Protein 6IXP (pdb70)

Structure (mmCIF, N/CA/C/O backbone):
data_6IXP
#
_entry.id   6IXP
#
_cell.length_a   110.387
_cell.length_b   63.459
_cell.length_c   169.077
_cell.angle_alpha   90.000
_cell.angle_beta   104.720
_cell.angle_gamma   90.000
#
_symmetry.space_group_name_H-M   'C 1 2 1'
#
loop_
_entity.id
_entity.type
_entity.pdbx_description
1 polymer Myosin-2
2 polymer 'Mitochondrial MYO2 receptor-related protein 1'
3 water water
#
loop_
_atom_site.group_PDB
_atom_site.id
_atom_site.type_symbol
_atom_site.label_atom_id
_atom_site.label_alt_id
_atom_site.label_comp_id
_atom_site.label_asym_id
_atom_site.label_entity_id
_atom_site.label_seq_id
_atom_site.pdbx_PDB_ins_code
_atom_site.Cartn_x
_atom_site.Cartn_y
_atom_site.Cartn_z
_atom_site.occupancy
_atom_site.B_iso_or_equiv
_atom_site.auth_seq_id
_atom_site.auth_comp_id
_atom_site.auth_asym_id
_atom_site.auth_atom_id
_atom_site.pdbx_PDB_model_num
ATOM 1 N N . ASN A 1 5 ? 14.758 -26.643 -32.366 1.00 154.89 1152 ASN A N 1
ATOM 2 C CA . ASN A 1 5 ? 14.883 -25.240 -32.740 1.00 151.02 1152 ASN A CA 1
ATOM 3 C C . ASN A 1 5 ? 14.692 -24.322 -31.540 1.00 144.76 1152 ASN A C 1
ATOM 4 O O . ASN A 1 5 ? 14.283 -24.768 -30.469 1.00 143.85 1152 ASN A O 1
ATOM 9 N N . ALA A 1 6 ? 14.972 -23.038 -31.729 1.00 140.98 1153 ALA A N 1
ATOM 10 C CA . ALA A 1 6 ? 14.960 -22.083 -30.626 1.00 135.83 1153 ALA A CA 1
ATOM 11 C C . ALA A 1 6 ? 13.538 -21.711 -30.217 1.00 135.75 1153 ALA A C 1
ATOM 12 O O . ALA A 1 6 ? 13.251 -21.527 -29.030 1.00 133.54 1153 ALA A O 1
ATOM 14 N N . THR A 1 7 ? 12.650 -21.609 -31.201 1.00 138.00 1154 THR A N 1
ATOM 15 C CA . THR A 1 7 ? 11.281 -21.174 -30.955 1.00 137.79 1154 THR A CA 1
ATOM 16 C C . THR A 1 7 ? 10.494 -22.291 -30.282 1.00 138.72 1154 THR A C 1
ATOM 17 O O . THR A 1 7 ? 9.559 -22.038 -29.522 1.00 136.16 1154 THR A O 1
ATOM 21 N N . GLN A 1 8 ? 10.889 -23.529 -30.564 1.00 143.29 1155 GLN A N 1
ATOM 22 C CA . GLN A 1 8 ? 10.317 -24.695 -29.905 1.00 146.89 1155 GLN A CA 1
ATOM 23 C C . GLN A 1 8 ? 10.646 -24.662 -28.413 1.00 142.59 1155 GLN A C 1
ATOM 24 O O . GLN A 1 8 ? 9.757 -24.776 -27.556 1.00 144.23 1155 GLN A O 1
ATOM 30 N N . ILE A 1 9 ? 11.935 -24.503 -28.122 1.00 137.03 1156 ILE A N 1
ATOM 31 C CA . ILE A 1 9 ? 12.430 -24.407 -26.753 1.00 131.53 1156 ILE A CA 1
ATOM 32 C C . ILE A 1 9 ? 11.753 -23.261 -26.014 1.00 128.92 1156 ILE A C 1
ATOM 33 O O . ILE A 1 9 ? 11.321 -23.424 -24.876 1.00 129.05 1156 ILE A O 1
ATOM 38 N N . ASN A 1 10 ? 11.658 -22.105 -26.667 1.00 126.30 1157 ASN A N 1
ATOM 39 C CA . ASN A 1 10 ? 10.993 -20.951 -26.070 1.00 121.21 1157 ASN A CA 1
ATOM 40 C C . ASN A 1 10 ? 9.512 -21.227 -25.813 1.00 122.39 1157 ASN A C 1
ATOM 41 O O . ASN A 1 10 ? 8.940 -20.751 -24.827 1.00 120.10 1157 ASN A O 1
ATOM 46 N N . GLU A 1 11 ? 8.910 -22.023 -26.693 1.00 125.89 1158 GLU A N 1
ATOM 47 C CA . GLU A 1 11 ? 7.498 -22.369 -26.591 1.00 128.58 1158 GLU A CA 1
ATOM 48 C C . GLU A 1 11 ? 7.245 -23.244 -25.365 1.00 127.03 1158 GLU A C 1
ATOM 49 O O . GLU A 1 11 ? 6.438 -22.892 -24.493 1.00 126.29 1158 GLU A O 1
ATOM 55 N N . GLU A 1 12 ? 7.950 -24.372 -25.290 1.00 127.86 1159 GLU A N 1
ATOM 56 C CA . GLU A 1 12 ? 7.807 -25.268 -24.143 1.00 127.54 1159 GLU A CA 1
ATOM 57 C C . GLU A 1 12 ? 8.189 -24.563 -22.841 1.00 122.29 1159 GLU A C 1
ATOM 58 O O . GLU A 1 12 ? 7.565 -24.783 -21.800 1.00 123.75 1159 GLU A O 1
ATOM 64 N N . LEU A 1 13 ? 9.223 -23.726 -22.905 1.00 116.26 1160 LEU A N 1
ATOM 65 C CA . LEU A 1 13 ? 9.621 -22.906 -21.765 1.00 111.18 1160 LEU A CA 1
ATOM 66 C C . LEU A 1 13 ? 8.469 -22.036 -21.290 1.00 111.91 1160 LEU A C 1
ATOM 67 O O . LEU A 1 13 ? 8.209 -21.951 -20.092 1.00 110.32 1160 LEU A O 1
ATOM 72 N N . TYR A 1 14 ? 7.784 -21.388 -22.229 1.00 114.70 1161 TYR A N 1
ATOM 73 C CA . TYR A 1 14 ? 6.656 -20.529 -21.879 1.00 114.86 1161 TYR A CA 1
ATOM 74 C C . TYR A 1 14 ? 5.547 -21.351 -21.228 1.00 117.81 1161 TYR A C 1
ATOM 75 O O . TYR A 1 14 ? 5.023 -20.983 -20.166 1.00 116.82 1161 TYR A O 1
ATOM 84 N N . ARG A 1 15 ? 5.201 -22.464 -21.871 1.00 121.67 1162 ARG A N 1
ATOM 85 C CA . ARG A 1 15 ? 4.150 -23.349 -21.372 1.00 125.67 1162 ARG A CA 1
ATOM 86 C C . ARG A 1 15 ? 4.434 -23.817 -19.943 1.00 121.13 1162 ARG A C 1
ATOM 87 O O . ARG A 1 15 ? 3.532 -23.869 -19.105 1.00 121.70 1162 ARG A O 1
ATOM 95 N N . LEU A 1 16 ? 5.692 -24.148 -19.673 1.00 117.11 1163 LEU A N 1
ATOM 96 C CA . LEU A 1 16 ? 6.113 -24.561 -18.337 1.00 116.25 1163 LEU A CA 1
ATOM 97 C C . LEU A 1 16 ? 6.073 -23.411 -17.333 1.00 112.96 1163 LEU A C 1
ATOM 98 O O . LEU A 1 16 ? 5.666 -23.591 -16.184 1.00 111.79 1163 LEU A O 1
ATOM 103 N N . LEU A 1 17 ? 6.504 -22.233 -17.770 1.00 111.12 1164 LEU A N 1
ATOM 104 C CA . LEU A 1 17 ? 6.618 -21.084 -16.881 1.00 109.76 1164 LEU A CA 1
ATOM 105 C C . LEU A 1 17 ? 5.271 -20.486 -16.482 1.00 118.77 1164 LEU A C 1
ATOM 106 O O . LEU A 1 17 ? 5.126 -19.990 -15.366 1.00 118.86 1164 LEU A O 1
ATOM 111 N N . GLU A 1 18 ? 4.285 -20.522 -17.373 1.00 128.23 1165 GLU A N 1
ATOM 112 C CA . GLU A 1 18 ? 2.982 -19.961 -17.017 1.00 134.38 1165 GLU A CA 1
ATOM 113 C C . GLU A 1 18 ? 2.201 -20.934 -16.132 1.00 141.28 1165 GLU A C 1
ATOM 114 O O . GLU A 1 18 ? 1.262 -20.542 -15.439 1.00 142.47 1165 GLU A O 1
ATOM 120 N N . ASP A 1 19 ? 2.601 -22.202 -16.160 1.00 147.75 1166 ASP A N 1
ATOM 121 C CA . ASP A 1 19 ? 2.016 -23.223 -15.296 1.00 154.30 1166 ASP A CA 1
ATOM 122 C C . ASP A 1 19 ? 2.506 -23.052 -13.858 1.00 155.31 1166 ASP A C 1
ATOM 123 O O . ASP A 1 19 ? 3.424 -23.747 -13.422 1.00 157.86 1166 ASP A O 1
ATOM 128 N N . THR A 1 20 ? 1.893 -22.125 -13.130 1.00 154.49 1167 THR A N 1
ATOM 129 C CA . THR A 1 20 ? 2.320 -21.807 -11.769 1.00 152.14 1167 THR A CA 1
ATOM 130 C C . THR A 1 20 ? 1.981 -22.881 -10.735 1.00 154.55 1167 THR A C 1
ATOM 131 O O . THR A 1 20 ? 2.718 -23.066 -9.772 1.00 153.59 1167 THR A O 1
ATOM 135 N N . GLU A 1 21 ? 0.866 -23.578 -10.927 1.00 157.85 1168 GLU A N 1
ATOM 136 C CA . GLU A 1 21 ? 0.373 -24.511 -9.914 1.00 157.68 1168 GLU A CA 1
ATOM 137 C C . GLU A 1 21 ? 1.274 -25.731 -9.712 1.00 153.84 1168 GLU A C 1
ATOM 138 O O . GLU A 1 21 ? 1.340 -26.280 -8.612 1.00 156.43 1168 GLU A O 1
ATOM 144 N N . ILE A 1 22 ? 1.963 -26.155 -10.766 1.00 147.45 1169 ILE A N 1
ATOM 145 C CA . ILE A 1 22 ? 2.909 -27.263 -10.656 1.00 143.48 1169 ILE A CA 1
ATOM 146 C C . ILE A 1 22 ? 4.255 -26.767 -10.131 1.00 136.08 1169 ILE A C 1
ATOM 147 O O . ILE A 1 22 ? 4.869 -27.388 -9.256 1.00 136.14 1169 ILE A O 1
ATOM 152 N N . LEU A 1 23 ? 4.692 -25.630 -10.662 1.00 129.34 1170 LEU A N 1
ATOM 153 C CA . LEU A 1 23 ? 6.002 -25.075 -10.348 1.00 120.92 1170 LEU A CA 1
ATOM 154 C C . LEU A 1 23 ? 6.085 -24.708 -8.873 1.00 117.21 1170 LEU A C 1
ATOM 155 O O . LEU A 1 23 ? 7.093 -24.958 -8.215 1.00 113.55 1170 LEU A O 1
ATOM 160 N N . ASN A 1 24 ? 5.007 -24.125 -8.361 1.00 118.66 1171 ASN A N 1
ATOM 161 C CA . ASN A 1 24 ? 4.922 -23.751 -6.958 1.00 117.53 1171 ASN A CA 1
ATOM 162 C C . ASN A 1 24 ? 4.960 -24.964 -6.041 1.00 119.63 1171 ASN A C 1
ATOM 163 O O . ASN A 1 24 ? 5.657 -24.958 -5.030 1.00 118.93 1171 ASN A O 1
ATOM 168 N N . GLN A 1 25 ? 4.206 -25.999 -6.394 1.00 123.23 1172 GLN A N 1
ATOM 169 C CA . GLN A 1 25 ? 4.203 -27.239 -5.626 1.00 126.31 1172 GLN A CA 1
ATOM 170 C C . GLN A 1 25 ? 5.604 -27.839 -5.572 1.00 122.89 1172 GLN A C 1
ATOM 171 O O . GLN A 1 25 ? 6.153 -28.066 -4.490 1.00 120.82 1172 GLN A O 1
ATOM 177 N N . GLU A 1 26 ? 6.174 -28.082 -6.750 1.00 123.00 1173 GLU A N 1
ATOM 178 C CA . GLU A 1 26 ? 7.526 -28.620 -6.874 1.00 120.85 1173 GLU A CA 1
ATOM 179 C C . GLU A 1 26 ? 8.555 -27.826 -6.075 1.00 113.80 1173 GLU A C 1
ATOM 180 O O . GLU A 1 26 ? 9.346 -28.401 -5.331 1.00 112.67 1173 GLU A O 1
ATOM 186 N N . ILE A 1 27 ? 8.544 -26.506 -6.233 1.00 109.63 1174 ILE A N 1
ATOM 187 C CA . ILE A 1 27 ? 9.509 -25.651 -5.547 1.00 105.03 1174 ILE A CA 1
ATOM 188 C C . ILE A 1 27 ? 9.328 -25.672 -4.029 1.00 106.75 1174 ILE A C 1
ATOM 189 O O . ILE A 1 27 ? 10.269 -25.976 -3.294 1.00 105.60 1174 ILE A O 1
ATOM 194 N N . THR A 1 28 ? 8.124 -25.354 -3.561 1.00 109.31 1175 THR A N 1
ATOM 195 C CA . THR A 1 28 ? 7.878 -25.244 -2.125 1.00 109.94 1175 THR A CA 1
ATOM 196 C C . THR A 1 28 ? 7.943 -26.583 -1.388 1.00 114.73 1175 THR A C 1
ATOM 197 O O . THR A 1 28 ? 8.131 -26.607 -0.173 1.00 114.64 1175 THR A O 1
ATOM 201 N N . GLU A 1 29 ? 7.790 -27.693 -2.105 1.00 119.26 1176 GLU A N 1
ATOM 202 C CA . GLU A 1 29 ? 7.786 -28.996 -1.441 1.00 123.46 1176 GLU A CA 1
ATOM 203 C C . GLU A 1 29 ? 9.090 -29.770 -1.611 1.00 120.26 1176 GLU A C 1
ATOM 204 O O . GLU A 1 29 ? 9.652 -30.269 -0.635 1.00 118.60 1176 GLU A O 1
ATOM 210 N N . GLY A 1 30 ? 9.570 -29.867 -2.845 1.00 119.02 1177 GLY A N 1
ATOM 211 C CA . GLY A 1 30 ? 10.749 -30.662 -3.136 1.00 118.62 1177 GLY A CA 1
ATOM 212 C C . GLY A 1 30 ? 12.056 -29.928 -2.911 1.00 113.57 1177 GLY A C 1
ATOM 213 O O . GLY A 1 30 ? 13.056 -30.533 -2.526 1.00 113.78 1177 GLY A O 1
ATOM 214 N N . LEU A 1 31 ? 12.052 -28.622 -3.149 1.00 109.10 1178 LEU A N 1
ATOM 215 C CA . LEU A 1 31 ? 13.273 -27.834 -3.040 1.00 102.17 1178 LEU A CA 1
ATOM 216 C C . LEU A 1 31 ? 13.395 -27.142 -1.686 1.00 100.25 1178 LEU A C 1
ATOM 217 O O . LEU A 1 31 ? 14.440 -27.208 -1.037 1.00 99.02 1178 LEU A O 1
ATOM 222 N N . LEU A 1 32 ? 12.326 -26.477 -1.264 1.00 100.49 1179 LEU A N 1
ATOM 223 C CA . LEU A 1 32 ? 12.364 -25.693 -0.037 1.00 99.18 1179 LEU A CA 1
ATOM 224 C C . LEU A 1 32 ? 12.137 -26.558 1.199 1.00 102.55 1179 LEU A C 1
ATOM 225 O O . LEU A 1 32 ? 13.057 -26.763 1.986 1.00 101.63 1179 LEU A O 1
ATOM 230 N N . LYS A 1 33 ? 10.922 -27.069 1.370 1.00 106.70 1180 LYS A N 1
ATOM 231 C CA . LYS A 1 33 ? 10.619 -27.922 2.518 1.00 111.12 1180 LYS A CA 1
ATOM 232 C C . LYS A 1 33 ? 11.345 -29.264 2.451 1.00 116.88 1180 LYS A C 1
ATOM 233 O O . LYS A 1 33 ? 11.657 -29.859 3.481 1.00 119.17 1180 LYS A O 1
ATOM 239 N N . GLY A 1 34 ? 11.606 -29.738 1.237 1.00 120.81 1181 GLY A N 1
ATOM 240 C CA . GLY A 1 34 ? 12.318 -30.988 1.051 1.00 125.61 1181 GLY A CA 1
ATOM 241 C C . GLY A 1 34 ? 13.802 -30.762 0.843 1.00 125.37 1181 GLY A C 1
ATOM 242 O O . GLY A 1 34 ? 14.455 -31.494 0.100 1.00 125.44 1181 GLY A O 1
ATOM 243 N N . PHE A 1 35 ? 14.332 -29.740 1.506 1.00 121.17 1182 PHE A N 1
ATOM 244 C CA . PHE A 1 35 ? 15.751 -29.418 1.423 1.00 119.02 1182 PHE A CA 1
ATOM 245 C C . PHE A 1 35 ? 16.575 -30.451 2.183 1.00 121.29 1182 PHE A C 1
ATOM 246 O O . PHE A 1 35 ? 16.252 -30.810 3.317 1.00 122.19 1182 PHE A O 1
ATOM 254 N N . GLU A 1 36 ? 17.633 -30.941 1.548 1.00 122.45 1183 GLU A N 1
ATOM 255 C CA . GLU A 1 36 ? 18.558 -31.839 2.225 1.00 125.23 1183 GLU A CA 1
ATOM 256 C C . GLU A 1 36 ? 19.945 -31.218 2.328 1.00 123.87 1183 GLU A C 1
ATOM 257 O O . GLU A 1 36 ? 20.693 -31.165 1.351 1.00 121.79 1183 GLU A O 1
ATOM 263 N N . VAL A 1 37 ? 20.271 -30.739 3.524 1.00 125.47 1184 VAL A N 1
ATOM 264 C CA . VAL A 1 37 ? 21.599 -30.221 3.814 1.00 125.13 1184 VAL A CA 1
ATOM 265 C C . VAL A 1 37 ? 22.566 -31.393 3.905 1.00 129.41 1184 VAL A C 1
ATOM 266 O O . VAL A 1 37 ? 22.193 -32.458 4.400 1.00 130.53 1184 VAL A O 1
ATOM 270 N N . PRO A 1 38 ? 23.801 -31.210 3.408 1.00 133.48 1185 PRO A N 1
ATOM 271 C CA . PRO A 1 38 ? 24.839 -32.240 3.528 1.00 140.33 1185 PRO A CA 1
ATOM 272 C C . PRO A 1 38 ? 24.988 -32.754 4.958 1.00 144.95 1185 PRO A C 1
ATOM 273 O O . PRO A 1 38 ? 25.485 -32.039 5.829 1.00 145.17 1185 PRO A O 1
ATOM 277 N N . ASP A 1 39 ? 24.553 -33.990 5.186 1.00 148.96 1186 ASP A N 1
ATOM 278 C CA . ASP A 1 39 ? 24.588 -34.592 6.513 1.00 154.11 1186 ASP A CA 1
ATOM 279 C C . ASP A 1 39 ? 25.970 -35.146 6.829 1.00 153.61 1186 ASP A C 1
ATOM 280 O O . ASP A 1 39 ? 26.159 -35.827 7.838 1.00 156.73 1186 ASP A O 1
ATOM 285 N N . ALA A 1 40 ? 26.929 -34.857 5.954 1.00 147.74 1187 ALA A N 1
ATOM 286 C CA . ALA A 1 40 ? 28.305 -35.296 6.140 1.00 148.10 1187 ALA A CA 1
ATOM 287 C C . ALA A 1 40 ? 28.900 -34.745 7.435 1.00 142.41 1187 ALA A C 1
ATOM 288 O O . ALA A 1 40 ? 29.615 -35.449 8.150 1.00 147.77 1187 ALA A O 1
ATOM 290 N N . GLY A 1 41 ? 28.589 -33.487 7.737 1.00 130.26 1188 GLY A N 1
ATOM 291 C CA . GLY A 1 41 ? 29.120 -32.828 8.916 1.00 121.80 1188 GLY A CA 1
ATOM 292 C C . GLY A 1 41 ? 29.543 -31.396 8.643 1.00 110.79 1188 GLY A C 1
ATOM 293 O O . GLY A 1 41 ? 29.837 -31.033 7.505 1.00 111.02 1188 GLY A O 1
ATOM 294 N N . VAL A 1 42 ? 29.579 -30.583 9.694 1.00 101.45 1189 VAL A N 1
ATOM 295 C CA . VAL A 1 42 ? 29.849 -29.153 9.560 1.00 94.24 1189 VAL A CA 1
ATOM 296 C C . VAL A 1 42 ? 31.303 -28.845 9.194 1.00 91.66 1189 VAL A C 1
ATOM 297 O O . VAL A 1 42 ? 31.579 -27.877 8.486 1.00 90.97 1189 VAL A O 1
ATOM 301 N N . ALA A 1 43 ? 32.229 -29.662 9.683 1.00 90.74 1190 ALA A N 1
ATOM 302 C CA . ALA A 1 43 ? 33.657 -29.438 9.470 1.00 88.18 1190 ALA A CA 1
ATOM 303 C C . ALA A 1 43 ? 34.092 -29.691 8.025 1.00 88.36 1190 ALA A C 1
ATOM 304 O O . ALA A 1 43 ? 35.216 -29.367 7.637 1.00 88.85 1190 ALA A O 1
ATOM 306 N N . ILE A 1 44 ? 33.213 -30.301 7.240 1.00 89.03 1191 ILE A N 1
ATOM 307 C CA . ILE A 1 44 ? 33.560 -30.733 5.889 1.00 92.97 1191 ILE A CA 1
ATOM 308 C C . ILE A 1 44 ? 33.266 -29.677 4.828 1.00 94.14 1191 ILE A C 1
ATOM 309 O O . ILE A 1 44 ? 32.114 -29.309 4.599 1.00 92.07 1191 ILE A O 1
ATOM 314 N N . GLN A 1 45 ? 34.326 -29.205 4.179 1.00 98.56 1192 GLN A N 1
ATOM 315 C CA . GLN A 1 45 ? 34.226 -28.135 3.194 1.00 102.12 1192 GLN A CA 1
ATOM 316 C C . GLN A 1 45 ? 33.441 -28.558 1.957 1.00 102.47 1192 GLN A C 1
ATOM 317 O O . GLN A 1 45 ? 33.497 -29.713 1.532 1.00 103.52 1192 GLN A O 1
ATOM 319 N N . LEU A 1 46 ? 32.711 -27.606 1.385 1.00 99.30 1193 LEU A N 1
ATOM 320 C CA . LEU A 1 46 ? 31.924 -27.851 0.183 1.00 98.73 1193 LEU A CA 1
ATOM 321 C C . LEU A 1 46 ? 32.229 -26.809 -0.879 1.00 98.50 1193 LEU A C 1
ATOM 322 O O . LEU A 1 46 ? 32.788 -25.753 -0.587 1.00 98.05 1193 LEU A O 1
ATOM 327 N N . SER A 1 47 ? 31.855 -27.113 -2.115 1.00 99.82 1194 SER A N 1
ATOM 328 C CA . SER A 1 47 ? 31.813 -26.103 -3.159 1.00 96.73 1194 SER A CA 1
ATOM 329 C C . SER A 1 47 ? 30.520 -25.318 -2.988 1.00 92.34 1194 SER A C 1
ATOM 330 O O . SER A 1 47 ? 29.531 -25.867 -2.499 1.00 91.73 1194 SER A O 1
ATOM 333 N N . LYS A 1 48 ? 30.528 -24.042 -3.371 1.00 89.30 1195 LYS A N 1
ATOM 334 C CA . LYS A 1 48 ? 29.328 -23.205 -3.293 1.00 86.95 1195 LYS A CA 1
ATOM 335 C C . LYS A 1 48 ? 28.152 -23.862 -4.001 1.00 87.03 1195 LYS A C 1
ATOM 336 O O . LYS A 1 48 ? 27.002 -23.717 -3.586 1.00 85.28 1195 LYS A O 1
ATOM 342 N N . ARG A 1 49 ? 28.468 -24.591 -5.068 1.00 89.05 1196 ARG A N 1
ATOM 343 C CA . ARG A 1 49 ? 27.490 -25.303 -5.880 1.00 89.82 1196 ARG A CA 1
ATOM 344 C C . ARG A 1 49 ? 26.546 -26.170 -5.048 1.00 89.07 1196 ARG A C 1
ATOM 345 O O . ARG A 1 49 ? 25.333 -26.165 -5.261 1.00 88.43 1196 ARG A O 1
ATOM 353 N N . ASP A 1 50 ? 27.108 -26.896 -4.086 1.00 90.43 1197 ASP A N 1
ATOM 354 C CA . ASP A 1 50 ? 26.331 -27.813 -3.259 1.00 91.71 1197 ASP A CA 1
ATOM 355 C C . ASP A 1 50 ? 25.706 -27.118 -2.051 1.00 87.11 1197 ASP A C 1
ATOM 356 O O . ASP A 1 50 ? 24.927 -27.721 -1.314 1.00 86.98 1197 ASP A O 1
ATOM 361 N N . VAL A 1 51 ? 26.051 -25.850 -1.849 1.00 83.83 1198 VAL A N 1
ATOM 362 C CA . VAL A 1 51 ? 25.467 -25.063 -0.769 1.00 77.44 1198 VAL A CA 1
ATOM 363 C C . VAL A 1 51 ? 24.272 -24.233 -1.247 1.00 74.86 1198 VAL A C 1
ATOM 364 O O . VAL A 1 51 ? 23.212 -24.248 -0.623 1.00 76.02 1198 VAL A O 1
ATOM 368 N N . VAL A 1 52 ? 24.440 -23.504 -2.346 1.00 69.42 1199 VAL A N 1
ATOM 369 C CA . VAL A 1 52 ? 23.388 -22.591 -2.786 1.00 68.37 1199 VAL A CA 1
ATOM 370 C C . VAL A 1 52 ? 22.663 -23.059 -4.049 1.00 67.04 1199 VAL A C 1
ATOM 371 O O . VAL A 1 52 ? 22.201 -22.239 -4.837 1.00 65.60 1199 VAL A O 1
ATOM 375 N N . TYR A 1 53 ? 22.553 -24.370 -4.240 1.00 67.88 1200 TYR A N 1
ATOM 376 C CA . TYR A 1 53 ? 21.816 -24.890 -5.392 1.00 70.19 1200 TYR A CA 1
ATOM 377 C C . TYR A 1 53 ? 20.319 -24.478 -5.434 1.00 73.61 1200 TYR A C 1
ATOM 378 O O . TYR A 1 53 ? 19.803 -24.191 -6.526 1.00 75.64 1200 TYR A O 1
ATOM 387 N N . PRO A 1 54 ? 19.620 -24.417 -4.269 1.00 69.85 1201 PRO A N 1
ATOM 388 C CA . PRO A 1 54 ? 18.207 -24.033 -4.403 1.00 70.31 1201 PRO A CA 1
ATOM 389 C C . PRO A 1 54 ? 18.033 -22.597 -4.882 1.00 70.43 1201 PRO A C 1
ATOM 390 O O . PRO A 1 54 ? 17.154 -22.307 -5.695 1.00 72.92 1201 PRO A O 1
ATOM 394 N N . ALA A 1 55 ? 18.877 -21.708 -4.378 1.00 68.15 1202 ALA A N 1
ATOM 395 C CA . ALA A 1 55 ? 18.784 -20.305 -4.738 1.00 64.93 1202 ALA A CA 1
ATOM 396 C C . ALA A 1 55 ? 19.125 -20.122 -6.209 1.00 63.05 1202 ALA A C 1
ATOM 397 O O . ALA A 1 55 ? 18.494 -19.330 -6.893 1.00 61.16 1202 ALA A O 1
ATOM 399 N N . ARG A 1 56 ? 20.121 -20.853 -6.697 1.00 63.66 1203 ARG A N 1
ATOM 400 C CA . ARG A 1 56 ? 20.522 -20.726 -8.093 1.00 66.70 1203 ARG A CA 1
ATOM 401 C C . ARG A 1 56 ? 19.442 -21.277 -9.022 1.00 67.98 1203 ARG A C 1
ATOM 402 O O . ARG A 1 56 ? 19.147 -20.688 -10.069 1.00 68.53 1203 ARG A O 1
ATOM 410 N N . ILE A 1 57 ? 18.832 -22.389 -8.624 1.00 68.92 1204 ILE A N 1
ATOM 411 C CA . ILE A 1 57 ? 17.678 -22.910 -9.350 1.00 71.99 1204 ILE A CA 1
ATOM 412 C C . ILE A 1 57 ? 16.553 -21.863 -9.425 1.00 73.39 1204 ILE A C 1
ATOM 413 O O . ILE A 1 57 ? 16.027 -21.560 -10.517 1.00 76.03 1204 ILE A O 1
ATOM 418 N N . LEU A 1 58 ? 16.206 -21.309 -8.262 1.00 71.35 1205 LEU A N 1
ATOM 419 C CA . LEU A 1 58 ? 15.190 -20.263 -8.163 1.00 72.11 1205 LEU A CA 1
ATOM 420 C C . LEU A 1 58 ? 15.523 -19.064 -9.043 1.00 71.27 1205 LEU A C 1
ATOM 421 O O . LEU A 1 58 ? 14.633 -18.436 -9.615 1.00 70.36 1205 LEU A O 1
ATOM 426 N N . ILE A 1 59 ? 16.813 -18.756 -9.142 1.00 70.87 1206 ILE A N 1
ATOM 427 C CA . ILE A 1 59 ? 17.292 -17.626 -9.925 1.00 69.08 1206 ILE A CA 1
ATOM 428 C C . ILE A 1 59 ? 17.103 -17.899 -11.409 1.00 70.10 1206 ILE A C 1
ATOM 429 O O . ILE A 1 59 ? 16.659 -17.027 -12.151 1.00 70.84 1206 ILE A O 1
ATOM 434 N N . ILE A 1 60 ? 17.421 -19.115 -11.840 1.00 70.30 1207 ILE A N 1
ATOM 435 C CA . ILE A 1 60 ? 17.231 -19.463 -13.243 1.00 71.43 1207 ILE A CA 1
ATOM 436 C C . ILE A 1 60 ? 15.746 -19.410 -13.607 1.00 73.56 1207 ILE A C 1
ATOM 437 O O . ILE A 1 60 ? 15.365 -18.807 -14.627 1.00 74.15 1207 ILE A O 1
ATOM 442 N N . VAL A 1 61 ? 14.906 -20.006 -12.761 1.00 74.31 1208 VAL A N 1
ATOM 443 C CA . VAL A 1 61 ? 13.463 -19.981 -13.012 1.00 77.54 1208 VAL A CA 1
ATOM 444 C C . VAL A 1 61 ? 12.904 -18.554 -13.047 1.00 77.96 1208 VAL A C 1
ATOM 445 O O . VAL A 1 61 ? 12.124 -18.205 -13.932 1.00 79.13 1208 VAL A O 1
ATOM 449 N N . LEU A 1 62 ? 13.312 -17.734 -12.084 1.00 78.24 1209 LEU A N 1
ATOM 450 C CA . LEU A 1 62 ? 12.841 -16.353 -11.984 1.00 77.26 1209 LEU A CA 1
ATOM 451 C C . LEU A 1 62 ? 13.270 -15.505 -13.177 1.00 79.46 1209 LEU A C 1
ATOM 452 O O . LEU A 1 62 ? 12.464 -14.776 -13.764 1.00 81.29 1209 LEU A O 1
ATOM 457 N N . SER A 1 63 ? 14.548 -15.608 -13.524 1.00 75.74 1210 SER A N 1
ATOM 458 C CA . SER A 1 63 ? 15.114 -14.875 -14.644 1.00 72.51 1210 SER A CA 1
ATOM 459 C C . SER A 1 63 ? 14.454 -15.302 -15.951 1.00 77.17 1210 SER A C 1
ATOM 460 O O . SER A 1 63 ? 14.248 -14.482 -16.854 1.00 78.93 1210 SER A O 1
ATOM 463 N N . GLU A 1 64 ? 14.087 -16.576 -16.044 1.00 78.49 1211 GLU A N 1
ATOM 464 C CA . GLU A 1 64 ? 13.413 -17.038 -17.248 1.00 79.38 1211 GLU A CA 1
ATOM 465 C C . GLU A 1 64 ? 11.958 -16.570 -17.274 1.00 80.58 1211 GLU A C 1
ATOM 466 O O . GLU A 1 64 ? 11.403 -16.319 -18.344 1.00 81.24 1211 GLU A O 1
ATOM 472 N N . MET A 1 65 ? 11.343 -16.444 -16.101 1.00 81.65 1212 MET A N 1
ATOM 473 C CA . MET A 1 65 ? 10.020 -15.833 -16.009 1.00 85.73 1212 MET A CA 1
ATOM 474 C C . MET A 1 65 ? 10.060 -14.392 -16.506 1.00 87.27 1212 MET A C 1
ATOM 475 O O . MET A 1 65 ? 9.232 -13.978 -17.319 1.00 89.92 1212 MET A O 1
ATOM 480 N N . TRP A 1 66 ? 11.038 -13.636 -16.016 1.00 85.09 1213 TRP A N 1
ATOM 481 C CA . TRP A 1 66 ? 11.205 -12.240 -16.404 1.00 85.24 1213 TRP A CA 1
ATOM 482 C C . TRP A 1 66 ? 11.569 -12.112 -17.882 1.00 88.88 1213 TRP A C 1
ATOM 483 O O . TRP A 1 66 ? 11.307 -11.083 -18.506 1.00 92.78 1213 TRP A O 1
ATOM 494 N N . ARG A 1 67 ? 12.175 -13.161 -18.434 1.00 87.81 1214 ARG A N 1
ATOM 495 C CA . ARG A 1 67 ? 12.503 -13.195 -19.856 1.00 87.80 1214 ARG A CA 1
ATOM 496 C C . ARG A 1 67 ? 11.240 -13.125 -20.717 1.00 91.38 1214 ARG A C 1
ATOM 497 O O . ARG A 1 67 ? 11.206 -12.433 -21.736 1.00 91.18 1214 ARG A O 1
ATOM 505 N N . PHE A 1 68 ? 10.203 -13.841 -20.294 1.00 94.27 1215 PHE A N 1
ATOM 506 C CA . PHE A 1 68 ? 8.933 -13.863 -21.012 1.00 97.10 1215 PHE A CA 1
ATOM 507 C C . PHE A 1 68 ? 7.887 -12.944 -20.383 1.00 98.42 1215 PHE A C 1
ATOM 508 O O . PHE A 1 68 ? 6.688 -13.172 -20.529 1.00 101.19 1215 PHE A O 1
ATOM 516 N N . GLY A 1 69 ? 8.348 -11.907 -19.690 1.00 97.78 1216 GLY A N 1
ATOM 517 C CA . GLY A 1 69 ? 7.469 -10.922 -19.079 1.00 99.16 1216 GLY A CA 1
ATOM 518 C C . GLY A 1 69 ? 6.407 -11.428 -18.111 1.00 102.84 1216 GLY A C 1
ATOM 519 O O . GLY A 1 69 ? 5.429 -10.731 -17.846 1.00 107.81 1216 GLY A O 1
ATOM 520 N N . LEU A 1 70 ? 6.587 -12.636 -17.586 1.00 101.95 1217 LEU A N 1
ATOM 521 C CA . LEU A 1 70 ? 5.642 -13.203 -16.625 1.00 104.66 1217 LEU A CA 1
ATOM 522 C C . LEU A 1 70 ? 5.825 -12.631 -15.217 1.00 104.47 1217 LEU A C 1
ATOM 523 O O . LEU A 1 70 ? 6.329 -13.310 -14.324 1.00 104.10 1217 LEU A O 1
ATOM 528 N N . THR A 1 71 ? 5.404 -11.385 -15.028 1.00 105.09 1218 THR A N 1
ATOM 529 C CA . THR A 1 71 ? 5.593 -10.677 -13.763 1.00 103.09 1218 THR A CA 1
ATOM 530 C C . THR A 1 71 ? 4.727 -11.209 -12.617 1.00 104.29 1218 THR A C 1
ATOM 531 O O . THR A 1 71 ? 5.214 -11.390 -11.503 1.00 103.16 1218 THR A O 1
ATOM 535 N N . LYS A 1 72 ? 3.447 -11.445 -12.892 1.00 107.95 1219 LYS A N 1
ATOM 536 C CA . LYS A 1 72 ? 2.508 -11.960 -11.893 1.00 110.73 1219 LYS A CA 1
ATOM 537 C C . LYS A 1 72 ? 2.948 -13.328 -11.362 1.00 108.89 1219 LYS A C 1
ATOM 538 O O . LYS A 1 72 ? 2.938 -13.588 -10.141 1.00 108.71 1219 LYS A O 1
ATOM 544 N N . GLN A 1 73 ? 3.336 -14.191 -12.299 1.00 108.32 1220 GLN A N 1
ATOM 545 C CA . GLN A 1 73 ? 3.851 -15.515 -11.988 1.00 108.04 1220 GLN A CA 1
ATOM 546 C C . GLN A 1 73 ? 5.002 -15.396 -11.000 1.00 103.92 1220 GLN A C 1
ATOM 547 O O . GLN A 1 73 ? 5.046 -16.102 -9.990 1.00 103.90 1220 GLN A O 1
ATOM 553 N N . SER A 1 74 ? 5.917 -14.477 -11.294 1.00 100.38 1221 SER A N 1
ATOM 554 C CA . SER A 1 74 ? 7.070 -14.231 -10.443 1.00 98.01 1221 SER A CA 1
ATOM 555 C C . SER A 1 74 ? 6.639 -13.728 -9.068 1.00 101.28 1221 SER A C 1
ATOM 556 O O . SER A 1 74 ? 7.217 -14.119 -8.051 1.00 102.50 1221 SER A O 1
ATOM 559 N N . GLU A 1 75 ? 5.623 -12.867 -9.044 1.00 102.28 1222 GLU A N 1
ATOM 560 C CA . GLU A 1 75 ? 5.066 -12.362 -7.791 1.00 104.67 1222 GLU A CA 1
ATOM 561 C C . GLU A 1 75 ? 4.615 -13.497 -6.881 1.00 106.02 1222 GLU A C 1
ATOM 562 O O . GLU A 1 75 ? 5.087 -13.616 -5.742 1.00 105.31 1222 GLU A O 1
ATOM 568 N N . SER A 1 76 ? 3.710 -14.335 -7.384 1.00 108.63 1223 SER A N 1
ATOM 569 C CA . SER A 1 76 ? 3.201 -15.448 -6.577 1.00 111.58 1223 SER A CA 1
ATOM 570 C C . SER A 1 76 ? 4.332 -16.398 -6.158 1.00 109.22 1223 SER A C 1
ATOM 571 O O . SER A 1 76 ? 4.478 -16.750 -4.970 1.00 109.86 1223 SER A O 1
ATOM 574 N N . PHE A 1 77 ? 5.126 -16.789 -7.155 1.00 106.79 1224 PHE A N 1
ATOM 575 C CA . PHE A 1 77 ? 6.302 -17.640 -6.987 1.00 103.53 1224 PHE A CA 1
ATOM 576 C C . PHE A 1 77 ? 7.172 -17.207 -5.806 1.00 100.32 1224 PHE A C 1
ATOM 577 O O . PHE A 1 77 ? 7.447 -17.993 -4.891 1.00 100.47 1224 PHE A O 1
ATOM 585 N N . LEU A 1 78 ? 7.562 -15.937 -5.813 1.00 97.17 1225 LEU A N 1
ATOM 586 C CA . LEU A 1 78 ? 8.480 -15.416 -4.811 1.00 93.55 1225 LEU A CA 1
ATOM 587 C C . LEU A 1 78 ? 7.804 -15.151 -3.473 1.00 94.23 1225 LEU A C 1
ATOM 588 O O . LEU A 1 78 ? 8.455 -15.213 -2.428 1.00 91.42 1225 LEU A O 1
ATOM 593 N N . ALA A 1 79 ? 6.509 -14.845 -3.499 1.00 98.22 1226 ALA A N 1
ATOM 594 C CA . ALA A 1 79 ? 5.758 -14.739 -2.253 1.00 102.33 1226 ALA A CA 1
ATOM 595 C C . ALA A 1 79 ? 5.827 -16.069 -1.508 1.00 104.72 1226 ALA A C 1
ATOM 596 O O . ALA A 1 79 ? 6.223 -16.132 -0.322 1.00 105.26 1226 ALA A O 1
ATOM 598 N N . GLN A 1 80 ? 5.476 -17.139 -2.218 1.00 106.02 1227 GLN A N 1
ATOM 599 C CA . GLN A 1 80 ? 5.531 -18.462 -1.610 1.00 108.01 1227 GLN A CA 1
ATOM 600 C C . GLN A 1 80 ? 6.957 -18.869 -1.244 1.00 98.54 1227 GLN A C 1
ATOM 601 O O . GLN A 1 80 ? 7.160 -19.556 -0.246 1.00 97.86 1227 GLN A O 1
ATOM 607 N N . VAL A 1 81 ? 7.939 -18.450 -2.039 1.00 92.28 1228 VAL A N 1
ATOM 608 C CA . VAL A 1 81 ? 9.337 -18.715 -1.695 1.00 89.18 1228 VAL A CA 1
ATOM 609 C C . VAL A 1 81 ? 9.725 -18.088 -0.349 1.00 88.58 1228 VAL A C 1
ATOM 610 O O . VAL A 1 81 ? 10.238 -18.774 0.543 1.00 91.30 1228 VAL A O 1
ATOM 614 N N . LEU A 1 82 ? 9.466 -16.789 -0.208 1.00 83.44 1229 LEU A N 1
ATOM 615 C CA . LEU A 1 82 ? 9.777 -16.067 1.021 1.00 83.13 1229 LEU A CA 1
ATOM 616 C C . LEU A 1 82 ? 9.084 -16.697 2.224 1.00 85.48 1229 LEU A C 1
ATOM 617 O O . LEU A 1 82 ? 9.732 -17.035 3.239 1.00 85.25 1229 LEU A O 1
ATOM 622 N N . THR A 1 83 ? 7.768 -16.872 2.095 1.00 88.03 1230 THR A N 1
ATOM 623 C CA . THR A 1 83 ? 6.973 -17.402 3.199 1.00 91.29 1230 THR A CA 1
ATOM 624 C C . THR A 1 83 ? 7.468 -18.784 3.608 1.00 90.95 1230 THR A C 1
ATOM 625 O O . THR A 1 83 ? 7.678 -19.058 4.799 1.00 92.30 1230 THR A O 1
ATOM 629 N N . THR A 1 84 ? 7.673 -19.646 2.616 1.00 88.90 1231 THR A N 1
ATOM 630 C CA . THR A 1 84 ? 8.141 -20.999 2.879 1.00 88.26 1231 THR A CA 1
ATOM 631 C C . THR A 1 84 ? 9.506 -21.009 3.557 1.00 83.57 1231 THR A C 1
ATOM 632 O O . THR A 1 84 ? 9.712 -21.764 4.498 1.00 84.30 1231 THR A O 1
ATOM 636 N N . ILE A 1 85 ? 10.438 -20.182 3.090 1.00 78.05 1232 ILE A N 1
ATOM 637 C CA . ILE A 1 85 ? 11.767 -20.162 3.700 1.00 74.14 1232 ILE A CA 1
ATOM 638 C C . ILE A 1 85 ? 11.694 -19.715 5.159 1.00 74.03 1232 ILE A C 1
ATOM 639 O O . ILE A 1 85 ? 12.249 -20.380 6.050 1.00 71.51 1232 ILE A O 1
ATOM 644 N N . GLN A 1 86 ? 11.005 -18.602 5.408 1.00 76.58 1233 GLN A N 1
ATOM 645 C CA . GLN A 1 86 ? 10.867 -18.132 6.786 1.00 78.25 1233 GLN A CA 1
ATOM 646 C C . GLN A 1 86 ? 10.221 -19.203 7.671 1.00 82.51 1233 GLN A C 1
ATOM 647 O O . GLN A 1 86 ? 10.638 -19.410 8.813 1.00 83.64 1233 GLN A O 1
ATOM 653 N N . LYS A 1 87 ? 9.216 -19.892 7.139 1.00 86.20 1234 LYS A N 1
ATOM 654 C CA . LYS A 1 87 ? 8.531 -20.937 7.900 1.00 89.70 1234 LYS A CA 1
ATOM 655 C C . LYS A 1 87 ? 9.462 -22.112 8.211 1.00 88.33 1234 LYS A C 1
ATOM 656 O O . LYS A 1 87 ? 9.447 -22.655 9.316 1.00 89.07 1234 LYS A O 1
ATOM 658 N N . VAL A 1 88 ? 10.266 -22.496 7.225 1.00 86.74 1235 VAL A N 1
ATOM 659 C CA . VAL A 1 88 ? 11.235 -23.575 7.371 1.00 85.93 1235 VAL A CA 1
ATOM 660 C C . VAL A 1 88 ? 12.261 -23.253 8.448 1.00 84.78 1235 VAL A C 1
ATOM 661 O O . VAL A 1 88 ? 12.556 -24.092 9.301 1.00 85.79 1235 VAL A O 1
ATOM 665 N N . VAL A 1 89 ? 12.805 -22.039 8.405 1.00 82.93 1236 VAL A N 1
ATOM 666 C CA . VAL A 1 89 ? 13.779 -21.617 9.410 1.00 80.26 1236 VAL A CA 1
ATOM 667 C C . VAL A 1 89 ? 13.127 -21.553 10.793 1.00 84.54 1236 VAL A C 1
ATOM 668 O O . VAL A 1 89 ? 13.739 -21.924 11.797 1.00 85.42 1236 VAL A O 1
ATOM 672 N N . THR A 1 90 ? 11.875 -21.108 10.835 1.00 88.10 1237 THR A N 1
ATOM 673 C CA . THR A 1 90 ? 11.136 -21.000 12.091 1.00 93.82 1237 THR A CA 1
ATOM 674 C C . THR A 1 90 ? 10.913 -22.362 12.767 1.00 99.54 1237 THR A C 1
ATOM 675 O O . THR A 1 90 ? 10.851 -22.452 13.993 1.00 102.87 1237 THR A O 1
ATOM 679 N N . GLN A 1 91 ? 10.823 -23.423 11.971 1.00 101.76 1238 GLN A N 1
ATOM 680 C CA . GLN A 1 91 ? 10.490 -24.745 12.503 1.00 105.63 1238 GLN A CA 1
ATOM 681 C C . GLN A 1 91 ? 11.709 -25.629 12.785 1.00 102.19 1238 GLN A C 1
ATOM 682 O O . GLN A 1 91 ? 11.559 -26.798 13.144 1.00 103.88 1238 GLN A O 1
ATOM 688 N N . LEU A 1 92 ? 12.908 -25.076 12.622 1.00 97.33 1239 LEU A N 1
ATOM 689 C CA . LEU A 1 92 ? 14.137 -25.833 12.860 1.00 95.35 1239 LEU A CA 1
ATOM 690 C C . LEU A 1 92 ? 14.338 -26.148 14.342 1.00 97.21 1239 LEU A C 1
ATOM 691 O O . LEU A 1 92 ? 14.005 -25.337 15.207 1.00 98.35 1239 LEU A O 1
ATOM 696 N N . LYS A 1 93 ? 14.881 -27.331 14.623 1.00 97.69 1240 LYS A N 1
ATOM 697 C CA . LYS A 1 93 ? 15.248 -27.719 15.984 1.00 97.57 1240 LYS A CA 1
ATOM 698 C C . LYS A 1 93 ? 16.208 -28.906 15.986 1.00 97.27 1240 LYS A C 1
ATOM 699 O O . LYS A 1 93 ? 16.337 -29.612 14.986 1.00 97.47 1240 LYS A O 1
ATOM 705 N N . GLY A 1 94 ? 16.889 -29.111 17.110 1.00 96.79 1241 GLY A N 1
ATOM 706 C CA . GLY A 1 94 ? 17.745 -30.270 17.294 1.00 97.83 1241 GLY A CA 1
ATOM 707 C C . GLY A 1 94 ? 19.114 -30.183 16.645 1.00 95.55 1241 GLY A C 1
ATOM 708 O O . GLY A 1 94 ? 19.622 -29.094 16.375 1.00 93.56 1241 GLY A O 1
ATOM 709 N N . ASN A 1 95 ? 19.697 -31.349 16.372 1.00 96.99 1242 ASN A N 1
ATOM 710 C CA . ASN A 1 95 ? 21.048 -31.456 15.823 1.00 93.90 1242 ASN A CA 1
ATOM 711 C C . ASN A 1 95 ? 21.213 -30.759 14.477 1.00 90.20 1242 ASN A C 1
ATOM 712 O O . ASN A 1 95 ? 22.330 -30.476 14.040 1.00 87.32 1242 ASN A O 1
ATOM 717 N N . ASP A 1 96 ? 20.092 -30.489 13.821 1.00 90.77 1243 ASP A N 1
ATOM 718 C CA . ASP A 1 96 ? 20.111 -29.870 12.507 1.00 88.25 1243 ASP A CA 1
ATOM 719 C C . ASP A 1 96 ? 20.069 -28.347 12.578 1.00 85.62 1243 ASP A C 1
ATOM 720 O O . ASP A 1 96 ? 20.139 -27.685 11.546 1.00 88.61 1243 ASP A O 1
ATOM 722 N N . LEU A 1 97 ? 19.963 -27.793 13.785 1.00 80.16 1244 LEU A N 1
ATOM 723 C CA . LEU A 1 97 ? 19.801 -26.345 13.946 1.00 74.27 1244 LEU A CA 1
ATOM 724 C C . LEU A 1 97 ? 20.921 -25.535 13.291 1.00 66.76 1244 LEU A C 1
ATOM 725 O O . LEU A 1 97 ? 20.658 -24.664 12.461 1.00 63.74 1244 LEU A O 1
ATOM 730 N N . ILE A 1 98 ? 22.164 -25.805 13.676 1.00 63.54 1245 ILE A N 1
ATOM 731 C CA . ILE A 1 98 ? 23.295 -25.071 13.114 1.00 60.93 1245 ILE A CA 1
ATOM 732 C C . ILE A 1 98 ? 23.458 -25.276 11.599 1.00 63.06 1245 ILE A C 1
ATOM 733 O O . ILE A 1 98 ? 23.492 -24.293 10.859 1.00 61.49 1245 ILE A O 1
ATOM 738 N N . PRO A 1 99 ? 23.552 -26.538 11.124 1.00 65.90 1246 PRO A N 1
ATOM 739 C CA . PRO A 1 99 ? 23.811 -26.678 9.684 1.00 65.02 1246 PRO A CA 1
ATOM 740 C C . PRO A 1 99 ? 22.687 -26.151 8.788 1.00 64.39 1246 PRO A C 1
ATOM 741 O O . PRO A 1 99 ? 22.974 -25.580 7.736 1.00 63.63 1246 PRO A O 1
ATOM 745 N N . SER A 1 100 ? 21.435 -26.333 9.196 1.00 65.83 1247 SER A N 1
ATOM 746 C CA . SER A 1 100 ? 20.307 -25.942 8.360 1.00 69.90 1247 SER A CA 1
ATOM 747 C C . SER A 1 100 ? 20.198 -24.426 8.238 1.00 70.15 1247 SER A C 1
ATOM 748 O O . SER A 1 100 ? 20.139 -23.889 7.127 1.00 70.99 1247 SER A O 1
ATOM 751 N N . GLY A 1 101 ? 20.183 -23.742 9.380 1.00 68.44 1248 GLY A N 1
ATOM 752 C CA . GLY A 1 101 ? 20.057 -22.296 9.406 1.00 65.72 1248 GLY A CA 1
ATOM 753 C C . GLY A 1 101 ? 21.063 -21.634 8.485 1.00 64.34 1248 GLY A C 1
ATOM 754 O O . GLY A 1 101 ? 20.687 -20.894 7.566 1.00 66.15 1248 GLY A O 1
ATOM 755 N N . VAL A 1 102 ? 22.338 -21.944 8.703 1.00 62.94 1249 VAL A N 1
ATOM 756 C CA . VAL A 1 102 ? 23.416 -21.408 7.881 1.00 61.84 1249 VAL A CA 1
ATOM 757 C C . VAL A 1 102 ? 23.131 -21.654 6.404 1.00 62.97 1249 VAL A C 1
ATOM 758 O O . VAL A 1 102 ? 23.257 -20.741 5.575 1.00 60.69 1249 VAL A O 1
ATOM 762 N N . PHE A 1 103 ? 22.705 -22.880 6.097 1.00 65.16 1250 PHE A N 1
ATOM 763 C CA . PHE A 1 103 ? 22.368 -23.266 4.734 1.00 64.22 1250 PHE A CA 1
ATOM 764 C C . PHE A 1 103 ? 21.431 -22.222 4.141 1.00 63.20 1250 PHE A C 1
ATOM 765 O O . PHE A 1 103 ? 21.737 -21.603 3.112 1.00 59.85 1250 PHE A O 1
ATOM 773 N N . TRP A 1 104 ? 20.339 -21.949 4.847 1.00 65.63 1251 TRP A N 1
ATOM 774 C CA . TRP A 1 104 ? 19.358 -21.013 4.328 1.00 68.40 1251 TRP A CA 1
ATOM 775 C C . TRP A 1 104 ? 19.927 -19.601 4.294 1.00 67.97 1251 TRP A C 1
ATOM 776 O O . TRP A 1 104 ? 19.675 -18.851 3.343 1.00 68.95 1251 TRP A O 1
ATOM 787 N N . LEU A 1 105 ? 20.744 -19.265 5.290 1.00 66.87 1252 LEU A N 1
ATOM 788 C CA . LEU A 1 105 ? 21.391 -17.961 5.307 1.00 66.71 1252 LEU A CA 1
ATOM 789 C C . LEU A 1 105 ? 22.225 -17.792 4.047 1.00 67.12 1252 LEU A C 1
ATOM 790 O O . LEU A 1 105 ? 22.325 -16.690 3.502 1.00 67.33 1252 LEU A O 1
ATOM 795 N N . ALA A 1 106 ? 22.806 -18.888 3.566 1.00 66.93 1253 ALA A N 1
ATOM 796 C CA . ALA A 1 106 ? 23.572 -18.801 2.335 1.00 65.24 1253 ALA A CA 1
ATOM 797 C C . ALA A 1 106 ? 22.606 -18.521 1.193 1.00 65.44 1253 ALA A C 1
ATOM 798 O O . ALA A 1 106 ? 22.786 -17.568 0.430 1.00 67.06 1253 ALA A O 1
ATOM 800 N N . ASN A 1 107 ? 21.542 -19.316 1.125 1.00 61.02 1254 ASN A N 1
ATOM 801 C CA . ASN A 1 107 ? 20.665 -19.293 -0.033 1.00 57.55 1254 ASN A CA 1
ATOM 802 C C . ASN A 1 107 ? 19.942 -17.968 -0.172 1.00 58.55 1254 ASN A C 1
ATOM 803 O O . ASN A 1 107 ? 19.894 -17.386 -1.262 1.00 57.09 1254 ASN A O 1
ATOM 808 N N . VAL A 1 108 ? 19.396 -17.483 0.937 1.00 60.41 1255 VAL A N 1
ATOM 809 C CA . VAL A 1 108 ? 18.760 -16.177 0.937 1.00 60.72 1255 VAL A CA 1
ATOM 810 C C . VAL A 1 108 ? 19.771 -15.142 0.455 1.00 57.93 1255 VAL A C 1
ATOM 811 O O . VAL A 1 108 ? 19.448 -14.279 -0.370 1.00 54.98 1255 VAL A O 1
ATOM 815 N N . ARG A 1 109 ? 21.010 -15.269 0.926 1.00 58.06 1256 ARG A N 1
ATOM 816 C CA . ARG A 1 109 ? 22.028 -14.300 0.561 1.00 59.23 1256 ARG A CA 1
ATOM 817 C C . ARG A 1 109 ? 22.276 -14.381 -0.936 1.00 60.89 1256 ARG A C 1
ATOM 818 O O . ARG A 1 109 ? 22.512 -13.370 -1.598 1.00 59.96 1256 ARG A O 1
ATOM 826 N N . GLU A 1 110 ? 22.180 -15.593 -1.470 1.00 64.13 1257 GLU A N 1
ATOM 827 C CA . GLU A 1 110 ? 22.373 -15.803 -2.893 1.00 64.54 1257 GLU A CA 1
ATOM 828 C C . GLU A 1 110 ? 21.214 -15.189 -3.667 1.00 63.84 1257 GLU A C 1
ATOM 829 O O . GLU A 1 110 ? 21.402 -14.652 -4.760 1.00 62.94 1257 GLU A O 1
ATOM 835 N N . LEU A 1 111 ? 20.016 -15.243 -3.091 1.00 64.75 1258 LEU A N 1
ATOM 836 C CA . LEU A 1 111 ? 18.847 -14.732 -3.795 1.00 66.81 1258 LEU A CA 1
ATOM 837 C C . LEU A 1 111 ? 18.870 -13.216 -3.816 1.00 68.55 1258 LEU A C 1
ATOM 838 O O . LEU A 1 111 ? 18.790 -12.597 -4.882 1.00 69.25 1258 LEU A O 1
ATOM 843 N N . TYR A 1 112 ? 18.992 -12.631 -2.628 1.00 69.56 1259 TYR A N 1
ATOM 844 C C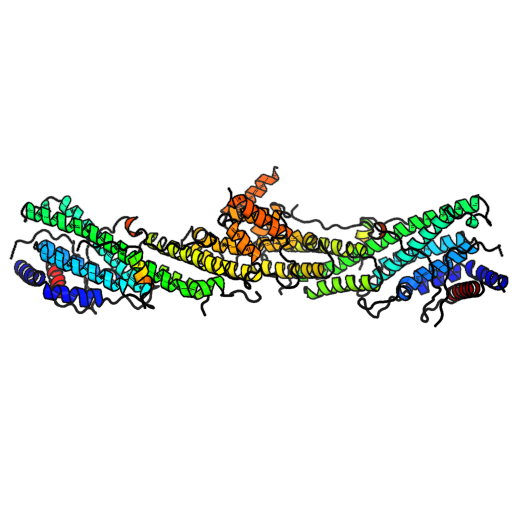A . TYR A 1 112 ? 19.082 -11.188 -2.468 1.00 71.25 1259 TYR A CA 1
ATOM 845 C C . TYR A 1 112 ? 20.099 -10.573 -3.423 1.00 72.73 1259 TYR A C 1
ATOM 846 O O . TYR A 1 112 ? 19.766 -9.678 -4.208 1.00 73.70 1259 TYR A O 1
ATOM 855 N N . SER A 1 113 ? 21.328 -11.077 -3.364 1.00 73.64 1260 SER A N 1
ATOM 856 C CA . SER A 1 113 ? 22.420 -10.570 -4.187 1.00 77.30 1260 SER A CA 1
ATOM 857 C C . SER A 1 113 ? 22.062 -10.555 -5.668 1.00 77.16 1260 SER A C 1
ATOM 858 O O . SER A 1 113 ? 22.542 -9.704 -6.420 1.00 79.57 1260 SER A O 1
ATOM 861 N N . PHE A 1 114 ? 21.200 -11.480 -6.084 1.00 72.88 1261 PHE A N 1
ATOM 862 C CA . PHE A 1 114 ? 20.771 -11.505 -7.472 1.00 67.75 1261 PHE A CA 1
ATOM 863 C C . PHE A 1 114 ? 19.707 -10.450 -7.736 1.00 66.61 1261 PHE A C 1
ATOM 864 O O . PHE A 1 114 ? 19.789 -9.724 -8.727 1.00 67.29 1261 PHE A O 1
ATOM 872 N N . VAL A 1 115 ? 18.714 -10.369 -6.852 1.00 66.17 1262 VAL A N 1
ATOM 873 C CA . VAL A 1 115 ? 17.619 -9.417 -7.025 1.00 67.95 1262 VAL A CA 1
ATOM 874 C C . VAL A 1 115 ? 18.183 -8.012 -7.148 1.00 69.30 1262 VAL A C 1
ATOM 875 O O . VAL A 1 115 ? 17.824 -7.257 -8.056 1.00 71.99 1262 VAL A O 1
ATOM 879 N N . VAL A 1 116 ? 19.089 -7.691 -6.234 1.00 68.66 1263 VAL A N 1
ATOM 880 C CA . VAL A 1 116 ? 19.853 -6.455 -6.278 1.00 70.27 1263 VAL A CA 1
ATOM 881 C C . VAL A 1 116 ? 20.469 -6.283 -7.668 1.00 71.64 1263 VAL A C 1
ATOM 882 O O . VAL A 1 116 ? 20.197 -5.293 -8.359 1.00 77.36 1263 VAL A O 1
ATOM 886 N N . PHE A 1 117 ? 21.243 -7.282 -8.091 1.00 68.20 1264 PHE A N 1
ATOM 887 C CA . PHE A 1 117 ? 21.886 -7.282 -9.402 1.00 68.30 1264 PHE A CA 1
ATOM 888 C C . PHE A 1 117 ? 20.873 -7.072 -10.524 1.00 67.91 1264 PHE A C 1
ATOM 889 O O . PHE A 1 117 ? 21.194 -6.494 -11.566 1.00 67.63 1264 PHE A O 1
ATOM 897 N N . ALA A 1 118 ? 19.649 -7.547 -10.318 1.00 68.06 1265 ALA A N 1
ATOM 898 C CA . ALA A 1 118 ? 18.628 -7.368 -11.333 1.00 69.32 1265 ALA A CA 1
ATOM 899 C C . ALA A 1 118 ? 18.229 -5.902 -11.387 1.00 69.73 1265 ALA A C 1
ATOM 900 O O . ALA A 1 118 ? 18.254 -5.286 -12.462 1.00 70.23 1265 ALA A O 1
ATOM 902 N N . LEU A 1 119 ? 17.913 -5.342 -10.217 1.00 67.00 1266 LEU A N 1
ATOM 903 C CA . LEU A 1 119 ? 17.372 -3.988 -10.143 1.00 67.49 1266 LEU A CA 1
ATOM 904 C C . LEU A 1 119 ? 18.287 -3.028 -10.871 1.00 68.38 1266 LEU A C 1
ATOM 905 O O . LEU A 1 119 ? 17.862 -2.316 -11.792 1.00 73.08 1266 LEU A O 1
ATOM 910 N N . ASN A 1 120 ? 19.556 -3.066 -10.476 1.00 64.58 1267 ASN A N 1
ATOM 911 C CA . ASN A 1 120 ? 20.584 -2.215 -11.043 1.00 67.97 1267 ASN A CA 1
ATOM 912 C C . ASN A 1 120 ? 20.549 -2.288 -12.564 1.00 68.01 1267 ASN A C 1
ATOM 913 O O . ASN A 1 120 ? 20.423 -1.256 -13.241 1.00 66.56 1267 ASN A O 1
ATOM 918 N N . SER A 1 121 ? 20.519 -3.515 -13.085 1.00 69.84 1268 SER A N 1
ATOM 919 C CA . SER A 1 121 ? 20.507 -3.721 -14.530 1.00 69.92 1268 SER A CA 1
ATOM 920 C C . SER A 1 121 ? 19.294 -3.044 -15.131 1.00 70.24 1268 SER A C 1
ATOM 921 O O . SER A 1 121 ? 19.415 -2.269 -16.084 1.00 69.96 1268 SER A O 1
ATOM 924 N N . ILE A 1 122 ? 18.130 -3.313 -14.546 1.00 71.50 1269 ILE A N 1
ATOM 925 C CA . ILE A 1 122 ? 16.880 -2.789 -15.077 1.00 79.24 1269 ILE A CA 1
ATOM 926 C C . ILE A 1 122 ? 16.946 -1.268 -15.138 1.00 83.09 1269 ILE A C 1
ATOM 927 O O . ILE A 1 122 ? 16.368 -0.644 -16.033 1.00 85.69 1269 ILE A O 1
ATOM 932 N N . LEU A 1 123 ? 17.676 -0.673 -14.197 1.00 82.71 1270 LEU A N 1
ATOM 933 C CA . LEU A 1 123 ? 17.755 0.776 -14.151 1.00 85.34 1270 LEU A CA 1
ATOM 934 C C . LEU A 1 123 ? 18.895 1.305 -15.011 1.00 88.66 1270 LEU A C 1
ATOM 935 O O . LEU A 1 123 ? 18.841 2.438 -15.493 1.00 91.42 1270 LEU A O 1
ATOM 940 N N . THR A 1 124 ? 19.923 0.487 -15.213 1.00 89.24 1271 THR A N 1
ATOM 941 C CA . THR A 1 124 ? 21.152 0.996 -15.809 1.00 91.29 1271 THR A CA 1
ATOM 942 C C . THR A 1 124 ? 21.161 0.833 -17.319 1.00 92.02 1271 THR A C 1
ATOM 943 O O . THR A 1 124 ? 21.421 1.787 -18.051 1.00 93.49 1271 THR A O 1
ATOM 947 N N . GLU A 1 125 ? 20.855 -0.369 -17.786 1.00 91.35 1272 GLU A N 1
ATOM 948 C CA . GLU A 1 125 ? 20.950 -0.658 -19.208 1.00 95.47 1272 GLU A CA 1
ATOM 949 C C . GLU A 1 125 ? 19.623 -0.430 -19.923 1.00 95.64 1272 GLU A C 1
ATOM 950 O O . GLU A 1 125 ? 18.586 -0.966 -19.534 1.00 94.43 1272 GLU A O 1
ATOM 956 N N . GLU A 1 126 ? 19.677 0.392 -20.965 1.00 97.62 1273 GLU A N 1
ATOM 957 C CA . GLU A 1 126 ? 18.492 0.829 -21.690 1.00 98.30 1273 GLU A CA 1
ATOM 958 C C . GLU A 1 126 ? 17.839 -0.324 -22.449 1.00 95.69 1273 GLU A C 1
ATOM 959 O O . GLU A 1 126 ? 16.630 -0.316 -22.686 1.00 94.76 1273 GLU A O 1
ATOM 965 N N . THR A 1 127 ? 18.648 -1.318 -22.806 1.00 95.81 1274 THR A N 1
ATOM 966 C CA . THR A 1 127 ? 18.199 -2.482 -23.570 1.00 97.83 1274 THR A CA 1
ATOM 967 C C . THR A 1 127 ? 16.965 -3.158 -22.965 1.00 98.69 1274 THR A C 1
ATOM 968 O O . THR A 1 127 ? 16.128 -3.702 -23.686 1.00 99.99 1274 THR A O 1
ATOM 972 N N . PHE A 1 128 ? 16.829 -3.086 -21.646 1.00 98.42 1275 PHE A N 1
ATOM 973 C CA . PHE A 1 128 ? 15.724 -3.752 -20.961 1.00 99.51 1275 PHE A CA 1
ATOM 974 C C . PHE A 1 128 ? 14.396 -3.007 -21.103 1.00 101.19 1275 PHE A C 1
ATOM 975 O O . PHE A 1 128 ? 13.411 -3.354 -20.453 1.00 101.71 1275 PHE A O 1
ATOM 983 N N . LYS A 1 129 ? 14.370 -1.989 -21.957 1.00 102.21 1276 LYS A N 1
ATOM 984 C CA . LYS A 1 129 ? 13.148 -1.239 -22.217 1.00 105.13 1276 LYS A CA 1
ATOM 985 C C . LYS A 1 129 ? 12.594 -1.576 -23.595 1.00 112.40 1276 LYS A C 1
ATOM 986 O O . LYS A 1 129 ? 11.496 -1.154 -23.955 1.00 117.47 1276 LYS A O 1
ATOM 992 N N . ASN A 1 130 ? 13.365 -2.348 -24.354 1.00 114.06 1277 ASN A N 1
ATOM 993 C CA . ASN A 1 130 ? 13.075 -2.599 -25.761 1.00 120.87 1277 ASN A CA 1
ATOM 994 C C . ASN A 1 130 ? 11.741 -3.295 -26.020 1.00 127.85 1277 ASN A C 1
ATOM 995 O O . ASN A 1 130 ? 10.940 -2.825 -26.830 1.00 135.29 1277 ASN A O 1
ATOM 1000 N N . GLY A 1 131 ? 11.501 -4.409 -25.336 1.00 122.90 1278 GLY A N 1
ATOM 1001 C CA . GLY A 1 131 ? 10.347 -5.234 -25.647 1.00 123.30 1278 GLY A CA 1
ATOM 1002 C C . GLY A 1 131 ? 9.095 -5.027 -24.815 1.00 123.41 1278 GLY A C 1
ATOM 1003 O O . GLY A 1 131 ? 8.131 -5.779 -24.957 1.00 128.99 1278 GLY A O 1
ATOM 1004 N N . MET A 1 132 ? 9.082 -4.004 -23.967 1.00 118.66 1279 MET A N 1
ATOM 1005 C CA . MET A 1 132 ? 7.936 -3.783 -23.091 1.00 116.23 1279 MET A CA 1
ATOM 1006 C C . MET A 1 132 ? 7.499 -2.324 -23.089 1.00 117.36 1279 MET A C 1
ATOM 1007 O O . MET A 1 132 ? 8.289 -1.428 -23.386 1.00 115.74 1279 MET A O 1
ATOM 1012 N N . THR A 1 133 ? 6.233 -2.094 -22.751 1.00 121.16 1280 THR A N 1
ATOM 1013 C CA . THR A 1 133 ? 5.687 -0.745 -22.708 1.00 124.18 1280 THR A CA 1
ATOM 1014 C C . THR A 1 133 ? 6.234 0.019 -21.508 1.00 127.77 1280 THR A C 1
ATOM 1015 O O . THR A 1 133 ? 6.922 -0.549 -20.659 1.00 130.84 1280 THR A O 1
ATOM 1019 N N . ASP A 1 134 ? 5.926 1.310 -21.446 1.00 127.39 1281 ASP A N 1
ATOM 1020 C CA . ASP A 1 134 ? 6.450 2.176 -20.399 1.00 131.07 1281 ASP A CA 1
ATOM 1021 C C . ASP A 1 134 ? 5.964 1.749 -19.016 1.00 130.31 1281 ASP A C 1
ATOM 1022 O O . ASP A 1 134 ? 6.742 1.706 -18.057 1.00 133.38 1281 ASP A O 1
ATOM 1027 N N . GLU A 1 135 ? 4.684 1.404 -18.919 1.00 126.21 1282 GLU A N 1
ATOM 1028 C CA . GLU A 1 135 ? 4.085 1.137 -17.618 1.00 122.83 1282 GLU A CA 1
ATOM 1029 C C . GLU A 1 135 ? 4.329 -0.304 -17.177 1.00 116.58 1282 GLU A C 1
ATOM 1030 O O . GLU A 1 135 ? 4.319 -0.603 -15.981 1.00 116.36 1282 GLU A O 1
ATOM 1036 N N . GLU A 1 136 ? 4.559 -1.192 -18.140 1.00 111.49 1283 GLU A N 1
ATOM 1037 C CA . GLU A 1 136 ? 4.983 -2.549 -17.828 1.00 105.85 1283 GLU A CA 1
ATOM 1038 C C . GLU A 1 136 ? 6.384 -2.502 -17.229 1.00 101.16 1283 GLU A C 1
ATOM 1039 O O . GLU A 1 136 ? 6.683 -3.199 -16.257 1.00 97.78 1283 GLU A O 1
ATOM 1045 N N . TYR A 1 137 ? 7.235 -1.664 -17.813 1.00 100.05 1284 TYR A N 1
ATOM 1046 C CA . TYR A 1 137 ? 8.568 -1.429 -17.276 1.00 95.67 1284 TYR A CA 1
ATOM 1047 C C . TYR A 1 137 ? 8.472 -0.812 -15.889 1.00 96.81 1284 TYR A C 1
ATOM 1048 O O . TYR A 1 137 ? 9.223 -1.174 -14.989 1.00 96.19 1284 TYR A O 1
ATOM 1057 N N . LYS A 1 138 ? 7.550 0.132 -15.732 1.00 99.67 1285 LYS A N 1
ATOM 1058 C CA . LYS A 1 138 ? 7.325 0.784 -14.446 1.00 101.29 1285 LYS A CA 1
ATOM 1059 C C . LYS A 1 138 ? 6.961 -0.229 -13.353 1.00 100.20 1285 LYS A C 1
ATOM 1060 O O . LYS A 1 138 ? 7.562 -0.240 -12.270 1.00 99.91 1285 LYS A O 1
ATOM 1066 N N . GLU A 1 139 ? 5.988 -1.087 -13.650 1.00 101.31 1286 GLU A N 1
ATOM 1067 C CA . GLU A 1 139 ? 5.510 -2.079 -12.691 1.00 102.48 1286 GLU A CA 1
ATOM 1068 C C . GLU A 1 139 ? 6.567 -3.159 -12.453 1.00 96.87 1286 GLU A C 1
ATOM 1069 O O . GLU A 1 139 ? 6.613 -3.786 -11.393 1.00 95.75 1286 GLU A O 1
ATOM 1075 N N . TYR A 1 140 ? 7.420 -3.351 -13.453 1.00 92.27 1287 TYR A N 1
ATOM 1076 C CA . TYR A 1 140 ? 8.557 -4.258 -13.366 1.00 87.16 1287 TYR A CA 1
ATOM 1077 C C . TYR A 1 140 ? 9.576 -3.748 -12.340 1.00 84.82 1287 TYR A C 1
ATOM 1078 O O . TYR A 1 140 ? 9.971 -4.469 -11.410 1.00 82.55 1287 TYR A O 1
ATOM 1087 N N . VAL A 1 141 ? 9.991 -2.496 -12.523 1.00 85.34 1288 VAL A N 1
ATOM 1088 C CA . VAL A 1 141 ? 10.886 -1.811 -11.594 1.00 84.74 1288 VAL A CA 1
ATOM 1089 C C . VAL A 1 141 ? 10.318 -1.822 -10.180 1.00 86.61 1288 VAL A C 1
ATOM 1090 O O . VAL A 1 141 ? 11.025 -2.138 -9.215 1.00 86.49 1288 VAL A O 1
ATOM 1094 N N . SER A 1 142 ? 9.037 -1.481 -10.068 1.00 89.29 1289 SER A N 1
ATOM 1095 C CA . SER A 1 142 ? 8.346 -1.501 -8.783 1.00 92.30 1289 SER A CA 1
ATOM 1096 C C . SER A 1 142 ? 8.445 -2.879 -8.126 1.00 91.46 1289 SER A C 1
ATOM 1097 O O . SER A 1 142 ? 8.813 -3.003 -6.944 1.00 94.17 1289 SER A O 1
ATOM 1100 N N . LEU A 1 143 ? 8.137 -3.908 -8.914 1.00 86.96 1290 LEU A N 1
ATOM 1101 C CA . LEU A 1 143 ? 8.200 -5.290 -8.452 1.00 83.48 1290 LEU A CA 1
ATOM 1102 C C . LEU A 1 143 ? 9.575 -5.647 -7.912 1.00 78.93 1290 LEU A C 1
ATOM 1103 O O . LEU A 1 143 ? 9.697 -6.079 -6.768 1.00 77.43 1290 LEU A O 1
ATOM 1108 N N . VAL A 1 144 ? 10.606 -5.468 -8.735 1.00 76.87 1291 VAL A N 1
ATOM 1109 C CA . VAL A 1 144 ? 11.959 -5.851 -8.337 1.00 74.33 1291 VAL A CA 1
ATOM 1110 C C . VAL A 1 144 ? 12.440 -5.064 -7.114 1.00 76.70 1291 VAL A C 1
ATOM 1111 O O . VAL A 1 144 ? 13.102 -5.620 -6.235 1.00 73.94 1291 VAL A O 1
ATOM 1115 N N . THR A 1 145 ? 12.092 -3.781 -7.052 1.00 81.56 1292 THR A N 1
ATOM 1116 C CA . THR A 1 145 ? 12.429 -2.955 -5.892 1.00 85.97 1292 THR A CA 1
ATOM 1117 C C . THR A 1 145 ? 11.814 -3.499 -4.596 1.00 89.02 1292 THR A C 1
ATOM 1118 O O . THR A 1 145 ? 12.521 -3.770 -3.595 1.00 86.86 1292 THR A O 1
ATOM 1122 N N . GLU A 1 146 ? 10.494 -3.681 -4.624 1.00 95.20 1293 GLU A N 1
ATOM 1123 C CA . GLU A 1 146 ? 9.789 -4.159 -3.441 1.00 100.63 1293 GLU A CA 1
ATOM 1124 C C . GLU A 1 146 ? 10.296 -5.552 -3.063 1.00 96.92 1293 GLU A C 1
ATOM 1125 O O . GLU A 1 146 ? 10.327 -5.926 -1.888 1.00 96.88 1293 GLU A O 1
ATOM 1131 N N . LEU A 1 147 ? 10.726 -6.300 -4.073 1.00 94.11 1294 LEU A N 1
ATOM 1132 C CA . LEU A 1 147 ? 11.292 -7.626 -3.875 1.00 91.63 1294 LEU A CA 1
ATOM 1133 C C . LEU A 1 147 ? 12.628 -7.553 -3.140 1.00 88.45 1294 LEU A C 1
ATOM 1134 O O . LEU A 1 147 ? 12.913 -8.367 -2.258 1.00 87.46 1294 LEU A O 1
ATOM 1139 N N . LYS A 1 148 ? 13.447 -6.576 -3.519 1.00 86.35 1295 LYS A N 1
ATOM 1140 C CA . LYS A 1 148 ? 14.713 -6.317 -2.846 1.00 83.06 1295 LYS A CA 1
ATOM 1141 C C . LYS A 1 148 ? 14.460 -6.023 -1.372 1.00 84.40 1295 LYS A C 1
ATOM 1142 O O . LYS A 1 148 ? 15.083 -6.633 -0.480 1.00 84.40 1295 LYS A O 1
ATOM 1148 N N . ASP A 1 149 ? 13.531 -5.102 -1.113 1.00 85.51 1296 ASP A N 1
ATOM 1149 C CA . ASP A 1 149 ? 13.200 -4.776 0.278 1.00 87.23 1296 ASP A CA 1
ATOM 1150 C C . ASP A 1 149 ? 12.721 -6.009 1.061 1.00 86.69 1296 ASP A C 1
ATOM 1151 O O . ASP A 1 149 ? 13.137 -6.244 2.212 1.00 86.90 1296 ASP A O 1
ATOM 1156 N N . ASP A 1 150 ? 11.870 -6.807 0.422 1.00 85.85 1297 ASP A N 1
ATOM 1157 C CA . ASP A 1 150 ? 11.317 -8.006 1.046 1.00 86.90 1297 ASP A CA 1
ATOM 1158 C C . ASP A 1 150 ? 12.380 -9.062 1.342 1.00 81.43 1297 ASP A C 1
ATOM 1159 O O . ASP A 1 150 ? 12.268 -9.806 2.318 1.00 81.17 1297 ASP A O 1
ATOM 1164 N N . PHE A 1 151 ? 13.408 -9.134 0.502 1.00 78.21 1298 PHE A N 1
ATOM 1165 C CA . PHE A 1 151 ? 14.497 -10.072 0.750 1.00 75.95 1298 PHE A CA 1
ATOM 1166 C C . PHE A 1 151 ? 15.439 -9.564 1.843 1.00 75.89 1298 PHE A C 1
ATOM 1167 O O . PHE A 1 151 ? 16.014 -10.366 2.588 1.00 75.32 1298 PHE A O 1
ATOM 1175 N N . GLU A 1 152 ? 15.598 -8.244 1.940 1.00 76.27 1299 GLU A N 1
ATOM 1176 C CA . GLU A 1 152 ? 16.264 -7.669 3.112 1.00 76.74 1299 GLU A CA 1
ATOM 1177 C C . GLU A 1 152 ? 15.541 -8.120 4.382 1.00 74.51 1299 GLU A C 1
ATOM 1178 O O . GLU A 1 152 ? 16.157 -8.642 5.332 1.00 72.05 1299 GLU A O 1
ATOM 1184 N N . ALA A 1 153 ? 14.225 -7.919 4.378 1.00 75.23 1300 ALA A N 1
ATOM 1185 C CA . ALA A 1 153 ? 13.382 -8.331 5.495 1.00 76.93 1300 ALA A CA 1
ATOM 1186 C C . ALA A 1 153 ? 13.551 -9.817 5.814 1.00 78.68 1300 ALA A C 1
ATOM 1187 O O . ALA A 1 153 ? 13.684 -10.188 6.980 1.00 81.43 1300 ALA A O 1
ATOM 1189 N N . LEU A 1 154 ? 13.553 -10.663 4.784 1.00 76.53 1301 LEU A N 1
ATOM 1190 C CA . LEU A 1 154 ? 13.697 -12.106 4.984 1.00 73.62 1301 LEU A CA 1
ATOM 1191 C C . LEU A 1 154 ? 15.041 -12.479 5.606 1.00 69.25 1301 LEU A C 1
ATOM 1192 O O . LEU A 1 154 ? 15.097 -13.266 6.559 1.00 67.81 1301 LEU A O 1
ATOM 1197 N N . SER A 1 155 ? 16.118 -11.926 5.053 1.00 67.14 1302 SER A N 1
ATOM 1198 C CA . SER A 1 155 ? 17.460 -12.155 5.586 1.00 65.88 1302 SER A CA 1
ATOM 1199 C C . SER A 1 155 ? 17.516 -11.785 7.071 1.00 67.71 1302 SER A C 1
ATOM 1200 O O . SER A 1 155 ? 17.927 -12.595 7.917 1.00 68.40 1302 SER A O 1
ATOM 1203 N N . TYR A 1 156 ? 17.075 -10.565 7.374 1.00 68.24 1303 TYR A N 1
ATOM 1204 C CA . TYR A 1 156 ? 16.980 -10.080 8.752 1.00 69.99 1303 TYR A CA 1
ATOM 1205 C C . TYR A 1 156 ? 16.224 -11.069 9.651 1.00 71.52 1303 TYR A C 1
ATOM 1206 O O . TYR A 1 156 ? 16.706 -11.473 10.725 1.00 70.54 1303 TYR A O 1
ATOM 1215 N N . ASN A 1 157 ? 15.053 -11.480 9.174 1.00 73.58 1304 ASN A N 1
ATOM 1216 C CA . ASN A 1 157 ? 14.170 -12.369 9.915 1.00 73.02 1304 ASN A CA 1
ATOM 1217 C C . ASN A 1 157 ? 14.797 -13.717 10.242 1.00 67.71 1304 ASN A C 1
ATOM 1218 O O . ASN A 1 157 ? 14.819 -14.122 11.402 1.00 67.37 1304 ASN A O 1
ATOM 1223 N N . ILE A 1 158 ? 15.297 -14.417 9.228 1.00 64.22 1305 ILE A N 1
ATOM 1224 C CA . ILE A 1 158 ? 15.825 -15.753 9.467 1.00 64.24 1305 ILE A CA 1
ATOM 1225 C C . ILE A 1 158 ? 17.119 -15.670 10.268 1.00 63.50 1305 ILE A C 1
ATOM 1226 O O . ILE A 1 158 ? 17.399 -16.559 11.081 1.00 63.30 1305 ILE A O 1
ATOM 1231 N N . TYR A 1 159 ? 17.889 -14.599 10.075 1.00 62.81 1306 TYR A N 1
ATOM 1232 C CA . TYR A 1 159 ? 19.070 -14.407 10.912 1.00 62.64 1306 TYR A CA 1
ATOM 1233 C C . TYR A 1 159 ? 18.681 -14.296 12.382 1.00 64.68 1306 TYR A C 1
ATOM 1234 O O . TYR A 1 159 ? 19.222 -15.009 13.224 1.00 65.66 1306 TYR A O 1
ATOM 1243 N N . ASN A 1 160 ? 17.742 -13.406 12.692 1.00 66.26 1307 ASN A N 1
ATOM 1244 C CA . ASN A 1 160 ? 17.366 -13.199 14.087 1.00 70.06 1307 ASN A CA 1
ATOM 1245 C C . ASN A 1 160 ? 16.685 -14.416 14.715 1.00 71.38 1307 ASN A C 1
ATOM 1246 O O . ASN A 1 160 ? 16.902 -14.729 15.890 1.00 71.82 1307 ASN A O 1
ATOM 1251 N N . ILE A 1 161 ? 15.871 -15.105 13.922 1.00 71.25 1308 ILE A N 1
ATOM 1252 C CA . ILE A 1 161 ? 15.170 -16.300 14.380 1.00 72.00 1308 ILE A CA 1
ATOM 1253 C C . ILE A 1 161 ? 16.170 -17.407 14.711 1.00 68.24 1308 ILE A C 1
ATOM 1254 O O . ILE A 1 161 ? 16.132 -18.006 15.796 1.00 67.54 1308 ILE A O 1
ATOM 1259 N N . TRP A 1 162 ? 17.072 -17.660 13.769 1.00 66.04 1309 TRP A N 1
ATOM 1260 C CA . TRP A 1 162 ? 18.110 -18.663 13.947 1.00 65.41 1309 TRP A CA 1
ATOM 1261 C C . TRP A 1 162 ? 19.017 -18.338 15.135 1.00 66.50 1309 TRP A C 1
ATOM 1262 O O . TRP A 1 162 ? 19.342 -19.219 15.932 1.00 67.56 1309 TRP A O 1
ATOM 1273 N N . LEU A 1 163 ? 19.424 -17.078 15.251 1.00 66.64 1310 LEU A N 1
ATOM 1274 C CA . LEU A 1 163 ? 20.263 -16.655 16.371 1.00 68.15 1310 LEU A CA 1
ATOM 1275 C C . LEU A 1 163 ? 19.552 -16.818 17.717 1.00 68.85 1310 LEU A C 1
ATOM 1276 O O . LEU A 1 163 ? 20.171 -17.213 18.708 1.00 68.84 1310 LEU A O 1
ATOM 1281 N N . LYS A 1 164 ? 18.255 -16.520 17.753 1.00 70.12 1311 LYS A N 1
ATOM 1282 C CA . LYS A 1 164 ? 17.480 -16.702 18.978 1.00 73.96 1311 LYS A CA 1
ATOM 1283 C C . LYS A 1 164 ? 17.396 -18.185 19.340 1.00 74.55 1311 LYS A C 1
ATOM 1284 O O . LYS A 1 164 ? 17.507 -18.559 20.514 1.00 75.38 1311 LYS A O 1
ATOM 1290 N N . LYS A 1 165 ? 17.205 -19.027 18.328 1.00 74.27 1312 LYS A N 1
ATOM 1291 C CA . LYS A 1 165 ? 17.188 -20.471 18.548 1.00 74.62 1312 LYS A CA 1
ATOM 1292 C C . LYS A 1 165 ? 18.530 -20.958 19.097 1.00 72.28 1312 LYS A C 1
ATOM 1293 O O . LYS A 1 165 ? 18.578 -21.819 19.982 1.00 73.19 1312 LYS A O 1
ATOM 1299 N N . LEU A 1 166 ? 19.613 -20.398 18.566 1.00 69.27 1313 LEU A N 1
ATOM 1300 C CA . LEU A 1 166 ? 20.958 -20.710 19.030 1.00 69.70 1313 LEU A CA 1
ATOM 1301 C C . LEU A 1 166 ? 21.133 -20.334 20.496 1.00 75.60 1313 LEU A C 1
ATOM 1302 O O . LEU A 1 166 ? 21.663 -21.118 21.291 1.00 77.31 1313 LEU A O 1
ATOM 1307 N N . GLN A 1 167 ? 20.704 -19.122 20.841 1.00 77.39 1314 GLN A N 1
ATOM 1308 C CA . GLN A 1 167 ? 20.696 -18.683 22.231 1.00 76.99 1314 GLN A CA 1
ATOM 1309 C C . GLN A 1 167 ? 19.935 -19.676 23.100 1.00 79.41 1314 GLN A C 1
ATOM 1310 O O . GLN A 1 167 ? 20.389 -20.028 24.184 1.00 81.53 1314 GLN A O 1
ATOM 1316 N N . LYS A 1 168 ? 18.782 -20.129 22.617 1.00 81.15 1315 LYS A N 1
ATOM 1317 C CA . LYS A 1 168 ? 17.978 -21.109 23.346 1.00 86.06 1315 LYS A CA 1
ATOM 1318 C C . LYS A 1 168 ? 18.740 -22.418 23.568 1.00 87.01 1315 LYS A C 1
ATOM 1319 O O . LYS A 1 168 ? 18.652 -23.020 24.638 1.00 89.08 1315 LYS A O 1
ATOM 1321 N N . GLN A 1 169 ? 19.480 -22.862 22.555 1.00 86.28 1316 GLN A N 1
ATOM 1322 C CA . GLN A 1 169 ? 20.243 -24.105 22.664 1.00 86.72 1316 GLN A CA 1
ATOM 1323 C C . GLN A 1 169 ? 21.457 -23.965 23.579 1.00 87.90 1316 GLN A C 1
ATOM 1324 O O . GLN A 1 169 ? 21.896 -24.941 24.190 1.00 89.16 1316 GLN A O 1
ATOM 1330 N N . LEU A 1 170 ? 22.000 -22.754 23.666 1.00 88.43 1317 LEU A N 1
ATOM 1331 C CA . LEU A 1 170 ? 23.125 -22.481 24.556 1.00 90.76 1317 LEU A CA 1
ATOM 1332 C C . LEU A 1 170 ? 22.678 -22.380 26.012 1.00 95.64 1317 LEU A C 1
ATOM 1333 O O . LEU A 1 170 ? 23.377 -22.841 26.911 1.00 95.70 1317 LEU A O 1
ATOM 1338 N N . GLN A 1 171 ? 21.518 -21.756 26.215 1.00 100.92 1318 GLN A N 1
ATOM 1339 C CA . GLN A 1 171 ? 20.901 -21.531 27.527 1.00 111.47 1318 GLN A CA 1
ATOM 1340 C C . GLN A 1 171 ? 21.169 -22.609 28.578 1.00 122.05 1318 GLN A C 1
ATOM 1341 O O . GLN A 1 171 ? 21.707 -22.324 29.648 1.00 124.69 1318 GLN A O 1
ATOM 1347 N N . LYS A 1 172 ? 20.790 -23.844 28.266 1.00 130.49 1319 LYS A N 1
ATOM 1348 C CA . LYS A 1 172 ? 20.911 -24.948 29.212 1.00 139.06 1319 LYS A CA 1
ATOM 1349 C C . LYS A 1 172 ? 22.366 -25.328 29.473 1.00 134.32 1319 LYS A C 1
ATOM 1350 O O . LYS A 1 172 ? 22.827 -25.315 30.616 1.00 135.35 1319 LYS A O 1
ATOM 1356 N N . LYS A 1 173 ? 23.077 -25.667 28.403 1.00 122.60 1320 LYS A N 1
ATOM 1357 C CA . LYS A 1 173 ? 24.465 -26.115 28.486 1.00 114.33 1320 LYS A CA 1
ATOM 1358 C C . LYS A 1 173 ? 25.404 -25.130 29.187 1.00 108.60 1320 LYS A C 1
ATOM 1359 O O . LYS A 1 173 ? 26.224 -25.534 30.008 1.00 107.26 1320 LYS A O 1
ATOM 1365 N N . ALA A 1 174 ? 25.277 -23.844 28.870 1.00 105.66 1321 ALA A N 1
ATOM 1366 C CA . ALA A 1 174 ? 26.267 -22.848 29.284 1.00 106.51 1321 ALA A CA 1
ATOM 1367 C C . ALA A 1 174 ? 26.308 -22.607 30.795 1.00 105.42 1321 ALA A C 1
ATOM 1368 O O . ALA A 1 174 ? 27.382 -22.433 31.371 1.00 108.43 1321 ALA A O 1
ATOM 1370 N N . ILE A 1 175 ? 25.143 -22.595 31.431 1.00 99.77 1322 ILE A N 1
ATOM 1371 C CA . ILE A 1 175 ? 25.058 -22.328 32.861 1.00 99.74 1322 ILE A CA 1
ATOM 1372 C C . ILE A 1 175 ? 25.710 -23.453 33.659 1.00 99.97 1322 ILE A C 1
ATOM 1373 O O . ILE A 1 175 ? 26.468 -23.209 34.601 1.00 100.69 1322 ILE A O 1
ATOM 1378 N N . ASN A 1 176 ? 25.418 -24.687 33.264 1.00 99.42 1323 ASN A N 1
ATOM 1379 C CA . ASN A 1 176 ? 25.976 -25.860 33.918 1.00 99.37 1323 ASN A CA 1
ATOM 1380 C C . ASN A 1 176 ? 27.473 -25.991 33.628 1.00 96.61 1323 ASN A C 1
ATOM 1381 O O . ASN A 1 176 ? 28.256 -26.365 34.498 1.00 98.06 1323 ASN A O 1
ATOM 1386 N N . ALA A 1 177 ? 27.863 -25.674 32.398 1.00 93.92 1324 ALA A N 1
ATOM 1387 C CA . ALA A 1 177 ? 29.248 -25.826 31.959 1.00 94.58 1324 ALA A CA 1
ATOM 1388 C C . ALA A 1 177 ? 30.194 -24.768 32.522 1.00 94.40 1324 ALA A C 1
ATOM 1389 O O . ALA A 1 177 ? 31.368 -25.041 32.753 1.00 95.51 1324 ALA A O 1
ATOM 1391 N N . VAL A 1 178 ? 29.695 -23.554 32.720 1.00 94.13 1325 VAL A N 1
ATOM 1392 C CA . VAL A 1 178 ? 30.560 -22.450 33.127 1.00 93.65 1325 VAL A CA 1
ATOM 1393 C C . VAL A 1 178 ? 30.543 -22.229 34.638 1.00 95.75 1325 VAL A C 1
ATOM 1394 O O . VAL A 1 178 ? 31.590 -22.056 35.264 1.00 94.96 1325 VAL A O 1
ATOM 1398 N N . VAL A 1 179 ? 29.351 -22.255 35.222 1.00 92.47 1326 VAL A N 1
ATOM 1399 C CA . VAL A 1 179 ? 29.190 -21.951 36.636 1.00 95.83 1326 VAL A CA 1
ATOM 1400 C C . VAL A 1 179 ? 29.396 -23.186 37.509 1.00 98.40 1326 VAL A C 1
ATOM 1401 O O . VAL A 1 179 ? 30.119 -23.135 38.506 1.00 103.75 1326 VAL A O 1
ATOM 1405 N N . ILE A 1 180 ? 28.773 -24.297 37.128 1.00 95.69 1327 ILE A N 1
ATOM 1406 C CA . ILE A 1 180 ? 28.762 -25.480 37.982 1.00 98.46 1327 ILE A CA 1
ATOM 1407 C C . ILE A 1 180 ? 29.878 -26.476 37.655 1.00 99.22 1327 ILE A C 1
ATOM 1408 O O . ILE A 1 180 ? 30.390 -27.147 38.551 1.00 101.67 1327 ILE A O 1
ATOM 1413 N N . SER A 1 181 ? 30.282 -26.553 36.390 1.00 99.12 1328 SER A N 1
ATOM 1414 C CA . SER A 1 181 ? 31.300 -27.526 35.994 1.00 103.04 1328 SER A CA 1
ATOM 1415 C C . SER A 1 181 ? 32.644 -27.261 36.664 1.00 105.34 1328 SER A C 1
ATOM 1416 O O . SER A 1 181 ? 33.085 -26.117 36.773 1.00 103.35 1328 SER A O 1
ATOM 1419 N N . GLU A 1 182 ? 33.285 -28.337 37.109 1.00 111.60 1329 GLU A N 1
ATOM 1420 C CA . GLU A 1 182 ? 34.585 -28.253 37.762 1.00 116.59 1329 GLU A CA 1
ATOM 1421 C C . GLU A 1 182 ? 35.627 -29.047 36.980 1.00 120.07 1329 GLU A C 1
ATOM 1422 O O . GLU A 1 182 ? 35.690 -30.271 37.086 1.00 122.96 1329 GLU A O 1
ATOM 1428 N N . SER A 1 183 ? 36.445 -28.348 36.200 1.00 120.14 1330 SER A N 1
ATOM 1429 C CA . SER A 1 183 ? 37.482 -28.999 35.406 1.00 121.84 1330 SER A CA 1
ATOM 1430 C C . SER A 1 183 ? 38.670 -29.446 36.255 1.00 127.50 1330 SER A C 1
ATOM 1431 O O . SER A 1 183 ? 39.054 -30.616 36.234 1.00 132.12 1330 SER A O 1
ATOM 1434 N N . LEU A 1 184 ? 39.250 -28.505 36.993 1.00 129.17 1331 LEU A N 1
ATOM 1435 C CA . LEU A 1 184 ? 40.447 -28.772 37.785 1.00 134.94 1331 LEU A CA 1
ATOM 1436 C C . LEU A 1 184 ? 40.186 -29.744 38.932 1.00 142.37 1331 LEU A C 1
ATOM 1437 O O . LEU A 1 184 ? 39.219 -29.587 39.677 1.00 142.76 1331 LEU A O 1
ATOM 1442 N N . PRO A 1 185 ? 41.052 -30.759 39.071 1.00 148.38 1332 PRO A N 1
ATOM 1443 C CA . PRO A 1 185 ? 40.979 -31.679 40.209 1.00 155.04 1332 PRO A CA 1
ATOM 1444 C C . PRO A 1 185 ? 41.624 -31.086 41.460 1.00 159.47 1332 PRO A C 1
ATOM 1445 O O . PRO A 1 185 ? 42.756 -30.606 41.402 1.00 163.81 1332 PRO A O 1
ATOM 1449 N N . GLY A 1 186 ? 40.903 -31.112 42.576 1.00 159.13 1333 GLY A N 1
ATOM 1450 C CA . GLY A 1 186 ? 41.433 -30.616 43.833 1.00 161.15 1333 GLY A CA 1
ATOM 1451 C C . GLY A 1 186 ? 40.886 -29.258 44.229 1.00 156.75 1333 GLY A C 1
ATOM 1452 O O . GLY A 1 186 ? 41.438 -28.590 45.104 1.00 162.64 1333 GLY A O 1
ATOM 1453 N N . PHE A 1 187 ? 39.797 -28.849 43.586 1.00 147.79 1334 PHE A N 1
ATOM 1454 C CA . PHE A 1 187 ? 39.165 -27.573 43.898 1.00 148.96 1334 PHE A CA 1
ATOM 1455 C C . PHE A 1 187 ? 37.649 -27.717 43.989 1.00 145.96 1334 PHE A C 1
ATOM 1456 O O . PHE A 1 187 ? 37.139 -28.720 44.487 1.00 146.15 1334 PHE A O 1
ATOM 1458 N N . GLU A 1 199 ? 24.937 -34.189 32.438 1.00 158.93 1352 GLU A N 1
ATOM 1459 C CA . GLU A 1 199 ? 25.682 -33.017 32.882 1.00 154.88 1352 GLU A CA 1
ATOM 1460 C C . GLU A 1 199 ? 26.625 -32.508 31.798 1.00 142.22 1352 GLU A C 1
ATOM 1461 O O . GLU A 1 199 ? 27.276 -33.291 31.108 1.00 147.46 1352 GLU A O 1
ATOM 1467 N N . TYR A 1 200 ? 26.695 -31.188 31.660 1.00 126.04 1353 TYR A N 1
ATOM 1468 C CA . TYR A 1 200 ? 27.498 -30.565 30.614 1.00 111.53 1353 TYR A CA 1
ATOM 1469 C C . TYR A 1 200 ? 28.831 -30.049 31.147 1.00 102.40 1353 TYR A C 1
ATOM 1470 O O . TYR A 1 200 ? 28.932 -29.642 32.302 1.00 102.00 1353 TYR A O 1
ATOM 1479 N N . THR A 1 201 ? 29.848 -30.066 30.291 1.00 96.31 1354 THR A N 1
ATOM 1480 C CA . THR A 1 201 ? 31.155 -29.512 30.627 1.00 92.77 1354 THR A CA 1
ATOM 1481 C C . THR A 1 201 ? 31.551 -28.433 29.624 1.00 89.17 1354 THR A C 1
ATOM 1482 O O . THR A 1 201 ? 30.760 -28.060 28.758 1.00 88.75 1354 THR A O 1
ATOM 1486 N N . MET A 1 202 ? 32.771 -27.922 29.745 1.00 86.91 1355 MET A N 1
ATOM 1487 C CA . MET A 1 202 ? 33.237 -26.881 28.839 1.00 84.09 1355 MET A CA 1
ATOM 1488 C C . MET A 1 202 ? 33.458 -27.411 27.428 1.00 85.53 1355 MET A C 1
ATOM 1489 O O . MET A 1 202 ? 33.361 -26.664 26.453 1.00 83.92 1355 MET A O 1
ATOM 1494 N N . ASP A 1 203 ? 33.758 -28.702 27.330 1.00 89.57 1356 ASP A N 1
ATOM 1495 C CA . ASP A 1 203 ? 33.958 -29.347 26.040 1.00 90.91 1356 ASP A CA 1
ATOM 1496 C C . ASP A 1 203 ? 32.695 -29.278 25.195 1.00 88.89 1356 ASP A C 1
ATOM 1497 O O . ASP A 1 203 ? 32.770 -29.230 23.972 1.00 87.70 1356 ASP A O 1
ATOM 1502 N N . ASP A 1 204 ? 31.537 -29.271 25.848 1.00 86.10 1357 ASP A N 1
ATOM 1503 C CA . ASP A 1 204 ? 30.269 -29.176 25.133 1.00 86.87 1357 ASP A CA 1
ATOM 1504 C C . ASP A 1 204 ? 30.097 -27.796 24.500 1.00 84.07 1357 ASP A C 1
ATOM 1505 O O . ASP A 1 204 ? 29.757 -27.684 23.322 1.00 82.30 1357 ASP A O 1
ATOM 1510 N N . ILE A 1 205 ? 30.336 -26.753 25.292 1.00 83.21 1358 ILE A N 1
ATOM 1511 C CA . ILE A 1 205 ? 30.308 -25.374 24.808 1.00 79.88 1358 ILE A CA 1
ATOM 1512 C C . ILE A 1 205 ? 31.280 -25.185 23.651 1.00 77.42 1358 ILE A C 1
ATOM 1513 O O . ILE A 1 205 ? 30.909 -24.709 22.567 1.00 78.91 1358 ILE A O 1
ATOM 1518 N N . LEU A 1 206 ? 32.530 -25.571 23.893 1.00 74.74 1359 LEU A N 1
ATOM 1519 C CA . LEU A 1 206 ? 33.574 -25.476 22.884 1.00 72.98 1359 LEU A CA 1
ATOM 1520 C C . LEU A 1 206 ? 33.202 -26.245 21.621 1.00 73.81 1359 LEU A C 1
ATOM 1521 O O . LEU A 1 206 ? 33.542 -25.825 20.523 1.00 74.50 1359 LEU A O 1
ATOM 1526 N N . THR A 1 207 ? 32.501 -27.364 21.776 1.00 72.61 1360 THR A N 1
ATOM 1527 C CA . THR A 1 207 ? 32.060 -28.148 20.626 1.00 71.46 1360 THR A CA 1
ATOM 1528 C C . THR A 1 207 ? 30.978 -27.401 19.845 1.00 70.18 1360 THR A C 1
ATOM 1529 O O . THR A 1 207 ? 30.984 -27.386 18.618 1.00 70.16 1360 THR A O 1
ATOM 1533 N N . PHE A 1 208 ? 30.057 -26.782 20.574 1.00 69.73 1361 PHE A N 1
ATOM 1534 C CA . PHE A 1 208 ? 29.014 -25.942 19.996 1.00 68.83 1361 PHE A CA 1
ATOM 1535 C C . PHE A 1 208 ? 29.629 -24.837 19.129 1.00 68.33 1361 PHE A C 1
ATOM 1536 O O . PHE A 1 208 ? 29.296 -24.684 17.937 1.00 68.10 1361 PHE A O 1
ATOM 1544 N N . PHE A 1 209 ? 30.553 -24.085 19.720 1.00 66.80 1362 PHE A N 1
ATOM 1545 C CA . PHE A 1 209 ? 31.193 -22.995 18.989 1.00 65.83 1362 PHE A CA 1
ATOM 1546 C C . PHE A 1 209 ? 32.081 -23.507 17.842 1.00 67.83 1362 PHE A C 1
ATOM 1547 O O . PHE A 1 209 ? 32.181 -22.858 16.794 1.00 70.11 1362 PHE A O 1
ATOM 1555 N N . ASN A 1 210 ? 32.706 -24.669 18.029 1.00 67.38 1363 ASN A N 1
ATOM 1556 C CA . ASN A 1 210 ? 33.449 -25.325 16.951 1.00 66.96 1363 ASN A CA 1
ATOM 1557 C C . ASN A 1 210 ? 32.536 -25.615 15.771 1.00 67.58 1363 ASN A C 1
ATOM 1558 O O . ASN A 1 210 ? 32.924 -25.457 14.612 1.00 69.17 1363 ASN A O 1
ATOM 1563 N N . SER A 1 211 ? 31.318 -26.045 16.083 1.00 67.18 1364 SER A N 1
ATOM 1564 C CA . SER A 1 211 ? 30.342 -26.415 15.068 1.00 67.36 1364 SER A CA 1
ATOM 1565 C C . SER A 1 211 ? 29.872 -25.177 14.322 1.00 66.11 1364 SER A C 1
ATOM 1566 O O . SER A 1 211 ? 29.758 -25.194 13.099 1.00 64.70 1364 SER A O 1
ATOM 1569 N N . ILE A 1 212 ? 29.608 -24.104 15.063 1.00 65.10 1365 ILE A N 1
ATOM 1570 C CA . ILE A 1 212 ? 29.263 -22.827 14.437 1.00 62.51 1365 ILE A CA 1
ATOM 1571 C C . ILE A 1 212 ? 30.366 -22.362 13.476 1.00 62.77 1365 ILE A C 1
ATOM 1572 O O . ILE A 1 212 ? 30.109 -22.106 12.283 1.00 65.89 1365 ILE A O 1
ATOM 1577 N N . TYR A 1 213 ? 31.587 -22.266 14.006 1.00 57.67 1366 TYR A N 1
ATOM 1578 C CA . TYR A 1 213 ? 32.766 -21.873 13.234 1.00 54.39 1366 TYR A CA 1
ATOM 1579 C C . TYR A 1 213 ? 32.935 -22.685 11.946 1.00 55.65 1366 TYR A C 1
ATOM 1580 O O . TYR A 1 213 ? 33.000 -22.130 10.842 1.00 58.41 1366 TYR A O 1
ATOM 1589 N N . TRP A 1 214 ? 32.997 -24.004 12.094 1.00 55.24 1367 TRP A N 1
ATOM 1590 C CA . TRP A 1 214 ? 33.256 -24.886 10.965 1.00 55.85 1367 TRP A CA 1
ATOM 1591 C C . TRP A 1 214 ? 32.121 -24.895 9.955 1.00 56.70 1367 TRP A C 1
ATOM 1592 O O . TRP A 1 214 ? 32.368 -24.906 8.750 1.00 57.20 1367 TRP A O 1
ATOM 1603 N N . CYS A 1 215 ? 30.885 -24.903 10.445 1.00 57.58 1368 CYS A N 1
ATOM 1604 C CA . CYS A 1 215 ? 29.724 -24.802 9.569 1.00 59.34 1368 CYS A CA 1
ATOM 1605 C C . CYS A 1 215 ? 29.798 -23.544 8.714 1.00 62.60 1368 CYS A C 1
ATOM 1606 O O . CYS A 1 215 ? 29.735 -23.621 7.486 1.00 65.36 1368 CYS A O 1
ATOM 1609 N N . MET A 1 216 ? 29.935 -22.387 9.361 1.00 61.95 1369 MET A N 1
ATOM 1610 C CA . MET A 1 216 ? 30.018 -21.134 8.615 1.00 64.31 1369 MET A CA 1
ATOM 1611 C C . MET A 1 216 ? 31.199 -21.110 7.650 1.00 68.14 1369 MET A C 1
ATOM 1612 O O . MET A 1 216 ? 31.119 -20.512 6.577 1.00 71.58 1369 MET A O 1
ATOM 1617 N N . LYS A 1 217 ? 32.294 -21.758 8.030 1.00 68.40 1370 LYS A N 1
ATOM 1618 C CA . LYS A 1 217 ? 33.469 -21.796 7.169 1.00 71.20 1370 LYS A CA 1
ATOM 1619 C C . LYS A 1 217 ? 33.224 -22.642 5.912 1.00 71.51 1370 LYS A C 1
ATOM 1620 O O . LYS A 1 217 ? 33.611 -22.256 4.806 1.00 72.90 1370 LYS A O 1
ATOM 1626 N N . SER A 1 218 ? 32.565 -23.785 6.087 1.00 70.07 1371 SER A N 1
ATOM 1627 C CA . SER A 1 218 ? 32.362 -24.744 5.003 1.00 72.03 1371 SER A CA 1
ATOM 1628 C C . SER A 1 218 ? 31.234 -24.345 4.052 1.00 75.84 1371 SER A C 1
ATOM 1629 O O . SER A 1 218 ? 31.157 -24.840 2.923 1.00 76.12 1371 SER A O 1
ATOM 1632 N N . PHE A 1 219 ? 30.350 -23.467 4.514 1.00 76.04 1372 PHE A N 1
ATOM 1633 C CA . PHE A 1 219 ? 29.246 -23.011 3.679 1.00 75.54 1372 PHE A CA 1
ATOM 1634 C C . PHE A 1 219 ? 29.582 -21.657 3.061 1.00 76.63 1372 PHE A C 1
ATOM 1635 O O . PHE A 1 219 ? 28.696 -20.935 2.604 1.00 77.90 1372 PHE A O 1
ATOM 1643 N N . HIS A 1 220 ? 30.872 -21.328 3.060 1.00 76.57 1373 HIS A N 1
ATOM 1644 C CA . HIS A 1 220 ? 31.389 -20.105 2.450 1.00 77.73 1373 HIS A CA 1
ATOM 1645 C C . HIS A 1 220 ? 30.677 -18.851 2.955 1.00 77.86 1373 HIS A C 1
ATOM 1646 O O . HIS A 1 220 ? 30.368 -17.943 2.180 1.00 81.10 1373 HIS A O 1
ATOM 1653 N N . ILE A 1 221 ? 30.426 -18.806 4.259 1.00 74.18 1374 ILE A N 1
ATOM 1654 C CA . ILE A 1 221 ? 29.778 -17.655 4.875 1.00 73.86 1374 ILE A CA 1
ATOM 1655 C C . ILE A 1 221 ? 30.814 -16.590 5.228 1.00 73.50 1374 ILE A C 1
ATOM 1656 O O . ILE A 1 221 ? 31.921 -16.908 5.655 1.00 73.27 1374 ILE A O 1
ATOM 1661 N N . GLU A 1 222 ? 30.451 -15.328 5.023 1.00 75.66 1375 GLU A N 1
ATOM 1662 C CA . GLU A 1 222 ? 31.349 -14.208 5.277 1.00 78.81 1375 GLU A CA 1
ATOM 1663 C C . GLU A 1 222 ? 31.663 -14.047 6.772 1.00 79.33 1375 GLU A C 1
ATOM 1664 O O . GLU A 1 222 ? 30.800 -14.256 7.628 1.00 77.75 1375 GLU A O 1
ATOM 1670 N N . ASN A 1 223 ? 32.905 -13.680 7.075 1.00 82.23 1376 ASN A N 1
ATOM 1671 C CA . ASN A 1 223 ? 33.410 -13.698 8.449 1.00 84.46 1376 ASN A CA 1
ATOM 1672 C C . ASN A 1 223 ? 32.687 -12.772 9.420 1.00 83.25 1376 ASN A C 1
ATOM 1673 O O . ASN A 1 223 ? 32.515 -13.116 10.589 1.00 82.88 1376 ASN A O 1
ATOM 1678 N N . GLU A 1 224 ? 32.275 -11.601 8.942 1.00 83.81 1377 GLU A N 1
ATOM 1679 C CA . GLU A 1 224 ? 31.610 -10.614 9.789 1.00 83.30 1377 GLU A CA 1
ATOM 1680 C C . GLU A 1 224 ? 30.367 -11.194 10.458 1.00 79.77 1377 GLU A C 1
ATOM 1681 O O . GLU A 1 224 ? 30.050 -10.861 11.606 1.00 79.34 1377 GLU A O 1
ATOM 1687 N N . VAL A 1 225 ? 29.675 -12.067 9.732 1.00 76.88 1378 VAL A N 1
ATOM 1688 C CA . VAL A 1 225 ? 28.501 -12.752 10.256 1.00 72.39 1378 VAL A CA 1
ATOM 1689 C C . VAL A 1 225 ? 28.894 -13.659 11.418 1.00 68.33 1378 VAL A C 1
ATOM 1690 O O . VAL A 1 225 ? 28.209 -13.713 12.440 1.00 67.01 1378 VAL A O 1
ATOM 1694 N N . PHE A 1 226 ? 30.010 -14.359 11.249 1.00 67.05 1379 PHE A N 1
ATOM 1695 C CA . PHE A 1 226 ? 30.547 -15.225 12.284 1.00 65.37 1379 PHE A CA 1
ATOM 1696 C C . PHE A 1 226 ? 30.889 -14.425 13.536 1.00 67.92 1379 PHE A C 1
ATOM 1697 O O . PHE A 1 226 ? 30.494 -14.798 14.652 1.00 64.69 1379 PHE A O 1
ATOM 1705 N N . HIS A 1 227 ? 31.621 -13.329 13.341 1.00 64.97 1380 HIS A N 1
ATOM 1706 C CA A HIS A 1 227 ? 31.998 -12.448 14.441 0.51 72.87 1380 HIS A CA 1
ATOM 1707 C CA B HIS A 1 227 ? 31.996 -12.450 14.444 0.49 72.78 1380 HIS A CA 1
ATOM 1708 C C . HIS A 1 227 ? 30.765 -11.932 15.176 1.00 64.02 1380 HIS A C 1
ATOM 1709 O O . HIS A 1 227 ? 30.745 -11.875 16.406 1.00 66.68 1380 HIS A O 1
ATOM 1722 N N . ALA A 1 228 ? 29.739 -11.561 14.414 1.00 66.53 1381 ALA A N 1
ATOM 1723 C CA . ALA A 1 228 ? 28.513 -11.023 14.997 1.00 63.94 1381 ALA A CA 1
ATOM 1724 C C . ALA A 1 228 ? 27.788 -12.075 15.831 1.00 62.38 1381 ALA A C 1
ATOM 1725 O O . ALA A 1 228 ? 27.394 -11.816 16.979 1.00 63.75 1381 ALA A O 1
ATOM 1727 N N . VAL A 1 229 ? 27.635 -13.264 15.253 1.00 60.44 1382 VAL A N 1
ATOM 1728 C CA . VAL A 1 229 ? 26.932 -14.365 15.906 1.00 61.30 1382 VAL A CA 1
ATOM 1729 C C . VAL A 1 229 ? 27.625 -14.775 17.198 1.00 61.44 1382 VAL A C 1
ATOM 1730 O O . VAL A 1 229 ? 26.997 -14.848 18.264 1.00 62.46 1382 VAL A O 1
ATOM 1734 N N . VAL A 1 230 ? 28.928 -15.028 17.105 1.00 60.97 1383 VAL A N 1
ATOM 1735 C CA . VAL A 1 230 ? 29.680 -15.463 18.275 1.00 61.21 1383 VAL A CA 1
ATOM 1736 C C . VAL A 1 230 ? 29.758 -14.372 19.336 1.00 61.70 1383 VAL A C 1
ATOM 1737 O O . VAL A 1 230 ? 29.627 -14.665 20.518 1.00 58.78 1383 VAL A O 1
ATOM 1741 N N . THR A 1 231 ? 29.966 -13.123 18.923 1.00 64.69 1384 THR A N 1
ATOM 1742 C CA . THR A 1 231 ? 29.929 -12.007 19.869 1.00 68.21 1384 THR A CA 1
ATOM 1743 C C . THR A 1 231 ? 28.603 -11.973 20.627 1.00 70.01 1384 THR A C 1
ATOM 1744 O O . THR A 1 231 ? 28.587 -11.870 21.860 1.00 72.91 1384 THR A O 1
ATOM 1748 N N . THR A 1 232 ? 27.497 -12.082 19.894 1.00 68.98 1385 THR A N 1
ATOM 1749 C CA . THR A 1 232 ? 26.176 -12.034 20.517 1.00 71.44 1385 THR A CA 1
ATOM 1750 C C . THR A 1 232 ? 26.001 -13.171 21.521 1.00 70.25 1385 THR A C 1
ATOM 1751 O O . THR A 1 232 ? 25.627 -12.945 22.683 1.00 71.15 1385 THR A O 1
ATOM 1755 N N . LEU A 1 233 ? 26.289 -14.388 21.066 1.00 67.00 1386 LEU A N 1
ATOM 1756 C CA . LEU A 1 233 ? 26.155 -15.573 21.908 1.00 65.51 1386 LEU A CA 1
ATOM 1757 C C . LEU A 1 233 ? 27.022 -15.494 23.171 1.00 65.77 1386 LEU A C 1
ATOM 1758 O O . LEU A 1 233 ? 26.583 -15.866 24.262 1.00 66.53 1386 LEU A O 1
ATOM 1763 N N . LEU A 1 234 ? 28.247 -15.002 23.016 1.00 64.09 1387 LEU A N 1
ATOM 1764 C CA . LEU A 1 234 ? 29.172 -14.845 24.136 1.00 63.67 1387 LEU A CA 1
ATOM 1765 C C . LEU A 1 234 ? 28.692 -13.802 25.134 1.00 68.78 1387 LEU A C 1
ATOM 1766 O O . LEU A 1 234 ? 28.768 -14.032 26.336 1.00 70.55 1387 LEU A O 1
ATOM 1771 N N . ASN A 1 235 ? 28.213 -12.658 24.646 1.00 72.51 1388 ASN A N 1
ATOM 1772 C CA . ASN A 1 235 ? 27.624 -11.661 25.541 1.00 77.33 1388 ASN A CA 1
ATOM 1773 C C . ASN A 1 235 ? 26.468 -12.283 26.314 1.00 81.31 1388 ASN A C 1
ATOM 1774 O O . ASN A 1 235 ? 26.296 -12.046 27.516 1.00 89.51 1388 ASN A O 1
ATOM 1779 N N . TYR A 1 236 ? 25.687 -13.095 25.608 1.00 76.44 1389 TYR A N 1
ATOM 1780 C CA . TYR A 1 236 ? 24.545 -13.775 26.202 1.00 74.27 1389 TYR A CA 1
ATOM 1781 C C . TYR A 1 236 ? 24.985 -14.699 27.343 1.00 73.29 1389 TYR A C 1
ATOM 1782 O O . TYR A 1 236 ? 24.407 -14.674 28.436 1.00 76.16 1389 TYR A O 1
ATOM 1791 N N . VAL A 1 237 ? 26.021 -15.493 27.086 1.00 70.70 1390 VAL A N 1
ATOM 1792 C CA . VAL A 1 237 ? 26.598 -16.383 28.091 1.00 72.86 1390 VAL A CA 1
ATOM 1793 C C . VAL A 1 237 ? 27.119 -15.611 29.304 1.00 74.63 1390 VAL A C 1
ATOM 1794 O O . VAL A 1 237 ? 26.820 -15.962 30.443 1.00 75.20 1390 VAL A O 1
ATOM 1798 N N . ASP A 1 238 ? 27.899 -14.566 29.046 1.00 75.31 1391 ASP A N 1
ATOM 1799 C CA . ASP A 1 238 ? 28.400 -13.682 30.092 1.00 78.45 1391 ASP A CA 1
ATOM 1800 C C . ASP A 1 238 ? 27.256 -13.196 30.983 1.00 80.04 1391 ASP A C 1
ATOM 1801 O O . ASP A 1 238 ? 27.343 -13.234 32.221 1.00 83.07 1391 ASP A O 1
ATOM 1806 N N . ALA A 1 239 ? 26.165 -12.785 30.342 1.00 78.25 1392 ALA A N 1
ATOM 1807 C CA . ALA A 1 239 ? 25.024 -12.236 31.061 1.00 82.63 1392 ALA A CA 1
ATOM 1808 C C . ALA A 1 239 ? 24.328 -13.289 31.922 1.00 84.79 1392 ALA A C 1
ATOM 1809 O O . ALA A 1 239 ? 24.169 -13.098 33.135 1.00 88.13 1392 ALA A O 1
ATOM 1811 N N . ILE A 1 240 ? 23.913 -14.394 31.304 1.00 82.70 1393 ILE A N 1
ATOM 1812 C CA . ILE A 1 240 ? 23.158 -15.415 32.032 1.00 82.21 1393 ILE A CA 1
ATOM 1813 C C . ILE A 1 240 ? 23.991 -16.076 33.135 1.00 81.01 1393 ILE A C 1
ATOM 1814 O O . ILE A 1 240 ? 23.475 -16.388 34.214 1.00 82.34 1393 ILE A O 1
ATOM 1819 N N . CYS A 1 241 ? 25.282 -16.261 32.873 1.00 78.91 1394 CYS A N 1
ATOM 1820 C CA . CYS A 1 241 ? 26.169 -16.904 33.834 1.00 79.32 1394 CYS A CA 1
ATOM 1821 C C . CYS A 1 241 ? 26.484 -15.961 34.985 1.00 82.30 1394 CYS A C 1
ATOM 1822 O O . CYS A 1 241 ? 26.602 -16.405 36.127 1.00 84.18 1394 CYS A O 1
ATOM 1825 N N . PHE A 1 242 ? 26.627 -14.667 34.697 1.00 84.07 1395 PHE A N 1
ATOM 1826 C CA . PHE A 1 242 ? 26.765 -13.704 35.784 1.00 89.49 1395 PHE A CA 1
ATOM 1827 C C . PHE A 1 242 ? 25.503 -13.721 36.641 1.00 95.35 1395 PHE A C 1
ATOM 1828 O O . PHE A 1 242 ? 25.572 -13.723 37.877 1.00 98.10 1395 PHE A O 1
ATOM 1836 N N . ASN A 1 243 ? 24.350 -13.741 35.974 1.00 97.88 1396 ASN A N 1
ATOM 1837 C CA . ASN A 1 243 ? 23.068 -13.751 36.671 1.00 102.79 1396 ASN A CA 1
ATOM 1838 C C . ASN A 1 243 ? 22.853 -15.031 37.474 1.00 105.40 1396 ASN A C 1
ATOM 1839 O O . ASN A 1 243 ? 22.047 -15.059 38.405 1.00 109.39 1396 ASN A O 1
ATOM 1844 N N . GLU A 1 244 ? 23.581 -16.085 37.118 1.00 103.49 1397 GLU A N 1
ATOM 1845 C CA . GLU A 1 244 ? 23.561 -17.313 37.904 1.00 106.07 1397 GLU A CA 1
ATOM 1846 C C . GLU A 1 244 ? 24.513 -17.242 39.097 1.00 108.32 1397 GLU A C 1
ATOM 1847 O O . GLU A 1 244 ? 24.186 -17.694 40.196 1.00 111.02 1397 GLU A O 1
ATOM 1853 N N . LEU A 1 245 ? 25.693 -16.674 38.869 1.00 107.02 1398 LEU A N 1
ATOM 1854 C CA . LEU A 1 245 ? 26.701 -16.543 39.913 1.00 109.86 1398 LEU A CA 1
ATOM 1855 C C . LEU A 1 245 ? 26.250 -15.633 41.047 1.00 116.86 1398 LEU A C 1
ATOM 1856 O O . LEU A 1 245 ? 26.385 -15.980 42.221 1.00 121.02 1398 LEU A O 1
ATOM 1861 N N . ILE A 1 246 ? 25.713 -14.468 40.698 1.00 119.01 1399 ILE A N 1
ATOM 1862 C CA . ILE A 1 246 ? 25.393 -13.457 41.703 1.00 124.43 1399 ILE A CA 1
ATOM 1863 C C . ILE A 1 246 ? 24.194 -13.851 42.581 1.00 129.49 1399 ILE A C 1
ATOM 1864 O O . ILE A 1 246 ? 23.816 -13.119 43.495 1.00 132.73 1399 ILE A O 1
ATOM 1869 N N . MET A 1 247 ? 23.614 -15.018 42.317 1.00 131.07 1400 MET A N 1
ATOM 1870 C CA . MET A 1 247 ? 22.497 -15.513 43.115 1.00 136.26 1400 MET A CA 1
ATOM 1871 C C . MET A 1 247 ? 22.904 -16.736 43.933 1.00 138.26 1400 MET A C 1
ATOM 1872 O O . MET A 1 247 ? 22.201 -17.135 44.860 1.00 142.14 1400 MET A O 1
ATOM 1877 N N . LYS A 1 248 ? 24.037 -17.329 43.574 1.00 136.70 1401 LYS A N 1
ATOM 1878 C CA . LYS A 1 248 ? 24.594 -18.457 44.314 1.00 141.26 1401 LYS A CA 1
ATOM 1879 C C . LYS A 1 248 ? 25.051 -18.036 45.712 1.00 150.62 1401 LYS A C 1
ATOM 1880 O O . LYS A 1 248 ? 25.903 -17.160 45.853 1.00 152.14 1401 LYS A O 1
ATOM 1886 N N . ARG A 1 249 ? 24.495 -18.665 46.743 1.00 158.14 1402 ARG A N 1
ATOM 1887 C CA . ARG A 1 249 ? 24.742 -18.221 48.113 1.00 167.28 1402 ARG A CA 1
ATOM 1888 C C . ARG A 1 249 ? 25.802 -19.042 48.852 1.00 170.90 1402 ARG A C 1
ATOM 1889 O O . ARG A 1 249 ? 26.735 -18.483 49.427 1.00 176.87 1402 ARG A O 1
ATOM 1897 N N . ASN A 1 250 ? 25.659 -20.363 48.835 1.00 162.14 1403 ASN A N 1
ATOM 1898 C CA . ASN A 1 250 ? 26.606 -21.241 49.516 1.00 156.42 1403 ASN A CA 1
ATOM 1899 C C . ASN A 1 250 ? 27.589 -21.827 48.514 1.00 145.57 1403 ASN A C 1
ATOM 1900 O O . ASN A 1 250 ? 27.920 -23.012 48.561 1.00 145.37 1403 ASN A O 1
ATOM 1905 N N . PHE A 1 251 ? 28.053 -20.975 47.607 1.00 135.96 1404 PHE A N 1
ATOM 1906 C CA . PHE A 1 251 ? 28.738 -21.431 46.408 1.00 125.69 1404 PHE A CA 1
ATOM 1907 C C . PHE A 1 251 ? 30.011 -20.640 46.109 1.00 120.91 1404 PHE A C 1
ATOM 1908 O O . PHE A 1 251 ? 31.016 -21.207 45.676 1.00 117.82 1404 PHE A O 1
ATOM 1916 N N . LEU A 1 252 ? 29.968 -19.333 46.357 1.00 120.57 1405 LEU A N 1
ATOM 1917 C CA . LEU A 1 252 ? 31.049 -18.438 45.951 1.00 116.05 1405 LEU A CA 1
ATOM 1918 C C . LEU A 1 252 ? 32.254 -18.530 46.876 1.00 115.43 1405 LEU A C 1
ATOM 1919 O O . LEU A 1 252 ? 32.189 -18.137 48.038 1.00 118.80 1405 LEU A O 1
ATOM 1924 N N . SER A 1 253 ? 33.360 -19.039 46.344 1.00 111.25 1406 SER A N 1
ATOM 1925 C CA . SER A 1 253 ? 34.574 -19.227 47.130 1.00 113.21 1406 SER A CA 1
ATOM 1926 C C . SER A 1 253 ? 35.817 -19.018 46.274 1.00 109.80 1406 SER A C 1
ATOM 1927 O O . SER A 1 253 ? 35.718 -18.727 45.083 1.00 107.07 1406 SER A O 1
ATOM 1930 N N . TRP A 1 254 ? 36.987 -19.165 46.889 1.00 110.03 1407 TRP A N 1
ATOM 1931 C CA . TRP A 1 254 ? 38.254 -18.958 46.195 1.00 106.24 1407 TRP A CA 1
ATOM 1932 C C . TRP A 1 254 ? 38.559 -20.090 45.207 1.00 102.72 1407 TRP A C 1
ATOM 1933 O O . TRP A 1 254 ? 39.043 -19.844 44.099 1.00 99.81 1407 TRP A O 1
ATOM 1944 N N . LYS A 1 255 ? 38.279 -21.325 45.615 1.00 103.93 1408 LYS A N 1
ATOM 1945 C CA . LYS A 1 255 ? 38.443 -22.488 44.744 1.00 102.62 1408 LYS A CA 1
ATOM 1946 C C . LYS A 1 255 ? 37.487 -22.393 43.557 1.00 97.51 1408 LYS A C 1
ATOM 1947 O O . LYS A 1 255 ? 37.870 -22.611 42.394 1.00 93.81 1408 LYS A O 1
ATOM 1953 N N . ARG A 1 256 ? 36.238 -22.064 43.868 1.00 98.31 1409 ARG A N 1
ATOM 1954 C CA . ARG A 1 256 ? 35.224 -21.849 42.849 1.00 98.05 1409 ARG A CA 1
ATOM 1955 C C . ARG A 1 256 ? 35.673 -20.771 41.868 1.00 96.35 1409 ARG A C 1
ATOM 1956 O O . ARG A 1 256 ? 35.516 -20.919 40.653 1.00 94.61 1409 ARG A O 1
ATOM 1964 N N . GLY A 1 257 ? 36.239 -19.694 42.406 1.00 98.94 1410 GLY A N 1
ATOM 1965 C CA . GLY A 1 257 ? 36.797 -18.632 41.589 1.00 99.84 1410 GLY A CA 1
ATOM 1966 C C . GLY A 1 257 ? 37.888 -19.148 40.673 1.00 99.01 1410 GLY A C 1
ATOM 1967 O O . GLY A 1 257 ? 37.975 -18.756 39.505 1.00 98.53 1410 GLY A O 1
ATOM 1968 N N . LEU A 1 258 ? 38.715 -20.042 41.207 1.00 99.12 1411 LEU A N 1
ATOM 1969 C CA . LEU A 1 258 ? 39.809 -20.640 40.448 1.00 95.66 1411 LEU A CA 1
ATOM 1970 C C . LEU A 1 258 ? 39.292 -21.427 39.247 1.00 92.78 1411 LEU A C 1
ATOM 1971 O O . LEU A 1 258 ? 39.741 -21.232 38.105 1.00 90.91 1411 LEU A O 1
ATOM 1976 N N . GLN A 1 259 ? 38.328 -22.306 39.503 1.00 93.41 1412 GLN A N 1
ATOM 1977 C CA . GLN A 1 259 ? 37.784 -23.137 38.433 1.00 93.03 1412 GLN A CA 1
ATOM 1978 C C . GLN A 1 259 ? 37.010 -22.321 37.391 1.00 89.94 1412 GLN A C 1
ATOM 1979 O O . GLN A 1 259 ? 37.171 -22.532 36.180 1.00 87.70 1412 GLN A O 1
ATOM 1985 N N . LEU A 1 260 ? 36.181 -21.394 37.865 1.00 91.77 1413 LEU A N 1
ATOM 1986 C CA . LEU A 1 260 ? 35.486 -20.457 36.984 1.00 89.86 1413 LEU A CA 1
ATOM 1987 C C . LEU A 1 260 ? 36.479 -19.754 36.064 1.00 87.40 1413 LEU A C 1
ATOM 1988 O O . LEU A 1 260 ? 36.284 -19.678 34.841 1.00 85.92 1413 LEU A O 1
ATOM 1993 N N . ASN A 1 261 ? 37.554 -19.262 36.672 1.00 87.18 1414 ASN A N 1
ATOM 1994 C CA . ASN A 1 261 ? 38.632 -18.625 35.935 1.00 83.57 1414 ASN A CA 1
ATOM 1995 C C . ASN A 1 261 ? 39.185 -19.551 34.862 1.00 79.50 1414 ASN A C 1
ATOM 1996 O O . ASN A 1 261 ? 39.402 -19.122 33.728 1.00 78.12 1414 ASN A O 1
ATOM 2001 N N . TYR A 1 262 ? 39.392 -20.821 35.210 1.00 77.70 1415 TYR A N 1
ATOM 2002 C CA . TYR A 1 262 ? 39.886 -21.789 34.231 1.00 76.20 1415 TYR A CA 1
ATOM 2003 C C . TYR A 1 262 ? 38.937 -21.969 33.029 1.00 71.20 1415 TYR A C 1
ATOM 2004 O O . TYR A 1 262 ? 39.365 -21.929 31.867 1.00 67.19 1415 TYR A O 1
ATOM 2013 N N . ASN A 1 263 ? 37.652 -22.166 33.315 1.00 70.81 1416 ASN A N 1
ATOM 2014 C CA . ASN A 1 263 ? 36.642 -22.322 32.267 1.00 71.34 1416 ASN A CA 1
ATOM 2015 C C . ASN A 1 263 ? 36.577 -21.118 31.312 1.00 73.22 1416 ASN A C 1
ATOM 2016 O O . ASN A 1 263 ? 36.682 -21.244 30.056 1.00 73.06 1416 ASN A O 1
ATOM 2021 N N . VAL A 1 264 ? 36.391 -19.945 31.916 1.00 74.72 1417 VAL A N 1
ATOM 2022 C CA . VAL A 1 264 ? 36.295 -18.716 31.141 1.00 73.69 1417 VAL A CA 1
ATOM 2023 C C . VAL A 1 264 ? 37.575 -18.539 30.322 1.00 73.49 1417 VAL A C 1
ATOM 2024 O O . VAL A 1 264 ? 37.527 -18.098 29.166 1.00 69.84 1417 VAL A O 1
ATOM 2028 N N . THR A 1 265 ? 38.706 -18.929 30.910 1.00 74.92 1418 THR A N 1
ATOM 2029 C CA . THR A 1 265 ? 39.980 -18.910 30.197 1.00 75.35 1418 THR A CA 1
ATOM 2030 C C . THR A 1 265 ? 39.930 -19.820 28.969 1.00 75.36 1418 THR A C 1
ATOM 2031 O O . THR A 1 265 ? 40.460 -19.467 27.915 1.00 76.41 1418 THR A O 1
ATOM 2035 N N . ARG A 1 266 ? 39.289 -20.981 29.098 1.00 74.05 1419 ARG A N 1
ATOM 2036 C CA . ARG A 1 266 ? 39.141 -21.873 27.946 1.00 74.15 1419 ARG A CA 1
ATOM 2037 C C . ARG A 1 266 ? 38.360 -21.187 26.827 1.00 72.51 1419 ARG A C 1
ATOM 2038 O O . ARG A 1 266 ? 38.785 -21.206 25.657 1.00 69.16 1419 ARG A O 1
ATOM 2046 N N . LEU A 1 267 ? 37.230 -20.570 27.179 1.00 74.13 1420 LEU A N 1
ATOM 2047 C CA . LEU A 1 267 ? 36.492 -19.781 26.174 1.00 72.57 1420 LEU A CA 1
ATOM 2048 C C . LEU A 1 267 ? 37.364 -18.701 25.503 1.00 73.31 1420 LEU A C 1
ATOM 2049 O O . LEU A 1 267 ? 37.363 -18.547 24.271 1.00 72.07 1420 LEU A O 1
ATOM 2054 N N . GLU A 1 268 ? 38.098 -17.954 26.327 1.00 75.05 1421 GLU A N 1
ATOM 2055 C CA . GLU A 1 268 ? 39.011 -16.921 25.843 1.00 74.07 1421 GLU A CA 1
ATOM 2056 C C . GLU A 1 268 ? 40.013 -17.477 24.833 1.00 74.98 1421 GLU A C 1
ATOM 2057 O O . GLU A 1 268 ? 40.255 -16.868 23.792 1.00 75.47 1421 GLU A O 1
ATOM 2059 N N . GLU A 1 269 ? 40.596 -18.631 25.147 1.00 75.27 1422 GLU A N 1
ATOM 2060 C CA . GLU A 1 269 ? 41.538 -19.284 24.245 1.00 76.32 1422 GLU A CA 1
ATOM 2061 C C . GLU A 1 269 ? 40.866 -19.688 22.942 1.00 72.48 1422 GLU A C 1
ATOM 2062 O O . GLU A 1 269 ? 41.462 -19.575 21.865 1.00 71.05 1422 GLU A O 1
ATOM 2068 N N . TRP A 1 270 ? 39.626 -20.160 23.038 1.00 70.74 1423 TRP A N 1
ATOM 2069 C CA . TRP A 1 270 ? 38.892 -20.514 21.830 1.00 70.33 1423 TRP A CA 1
ATOM 2070 C C . TRP A 1 270 ? 38.746 -19.281 20.937 1.00 70.47 1423 TRP A C 1
ATOM 2071 O O . TRP A 1 270 ? 38.962 -19.346 19.716 1.00 70.44 1423 TRP A O 1
ATOM 2082 N N . CYS A 1 271 ? 38.399 -18.153 21.552 1.00 70.29 1424 CYS A N 1
ATOM 2083 C CA . CYS A 1 271 ? 38.282 -16.900 20.804 1.00 69.35 1424 CYS A CA 1
ATOM 2084 C C . CYS A 1 271 ? 39.604 -16.491 20.160 1.00 69.98 1424 CYS A C 1
ATOM 2085 O O . CYS A 1 271 ? 39.645 -16.158 18.977 1.00 69.72 1424 CYS A O 1
ATOM 2088 N N . LYS A 1 272 ? 40.677 -16.505 20.944 1.00 71.76 1425 LYS A N 1
ATOM 2089 C CA . LYS A 1 272 ? 41.999 -16.152 20.435 1.00 75.80 1425 LYS A CA 1
ATOM 2090 C C . LYS A 1 272 ? 42.421 -17.033 19.260 1.00 75.71 1425 LYS A C 1
ATOM 2091 O O . LYS A 1 272 ? 43.077 -16.561 18.333 1.00 77.35 1425 LYS A O 1
ATOM 2097 N N . THR A 1 273 ? 42.053 -18.312 19.299 1.00 73.50 1426 THR A N 1
ATOM 2098 C CA . THR A 1 273 ? 42.496 -19.237 18.258 1.00 73.22 1426 THR A CA 1
ATOM 2099 C C . THR A 1 273 ? 41.537 -19.316 17.070 1.00 74.56 1426 THR A C 1
ATOM 2100 O O . THR A 1 273 ? 41.873 -19.896 16.035 1.00 76.00 1426 THR A O 1
ATOM 2104 N N . HIS A 1 274 ? 40.350 -18.735 17.207 1.00 73.02 1427 HIS A N 1
ATOM 2105 C CA . HIS A 1 274 ? 39.411 -18.742 16.092 1.00 69.75 1427 HIS A CA 1
ATOM 2106 C C . HIS A 1 274 ? 39.149 -17.341 15.542 1.00 70.73 1427 HIS A C 1
ATOM 2107 O O . HIS A 1 274 ? 38.043 -17.032 15.095 1.00 70.19 1427 HIS A O 1
ATOM 2114 N N . GLY A 1 275 ? 40.178 -16.500 15.598 1.00 72.54 1428 GLY A N 1
ATOM 2115 C CA . GLY A 1 275 ? 40.193 -15.229 14.895 1.00 75.69 1428 GLY A CA 1
ATOM 2116 C C . GLY A 1 275 ? 39.423 -14.084 15.523 1.00 78.11 1428 GLY A C 1
ATOM 2117 O O . GLY A 1 275 ? 39.257 -13.030 14.908 1.00 80.67 1428 GLY A O 1
ATOM 2118 N N . LEU A 1 276 ? 38.958 -14.276 16.750 1.00 79.10 1429 LEU A N 1
ATOM 2119 C CA . LEU A 1 276 ? 38.189 -13.243 17.432 1.00 81.19 1429 LEU A CA 1
ATOM 2120 C C . LEU A 1 276 ? 39.058 -12.435 18.389 1.00 84.32 1429 LEU A C 1
ATOM 2121 O O . LEU A 1 276 ? 39.552 -12.956 19.387 1.00 81.78 1429 LEU A O 1
ATOM 2126 N N . THR A 1 277 ? 39.239 -11.160 18.067 1.00 91.39 1430 THR A N 1
ATOM 2127 C CA . THR A 1 277 ? 40.055 -10.260 18.874 1.00 98.71 1430 THR A CA 1
ATOM 2128 C C . THR A 1 277 ? 39.351 -9.788 20.146 1.00 99.40 1430 THR A C 1
ATOM 2129 O O . THR A 1 277 ? 39.992 -9.603 21.178 1.00 101.46 1430 THR A O 1
ATOM 2133 N N . ASP A 1 278 ? 38.037 -9.587 20.069 1.00 99.17 1431 ASP A N 1
ATOM 2134 C CA . ASP A 1 278 ? 37.282 -8.982 21.169 1.00 103.26 1431 ASP A CA 1
ATOM 2135 C C . ASP A 1 278 ? 36.452 -9.967 22.008 1.00 102.71 1431 ASP A C 1
ATOM 2136 O O . ASP A 1 278 ? 35.350 -9.637 22.451 1.00 103.77 1431 ASP A O 1
ATOM 2141 N N . GLY A 1 279 ? 36.981 -11.170 22.216 1.00 101.70 1432 GLY A N 1
ATOM 2142 C CA . GLY A 1 279 ? 36.336 -12.171 23.053 1.00 100.22 1432 GLY A CA 1
ATOM 2143 C C . GLY A 1 279 ? 36.280 -11.806 24.529 1.00 101.69 1432 GLY A C 1
ATOM 2144 O O . GLY A 1 279 ? 35.207 -11.805 25.145 1.00 102.01 1432 GLY A O 1
ATOM 2145 N N . THR A 1 280 ? 37.452 -11.523 25.097 1.00 103.76 1433 THR A N 1
ATOM 2146 C CA . THR A 1 280 ? 37.594 -11.074 26.484 1.00 106.08 1433 THR A CA 1
ATOM 2147 C C . THR A 1 280 ? 36.580 -9.980 26.833 1.00 108.03 1433 THR A C 1
ATOM 2148 O O . THR A 1 280 ? 35.926 -10.009 27.892 1.00 112.91 1433 THR A O 1
ATOM 2152 N N . GLU A 1 281 ? 36.442 -9.033 25.909 1.00 104.49 1434 GLU A N 1
ATOM 2153 C CA . GLU A 1 281 ? 35.534 -7.910 26.069 1.00 103.90 1434 GLU A CA 1
ATOM 2154 C C . GLU A 1 281 ? 34.094 -8.408 26.133 1.00 98.00 1434 GLU A C 1
ATOM 2155 O O . GLU A 1 281 ? 33.249 -7.810 26.796 1.00 97.65 1434 GLU A O 1
ATOM 2161 N N . CYS A 1 282 ? 33.821 -9.512 25.442 1.00 93.90 1435 CYS A N 1
ATOM 2162 C CA . CYS A 1 282 ? 32.493 -10.111 25.467 1.00 90.92 1435 CYS A CA 1
ATOM 2163 C C . CYS A 1 282 ? 32.296 -10.927 26.743 1.00 89.04 1435 CYS A C 1
ATOM 2164 O O . CYS A 1 282 ? 31.162 -11.201 27.141 1.00 87.67 1435 CYS A O 1
ATOM 2167 N N . LEU A 1 283 ? 33.399 -11.308 27.386 1.00 89.31 1436 LEU A N 1
ATOM 2168 C CA . LEU A 1 283 ? 33.323 -12.113 28.612 1.00 88.31 1436 LEU A CA 1
ATOM 2169 C C . LEU A 1 283 ? 33.774 -11.333 29.848 1.00 91.11 1436 LEU A C 1
ATOM 2170 O O . LEU A 1 283 ? 34.192 -11.926 30.851 1.00 89.88 1436 LEU A O 1
ATOM 2175 N N . GLN A 1 284 ? 33.669 -10.008 29.772 1.00 96.08 1437 GLN A N 1
ATOM 2176 C CA . GLN A 1 284 ? 34.170 -9.115 30.820 1.00 101.90 1437 GLN A CA 1
ATOM 2177 C C . GLN A 1 284 ? 33.613 -9.377 32.218 1.00 102.52 1437 GLN A C 1
ATOM 2178 O O . GLN A 1 284 ? 34.370 -9.408 33.180 1.00 107.89 1437 GLN A O 1
ATOM 2184 N N . HIS A 1 285 ? 32.301 -9.561 32.336 1.00 98.38 1438 HIS A N 1
ATOM 2185 C CA . HIS A 1 285 ? 31.687 -9.728 33.653 1.00 97.19 1438 HIS A CA 1
ATOM 2186 C C . HIS A 1 285 ? 32.096 -11.031 34.333 1.00 94.86 1438 HIS A C 1
ATOM 2187 O O . HIS A 1 285 ? 32.349 -11.054 35.541 1.00 98.34 1438 HIS A O 1
ATOM 2194 N N . LEU A 1 286 ? 32.163 -12.112 33.563 1.00 89.79 1439 LEU A N 1
ATOM 2195 C CA . LEU A 1 286 ? 32.595 -13.388 34.113 1.00 86.88 1439 LEU A CA 1
ATOM 2196 C C . LEU A 1 286 ? 34.075 -13.330 34.470 1.00 86.47 1439 LEU A C 1
ATOM 2197 O O . LEU A 1 286 ? 34.484 -13.799 35.538 1.00 87.21 1439 LEU A O 1
ATOM 2202 N N . ILE A 1 287 ? 34.871 -12.751 33.574 1.00 83.95 1440 ILE A N 1
ATOM 2203 C CA . ILE A 1 287 ? 36.300 -12.601 33.820 1.00 82.51 1440 ILE A CA 1
ATOM 2204 C C . ILE A 1 287 ? 36.547 -11.833 35.116 1.00 83.09 1440 ILE A C 1
ATOM 2205 O O . ILE A 1 287 ? 37.342 -12.258 35.952 1.00 83.14 1440 ILE A O 1
ATOM 2210 N N . GLN A 1 288 ? 35.850 -10.714 35.282 1.00 83.48 1441 GLN A N 1
ATOM 2211 C CA . GLN A 1 288 ? 36.028 -9.862 36.450 1.00 87.18 1441 GLN A CA 1
ATOM 2212 C C . GLN A 1 288 ? 35.471 -10.478 37.729 1.00 90.27 1441 GLN A C 1
ATOM 2213 O O . GLN A 1 288 ? 36.024 -10.270 38.810 1.00 92.94 1441 GLN A O 1
ATOM 2219 N N . THR A 1 289 ? 34.384 -11.234 37.616 1.00 90.16 1442 THR A N 1
ATOM 2220 C CA . THR A 1 289 ? 33.869 -11.964 38.772 1.00 92.28 1442 THR A CA 1
ATOM 2221 C C . THR A 1 289 ? 34.888 -13.015 39.216 1.00 91.83 1442 THR A C 1
ATOM 2222 O O . THR A 1 289 ? 35.110 -13.214 40.410 1.00 91.81 1442 THR A O 1
ATOM 2226 N N . ALA A 1 290 ? 35.521 -13.668 38.246 1.00 92.48 1443 ALA A N 1
ATOM 2227 C CA . ALA A 1 290 ? 36.584 -14.624 38.536 1.00 95.75 1443 ALA A CA 1
ATOM 2228 C C . ALA A 1 290 ? 37.781 -13.927 39.178 1.00 97.23 1443 ALA A C 1
ATOM 2229 O O . ALA A 1 290 ? 38.423 -14.476 40.075 1.00 98.90 1443 ALA A O 1
ATOM 2231 N N . LYS A 1 291 ? 38.073 -12.714 38.717 1.00 93.70 1444 LYS A N 1
ATOM 2232 C CA . LYS A 1 291 ? 39.196 -11.944 39.239 1.00 95.34 1444 LYS A CA 1
ATOM 2233 C C . LYS A 1 291 ? 38.958 -11.509 40.685 1.00 100.43 1444 LYS A C 1
ATOM 2234 O O . LYS A 1 291 ? 39.884 -11.509 41.493 1.00 103.72 1444 LYS A O 1
ATOM 2240 N N . LEU A 1 292 ? 37.720 -11.136 41.000 1.00 101.82 1445 LEU A N 1
ATOM 2241 C CA . LEU A 1 292 ? 37.348 -10.748 42.359 1.00 106.27 1445 LEU A CA 1
ATOM 2242 C C . LEU A 1 292 ? 37.559 -11.898 43.341 1.00 110.42 1445 LEU A C 1
ATOM 2243 O O . LEU A 1 292 ? 38.193 -11.732 44.381 1.00 113.99 1445 LEU A O 1
ATOM 2248 N N . LEU A 1 293 ? 37.020 -13.063 42.995 1.00 110.63 1446 LEU A N 1
ATOM 2249 C CA . LEU A 1 293 ? 37.038 -14.227 43.873 1.00 115.06 1446 LEU A CA 1
ATOM 2250 C C . LEU A 1 293 ? 38.439 -14.745 44.187 1.00 122.01 1446 LEU A C 1
ATOM 2251 O O . LEU A 1 293 ? 38.603 -15.603 45.053 1.00 127.12 1446 LEU A O 1
ATOM 2256 N N . GLN A 1 294 ? 39.448 -14.225 43.496 1.00 122.90 1447 GLN A N 1
ATOM 2257 C CA . GLN A 1 294 ? 40.805 -14.722 43.686 1.00 125.56 1447 GLN A CA 1
ATOM 2258 C C . GLN A 1 294 ? 41.701 -13.705 44.397 1.00 128.04 1447 GLN A C 1
ATOM 2259 O O . GLN A 1 294 ? 42.417 -14.065 45.333 1.00 136.40 1447 GLN A O 1
ATOM 2265 N N . VAL A 1 295 ? 41.665 -12.446 43.965 1.00 122.24 1448 VAL A N 1
ATOM 2266 C CA . VAL A 1 295 ? 42.461 -11.403 44.615 1.00 123.97 1448 VAL A CA 1
ATOM 2267 C C . VAL A 1 295 ? 42.055 -11.199 46.077 1.00 128.05 1448 VAL A C 1
ATOM 2268 O O . VAL A 1 295 ? 40.903 -11.417 46.453 1.00 127.57 1448 VAL A O 1
ATOM 2272 N N . ARG A 1 296 ? 43.015 -10.776 46.894 1.00 132.37 1449 ARG A N 1
ATOM 2273 C CA . ARG A 1 296 ? 42.788 -10.573 48.323 1.00 136.56 1449 ARG A CA 1
ATOM 2274 C C . ARG A 1 296 ? 41.745 -9.491 48.587 1.00 136.87 1449 ARG A C 1
ATOM 2275 O O . ARG A 1 296 ? 41.712 -8.469 47.904 1.00 136.66 1449 ARG A O 1
ATOM 2277 N N . LYS A 1 297 ? 40.877 -9.740 49.561 1.00 138.23 1450 LYS A N 1
ATOM 2278 C CA . LYS A 1 297 ? 39.841 -8.784 49.934 1.00 143.17 1450 LYS A CA 1
ATOM 2279 C C . LYS A 1 297 ? 39.860 -8.543 51.441 1.00 154.19 1450 LYS A C 1
ATOM 2280 O O . LYS A 1 297 ? 38.813 -8.428 52.080 1.00 154.09 1450 LYS A O 1
ATOM 2286 N N . TYR A 1 298 ? 41.062 -8.462 52.001 1.00 164.97 1451 TYR A N 1
ATOM 2287 C CA . TYR A 1 298 ? 41.240 -8.335 53.443 1.00 177.21 1451 TYR A CA 1
ATOM 2288 C C . TYR A 1 298 ? 41.500 -6.889 53.860 1.00 188.40 1451 TYR A C 1
ATOM 2289 O O . TYR A 1 298 ? 40.895 -6.390 54.807 1.00 193.26 1451 TYR A O 1
ATOM 2298 N N . THR A 1 299 ? 42.410 -6.225 53.155 1.00 195.81 1452 THR A N 1
ATOM 2299 C CA . THR A 1 299 ? 42.748 -4.835 53.443 1.00 205.25 1452 THR A CA 1
ATOM 2300 C C . THR A 1 299 ? 41.836 -3.890 52.659 1.00 204.23 1452 THR A C 1
ATOM 2301 O O . THR A 1 299 ? 41.246 -4.284 51.655 1.00 202.20 1452 THR A O 1
ATOM 2305 N N . ILE A 1 300 ? 41.714 -2.650 53.125 1.00 200.86 1453 ILE A N 1
ATOM 2306 C CA . ILE A 1 300 ? 40.952 -1.626 52.416 1.00 195.17 1453 ILE A CA 1
ATOM 2307 C C . ILE A 1 300 ? 41.662 -1.291 51.101 1.00 190.73 1453 ILE A C 1
ATOM 2308 O O . ILE A 1 300 ? 41.025 -0.976 50.092 1.00 186.79 1453 ILE A O 1
ATOM 2313 N N . GLU A 1 301 ? 42.988 -1.391 51.123 1.00 192.80 1454 GLU A N 1
ATOM 2314 C CA . GLU A 1 301 ? 43.808 -1.266 49.922 1.00 192.62 1454 GLU A CA 1
ATOM 2315 C C . GLU A 1 301 ? 43.384 -2.284 48.865 1.00 190.53 1454 GLU A C 1
ATOM 2316 O O . GLU A 1 301 ? 43.224 -1.954 47.686 1.00 186.89 1454 GLU A O 1
ATOM 2322 N N . ASP A 1 302 ? 43.191 -3.521 49.313 1.00 195.27 1455 ASP A N 1
ATOM 2323 C CA . ASP A 1 302 ? 42.766 -4.618 48.454 1.00 192.50 1455 ASP A CA 1
ATOM 2324 C C . ASP A 1 302 ? 41.427 -4.328 47.777 1.00 190.23 1455 ASP A C 1
ATOM 2325 O O . ASP A 1 302 ? 41.212 -4.696 46.620 1.00 187.32 1455 ASP A O 1
ATOM 2330 N N . ILE A 1 303 ? 40.534 -3.666 48.505 1.00 188.20 1456 ILE A N 1
ATOM 2331 C CA . ILE A 1 303 ? 39.224 -3.301 47.975 1.00 186.47 1456 ILE A CA 1
ATOM 2332 C C . ILE A 1 303 ? 39.345 -2.134 47.001 1.00 188.06 1456 ILE A C 1
ATOM 2333 O O . ILE A 1 303 ? 38.648 -2.087 45.986 1.00 190.31 1456 ILE A O 1
ATOM 2338 N N . ASP A 1 304 ? 40.250 -1.205 47.299 1.00 187.97 1457 ASP A N 1
ATOM 2339 C CA . ASP A 1 304 ? 40.516 -0.092 46.393 1.00 181.19 1457 ASP A CA 1
ATOM 2340 C C . ASP A 1 304 ? 41.050 -0.606 45.057 1.00 170.11 1457 ASP A C 1
ATOM 2341 O O . ASP A 1 304 ? 40.708 -0.079 43.996 1.00 165.59 1457 ASP A O 1
ATOM 2346 N N . ILE A 1 305 ? 41.888 -1.636 45.116 1.00 164.74 1458 ILE A N 1
ATOM 2347 C CA . ILE A 1 305 ? 42.407 -2.273 43.909 1.00 157.46 1458 ILE A CA 1
ATOM 2348 C C . ILE A 1 305 ? 41.290 -3.045 43.205 1.00 148.65 1458 ILE A C 1
ATOM 2349 O O . ILE A 1 305 ? 41.188 -3.043 41.973 1.00 144.59 1458 ILE A O 1
ATOM 2354 N N . LEU A 1 306 ? 40.446 -3.689 44.007 1.00 149.11 1459 LEU A N 1
ATOM 2355 C CA . LEU A 1 306 ? 39.284 -4.419 43.509 1.00 147.82 1459 LEU A CA 1
ATOM 2356 C C . LEU A 1 306 ? 38.339 -3.514 42.719 1.00 150.64 1459 LEU A C 1
ATOM 2357 O O . LEU A 1 306 ? 37.692 -3.959 41.772 1.00 152.25 1459 LEU A O 1
ATOM 2362 N N . ARG A 1 307 ? 38.259 -2.247 43.115 1.00 149.73 1460 ARG A N 1
ATOM 2363 C CA . ARG A 1 307 ? 37.414 -1.284 42.415 1.00 150.32 1460 ARG A CA 1
ATOM 2364 C C . ARG A 1 307 ? 37.950 -1.016 41.010 1.00 144.70 1460 ARG A C 1
ATOM 2365 O O . ARG A 1 307 ? 37.183 -0.807 40.070 1.00 141.14 1460 ARG A O 1
ATOM 2373 N N . GLY A 1 308 ? 39.273 -1.032 40.877 1.00 143.94 1461 GLY A N 1
ATOM 2374 C CA . GLY A 1 308 ? 39.927 -0.756 39.612 1.00 141.97 1461 GLY A CA 1
ATOM 2375 C C . GLY A 1 308 ? 39.986 -1.967 38.704 1.00 136.38 1461 GLY A C 1
ATOM 2376 O O . GLY A 1 308 ? 40.007 -1.835 37.480 1.00 135.86 1461 GLY A O 1
ATOM 2377 N N . ILE A 1 309 ? 40.019 -3.154 39.304 1.00 131.93 1462 ILE A N 1
ATOM 2378 C CA . ILE A 1 309 ? 40.026 -4.393 38.532 1.00 123.11 1462 ILE A CA 1
ATOM 2379 C C . ILE A 1 309 ? 38.670 -4.640 37.872 1.00 117.95 1462 ILE A C 1
ATOM 2380 O O . ILE A 1 309 ? 38.592 -4.920 36.676 1.00 113.18 1462 ILE A O 1
ATOM 2385 N N . CYS A 1 310 ? 37.605 -4.529 38.659 1.00 120.40 1463 CYS A N 1
ATOM 2386 C CA . CYS A 1 310 ? 36.248 -4.757 38.171 1.00 121.05 1463 CYS A CA 1
ATOM 2387 C C . CYS A 1 310 ? 35.627 -3.485 37.604 1.00 126.26 1463 CYS A C 1
ATOM 2388 O O . CYS A 1 310 ? 34.598 -3.019 38.092 1.00 130.08 1463 CYS A O 1
ATOM 2391 N N . TYR A 1 311 ? 36.252 -2.929 36.571 1.00 128.64 1464 TYR A N 1
ATOM 2392 C CA . TYR A 1 311 ? 35.807 -1.661 36.001 1.00 129.78 1464 TYR A CA 1
ATOM 2393 C C . TYR A 1 311 ? 34.481 -1.775 35.243 1.00 125.35 1464 TYR A C 1
ATOM 2394 O O . TYR A 1 311 ? 34.010 -0.796 34.666 1.00 127.42 1464 TYR A O 1
ATOM 2403 N N . SER A 1 312 ? 33.876 -2.960 35.257 1.00 120.00 1465 SER A N 1
ATOM 2404 C CA . SER A 1 312 ? 32.606 -3.178 34.571 1.00 118.09 1465 SER A CA 1
ATOM 2405 C C . SER A 1 312 ? 31.510 -3.614 35.536 1.00 116.04 1465 SER A C 1
ATOM 2406 O O . SER A 1 312 ? 30.420 -4.000 35.114 1.00 114.95 1465 SER A O 1
ATOM 2409 N N . LEU A 1 313 ? 31.802 -3.551 36.831 1.00 115.13 1466 LEU A N 1
ATOM 2410 C CA . LEU A 1 313 ? 30.834 -3.957 37.841 1.00 115.45 1466 LEU A CA 1
ATOM 2411 C C . LEU A 1 313 ? 30.421 -2.786 38.722 1.00 120.56 1466 LEU A C 1
ATOM 2412 O O . LEU A 1 313 ? 31.265 -2.064 39.255 1.00 122.60 1466 LEU A O 1
ATOM 2417 N N . THR A 1 314 ? 29.114 -2.598 38.859 1.00 123.03 1467 THR A N 1
ATOM 2418 C CA . THR A 1 314 ? 28.577 -1.567 39.734 1.00 130.83 1467 THR A CA 1
ATOM 2419 C C . THR A 1 314 ? 28.852 -1.945 41.185 1.00 134.28 1467 THR A C 1
ATOM 2420 O O . THR A 1 314 ? 28.916 -3.130 41.513 1.00 132.48 1467 THR A O 1
ATOM 2424 N N . PRO A 1 315 ? 29.034 -0.938 42.056 1.00 140.07 1468 PRO A N 1
ATOM 2425 C CA . PRO A 1 315 ? 29.296 -1.164 43.483 1.00 140.88 1468 PRO A CA 1
ATOM 2426 C C . PRO A 1 315 ? 28.290 -2.107 44.143 1.00 140.80 1468 PRO A C 1
ATOM 2427 O O . PRO A 1 315 ? 28.657 -2.837 45.062 1.00 142.94 1468 PRO A O 1
ATOM 2431 N N . ALA A 1 316 ? 27.047 -2.097 43.670 1.00 138.03 1469 ALA A N 1
ATOM 2432 C CA . ALA A 1 316 ? 26.020 -2.987 44.201 1.00 136.88 1469 ALA A CA 1
ATOM 2433 C C . ALA A 1 316 ? 26.357 -4.449 43.919 1.00 130.99 1469 ALA A C 1
ATOM 2434 O O . ALA A 1 316 ? 26.174 -5.316 44.778 1.00 133.51 1469 ALA A O 1
ATOM 2436 N N . GLN A 1 317 ? 26.862 -4.713 42.718 1.00 123.21 1470 GLN A N 1
ATOM 2437 C CA . GLN A 1 317 ? 27.257 -6.062 42.327 1.00 117.56 1470 GLN A CA 1
ATOM 2438 C C . GLN A 1 317 ? 28.482 -6.523 43.109 1.00 116.18 1470 GLN A C 1
ATOM 2439 O O . GLN A 1 317 ? 28.571 -7.686 43.509 1.00 114.07 1470 GLN A O 1
ATOM 2445 N N . LEU A 1 318 ? 29.423 -5.605 43.316 1.00 118.52 1471 LEU A N 1
ATOM 2446 C CA . LEU A 1 318 ? 30.588 -5.868 44.154 1.00 119.00 1471 LEU A CA 1
ATOM 2447 C C . LEU A 1 318 ? 30.146 -6.270 45.551 1.00 123.50 1471 LEU A C 1
ATOM 2448 O O . LEU A 1 318 ? 30.583 -7.292 46.078 1.00 122.52 1471 LEU A O 1
ATOM 2453 N N . GLN A 1 319 ? 29.272 -5.457 46.138 1.00 130.03 1472 GLN A N 1
ATOM 2454 C CA . GLN A 1 319 ? 28.725 -5.731 47.462 1.00 136.51 1472 GLN A CA 1
ATOM 2455 C C . GLN A 1 319 ? 28.038 -7.091 47.510 1.00 135.83 1472 GLN A C 1
ATOM 2456 O O . GLN A 1 319 ? 28.205 -7.840 48.470 1.00 137.21 1472 GLN A O 1
ATOM 2462 N N . LYS A 1 320 ? 27.271 -7.409 46.472 1.00 134.55 1473 LYS A N 1
ATOM 2463 C CA . LYS A 1 320 ? 26.597 -8.703 46.397 1.00 134.67 1473 LYS A CA 1
ATOM 2464 C C . LYS A 1 320 ? 27.590 -9.862 46.398 1.00 132.79 1473 LYS A C 1
ATOM 2465 O O . LYS A 1 320 ? 27.463 -10.795 47.192 1.00 135.94 1473 LYS A O 1
ATOM 2471 N N . LEU A 1 321 ? 28.578 -9.794 45.510 1.00 127.45 1474 LEU A N 1
ATOM 2472 C CA . LEU A 1 321 ? 29.554 -10.871 45.374 1.00 124.58 1474 LEU A CA 1
ATOM 2473 C C . LEU A 1 321 ? 30.378 -11.055 46.644 1.00 128.45 1474 LEU A C 1
ATOM 2474 O O . LEU A 1 321 ? 30.632 -12.182 47.070 1.00 128.52 1474 LEU A O 1
ATOM 2479 N N . ILE A 1 322 ? 30.792 -9.944 47.244 1.00 132.13 1475 ILE A N 1
ATOM 2480 C CA . ILE A 1 322 ? 31.561 -9.983 48.483 1.00 135.15 1475 ILE A CA 1
ATOM 2481 C C . ILE A 1 322 ? 30.739 -10.537 49.648 1.00 140.39 1475 ILE A C 1
ATOM 2482 O O . ILE A 1 322 ? 31.216 -11.382 50.404 1.00 143.07 1475 ILE A O 1
ATOM 2487 N N . SER A 1 323 ? 29.497 -10.078 49.775 1.00 144.24 1476 SER A N 1
ATOM 2488 C CA . SER A 1 323 ? 28.629 -10.488 50.879 1.00 148.56 1476 SER A CA 1
ATOM 2489 C C . SER A 1 323 ? 28.237 -11.962 50.810 1.00 146.69 1476 SER A C 1
ATOM 2490 O O . SER A 1 323 ? 27.686 -12.507 51.767 1.00 150.86 1476 SER A O 1
ATOM 2493 N N . GLN A 1 324 ? 28.507 -12.603 49.678 1.00 141.59 1477 GLN A N 1
ATOM 2494 C CA . GLN A 1 324 ? 28.207 -14.022 49.526 1.00 140.61 1477 GLN A CA 1
ATOM 2495 C C . GLN A 1 324 ? 29.469 -14.861 49.343 1.00 137.67 1477 GLN A C 1
ATOM 2496 O O . GLN A 1 324 ? 29.419 -15.962 48.796 1.00 135.63 1477 GLN A O 1
ATOM 2502 N N . TYR A 1 325 ? 30.599 -14.334 49.801 1.00 138.38 1478 TYR A N 1
ATOM 2503 C CA . TYR A 1 325 ? 31.865 -15.055 49.736 1.00 137.53 1478 TYR A CA 1
ATOM 2504 C C . TYR A 1 325 ? 31.941 -16.128 50.824 1.00 141.29 1478 TYR A C 1
ATOM 2505 O O . TYR A 1 325 ? 31.844 -15.826 52.014 1.00 145.17 1478 TYR A O 1
ATOM 2514 N N . GLN A 1 326 ? 32.117 -17.378 50.404 1.00 139.69 1479 GLN A N 1
ATOM 2515 C CA . GLN A 1 326 ? 32.211 -18.501 51.331 1.00 143.52 1479 GLN A CA 1
ATOM 2516 C C . GLN A 1 326 ? 33.663 -18.823 51.661 1.00 146.11 1479 GLN A C 1
ATOM 2517 O O . GLN A 1 326 ? 34.438 -19.228 50.795 1.00 143.43 1479 GLN A O 1
ATOM 2523 N N . VAL A 1 327 ? 34.021 -18.636 52.926 1.00 152.12 1480 VAL A N 1
ATOM 2524 C CA . VAL A 1 327 ? 35.380 -18.874 53.391 1.00 157.95 1480 VAL A CA 1
ATOM 2525 C C . VAL A 1 327 ? 35.699 -20.366 53.487 1.00 162.48 1480 VAL A C 1
ATOM 2526 O O . VAL A 1 327 ? 34.811 -21.191 53.702 1.00 164.63 1480 VAL A O 1
ATOM 2530 N N . ALA A 1 328 ? 36.975 -20.700 53.319 1.00 164.41 1481 ALA A N 1
ATOM 2531 C CA . ALA A 1 328 ? 37.426 -22.088 53.342 1.00 166.79 1481 ALA A CA 1
ATOM 2532 C C . ALA A 1 328 ? 37.993 -22.465 54.706 1.00 177.01 1481 ALA A C 1
ATOM 2533 O O . ALA A 1 328 ? 37.917 -21.685 55.656 1.00 182.64 1481 ALA A O 1
ATOM 2535 N N . ASP A 1 329 ? 38.551 -23.669 54.795 1.00 181.32 1482 ASP A N 1
ATOM 2536 C CA . ASP A 1 329 ? 39.161 -24.140 56.032 1.00 189.83 1482 ASP A CA 1
ATOM 2537 C C . ASP A 1 329 ? 40.314 -23.241 56.464 1.00 194.30 1482 ASP A C 1
ATOM 2538 O O . ASP A 1 329 ? 41.101 -22.779 55.639 1.00 194.87 1482 ASP A O 1
ATOM 2543 N N . TYR A 1 330 ? 40.389 -23.003 57.771 1.00 197.97 1483 TYR A N 1
ATOM 2544 C CA . TYR A 1 330 ? 41.395 -22.145 58.404 1.00 199.07 1483 TYR A CA 1
ATOM 2545 C C . TYR A 1 330 ? 41.541 -20.784 57.716 1.00 192.96 1483 TYR A C 1
ATOM 2546 O O . TYR A 1 330 ? 42.563 -20.120 57.880 1.00 195.19 1483 TYR A O 1
ATOM 2555 N N . GLU A 1 331 ? 40.509 -20.326 57.016 1.00 181.85 1484 GLU A N 1
ATOM 2556 C CA . GLU A 1 331 ? 40.626 -19.078 56.267 1.00 174.66 1484 GLU A CA 1
ATOM 2557 C C . GLU A 1 331 ? 39.918 -17.937 56.974 1.00 174.94 1484 GLU A C 1
ATOM 2558 O O . GLU A 1 331 ? 38.753 -18.047 57.356 1.00 176.27 1484 GLU A O 1
ATOM 2564 N N . SER A 1 332 ? 40.644 -16.836 57.141 1.00 174.18 1485 SER A N 1
ATOM 2565 C CA . SER A 1 332 ? 40.121 -15.675 57.840 1.00 174.17 1485 SER A CA 1
ATOM 2566 C C . SER A 1 332 ? 39.040 -14.993 57.013 1.00 169.86 1485 SER A C 1
ATOM 2567 O O . SER A 1 332 ? 39.265 -14.634 55.855 1.00 166.82 1485 SER A O 1
ATOM 2570 N N . PRO A 1 333 ? 37.851 -14.834 57.612 1.00 169.44 1486 PRO A N 1
ATOM 2571 C CA . PRO A 1 333 ? 36.657 -14.242 56.998 1.00 167.34 1486 PRO A CA 1
ATOM 2572 C C . PRO A 1 333 ? 36.895 -12.838 56.454 1.00 168.91 1486 PRO A C 1
ATOM 2573 O O . PRO A 1 333 ? 37.835 -12.170 56.883 1.00 173.84 1486 PRO A O 1
ATOM 2577 N N . ILE A 1 334 ? 36.052 -12.404 55.521 1.00 165.29 1487 ILE A N 1
ATOM 2578 C CA . ILE A 1 334 ? 36.091 -11.028 55.043 1.00 164.06 1487 ILE A CA 1
ATOM 2579 C C . ILE A 1 334 ? 35.784 -10.114 56.222 1.00 170.01 1487 ILE A C 1
ATOM 2580 O O . ILE A 1 334 ? 34.694 -10.188 56.790 1.00 171.67 1487 ILE A O 1
ATOM 2585 N N . PRO A 1 335 ? 36.749 -9.258 56.597 1.00 173.77 1488 PRO A N 1
ATOM 2586 C CA . PRO A 1 335 ? 36.628 -8.361 57.754 1.00 179.57 1488 PRO A CA 1
ATOM 2587 C C . PRO A 1 335 ? 35.346 -7.536 57.730 1.00 179.71 1488 PRO A C 1
ATOM 2588 O O . PRO A 1 335 ? 34.936 -7.071 56.667 1.00 175.66 1488 PRO A O 1
ATOM 2592 N N . GLN A 1 336 ? 34.719 -7.367 58.889 1.00 185.25 1489 GLN A N 1
ATOM 2593 C CA . GLN A 1 336 ? 33.483 -6.599 58.973 1.00 187.42 1489 GLN A CA 1
ATOM 2594 C C . GLN A 1 336 ? 33.749 -5.136 58.647 1.00 187.93 1489 GLN A C 1
ATOM 2595 O O . GLN A 1 336 ? 32.867 -4.427 58.171 1.00 187.35 1489 GLN A O 1
ATOM 2601 N N . GLU A 1 337 ? 34.977 -4.696 58.902 1.00 189.77 1490 GLU A N 1
ATOM 2602 C CA . GLU A 1 337 ? 35.406 -3.349 58.551 1.00 191.62 1490 GLU A CA 1
ATOM 2603 C C . GLU A 1 337 ? 35.368 -3.166 57.035 1.00 184.72 1490 GLU A C 1
ATOM 2604 O O . GLU A 1 337 ? 35.084 -2.077 56.528 1.00 185.11 1490 GLU A O 1
ATOM 2610 N N . ILE A 1 338 ? 35.632 -4.256 56.321 1.00 178.70 1491 ILE A N 1
ATOM 2611 C CA . ILE A 1 338 ? 35.688 -4.241 54.866 1.00 172.98 1491 ILE A CA 1
ATOM 2612 C C . ILE A 1 338 ? 34.287 -4.269 54.273 1.00 172.08 1491 ILE A C 1
ATOM 2613 O O . ILE A 1 338 ? 33.993 -3.544 53.325 1.00 170.85 1491 ILE A O 1
ATOM 2618 N N . LEU A 1 339 ? 33.424 -5.106 54.840 1.00 173.31 1492 LEU A N 1
ATOM 2619 C CA . LEU A 1 339 ? 32.019 -5.135 54.450 1.00 172.71 1492 LEU A CA 1
ATOM 2620 C C . LEU A 1 339 ? 31.393 -3.765 54.687 1.00 178.19 1492 LEU A C 1
ATOM 2621 O O . LEU A 1 339 ? 30.609 -3.273 53.871 1.00 176.42 1492 LEU A O 1
ATOM 2626 N N . ARG A 1 340 ? 31.757 -3.155 55.811 1.00 185.94 1493 ARG A N 1
ATOM 2627 C CA . ARG A 1 340 ? 31.323 -1.803 56.140 1.00 191.67 1493 ARG A CA 1
ATOM 2628 C C . ARG A 1 340 ? 31.806 -0.798 55.104 1.00 190.29 1493 ARG A C 1
ATOM 2629 O O . ARG A 1 340 ? 31.020 0.004 54.612 1.00 190.83 1493 ARG A O 1
ATOM 2637 N N . TYR A 1 341 ? 33.099 -0.834 54.789 1.00 189.71 1494 TYR A N 1
ATOM 2638 C CA . TYR A 1 341 ? 33.669 0.075 53.794 1.00 185.22 1494 TYR A CA 1
ATOM 2639 C C . TYR A 1 341 ? 33.007 -0.059 52.418 1.00 176.62 1494 TYR A C 1
ATOM 2640 O O . TYR A 1 341 ? 32.729 0.940 51.744 1.00 177.53 1494 TYR A O 1
ATOM 2649 N N . VAL A 1 342 ? 32.743 -1.297 52.015 1.00 166.86 1495 VAL A N 1
ATOM 2650 C CA . VAL A 1 342 ? 32.147 -1.572 50.713 1.00 160.07 1495 VAL A CA 1
ATOM 2651 C C . VAL A 1 342 ? 30.710 -1.075 50.691 1.00 161.21 1495 VAL A C 1
ATOM 2652 O O . VAL A 1 342 ? 30.287 -0.406 49.746 1.00 160.77 1495 VAL A O 1
ATOM 2656 N N . ALA A 1 343 ? 29.967 -1.390 51.747 1.00 164.08 1496 ALA A N 1
ATOM 2657 C CA . ALA A 1 343 ? 28.603 -0.895 51.888 1.00 168.55 1496 ALA A CA 1
ATOM 2658 C C . ALA A 1 343 ? 28.587 0.631 51.976 1.00 173.05 1496 ALA A C 1
ATOM 2659 O O . ALA A 1 343 ? 27.566 1.264 51.709 1.00 176.44 1496 ALA A O 1
ATOM 2661 N N . ASP A 1 344 ? 29.730 1.211 52.333 1.00 174.48 1497 ASP A N 1
ATOM 2662 C CA . ASP A 1 344 ? 29.869 2.660 52.433 1.00 178.95 1497 ASP A CA 1
ATOM 2663 C C . ASP A 1 344 ? 30.173 3.281 51.076 1.00 177.82 1497 ASP A C 1
ATOM 2664 O O . ASP A 1 344 ? 29.826 4.435 50.830 1.00 185.25 1497 ASP A O 1
ATOM 2669 N N . ILE A 1 345 ? 30.818 2.521 50.194 1.00 170.70 1498 ILE A N 1
ATOM 2670 C CA . ILE A 1 345 ? 31.032 2.997 48.829 1.00 166.77 1498 ILE A CA 1
ATOM 2671 C C . ILE A 1 345 ? 29.744 2.838 48.024 1.00 163.74 1498 ILE A C 1
ATOM 2672 O O . ILE A 1 345 ? 29.422 3.668 47.169 1.00 161.67 1498 ILE A O 1
ATOM 2677 N N . VAL A 1 346 ? 29.003 1.773 48.313 1.00 163.23 1499 VAL A N 1
ATOM 2678 C CA . VAL A 1 346 ? 27.691 1.573 47.708 1.00 164.93 1499 VAL A CA 1
ATOM 2679 C C . VAL A 1 346 ? 26.737 2.667 48.171 1.00 173.75 1499 VAL A C 1
ATOM 2680 O O . VAL A 1 346 ? 26.016 3.256 47.366 1.00 177.32 1499 VAL A O 1
ATOM 2684 N N . LYS A 1 347 ? 26.747 2.933 49.476 1.00 177.54 1500 LYS A N 1
ATOM 2685 C CA . LYS A 1 347 ? 26.002 4.051 50.050 1.00 189.13 1500 LYS A CA 1
ATOM 2686 C C . LYS A 1 347 ? 26.393 5.359 49.369 1.00 195.40 1500 LYS A C 1
ATOM 2687 O O . LYS A 1 347 ? 25.537 6.166 49.003 1.00 197.06 1500 LYS A O 1
ATOM 2693 N N . LYS A 1 348 ? 27.698 5.553 49.209 1.00 198.26 1501 LYS A N 1
ATOM 2694 C CA . LYS A 1 348 ? 28.250 6.760 48.604 1.00 204.30 1501 LYS A CA 1
ATOM 2695 C C . LYS A 1 348 ? 27.751 6.991 47.180 1.00 203.95 1501 LYS A C 1
ATOM 2696 O O . LYS A 1 348 ? 27.296 8.084 46.847 1.00 207.01 1501 LYS A O 1
ATOM 2702 N N . GLU A 1 349 ? 27.830 5.958 46.348 1.00 201.85 1502 GLU A N 1
ATOM 2703 C CA . GLU A 1 349 ? 27.532 6.112 44.929 1.00 199.02 1502 GLU A CA 1
ATOM 2704 C C . GLU A 1 349 ? 26.093 5.747 44.563 1.00 197.40 1502 GLU A C 1
ATOM 2705 O O . GLU A 1 349 ? 25.721 5.775 43.390 1.00 194.79 1502 GLU A O 1
ATOM 2711 N N . ALA A 1 350 ? 25.285 5.412 45.564 1.00 199.04 1503 ALA A N 1
ATOM 2712 C CA . ALA A 1 350 ? 23.858 5.205 45.340 1.00 199.08 1503 ALA A CA 1
ATOM 2713 C C . ALA A 1 350 ? 23.162 6.548 45.152 1.00 202.81 1503 ALA A C 1
ATOM 2714 O O . ALA A 1 350 ? 22.346 6.719 44.247 1.00 201.67 1503 ALA A O 1
ATOM 2716 N N . ALA A 1 351 ? 23.498 7.498 46.019 1.00 207.42 1504 ALA A N 1
ATOM 2717 C CA . ALA A 1 351 ? 22.966 8.853 45.934 1.00 212.66 1504 ALA A CA 1
ATOM 2718 C C . ALA A 1 351 ? 23.518 9.578 44.712 1.00 210.81 1504 ALA A C 1
ATOM 2719 O O . ALA A 1 351 ? 22.765 10.153 43.925 1.00 213.04 1504 ALA A O 1
ATOM 2721 N N . LEU A 1 352 ? 24.839 9.549 44.563 1.00 174.60 1505 LEU A N 1
ATOM 2722 C CA . LEU A 1 352 ? 25.507 10.193 43.439 1.00 172.71 1505 LEU A CA 1
ATOM 2723 C C . LEU A 1 352 ? 25.127 9.538 42.116 1.00 167.50 1505 LEU A C 1
ATOM 2724 O O . LEU A 1 352 ? 24.296 10.056 41.371 1.00 166.67 1505 LEU A O 1
ATOM 2729 N N . SER A 1 367 ? 19.569 -1.917 39.331 1.00 144.23 1520 SER A N 1
ATOM 2730 C CA . SER A 1 367 ? 19.501 -3.334 39.669 1.00 142.46 1520 SER A CA 1
ATOM 2731 C C . SER A 1 367 ? 20.882 -3.982 39.619 1.00 139.53 1520 SER A C 1
ATOM 2732 O O . SER A 1 367 ? 21.828 -3.409 39.077 1.00 139.13 1520 SER A O 1
ATOM 2735 N N . ILE A 1 368 ? 20.989 -5.179 40.188 1.00 136.56 1521 ILE A N 1
ATOM 2736 C CA . ILE A 1 368 ? 22.253 -5.908 40.226 1.00 133.23 1521 ILE A CA 1
ATOM 2737 C C . ILE A 1 368 ? 22.396 -6.870 39.048 1.00 128.74 1521 ILE A C 1
ATOM 2738 O O . ILE A 1 368 ? 23.508 -7.247 38.678 1.00 128.59 1521 ILE A O 1
ATOM 2743 N N . PHE A 1 369 ? 21.271 -7.260 38.459 1.00 123.99 1522 PHE A N 1
ATOM 2744 C CA . PHE A 1 369 ? 21.288 -8.196 37.342 1.00 118.25 1522 PHE A CA 1
ATOM 2745 C C . PHE A 1 369 ? 21.653 -7.514 36.032 1.00 114.37 1522 PHE A C 1
ATOM 2746 O O . PHE A 1 369 ? 21.272 -6.371 35.783 1.00 114.71 1522 PHE A O 1
ATOM 2754 N N . ILE A 1 370 ? 22.400 -8.227 35.197 1.00 112.68 1523 ILE A N 1
ATOM 2755 C CA . ILE A 1 370 ? 22.644 -7.789 33.833 1.00 113.79 1523 ILE A CA 1
ATOM 2756 C C . ILE A 1 370 ? 21.564 -8.353 32.923 1.00 116.53 1523 ILE A C 1
ATOM 2757 O O . ILE A 1 370 ? 21.451 -9.568 32.759 1.00 117.68 1523 ILE A O 1
ATOM 2762 N N . THR A 1 371 ? 20.770 -7.468 32.333 1.00 118.70 1524 THR A N 1
ATOM 2763 C CA . THR A 1 371 ? 19.678 -7.893 31.470 1.00 122.55 1524 THR A CA 1
ATOM 2764 C C . THR A 1 371 ? 20.222 -8.263 30.097 1.00 123.57 1524 THR A C 1
ATOM 2765 O O . THR A 1 371 ? 20.816 -7.427 29.414 1.00 122.39 1524 THR A O 1
ATOM 2769 N N . PRO A 1 372 ? 20.028 -9.527 29.693 1.00 130.02 1525 PRO A N 1
ATOM 2770 C CA . PRO A 1 372 ? 20.575 -10.037 28.433 1.00 126.53 1525 PRO A CA 1
ATOM 2771 C C . PRO A 1 372 ? 19.845 -9.459 27.226 1.00 116.51 1525 PRO A C 1
ATOM 2772 O O . PRO A 1 372 ? 18.614 -9.428 27.221 1.00 115.80 1525 PRO A O 1
ATOM 2776 N N . GLU A 1 373 ? 20.591 -8.993 26.229 1.00 109.17 1526 GLU A N 1
ATOM 2777 C CA . GLU A 1 373 ? 19.983 -8.475 25.007 1.00 107.75 1526 GLU A CA 1
ATOM 2778 C C . GLU A 1 373 ? 19.182 -9.567 24.305 1.00 104.63 1526 GLU A C 1
ATOM 2779 O O . GLU A 1 373 ? 19.701 -10.644 24.011 1.00 103.88 1526 GLU A O 1
ATOM 2785 N N . THR A 1 374 ? 17.914 -9.275 24.038 1.00 103.36 1527 THR A N 1
ATOM 2786 C CA . THR A 1 374 ? 16.976 -10.280 23.557 1.00 102.39 1527 THR A CA 1
ATOM 2787 C C . THR A 1 374 ? 16.780 -10.234 22.046 1.00 101.09 1527 THR A C 1
ATOM 2788 O O . THR A 1 374 ? 16.121 -11.101 21.475 1.00 101.81 1527 THR A O 1
ATOM 2792 N N . GLY A 1 375 ? 17.347 -9.222 21.399 1.00 99.28 1528 GLY A N 1
ATOM 2793 C CA . GLY A 1 375 ? 17.107 -9.020 19.984 1.00 96.12 1528 GLY A CA 1
ATOM 2794 C C . GLY A 1 375 ? 15.784 -8.313 19.761 1.00 95.99 1528 GLY A C 1
ATOM 2795 O O . GLY A 1 375 ? 15.077 -8.007 20.722 1.00 97.84 1528 GLY A O 1
ATOM 2796 N N . PRO A 1 376 ? 15.428 -8.057 18.491 1.00 93.76 1529 PRO A N 1
ATOM 2797 C CA . PRO A 1 376 ? 16.170 -8.447 17.285 1.00 90.26 1529 PRO A CA 1
ATOM 2798 C C . PRO A 1 376 ? 17.412 -7.596 17.027 1.00 86.80 1529 PRO A C 1
ATOM 2799 O O . PRO A 1 376 ? 17.442 -6.422 17.389 1.00 87.79 1529 PRO A O 1
ATOM 2803 N N . PHE A 1 377 ? 18.429 -8.202 16.420 1.00 83.19 1530 PHE A N 1
ATOM 2804 C CA . PHE A 1 377 ? 19.687 -7.517 16.147 1.00 81.45 1530 PHE A CA 1
ATOM 2805 C C . PHE A 1 377 ? 19.811 -7.134 14.680 1.00 81.26 1530 PHE A C 1
ATOM 2806 O O . PHE A 1 377 ? 19.077 -7.636 13.831 1.00 81.22 1530 PHE A O 1
ATOM 2814 N N . THR A 1 378 ? 20.749 -6.241 14.388 1.00 82.38 1531 THR A N 1
ATOM 2815 C CA . THR A 1 378 ? 21.042 -5.852 13.017 1.00 82.45 1531 THR A CA 1
ATOM 2816 C C . THR A 1 378 ? 21.622 -7.030 12.240 1.00 83.21 1531 THR A C 1
ATOM 2817 O O . THR A 1 378 ? 22.496 -7.739 12.736 1.00 82.62 1531 THR A O 1
ATOM 2821 N N . ASP A 1 379 ? 21.113 -7.246 11.030 1.00 86.17 1532 ASP A N 1
ATOM 2822 C CA . ASP A 1 379 ? 21.627 -8.287 10.148 1.00 85.36 1532 ASP A CA 1
ATOM 2823 C C . ASP A 1 379 ? 23.041 -7.932 9.695 1.00 81.87 1532 ASP A C 1
ATOM 2824 O O . ASP A 1 379 ? 23.240 -6.931 9.009 1.00 82.75 1532 ASP A O 1
ATOM 2829 N N . PRO A 1 380 ? 24.025 -8.765 10.066 1.00 78.28 1533 PRO A N 1
ATOM 2830 C CA . PRO A 1 380 ? 25.427 -8.546 9.693 1.00 77.75 1533 PRO A CA 1
ATOM 2831 C C . PRO A 1 380 ? 25.628 -8.547 8.182 1.00 76.06 1533 PRO A C 1
ATOM 2832 O O . PRO A 1 380 ? 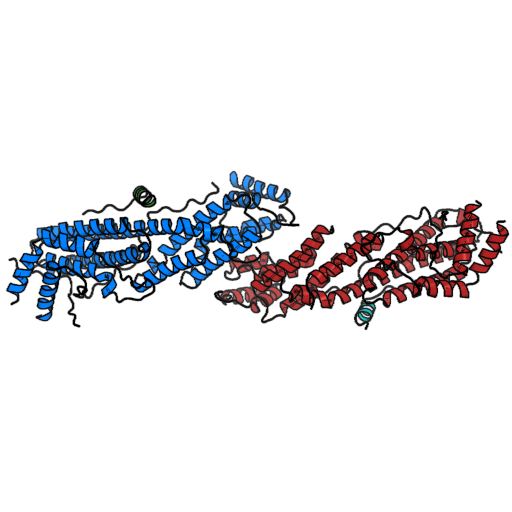26.515 -7.853 7.682 1.00 77.19 1533 PRO A O 1
ATOM 2836 N N . PHE A 1 381 ? 24.806 -9.313 7.470 1.00 74.59 1534 PHE A N 1
ATOM 2837 C CA . PHE A 1 381 ? 24.864 -9.365 6.011 1.00 74.84 1534 PHE A CA 1
ATOM 2838 C C . PHE A 1 381 ? 24.628 -7.985 5.393 1.00 78.33 1534 PHE A C 1
ATOM 2839 O O . PHE A 1 381 ? 25.072 -7.713 4.276 1.00 81.77 1534 PHE A O 1
ATOM 2847 N N . SER A 1 382 ? 23.923 -7.122 6.120 1.00 78.25 1535 SER A N 1
ATOM 2848 C CA . SER A 1 382 ? 23.635 -5.770 5.646 1.00 79.50 1535 SER A CA 1
ATOM 2849 C C . SER A 1 382 ? 24.796 -4.802 5.876 1.00 79.17 1535 SER A C 1
ATOM 2850 O O . SER A 1 382 ? 24.697 -3.624 5.536 1.00 81.24 1535 SER A O 1
ATOM 2853 N N . LEU A 1 383 ? 25.896 -5.299 6.436 1.00 77.44 1536 LEU A N 1
ATOM 2854 C CA . LEU A 1 383 ? 27.036 -4.445 6.756 1.00 79.38 1536 LEU A CA 1
ATOM 2855 C C . LEU A 1 383 ? 28.238 -4.791 5.891 1.00 79.97 1536 LEU A C 1
ATOM 2856 O O . LEU A 1 383 ? 29.368 -4.394 6.181 1.00 79.24 1536 LEU A O 1
ATOM 2861 N N . ILE A 1 384 ? 27.977 -5.528 4.819 1.00 82.31 1537 ILE A N 1
ATOM 2862 C CA . ILE A 1 384 ? 29.014 -5.941 3.886 1.00 85.98 1537 ILE A CA 1
ATOM 2863 C C . ILE A 1 384 ? 28.506 -5.847 2.452 1.00 87.37 1537 ILE A C 1
ATOM 2864 O O . ILE A 1 384 ? 27.306 -5.711 2.220 1.00 86.05 1537 ILE A O 1
ATOM 2869 N N . LYS A 1 385 ? 29.421 -5.922 1.492 1.00 90.80 1538 LYS A N 1
ATOM 2870 C CA . LYS A 1 385 ? 29.046 -5.846 0.086 1.00 95.19 1538 LYS A CA 1
ATOM 2871 C C . LYS A 1 385 ? 28.300 -7.108 -0.329 1.00 100.29 1538 LYS A C 1
ATOM 2872 O O . LYS A 1 385 ? 28.611 -8.205 0.138 1.00 102.12 1538 LYS A O 1
ATOM 2874 N N . THR A 1 386 ? 27.304 -6.950 -1.195 1.00 103.67 1539 THR A N 1
ATOM 2875 C CA . THR A 1 386 ? 26.557 -8.092 -1.707 1.00 104.81 1539 THR A CA 1
ATOM 2876 C C . THR A 1 386 ? 27.444 -8.962 -2.591 1.00 106.00 1539 THR A C 1
ATOM 2877 O O . THR A 1 386 ? 28.466 -8.503 -3.102 1.00 104.87 1539 THR A O 1
ATOM 2881 N N . ARG A 1 387 ? 27.049 -10.219 -2.767 1.00 108.52 1540 ARG A N 1
ATOM 2882 C CA . ARG A 1 387 ? 27.780 -11.124 -3.645 1.00 110.18 1540 ARG A CA 1
ATOM 2883 C C . ARG A 1 387 ? 27.584 -10.733 -5.108 1.00 113.49 1540 ARG A C 1
ATOM 2884 O O . ARG A 1 387 ? 26.457 -10.558 -5.569 1.00 112.25 1540 ARG A O 1
ATOM 2892 N N . LYS A 1 388 ? 28.692 -10.586 -5.827 1.00 118.19 1541 LYS A N 1
ATOM 2893 C CA . LYS A 1 388 ? 28.654 -10.251 -7.245 1.00 122.86 1541 LYS A CA 1
ATOM 2894 C C . LYS A 1 388 ? 28.027 -11.388 -8.046 1.00 124.90 1541 LYS A C 1
ATOM 2895 O O . LYS A 1 388 ? 28.067 -12.544 -7.625 1.00 123.81 1541 LYS A O 1
ATOM 2901 N N . PHE A 1 389 ? 27.451 -11.061 -9.199 1.00 128.25 1542 PHE A N 1
ATOM 2902 C CA . PHE A 1 389 ? 26.762 -12.060 -10.009 1.00 130.14 1542 PHE A CA 1
ATOM 2903 C C . PHE A 1 389 ? 27.219 -12.063 -11.460 1.00 132.75 1542 PHE A C 1
ATOM 2904 O O . PHE A 1 389 ? 26.468 -11.688 -12.359 1.00 135.04 1542 PHE A O 1
ATOM 2912 N N . ASP A 1 390 ? 28.455 -12.494 -11.680 1.00 132.61 1543 ASP A N 1
ATOM 2913 C CA . ASP A 1 390 ? 29.004 -12.608 -13.024 1.00 133.52 1543 ASP A CA 1
ATOM 2914 C C . ASP A 1 390 ? 28.339 -13.756 -13.783 1.00 129.49 1543 ASP A C 1
ATOM 2915 O O . ASP A 1 390 ? 28.042 -13.638 -14.971 1.00 131.11 1543 ASP A O 1
ATOM 2920 N N . GLN A 1 391 ? 28.098 -14.863 -13.088 1.00 123.11 1544 GLN A N 1
ATOM 2921 C CA . GLN A 1 391 ? 27.559 -16.062 -13.721 1.00 118.81 1544 GLN A CA 1
ATOM 2922 C C . GLN A 1 391 ? 26.628 -16.853 -12.812 1.00 111.89 1544 GLN A C 1
ATOM 2923 O O . GLN A 1 391 ? 26.683 -16.739 -11.589 1.00 110.84 1544 GLN A O 1
ATOM 2929 N N . VAL A 1 392 ? 25.766 -17.653 -13.431 1.00 107.42 1545 VAL A N 1
ATOM 2930 C CA . VAL A 1 392 ? 24.903 -18.577 -12.707 1.00 102.41 1545 VAL A CA 1
ATOM 2931 C C . VAL A 1 392 ? 25.039 -19.966 -13.317 1.00 100.16 1545 VAL A C 1
ATOM 2932 O O . VAL A 1 392 ? 24.870 -20.144 -14.525 1.00 102.47 1545 VAL A O 1
ATOM 2936 N N . GLU A 1 393 ? 25.344 -20.950 -12.481 1.00 95.82 1546 GLU A N 1
ATOM 2937 C CA . GLU A 1 393 ? 25.604 -22.298 -12.960 1.00 94.53 1546 GLU A CA 1
ATOM 2938 C C . GLU A 1 393 ? 24.346 -23.158 -12.937 1.00 92.95 1546 GLU A C 1
ATOM 2939 O O . GLU A 1 393 ? 23.705 -23.310 -11.898 1.00 91.26 1546 GLU A O 1
ATOM 2945 N N . ALA A 1 394 ? 23.995 -23.714 -14.091 1.00 94.24 1547 ALA A N 1
ATOM 2946 C CA . ALA A 1 394 ? 22.835 -24.590 -14.188 1.00 94.93 1547 ALA A CA 1
ATOM 2947 C C . ALA A 1 394 ? 23.178 -25.966 -13.628 1.00 96.12 1547 ALA A C 1
ATOM 2948 O O . ALA A 1 394 ? 23.956 -26.713 -14.220 1.00 97.75 1547 ALA A O 1
ATOM 2950 N N . TYR A 1 395 ? 22.590 -26.295 -12.483 1.00 95.39 1548 TYR A N 1
ATOM 2951 C CA . TYR A 1 395 ? 22.914 -27.532 -11.784 1.00 94.74 1548 TYR A CA 1
ATOM 2952 C C . TYR A 1 395 ? 21.773 -27.958 -10.876 1.00 95.34 1548 TYR A C 1
ATOM 2953 O O . TYR A 1 395 ? 21.335 -27.205 -10.006 1.00 91.01 1548 TYR A O 1
ATOM 2962 N N . ILE A 1 396 ? 21.302 -29.180 -11.079 1.00 102.24 1549 ILE A N 1
ATOM 2963 C CA . ILE A 1 396 ? 20.185 -29.699 -10.313 1.00 101.63 1549 ILE A CA 1
ATOM 2964 C C . ILE A 1 396 ? 20.558 -31.081 -9.775 1.00 100.95 1549 ILE A C 1
ATOM 2965 O O . ILE A 1 396 ? 20.494 -32.076 -10.497 1.00 103.23 1549 ILE A O 1
ATOM 2970 N N . PRO A 1 397 ? 20.997 -31.122 -8.503 1.00 97.65 1550 PRO A N 1
ATOM 2971 C CA . PRO A 1 397 ? 21.536 -32.285 -7.787 1.00 99.81 1550 PRO A CA 1
ATOM 2972 C C . PRO A 1 397 ? 20.884 -33.601 -8.192 1.00 103.25 1550 PRO A C 1
ATOM 2973 O O . PRO A 1 397 ? 19.658 -33.699 -8.206 1.00 104.31 1550 PRO A O 1
ATOM 2977 N N . ALA A 1 398 ? 21.713 -34.586 -8.524 1.00 105.51 1551 ALA A N 1
ATOM 2978 C CA . ALA A 1 398 ? 21.266 -35.887 -9.014 1.00 110.12 1551 ALA A CA 1
ATOM 2979 C C . ALA A 1 398 ? 20.117 -36.495 -8.207 1.00 111.04 1551 ALA A C 1
ATOM 2980 O O . ALA A 1 398 ? 19.200 -37.095 -8.771 1.00 112.76 1551 ALA A O 1
ATOM 2982 N N . TRP A 1 399 ? 20.167 -36.328 -6.889 1.00 110.13 1552 TRP A N 1
ATOM 2983 C CA . TRP A 1 399 ? 19.177 -36.926 -5.995 1.00 112.27 1552 TRP A CA 1
ATOM 2984 C C . TRP A 1 399 ? 17.850 -36.161 -5.940 1.00 117.07 1552 TRP A C 1
ATOM 2985 O O . TRP A 1 399 ? 16.917 -36.586 -5.259 1.00 117.67 1552 TRP A O 1
ATOM 2996 N N . LEU A 1 400 ? 17.761 -35.039 -6.650 1.00 123.52 1553 LEU A N 1
ATOM 2997 C CA . LEU A 1 400 ? 16.559 -34.205 -6.594 1.00 123.85 1553 LEU A CA 1
ATOM 2998 C C . LEU A 1 400 ? 15.428 -34.724 -7.477 1.00 123.53 1553 LEU A C 1
ATOM 2999 O O . LEU A 1 400 ? 15.660 -35.253 -8.565 1.00 123.99 1553 LEU A O 1
ATOM 3004 N N . SER A 1 401 ? 14.202 -34.562 -6.991 1.00 120.62 1554 SER A N 1
ATOM 3005 C CA . SER A 1 401 ? 13.011 -34.956 -7.731 1.00 121.96 1554 SER A CA 1
ATOM 3006 C C . SER A 1 401 ? 12.157 -33.748 -8.115 1.00 118.66 1554 SER A C 1
ATOM 3007 O O . SER A 1 401 ? 11.161 -33.448 -7.456 1.00 118.00 1554 SER A O 1
ATOM 3010 N N . LEU A 1 402 ? 12.553 -33.055 -9.179 1.00 116.70 1555 LEU A N 1
ATOM 3011 C CA . LEU A 1 402 ? 11.788 -31.917 -9.683 1.00 116.57 1555 LEU A CA 1
ATOM 3012 C C . LEU A 1 402 ? 11.695 -31.973 -11.204 1.00 119.16 1555 LEU A C 1
ATOM 3013 O O . LEU A 1 402 ? 12.567 -31.457 -11.898 1.00 117.37 1555 LEU A O 1
ATOM 3018 N N . PRO A 1 403 ? 10.626 -32.595 -11.725 1.00 124.50 1556 PRO A N 1
ATOM 3019 C CA . PRO A 1 403 ? 10.462 -32.825 -13.166 1.00 127.28 1556 PRO A CA 1
ATOM 3020 C C . PRO A 1 403 ? 10.344 -31.535 -13.976 1.00 129.77 1556 PRO A C 1
ATOM 3021 O O . PRO A 1 403 ? 11.118 -31.326 -14.915 1.00 128.77 1556 PRO A O 1
ATOM 3025 N N . SER A 1 404 ? 9.388 -30.686 -13.611 1.00 134.43 1557 SER A N 1
ATOM 3026 C CA . SER A 1 404 ? 9.122 -29.459 -14.356 1.00 134.87 1557 SER A CA 1
ATOM 3027 C C . SER A 1 404 ? 10.307 -28.504 -14.300 1.00 126.56 1557 SER A C 1
ATOM 3028 O O . SER A 1 404 ? 10.721 -27.946 -15.322 1.00 126.09 1557 SER A O 1
ATOM 3031 N N . THR A 1 405 ? 10.848 -28.322 -13.100 1.00 117.68 1558 THR A N 1
ATOM 3032 C CA . THR A 1 405 ? 11.981 -27.432 -12.908 1.00 110.80 1558 THR A CA 1
ATOM 3033 C C . THR A 1 405 ? 13.188 -27.921 -13.699 1.00 108.04 1558 THR A C 1
ATOM 3034 O O . THR A 1 405 ? 13.868 -27.131 -14.353 1.00 107.38 1558 THR A O 1
ATOM 3038 N N . LYS A 1 406 ? 13.436 -29.227 -13.660 1.00 106.43 1559 LYS A N 1
ATOM 3039 C CA . LYS A 1 406 ? 14.553 -29.800 -14.404 1.00 103.68 1559 LYS A CA 1
ATOM 3040 C C . LYS A 1 406 ? 14.336 -29.616 -15.896 1.00 104.90 1559 LYS A C 1
ATOM 3041 O O . LYS A 1 406 ? 15.282 -29.399 -16.642 1.00 104.32 1559 LYS A O 1
ATOM 3047 N N . ARG A 1 407 ? 13.080 -29.701 -16.320 1.00 106.96 1560 ARG A N 1
ATOM 3048 C CA . ARG A 1 407 ? 12.722 -29.499 -17.718 1.00 106.65 1560 ARG A CA 1
ATOM 3049 C C . ARG A 1 407 ? 13.061 -28.066 -18.142 1.00 102.44 1560 ARG A C 1
ATOM 3050 O O . ARG A 1 407 ? 13.664 -27.839 -19.203 1.00 101.34 1560 ARG A O 1
ATOM 3058 N N . ILE A 1 408 ? 12.701 -27.108 -17.290 1.00 99.89 1561 ILE A N 1
ATOM 3059 C CA . ILE A 1 408 ? 12.986 -25.695 -17.538 1.00 97.55 1561 ILE A CA 1
ATOM 3060 C C . ILE A 1 408 ? 14.490 -25.416 -17.611 1.00 95.54 1561 ILE A C 1
ATOM 3061 O O . ILE A 1 408 ? 14.981 -24.832 -18.590 1.00 96.42 1561 ILE A O 1
ATOM 3066 N N . VAL A 1 409 ? 15.213 -25.844 -16.577 1.00 92.50 1562 VAL A N 1
ATOM 3067 C CA . VAL A 1 409 ? 16.653 -25.615 -16.486 1.00 92.07 1562 VAL A CA 1
ATOM 3068 C C . VAL A 1 409 ? 17.391 -26.292 -17.640 1.00 94.11 1562 VAL A C 1
ATOM 3069 O O . VAL A 1 409 ? 18.344 -25.738 -18.183 1.00 92.77 1562 VAL A O 1
ATOM 3073 N N . ASP A 1 410 ? 16.949 -27.488 -18.017 1.00 97.87 1563 ASP A N 1
ATOM 3074 C CA . ASP A 1 410 ? 17.557 -28.198 -19.137 1.00 98.25 1563 ASP A CA 1
ATOM 3075 C C . ASP A 1 410 ? 17.292 -27.498 -20.462 1.00 96.52 1563 ASP A C 1
ATOM 3076 O O . ASP A 1 410 ? 18.184 -27.420 -21.303 1.00 95.82 1563 ASP A O 1
ATOM 3081 N N . LEU A 1 411 ? 16.072 -26.999 -20.654 1.00 95.87 1564 LEU A N 1
ATOM 3082 C CA . LEU A 1 411 ? 15.771 -26.243 -21.871 1.00 98.79 1564 LEU A CA 1
ATOM 3083 C C . LEU A 1 411 ? 16.644 -24.991 -21.974 1.00 99.39 1564 LEU A C 1
ATOM 3084 O O . LEU A 1 411 ? 17.258 -24.729 -23.022 1.00 101.93 1564 LEU A O 1
ATOM 3089 N N . VAL A 1 412 ? 16.688 -24.221 -20.887 1.00 96.21 1565 VAL A N 1
ATOM 3090 C CA . VAL A 1 412 ? 17.530 -23.031 -20.833 1.00 94.17 1565 VAL A CA 1
ATOM 3091 C C . VAL A 1 412 ? 18.989 -23.380 -21.126 1.00 92.99 1565 VAL A C 1
ATOM 3092 O O . VAL A 1 412 ? 19.666 -22.687 -21.887 1.00 92.87 1565 VAL A O 1
ATOM 3096 N N . ALA A 1 413 ? 19.460 -24.468 -20.527 1.00 94.24 1566 ALA A N 1
ATOM 3097 C CA . ALA A 1 413 ? 20.832 -24.930 -20.717 1.00 96.20 1566 ALA A CA 1
ATOM 3098 C C . ALA A 1 413 ? 21.105 -25.275 -22.181 1.00 100.75 1566 ALA A C 1
ATOM 3099 O O . ALA A 1 413 ? 22.169 -24.955 -22.707 1.00 101.33 1566 ALA A O 1
ATOM 3101 N N . GLN A 1 414 ? 20.143 -25.932 -22.825 1.00 104.35 1567 GLN A N 1
ATOM 3102 C CA . GLN A 1 414 ? 20.223 -26.228 -24.254 1.00 109.21 1567 GLN A CA 1
ATOM 3103 C C . GLN A 1 414 ? 20.379 -24.942 -25.047 1.00 109.30 1567 GLN A C 1
ATOM 3104 O O . GLN A 1 414 ? 21.247 -24.825 -25.919 1.00 109.08 1567 GLN A O 1
ATOM 3110 N N . GLN A 1 415 ? 19.524 -23.977 -24.723 1.00 109.84 1568 GLN A N 1
ATOM 3111 C CA . GLN A 1 415 ? 19.520 -22.693 -25.409 1.00 113.21 1568 GLN A CA 1
ATOM 3112 C C . GLN A 1 415 ? 20.859 -21.969 -25.270 1.00 115.94 1568 GLN A C 1
ATOM 3113 O O . GLN A 1 415 ? 21.326 -21.341 -26.221 1.00 118.07 1568 GLN A O 1
ATOM 3119 N N . VAL A 1 416 ? 21.470 -22.046 -24.090 1.00 116.92 1569 VAL A N 1
ATOM 3120 C CA . VAL A 1 416 ? 22.798 -21.464 -23.891 1.00 118.53 1569 VAL A CA 1
ATOM 3121 C C . VAL A 1 416 ? 23.882 -22.237 -24.650 1.00 123.05 1569 VAL A C 1
ATOM 3122 O O . VAL A 1 416 ? 24.821 -21.642 -25.182 1.00 123.72 1569 VAL A O 1
ATOM 3126 N N . VAL A 1 417 ? 23.746 -23.560 -24.704 1.00 126.30 1570 VAL A N 1
ATOM 3127 C CA . VAL A 1 417 ? 24.691 -24.398 -25.441 1.00 131.07 1570 VAL A CA 1
ATOM 3128 C C . VAL A 1 417 ? 24.690 -24.034 -26.919 1.00 136.27 1570 VAL A C 1
ATOM 3129 O O . VAL A 1 417 ? 25.745 -23.958 -27.552 1.00 137.37 1570 VAL A O 1
ATOM 3133 N N . GLN A 1 418 ? 23.501 -23.791 -27.461 1.00 140.26 1571 GLN A N 1
ATOM 3134 C CA . GLN A 1 418 ? 23.373 -23.405 -28.863 1.00 145.50 1571 GLN A CA 1
ATOM 3135 C C . GLN A 1 418 ? 24.078 -22.076 -29.146 1.00 146.20 1571 GLN A C 1
ATOM 3136 O O . GLN A 1 418 ? 24.890 -21.984 -30.068 1.00 148.70 1571 GLN A O 1
ATOM 3142 N N . ASP A 1 419 ? 23.756 -21.050 -28.363 1.00 144.12 1572 ASP A N 1
ATOM 3143 C CA . ASP A 1 419 ? 24.421 -19.754 -28.478 1.00 143.93 1572 ASP A CA 1
ATOM 3144 C C . ASP A 1 419 ? 25.879 -19.814 -28.024 1.00 142.58 1572 ASP A C 1
ATOM 3145 O O . ASP A 1 419 ? 26.698 -20.531 -28.599 1.00 143.36 1572 ASP A O 1
ATOM 3150 N N . ILE B 2 12 ? 2.998 -17.123 -28.318 1.00 112.43 403 ILE B N 1
ATOM 3151 C CA . ILE B 2 12 ? 3.976 -16.801 -27.285 1.00 113.93 403 ILE B CA 1
ATOM 3152 C C . ILE B 2 12 ? 4.705 -15.503 -27.618 1.00 116.85 403 ILE B C 1
ATOM 3153 O O . ILE B 2 12 ? 5.097 -15.283 -28.764 1.00 117.50 403 ILE B O 1
ATOM 3155 N N . PRO B 2 13 ? 4.889 -14.637 -26.606 1.00 119.16 404 PRO B N 1
ATOM 3156 C CA . PRO B 2 13 ? 5.536 -13.326 -26.741 1.00 122.34 404 PRO B CA 1
ATOM 3157 C C . PRO B 2 13 ? 7.007 -13.412 -27.134 1.00 126.21 404 PRO B C 1
ATOM 3158 O O . PRO B 2 13 ? 7.638 -14.453 -26.957 1.00 124.02 404 PRO B O 1
ATOM 3162 N N . CYS B 2 14 ? 7.538 -12.316 -27.667 1.00 133.28 405 CYS B N 1
ATOM 3163 C CA . CYS B 2 14 ? 8.958 -12.223 -27.982 1.00 142.45 405 CYS B CA 1
ATOM 3164 C C . CYS B 2 14 ? 9.781 -12.249 -26.699 1.00 148.26 405 CYS B C 1
ATOM 3165 O O . CYS B 2 14 ? 9.390 -11.650 -25.697 1.00 149.81 405 CYS B O 1
ATOM 3168 N N . PRO B 2 15 ? 10.924 -12.951 -26.723 1.00 152.71 406 PRO B N 1
ATOM 3169 C CA . PRO B 2 15 ? 11.757 -13.107 -25.526 1.00 152.88 406 PRO B CA 1
ATOM 3170 C C . PRO B 2 15 ? 12.678 -11.911 -25.276 1.00 154.09 406 PRO B C 1
ATOM 3171 O O . PRO B 2 15 ? 13.402 -11.479 -26.173 1.00 157.30 406 PRO B O 1
ATOM 3175 N N . LYS B 2 16 ? 12.635 -11.379 -24.059 1.00 152.46 407 LYS B N 1
ATOM 3176 C CA . LYS B 2 16 ? 13.511 -10.281 -23.665 1.00 155.36 407 LYS B CA 1
ATOM 3177 C C . LYS B 2 16 ? 14.909 -10.808 -23.364 1.00 159.60 407 LYS B C 1
ATOM 3178 O O . LYS B 2 16 ? 15.146 -12.015 -23.401 1.00 164.42 407 LYS B O 1
ATOM 3184 N N . THR B 2 17 ? 15.835 -9.899 -23.076 1.00 110.79 408 THR B N 1
ATOM 3185 C CA . THR B 2 17 ? 17.196 -10.287 -22.716 1.00 109.08 408 THR B CA 1
ATOM 3186 C C . THR B 2 17 ? 17.221 -11.045 -21.387 1.00 105.42 408 THR B C 1
ATOM 3187 O O . THR B 2 17 ? 16.632 -10.601 -20.401 1.00 105.47 408 THR B O 1
ATOM 3191 N N . ARG B 2 18 ? 17.901 -12.188 -21.366 1.00 102.46 409 ARG B N 1
ATOM 3192 C CA . ARG B 2 18 ? 17.968 -13.004 -20.158 1.00 99.23 409 ARG B CA 1
ATOM 3193 C C . ARG B 2 18 ? 18.901 -12.374 -19.123 1.00 96.35 409 ARG B C 1
ATOM 3194 O O . ARG B 2 18 ? 20.094 -12.188 -19.375 1.00 97.42 409 ARG B O 1
ATOM 3202 N N . LEU B 2 19 ? 18.349 -12.055 -17.955 1.00 92.33 410 LEU B N 1
ATOM 3203 C CA . LEU B 2 19 ? 19.110 -11.402 -16.895 1.00 90.32 410 LEU B CA 1
ATOM 3204 C C . LEU B 2 19 ? 20.240 -12.280 -16.363 1.00 89.72 410 LEU B C 1
ATOM 3205 O O . LEU B 2 19 ? 21.403 -11.874 -16.367 1.00 88.89 410 LEU B O 1
ATOM 3210 N N . ALA B 2 20 ? 19.892 -13.481 -15.910 1.00 89.86 411 ALA B N 1
ATOM 3211 C CA . ALA B 2 20 ? 20.882 -14.413 -15.383 1.00 87.30 411 ALA B CA 1
ATOM 3212 C C . ALA B 2 20 ? 21.795 -14.928 -16.488 1.00 86.15 411 ALA B C 1
ATOM 3213 O O . ALA B 2 20 ? 21.328 -15.493 -17.476 1.00 87.02 411 ALA B O 1
ATOM 3215 N N . ARG B 2 21 ? 23.098 -14.738 -16.314 1.00 83.46 412 ARG B N 1
ATOM 3216 C CA . ARG B 2 21 ? 24.067 -15.204 -17.299 1.00 85.20 412 ARG B CA 1
ATOM 3217 C C . ARG B 2 21 ? 24.399 -16.674 -17.057 1.00 84.92 412 ARG B C 1
ATOM 3218 O O . ARG B 2 21 ? 25.391 -17.010 -16.411 1.00 83.28 412 ARG B O 1
ATOM 3226 N N . VAL B 2 22 ? 23.539 -17.537 -17.592 1.00 103.19 413 VAL B N 1
ATOM 3227 C CA . VAL B 2 22 ? 23.593 -18.977 -17.366 1.00 104.09 413 VAL B CA 1
ATOM 3228 C C . VAL B 2 22 ? 24.852 -19.623 -17.931 1.00 109.09 413 VAL B C 1
ATOM 3229 O O . VAL B 2 22 ? 25.162 -19.473 -19.114 1.00 108.79 413 VAL B O 1
ATOM 3233 N N . SER B 2 23 ? 25.568 -20.351 -17.077 1.00 114.05 414 SER B N 1
ATOM 3234 C CA . SER B 2 23 ? 26.801 -21.019 -17.480 1.00 118.66 414 SER B CA 1
ATOM 3235 C C . SER B 2 23 ? 26.593 -22.523 -17.674 1.00 123.12 414 SER B C 1
ATOM 3236 O O . SER B 2 23 ? 25.834 -23.158 -16.941 1.00 123.75 414 SER B O 1
ATOM 3239 N N . VAL B 2 24 ? 27.271 -23.082 -18.673 1.00 126.78 415 VAL B N 1
ATOM 3240 C CA . VAL B 2 24 ? 27.149 -24.500 -19.002 1.00 131.46 415 VAL B CA 1
ATOM 3241 C C . VAL B 2 24 ? 27.864 -25.374 -17.973 1.00 130.56 415 VAL B C 1
ATOM 3242 O O . VAL B 2 24 ? 28.699 -24.889 -17.209 1.00 130.71 415 VAL B O 1
ATOM 3246 N N . LEU B 2 25 ? 27.537 -26.664 -17.957 1.00 128.65 416 LEU B N 1
ATOM 3247 C CA . LEU B 2 25 ? 28.161 -27.599 -17.023 1.00 128.48 416 LEU B CA 1
ATOM 3248 C C . LEU B 2 25 ? 28.087 -29.039 -17.541 1.00 127.43 416 LEU B C 1
ATOM 3249 O O . LEU B 2 25 ? 27.098 -29.435 -18.159 1.00 130.99 416 LEU B O 1
ATOM 3254 N N . ASP B 2 26 ? 29.132 -29.820 -17.278 1.00 123.64 417 ASP B N 1
ATOM 3255 C CA . ASP B 2 26 ? 29.206 -31.195 -17.771 1.00 122.52 417 ASP B CA 1
ATOM 3256 C C . ASP B 2 26 ? 29.844 -32.141 -16.749 1.00 119.03 417 ASP B C 1
ATOM 3257 O O . ASP B 2 26 ? 30.601 -31.715 -15.875 1.00 117.87 417 ASP B O 1
ATOM 3262 N N . LEU B 2 27 ? 29.530 -33.428 -16.871 1.00 118.05 418 LEU B N 1
ATOM 3263 C CA . LEU B 2 27 ? 30.043 -34.445 -15.958 1.00 116.19 418 LEU B CA 1
ATOM 3264 C C . LEU B 2 27 ? 30.674 -35.601 -16.729 1.00 116.61 418 LEU B C 1
ATOM 3265 O O . LEU B 2 27 ? 31.814 -35.987 -16.468 1.00 116.15 418 LEU B O 1
ATOM 3270 N N . THR C 2 17 ? 3.691 -10.206 -1.246 1.00 153.21 408 THR C N 1
ATOM 3271 C CA . THR C 2 17 ? 4.861 -10.329 -0.383 1.00 147.08 408 THR C CA 1
ATOM 3272 C C . THR C 2 17 ? 4.820 -9.295 0.740 1.00 144.88 408 THR C C 1
ATOM 3273 O O . THR C 2 17 ? 4.093 -9.466 1.722 1.00 147.51 408 THR C O 1
ATOM 3277 N N . ARG C 2 18 ? 5.607 -8.230 0.584 1.00 138.33 409 ARG C N 1
ATOM 3278 C CA . ARG C 2 18 ? 5.666 -7.133 1.551 1.00 133.47 409 ARG C CA 1
ATOM 3279 C C . ARG C 2 18 ? 5.946 -7.653 2.958 1.00 126.17 409 ARG C C 1
ATOM 3280 O O . ARG C 2 18 ? 5.210 -7.353 3.897 1.00 128.90 409 ARG C O 1
ATOM 3288 N N . LEU C 2 19 ? 7.014 -8.437 3.090 1.00 116.60 410 LEU C N 1
ATOM 3289 C CA . LEU C 2 19 ? 7.312 -9.148 4.332 1.00 108.88 410 LEU C CA 1
ATOM 3290 C C . LEU C 2 19 ? 7.593 -8.213 5.507 1.00 107.16 410 LEU C C 1
ATOM 3291 O O . LEU C 2 19 ? 8.286 -7.205 5.367 1.00 107.23 410 LEU C O 1
ATOM 3296 N N . ALA C 2 20 ? 7.056 -8.568 6.670 1.00 105.67 411 ALA C N 1
ATOM 3297 C CA . ALA C 2 20 ? 7.234 -7.771 7.877 1.00 102.94 411 ALA C CA 1
ATOM 3298 C C . ALA C 2 20 ? 8.410 -8.291 8.693 1.00 95.91 411 ALA C C 1
ATOM 3299 O O . ALA C 2 20 ? 8.541 -9.496 8.920 1.00 92.67 411 ALA C O 1
ATOM 3301 N N . ARG C 2 21 ? 9.266 -7.372 9.126 1.00 92.95 412 ARG C N 1
ATOM 3302 C CA . ARG C 2 21 ? 10.430 -7.722 9.926 1.00 87.20 412 ARG C CA 1
ATOM 3303 C C . ARG C 2 21 ? 9.989 -8.205 11.304 1.00 88.22 412 ARG C C 1
ATOM 3304 O O . ARG C 2 21 ? 8.961 -7.766 11.823 1.00 91.34 412 ARG C O 1
ATOM 3312 N N . VAL C 2 22 ? 10.772 -9.098 11.901 1.00 86.73 413 VAL C N 1
ATOM 3313 C CA . VAL C 2 22 ? 10.409 -9.691 13.182 1.00 88.37 413 VAL C CA 1
ATOM 3314 C C . VAL C 2 22 ? 10.605 -8.711 14.331 1.00 92.48 413 VAL C C 1
ATOM 3315 O O . VAL C 2 22 ? 11.539 -7.906 14.326 1.00 93.41 413 VAL C O 1
ATOM 3319 N N . SER C 2 23 ? 9.711 -8.785 15.312 1.00 94.76 414 SER C N 1
ATOM 3320 C CA . SER C 2 23 ? 9.764 -7.910 16.475 1.00 96.45 414 SER C CA 1
ATOM 3321 C C . SER C 2 23 ? 10.261 -8.676 17.693 1.00 96.20 414 SER C C 1
ATOM 3322 O O . SER C 2 23 ? 10.639 -9.842 17.591 1.00 94.38 414 SER C O 1
ATOM 3325 N N . VAL C 2 24 ? 10.261 -8.011 18.842 1.00 111.75 415 VAL C N 1
ATOM 3326 C CA . VAL C 2 24 ? 10.654 -8.642 20.095 1.00 110.23 415 VAL C CA 1
ATOM 3327 C C . VAL C 2 24 ? 9.663 -9.733 20.501 1.00 112.21 415 VAL C C 1
ATOM 3328 O O . VAL C 2 24 ? 10.059 -10.809 20.953 1.00 110.89 415 VAL C O 1
ATOM 3332 N N . LEU C 2 25 ? 8.375 -9.446 20.334 1.00 115.96 416 LEU C N 1
ATOM 3333 C CA . LEU C 2 25 ? 7.321 -10.385 20.707 1.00 120.35 416 LEU C CA 1
ATOM 3334 C C . LEU C 2 25 ? 7.379 -11.664 19.878 1.00 122.07 416 LEU C C 1
ATOM 3335 O O . LEU C 2 25 ? 7.122 -12.753 20.391 1.00 124.43 416 LEU C O 1
ATOM 3340 N N . ASP C 2 26 ? 7.710 -11.527 18.597 1.00 121.68 417 ASP C N 1
ATOM 3341 C CA . ASP C 2 26 ? 7.850 -12.680 17.712 1.00 121.19 417 ASP C CA 1
ATOM 3342 C C . ASP C 2 26 ? 8.985 -13.582 18.184 1.00 120.79 417 ASP C C 1
ATOM 3343 O O . ASP C 2 26 ? 8.834 -14.804 18.262 1.00 125.80 417 ASP C O 1
ATOM 3348 N N . LEU C 2 27 ? 10.122 -12.967 18.500 1.00 115.85 418 LEU C N 1
ATOM 3349 C CA . LEU C 2 27 ? 11.273 -13.694 19.022 1.00 113.11 418 LEU C CA 1
ATOM 3350 C C . LEU C 2 27 ? 10.936 -14.381 20.345 1.00 116.27 418 LEU C C 1
ATOM 3351 O O . LEU C 2 27 ? 11.400 -15.490 20.614 1.00 117.56 418 LEU C O 1
ATOM 3356 N N . LYS C 2 28 ? 10.131 -13.717 21.170 1.00 117.35 419 LYS C N 1
ATOM 3357 C CA . LYS C 2 28 ? 9.668 -14.316 22.417 1.00 117.62 419 LYS C CA 1
ATOM 3358 C C . LYS C 2 28 ? 8.754 -15.513 22.154 1.00 119.00 419 LYS C C 1
ATOM 3359 O O . LYS C 2 28 ? 8.768 -16.485 22.908 1.00 119.06 419 LYS C O 1
ATOM 3365 N N . LYS C 2 29 ? 7.960 -15.438 21.088 1.00 121.34 420 LYS C N 1
ATOM 3366 C CA . LYS C 2 29 ? 7.135 -16.569 20.675 1.00 126.43 420 LYS C CA 1
ATOM 3367 C C . LYS C 2 29 ? 8.015 -17.738 20.248 1.00 127.18 420 LYS C C 1
ATOM 3368 O O . LYS C 2 29 ? 7.718 -18.893 20.553 1.00 128.87 420 LYS C O 1
ATOM 3374 N N . ILE C 2 30 ? 9.098 -17.427 19.540 1.00 126.71 421 ILE C N 1
ATOM 3375 C CA . ILE C 2 30 ? 10.034 -18.448 19.075 1.00 126.60 421 ILE C CA 1
ATOM 3376 C C . ILE C 2 30 ? 10.788 -19.087 20.242 1.00 128.02 421 ILE C C 1
ATOM 3377 O O . ILE C 2 30 ? 11.108 -20.276 20.208 1.00 127.87 421 ILE C O 1
ATOM 3382 N N . GLU C 2 31 ? 11.058 -18.294 21.276 1.00 129.89 422 GLU C N 1
ATOM 3383 C CA . GLU C 2 31 ? 11.796 -18.765 22.446 1.00 132.78 422 GLU C CA 1
ATOM 3384 C C . GLU C 2 31 ? 11.127 -19.971 23.099 1.00 137.70 422 GLU C C 1
ATOM 3385 O O . GLU C 2 31 ? 11.791 -20.943 23.458 1.00 138.33 422 GLU C O 1
ATOM 3391 N N . GLU C 2 32 ? 9.808 -19.900 23.242 1.00 141.59 423 GLU C N 1
ATOM 3392 C CA . GLU C 2 32 ? 9.054 -20.916 23.967 1.00 145.70 423 GLU C CA 1
ATOM 3393 C C . GLU C 2 32 ? 8.581 -22.050 23.058 1.00 146.34 423 GLU C C 1
ATOM 3394 O O . GLU C 2 32 ? 7.673 -22.802 23.409 1.00 149.38 423 GLU C O 1
ATOM 3400 N N . GLN C 2 33 ? 9.199 -22.155 21.885 1.00 143.24 424 GLN C N 1
ATOM 3401 C CA . GLN C 2 33 ? 8.956 -23.263 20.965 1.00 143.17 424 GLN C CA 1
ATOM 3402 C C . GLN C 2 33 ? 9.309 -24.604 21.613 1.00 142.70 424 GLN C C 1
ATOM 3403 O O . GLN C 2 33 ? 10.348 -24.720 22.264 1.00 145.19 424 GLN C O 1
ATOM 3409 N N . PRO C 2 34 ? 8.442 -25.618 21.442 1.00 144.44 425 PRO C N 1
ATOM 3410 C CA . PRO C 2 34 ? 8.682 -26.962 21.986 1.00 145.98 425 PRO C CA 1
ATOM 3411 C C . PRO C 2 34 ? 9.976 -27.592 21.477 1.00 142.31 425 PRO C C 1
ATOM 3412 O O . PRO C 2 34 ? 10.566 -28.401 22.193 1.00 142.36 425 PRO C O 1
ATOM 3416 N N . ASN D 1 5 ? 73.231 -28.056 114.479 1.00 184.34 1152 ASN D N 1
ATOM 3417 C CA . ASN D 1 5 ? 73.312 -26.627 114.756 1.00 183.73 1152 ASN D CA 1
ATOM 3418 C C . ASN D 1 5 ? 73.666 -25.822 113.512 1.00 174.87 1152 ASN D C 1
ATOM 3419 O O . ASN D 1 5 ? 74.015 -26.383 112.473 1.00 170.75 1152 ASN D O 1
ATOM 3424 N N . ALA D 1 6 ? 73.579 -24.501 113.629 1.00 172.01 1153 ALA D N 1
ATOM 3425 C CA . ALA D 1 6 ? 73.753 -23.611 112.488 1.00 163.90 1153 ALA D CA 1
ATOM 3426 C C . ALA D 1 6 ? 75.216 -23.433 112.085 1.00 161.85 1153 ALA D C 1
ATOM 3427 O O . ALA D 1 6 ? 75.532 -23.348 110.896 1.00 158.07 1153 ALA D O 1
ATOM 3429 N N . THR D 1 7 ? 76.107 -23.387 113.070 1.00 164.78 1154 THR D N 1
ATOM 3430 C CA . THR D 1 7 ? 77.512 -23.098 112.802 1.00 162.63 1154 THR D CA 1
ATOM 3431 C C . THR D 1 7 ? 78.217 -24.288 112.159 1.00 159.35 1154 THR D C 1
ATOM 3432 O O . THR D 1 7 ? 79.160 -24.115 111.387 1.00 156.91 1154 THR D O 1
ATOM 3436 N N . GLN D 1 8 ? 77.750 -25.493 112.469 1.00 160.39 1155 GLN D N 1
ATOM 3437 C CA . GLN D 1 8 ? 78.262 -26.698 111.827 1.00 158.55 1155 GLN D CA 1
ATOM 3438 C C . GLN D 1 8 ? 77.930 -26.690 110.337 1.00 152.02 1155 GLN D C 1
ATOM 3439 O O . GLN D 1 8 ? 78.814 -26.848 109.481 1.00 152.87 1155 GLN D O 1
ATOM 3445 N N . ILE D 1 9 ? 76.646 -26.495 110.043 1.00 146.69 1156 ILE D N 1
ATOM 3446 C CA . ILE D 1 9 ? 76.152 -26.427 108.673 1.00 140.59 1156 ILE D CA 1
ATOM 3447 C C . ILE D 1 9 ? 76.857 -25.329 107.892 1.00 137.33 1156 ILE D C 1
ATOM 3448 O O . ILE D 1 9 ? 77.298 -25.549 106.767 1.00 133.02 1156 ILE D O 1
ATOM 3453 N N . ASN D 1 10 ? 76.971 -24.150 108.496 1.00 141.03 1157 ASN D N 1
ATOM 3454 C CA . ASN D 1 10 ? 77.666 -23.043 107.852 1.00 140.49 1157 ASN D CA 1
ATOM 3455 C C . ASN D 1 10 ? 79.146 -23.343 107.627 1.00 145.41 1157 ASN D C 1
ATOM 3456 O O . ASN D 1 10 ? 79.731 -22.901 106.638 1.00 145.11 1157 ASN D O 1
ATOM 3461 N N . GLU D 1 11 ? 79.743 -24.102 108.542 1.00 150.51 1158 GLU D N 1
ATOM 3462 C CA . GLU D 1 11 ? 81.157 -24.452 108.441 1.00 152.58 1158 GLU D CA 1
ATOM 3463 C C . GLU D 1 11 ? 81.387 -25.385 107.254 1.00 145.82 1158 GLU D C 1
ATOM 3464 O O . GLU D 1 11 ? 82.212 -25.099 106.372 1.00 142.94 1158 GLU D O 1
ATOM 3470 N N . GLU D 1 12 ? 80.652 -26.496 107.228 1.00 141.45 1159 GLU D N 1
ATOM 3471 C CA . GLU D 1 12 ? 80.766 -27.437 106.116 1.00 136.34 1159 GLU D CA 1
ATOM 3472 C C . GLU D 1 12 ? 80.426 -26.752 104.796 1.00 128.02 1159 GLU D C 1
ATOM 3473 O O . GLU D 1 12 ? 81.055 -27.018 103.772 1.00 128.00 1159 GLU D O 1
ATOM 3479 N N . LEU D 1 13 ? 79.425 -25.877 104.829 1.00 120.90 1160 LEU D N 1
ATOM 3480 C CA . LEU D 1 13 ? 79.066 -25.074 103.665 1.00 111.26 1160 LEU D CA 1
ATOM 3481 C C . LEU D 1 13 ? 80.251 -24.252 103.176 1.00 108.48 1160 LEU D C 1
ATOM 3482 O O . LEU D 1 13 ? 80.532 -24.216 101.982 1.00 104.83 1160 LEU D O 1
ATOM 3487 N N . TYR D 1 14 ? 80.947 -23.598 104.102 1.00 110.76 1161 TYR D N 1
ATOM 3488 C CA . TYR D 1 14 ? 82.097 -22.776 103.742 1.00 111.10 1161 TYR D CA 1
ATOM 3489 C C . TYR D 1 14 ? 83.198 -23.624 103.112 1.00 112.20 1161 TYR D C 1
ATOM 3490 O O . TYR D 1 14 ? 83.704 -23.301 102.025 1.00 110.41 1161 TYR D O 1
ATOM 3499 N N . ARG D 1 15 ? 83.547 -24.713 103.795 1.00 114.43 1162 ARG D N 1
ATOM 3500 C CA .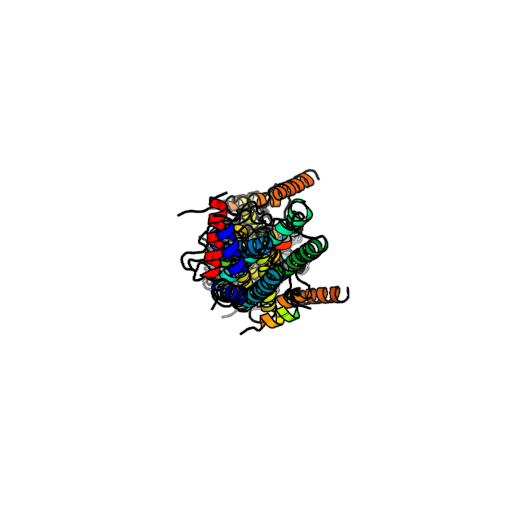 ARG D 1 15 ? 84.577 -25.632 103.311 1.00 115.80 1162 ARG D CA 1
ATOM 3501 C C . ARG D 1 15 ? 84.260 -26.178 101.915 1.00 112.40 1162 ARG D C 1
ATOM 3502 O O . ARG D 1 15 ? 85.153 -26.313 101.077 1.00 112.24 1162 ARG D O 1
ATOM 3510 N N . LEU D 1 16 ? 82.991 -26.496 101.674 1.00 109.88 1163 LEU D N 1
ATOM 3511 C CA . LEU D 1 16 ? 82.552 -26.974 100.364 1.00 108.60 1163 LEU D CA 1
ATOM 3512 C C . LEU D 1 16 ? 82.616 -25.886 99.292 1.00 107.69 1163 LEU D C 1
ATOM 3513 O O . LEU D 1 16 ? 83.026 -26.139 98.159 1.00 105.26 1163 LEU D O 1
ATOM 3518 N N . LEU D 1 17 ? 82.202 -24.679 99.661 1.00 109.46 1164 LEU D N 1
ATOM 3519 C CA . LEU D 1 17 ? 82.106 -23.567 98.721 1.00 111.61 1164 LEU D CA 1
ATOM 3520 C C . LEU D 1 17 ? 83.457 -22.987 98.307 1.00 119.87 1164 LEU D C 1
ATOM 3521 O O . LEU D 1 17 ? 83.617 -22.544 97.172 1.00 120.08 1164 LEU D O 1
ATOM 3526 N N . GLU D 1 18 ? 84.431 -22.984 99.213 1.00 130.54 1165 GLU D N 1
ATOM 3527 C CA . GLU D 1 18 ? 85.739 -22.432 98.863 1.00 139.21 1165 GLU D CA 1
ATOM 3528 C C . GLU D 1 18 ? 86.547 -23.422 98.022 1.00 143.05 1165 GLU D C 1
ATOM 3529 O O . GLU D 1 18 ? 87.498 -23.039 97.340 1.00 145.09 1165 GLU D O 1
ATOM 3535 N N . ASP D 1 19 ? 86.158 -24.693 98.076 1.00 145.44 1166 ASP D N 1
ATOM 3536 C CA . ASP D 1 19 ? 86.759 -25.733 97.245 1.00 148.81 1166 ASP D CA 1
ATOM 3537 C C 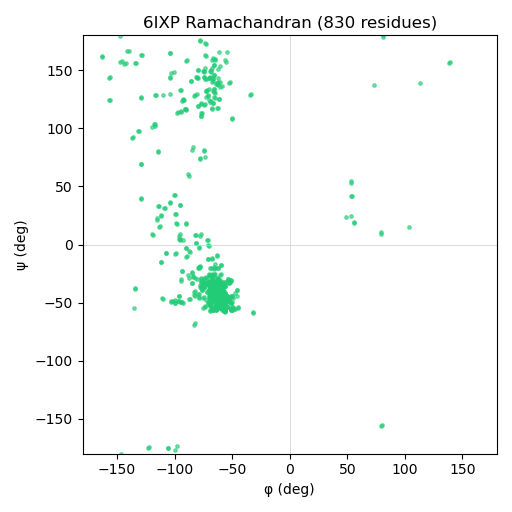. ASP D 1 19 ? 86.276 -25.604 95.801 1.00 145.45 1166 ASP D C 1
ATOM 3538 O O . ASP D 1 19 ? 85.364 -26.315 95.378 1.00 142.51 1166 ASP D O 1
ATOM 3543 N N . THR D 1 20 ? 86.893 -24.697 95.050 1.00 146.22 1167 THR D N 1
ATOM 3544 C CA . THR D 1 20 ? 86.466 -24.405 93.684 1.00 144.60 1167 THR D CA 1
ATOM 3545 C C . THR D 1 20 ? 86.771 -25.505 92.670 1.00 146.59 1167 THR D C 1
ATOM 3546 O O . THR D 1 20 ? 86.017 -25.697 91.720 1.00 147.46 1167 THR D O 1
ATOM 3550 N N . GLU D 1 21 ? 87.872 -26.223 92.865 1.00 147.81 1168 GLU D N 1
ATOM 3551 C CA . GLU D 1 21 ? 88.328 -27.188 91.866 1.00 149.44 1168 GLU D CA 1
ATOM 3552 C C . GLU D 1 21 ? 87.377 -28.372 91.706 1.00 145.05 1168 GLU D C 1
ATOM 3553 O O . GLU D 1 21 ? 87.271 -28.944 90.622 1.00 149.11 1168 GLU D O 1
ATOM 3559 N N . ILE D 1 22 ? 86.686 -28.737 92.780 1.00 137.56 1169 ILE D N 1
ATOM 3560 C CA . ILE D 1 22 ? 85.704 -29.813 92.713 1.00 132.60 1169 ILE D CA 1
ATOM 3561 C C . ILE D 1 22 ? 84.369 -29.297 92.180 1.00 126.38 1169 ILE D C 1
ATOM 3562 O O . ILE D 1 22 ? 83.744 -29.920 91.316 1.00 126.69 1169 ILE D O 1
ATOM 3567 N N . LEU D 1 23 ? 83.952 -28.141 92.687 1.00 120.03 1170 LEU D N 1
ATOM 3568 C CA . LEU D 1 23 ? 82.649 -27.576 92.363 1.00 112.06 1170 LEU D CA 1
ATOM 3569 C C . LEU D 1 23 ? 82.553 -27.209 90.888 1.00 109.73 1170 LEU D C 1
ATOM 3570 O O . LEU D 1 23 ? 81.546 -27.477 90.234 1.00 107.01 1170 LEU D O 1
ATOM 3575 N N . ASN D 1 24 ? 83.621 -26.609 90.374 1.00 111.64 1171 ASN D N 1
ATOM 3576 C CA . ASN D 1 24 ? 83.696 -26.218 88.974 1.00 112.06 1171 ASN D CA 1
ATOM 3577 C C . ASN D 1 24 ? 83.675 -27.420 88.038 1.00 114.17 1171 ASN D C 1
ATOM 3578 O O . ASN D 1 24 ? 82.978 -27.413 87.023 1.00 112.99 1171 ASN D O 1
ATOM 3583 N N . GLN D 1 25 ? 84.449 -28.445 88.384 1.00 118.10 1172 GLN D N 1
ATOM 3584 C CA . GLN D 1 25 ? 84.486 -29.686 87.619 1.00 121.02 1172 GLN D CA 1
ATOM 3585 C C . GLN D 1 25 ? 83.091 -30.298 87.575 1.00 117.58 1172 GLN D C 1
ATOM 3586 O O . GLN D 1 25 ? 82.557 -30.566 86.499 1.00 118.35 1172 GLN D O 1
ATOM 3592 N N . GLU D 1 26 ? 82.511 -30.511 88.754 1.00 114.68 1173 GLU D N 1
ATOM 3593 C CA . GLU D 1 26 ? 81.157 -31.045 88.878 1.00 113.41 1173 GLU D CA 1
ATOM 3594 C C . GLU D 1 26 ? 80.137 -30.276 88.041 1.00 110.18 1173 GLU D C 1
ATOM 3595 O O . GLU D 1 26 ? 79.353 -30.873 87.309 1.00 110.68 1173 GLU D O 1
ATOM 3601 N N . ILE D 1 27 ? 80.148 -28.953 88.154 1.00 106.58 1174 ILE D N 1
ATOM 3602 C CA . ILE D 1 27 ? 79.188 -28.128 87.430 1.00 101.89 1174 ILE D CA 1
ATOM 3603 C C . ILE D 1 27 ? 79.384 -28.206 85.918 1.00 107.14 1174 ILE D C 1
ATOM 3604 O O . ILE D 1 27 ? 78.454 -28.544 85.184 1.00 108.75 1174 ILE D O 1
ATOM 3609 N N . THR D 1 28 ? 80.590 -27.899 85.452 1.00 110.72 1175 THR D N 1
ATOM 3610 C CA . THR D 1 28 ? 80.847 -27.838 84.017 1.00 114.30 1175 THR D CA 1
ATOM 3611 C C . THR D 1 28 ? 80.799 -29.201 83.331 1.00 117.88 1175 THR D C 1
ATOM 3612 O O . THR D 1 28 ? 80.621 -29.272 82.119 1.00 120.04 1175 THR D O 1
ATOM 3616 N N . GLU D 1 29 ? 80.950 -30.281 84.091 1.00 119.27 1176 GLU D N 1
ATOM 3617 C CA . GLU D 1 29 ? 80.980 -31.607 83.478 1.00 124.26 1176 GLU D CA 1
ATOM 3618 C C . GLU D 1 29 ? 79.676 -32.379 83.654 1.00 122.03 1176 GLU D C 1
ATOM 3619 O O . GLU D 1 29 ? 79.132 -32.914 82.691 1.00 124.97 1176 GLU D O 1
ATOM 3625 N N . GLY D 1 30 ? 79.176 -32.433 84.882 1.00 117.80 1177 GLY D N 1
ATOM 3626 C CA . GLY D 1 30 ? 77.993 -33.217 85.179 1.00 116.09 1177 GLY D CA 1
ATOM 3627 C C . GLY D 1 30 ? 76.681 -32.501 84.923 1.00 111.54 1177 GLY D C 1
ATOM 3628 O O . GLY D 1 30 ? 75.694 -33.126 84.534 1.00 112.89 1177 GLY D O 1
ATOM 3629 N N . LEU D 1 31 ? 76.666 -31.188 85.136 1.00 106.33 1178 LEU D N 1
ATOM 3630 C CA . LEU D 1 31 ? 75.436 -30.414 85.004 1.00 101.81 1178 LEU D CA 1
ATOM 3631 C C . LEU D 1 31 ? 75.320 -29.745 83.638 1.00 103.45 1178 LEU D C 1
ATOM 3632 O O . LEU D 1 31 ? 74.281 -29.833 82.982 1.00 104.82 1178 LEU D O 1
ATOM 3637 N N . LEU D 1 32 ? 76.386 -29.074 83.215 1.00 103.29 1179 LEU D N 1
ATOM 3638 C CA . LEU D 1 32 ? 76.363 -28.317 81.969 1.00 102.97 1179 LEU D CA 1
ATOM 3639 C C . LEU D 1 32 ? 76.617 -29.212 80.759 1.00 107.93 1179 LEU D C 1
ATOM 3640 O O . LEU D 1 32 ? 75.727 -29.400 79.934 1.00 108.96 1179 LEU D O 1
ATOM 3645 N N . LYS D 1 33 ? 77.829 -29.750 80.639 1.00 111.33 1180 LYS D N 1
ATOM 3646 C CA . LYS D 1 33 ? 78.145 -30.640 79.521 1.00 116.19 1180 LYS D CA 1
ATOM 3647 C C . LYS D 1 33 ? 77.367 -31.950 79.611 1.00 118.45 1180 LYS D C 1
ATOM 3648 O O . LYS D 1 33 ? 77.059 -32.570 78.593 1.00 120.92 1180 LYS D O 1
ATOM 3654 N N . GLY D 1 34 ? 77.059 -32.371 80.833 1.00 118.28 1181 GLY D N 1
ATOM 3655 C CA . GLY D 1 34 ? 76.289 -33.580 81.049 1.00 122.56 1181 GLY D CA 1
ATOM 3656 C C . GLY D 1 34 ? 74.814 -33.276 81.223 1.00 122.00 1181 GLY D C 1
ATOM 3657 O O . GLY D 1 34 ? 74.118 -33.945 81.986 1.00 123.85 1181 GLY D O 1
ATOM 3658 N N . PHE D 1 35 ? 74.339 -32.258 80.514 1.00 120.17 1182 PHE D N 1
ATOM 3659 C CA . PHE D 1 35 ? 72.935 -31.871 80.579 1.00 116.91 1182 PHE D CA 1
ATOM 3660 C C . PHE D 1 35 ? 72.058 -32.889 79.861 1.00 120.59 1182 PHE D C 1
ATOM 3661 O O . PHE D 1 35 ? 72.357 -33.307 78.740 1.00 122.71 1182 PHE D O 1
ATOM 3669 N N . GLU D 1 36 ? 70.983 -33.304 80.519 1.00 121.99 1183 GLU D N 1
ATOM 3670 C CA . GLU D 1 36 ? 70.007 -34.167 79.874 1.00 128.85 1183 GLU D CA 1
ATOM 3671 C C . GLU D 1 36 ? 68.649 -33.480 79.784 1.00 128.90 1183 GLU D C 1
ATOM 3672 O O . GLU D 1 36 ? 67.909 -33.404 80.765 1.00 125.91 1183 GLU D O 1
ATOM 3678 N N . VAL D 1 37 ? 68.332 -32.979 78.595 1.00 133.52 1184 VAL D N 1
ATOM 3679 C CA . VAL D 1 37 ? 67.018 -32.417 78.327 1.00 134.86 1184 VAL D CA 1
ATOM 3680 C C . VAL D 1 37 ? 66.038 -33.574 78.226 1.00 141.15 1184 VAL D C 1
ATOM 3681 O O . VAL D 1 37 ? 66.397 -34.635 77.713 1.00 146.34 1184 VAL D O 1
ATOM 3685 N N . PRO D 1 38 ? 64.810 -33.389 78.738 1.00 141.72 1185 PRO D N 1
ATOM 3686 C CA . PRO D 1 38 ? 63.779 -34.423 78.604 1.00 148.09 1185 PRO D CA 1
ATOM 3687 C C . PRO D 1 38 ? 63.625 -34.916 77.166 1.00 154.33 1185 PRO D C 1
ATOM 3688 O O . PRO D 1 38 ? 63.100 -34.203 76.311 1.00 156.35 1185 PRO D O 1
ATOM 3692 N N . ASP D 1 39 ? 64.090 -36.138 76.921 1.00 157.80 1186 ASP D N 1
ATOM 3693 C CA . ASP D 1 39 ? 64.058 -36.742 75.593 1.00 162.86 1186 ASP D CA 1
ATOM 3694 C C . ASP D 1 39 ? 62.694 -37.351 75.302 1.00 167.81 1186 ASP D C 1
ATOM 3695 O O . ASP D 1 39 ? 62.518 -38.055 74.307 1.00 175.46 1186 ASP D O 1
ATOM 3700 N N . ALA D 1 40 ? 61.740 -37.087 76.189 1.00 165.16 1187 ALA D N 1
ATOM 3701 C CA . ALA D 1 40 ? 60.377 -37.573 76.034 1.00 169.13 1187 ALA D CA 1
ATOM 3702 C C . ALA D 1 40 ? 59.768 -37.066 74.731 1.00 171.54 1187 ALA D C 1
ATOM 3703 O O . ALA D 1 40 ? 59.047 -37.792 74.044 1.00 177.63 1187 ALA D O 1
ATOM 3705 N N . GLY D 1 41 ? 60.076 -35.817 74.393 1.00 161.72 1188 GLY D N 1
ATOM 3706 C CA . GLY D 1 41 ? 59.536 -35.187 73.204 1.00 159.86 1188 GLY D CA 1
ATOM 3707 C C . GLY D 1 41 ? 59.139 -33.742 73.444 1.00 151.92 1188 GLY D C 1
ATOM 3708 O O . GLY D 1 41 ? 58.879 -33.337 74.577 1.00 148.25 1188 GLY D O 1
ATOM 3709 N N . VAL D 1 42 ? 59.095 -32.965 72.367 1.00 149.16 1189 VAL D N 1
ATOM 3710 C CA . VAL D 1 42 ? 58.853 -31.528 72.452 1.00 143.70 1189 VAL D CA 1
ATOM 3711 C C . VAL D 1 42 ? 57.413 -31.175 72.837 1.00 145.77 1189 VAL D C 1
ATOM 3712 O O . VAL D 1 42 ? 57.176 -30.189 73.536 1.00 143.23 1189 VAL D O 1
ATOM 3716 N N . ALA D 1 43 ? 56.459 -31.980 72.379 1.00 150.68 1190 ALA D N 1
ATOM 3717 C CA . ALA D 1 43 ? 55.036 -31.723 72.599 1.00 152.03 1190 ALA D CA 1
ATOM 3718 C C . ALA D 1 43 ? 54.583 -31.935 74.046 1.00 146.84 1190 ALA D C 1
ATOM 3719 O O . ALA D 1 43 ? 53.477 -31.547 74.424 1.00 148.45 1190 ALA D O 1
ATOM 3721 N N . ILE D 1 44 ? 55.434 -32.561 74.849 1.00 141.60 1191 ILE D N 1
ATOM 3722 C CA . ILE D 1 44 ? 55.054 -32.972 76.197 1.00 140.23 1191 ILE D CA 1
ATOM 3723 C C . ILE D 1 44 ? 55.345 -31.905 77.250 1.00 134.60 1191 ILE D C 1
ATOM 3724 O O . ILE D 1 44 ? 56.497 -31.538 77.477 1.00 130.23 1191 ILE D O 1
ATOM 3729 N N . GLN D 1 45 ? 54.285 -31.414 77.887 1.00 135.52 1192 GLN D N 1
ATOM 3730 C CA . GLN D 1 45 ? 54.395 -30.334 78.863 1.00 132.73 1192 GLN D CA 1
ATOM 3731 C C . GLN D 1 45 ? 55.170 -30.749 80.112 1.00 130.19 1192 GLN D C 1
ATOM 3732 O O . GLN D 1 45 ? 55.104 -31.899 80.552 1.00 132.63 1192 GLN D O 1
ATOM 3734 N N . LEU D 1 46 ? 55.910 -29.795 80.670 1.00 125.26 1193 LEU D N 1
ATOM 3735 C CA . LEU D 1 46 ? 56.694 -30.019 81.878 1.00 120.30 1193 LEU D CA 1
ATOM 3736 C C . LEU D 1 46 ? 56.415 -28.943 82.916 1.00 120.20 1193 LEU D C 1
ATOM 3737 O O . LEU D 1 46 ? 55.878 -27.880 82.599 1.00 121.11 1193 LEU D O 1
ATOM 3742 N N . SER D 1 47 ? 56.789 -29.218 84.159 1.00 120.15 1194 SER D N 1
ATOM 3743 C CA . SER D 1 47 ? 56.860 -28.175 85.170 1.00 117.29 1194 SER D CA 1
ATOM 3744 C C . SER D 1 47 ? 58.171 -27.430 84.961 1.00 111.67 1194 SER D C 1
ATOM 3745 O O . SER D 1 47 ? 59.138 -28.014 84.468 1.00 110.88 1194 SER D O 1
ATOM 3748 N N . LYS D 1 48 ? 58.203 -26.147 85.311 1.00 107.35 1195 LYS D N 1
ATOM 3749 C CA . LYS D 1 48 ? 59.427 -25.352 85.205 1.00 101.90 1195 LYS D CA 1
ATOM 3750 C C . LYS D 1 48 ? 60.589 -26.032 85.927 1.00 96.58 1195 LYS D C 1
ATOM 3751 O O . LYS D 1 48 ? 61.740 -25.928 85.505 1.00 92.26 1195 LYS D O 1
ATOM 3757 N N . ARG D 1 49 ? 60.264 -26.735 87.008 1.00 97.58 1196 ARG D N 1
ATOM 3758 C CA . ARG D 1 49 ? 61.237 -27.455 87.828 1.00 95.38 1196 ARG D CA 1
ATOM 3759 C C . ARG D 1 49 ? 62.169 -28.363 87.025 1.00 93.90 1196 ARG D C 1
ATOM 3760 O O . ARG D 1 49 ? 63.376 -28.391 87.263 1.00 89.46 1196 ARG D O 1
ATOM 3768 N N . ASP D 1 50 ? 61.603 -29.103 86.077 1.00 99.05 1197 ASP D N 1
ATOM 3769 C CA . ASP D 1 50 ? 62.374 -30.053 85.280 1.00 99.70 1197 ASP D CA 1
ATOM 3770 C C . ASP D 1 50 ? 63.007 -29.414 84.046 1.00 96.43 1197 ASP D C 1
ATOM 3771 O O . ASP D 1 50 ? 63.764 -30.062 83.322 1.00 95.95 1197 ASP D O 1
ATOM 3776 N N . VAL D 1 51 ? 62.693 -28.145 83.805 1.00 94.34 1198 VAL D N 1
ATOM 3777 C CA . VAL D 1 51 ? 63.280 -27.415 82.687 1.00 93.30 1198 VAL D CA 1
ATOM 3778 C C . VAL D 1 51 ? 64.515 -26.624 83.103 1.00 91.40 1198 VAL D C 1
ATOM 3779 O O . VAL D 1 51 ? 65.559 -26.707 82.458 1.00 93.16 1198 VAL D O 1
ATOM 3783 N N . VAL D 1 52 ? 64.396 -25.859 84.182 1.00 88.40 1199 VAL D N 1
ATOM 3784 C CA . VAL D 1 52 ? 65.467 -24.952 84.582 1.00 86.28 1199 VAL D CA 1
ATOM 3785 C C . VAL D 1 52 ? 66.208 -25.395 85.843 1.00 83.53 1199 VAL D C 1
ATOM 3786 O O . VAL D 1 52 ? 66.703 -24.560 86.599 1.00 70.72 1199 VAL D O 1
ATOM 3790 N N . TYR D 1 53 ? 66.301 -26.704 86.060 1.00 83.26 1200 TYR D N 1
ATOM 3791 C CA . TYR D 1 53 ? 67.044 -27.215 87.209 1.00 81.68 1200 TYR D CA 1
ATOM 3792 C C . TYR D 1 53 ? 68.539 -26.812 87.212 1.00 79.77 1200 TYR D C 1
ATOM 3793 O O . TYR D 1 53 ? 69.079 -26.513 88.286 1.00 81.36 1200 TYR D O 1
ATOM 3802 N N . PRO D 1 54 ? 69.211 -26.773 86.033 1.00 76.56 1201 PRO D N 1
ATOM 3803 C CA . PRO D 1 54 ? 70.622 -26.382 86.149 1.00 75.35 1201 PRO D CA 1
ATOM 3804 C C . PRO D 1 54 ? 70.784 -24.935 86.607 1.00 75.61 1201 PRO D C 1
ATOM 3805 O O . PRO D 1 54 ? 71.668 -24.627 87.411 1.00 76.82 1201 PRO D O 1
ATOM 3809 N N . ALA D 1 55 ? 69.926 -24.058 86.100 1.00 75.32 1202 ALA D N 1
ATOM 3810 C CA . ALA D 1 55 ? 70.011 -22.648 86.442 1.00 73.78 1202 ALA D CA 1
ATOM 3811 C C . ALA D 1 55 ? 69.677 -22.422 87.914 1.00 71.73 1202 ALA D C 1
ATOM 3812 O O . ALA D 1 55 ? 70.335 -21.638 88.581 1.00 71.13 1202 ALA D O 1
ATOM 3814 N N . ARG D 1 56 ? 68.669 -23.119 88.424 1.00 71.31 1203 ARG D N 1
ATOM 3815 C CA . ARG D 1 56 ? 68.280 -22.948 89.817 1.00 73.46 1203 ARG D CA 1
ATOM 3816 C C . ARG D 1 56 ? 69.349 -23.506 90.750 1.00 74.37 1203 ARG D C 1
ATOM 3817 O O . ARG D 1 56 ? 69.648 -22.912 91.792 1.00 75.47 1203 ARG D O 1
ATOM 3825 N N . ILE D 1 57 ? 69.936 -24.639 90.371 1.00 74.06 1204 ILE D N 1
ATOM 3826 C CA . ILE D 1 57 ? 71.078 -25.166 91.110 1.00 73.86 1204 ILE D CA 1
ATOM 3827 C C . ILE D 1 57 ? 72.213 -24.135 91.163 1.00 73.82 1204 ILE D C 1
ATOM 3828 O O . ILE D 1 57 ? 72.730 -23.809 92.250 1.00 75.85 1204 ILE D O 1
ATOM 3833 N N . LEU D 1 58 ? 72.578 -23.610 89.994 1.00 72.34 1205 LEU D N 1
ATOM 3834 C CA . LEU D 1 58 ? 73.604 -22.572 89.902 1.00 73.43 1205 LEU D CA 1
ATOM 3835 C C . LEU D 1 58 ? 73.274 -21.353 90.756 1.00 74.02 1205 LEU D C 1
ATOM 3836 O O . LEU D 1 58 ? 74.167 -20.730 91.323 1.00 74.66 1205 LEU D O 1
ATOM 3841 N N . ILE D 1 59 ? 71.992 -21.015 90.840 1.00 73.32 1206 ILE D N 1
ATOM 3842 C CA . ILE D 1 59 ? 71.543 -19.860 91.608 1.00 72.00 1206 ILE D CA 1
ATOM 3843 C C . ILE D 1 59 ? 71.702 -20.113 93.108 1.00 72.66 1206 ILE D C 1
ATOM 3844 O O . ILE D 1 59 ? 72.158 -19.241 93.845 1.00 73.48 1206 ILE D O 1
ATOM 3849 N N . ILE D 1 60 ? 71.338 -21.307 93.561 1.00 72.14 1207 ILE D N 1
ATOM 3850 C CA . ILE D 1 60 ? 71.491 -21.632 94.977 1.00 72.79 1207 ILE D CA 1
ATOM 3851 C C . ILE D 1 60 ? 72.975 -21.631 95.357 1.00 73.56 1207 ILE D C 1
ATOM 3852 O O . ILE D 1 60 ? 73.374 -21.034 96.373 1.00 73.97 1207 ILE D O 1
ATOM 3857 N N . VAL D 1 61 ? 73.793 -22.271 94.522 1.00 74.48 1208 VAL D N 1
ATOM 3858 C CA . VAL D 1 61 ? 75.236 -22.303 94.767 1.00 77.43 1208 VAL D CA 1
ATOM 3859 C C . VAL D 1 61 ? 75.845 -20.899 94.790 1.00 76.39 1208 VAL D C 1
ATOM 3860 O O . VAL D 1 61 ? 76.628 -20.561 95.678 1.00 75.05 1208 VAL D O 1
ATOM 3864 N N . LEU D 1 62 ? 75.469 -20.079 93.814 1.00 78.46 1209 LEU D N 1
ATOM 3865 C CA . LEU D 1 62 ? 75.993 -18.720 93.707 1.00 80.60 1209 LEU D CA 1
ATOM 3866 C C . LEU D 1 62 ? 75.583 -17.849 94.890 1.00 85.04 1209 LEU D C 1
ATOM 3867 O O . LEU D 1 62 ? 76.410 -17.147 95.471 1.00 88.27 1209 LEU D O 1
ATOM 3872 N N . SER D 1 63 ? 74.302 -17.900 95.239 1.00 82.50 1210 SER D N 1
ATOM 3873 C CA . SER D 1 63 ? 73.779 -17.130 96.356 1.00 82.86 1210 SER D CA 1
ATOM 3874 C C . SER D 1 63 ? 74.425 -17.561 97.664 1.00 88.17 1210 SER D C 1
ATOM 3875 O O . SER D 1 63 ? 74.656 -16.733 98.550 1.00 93.03 1210 SER D O 1
ATOM 3878 N N . GLU D 1 64 ? 74.736 -18.849 97.786 1.00 87.32 1211 GLU D N 1
ATOM 3879 C CA . GLU D 1 64 ? 75.385 -19.306 99.006 1.00 88.24 1211 GLU D CA 1
ATOM 3880 C C . GLU D 1 64 ? 76.858 -18.901 99.029 1.00 89.02 1211 GLU D C 1
ATOM 3881 O O . GLU D 1 64 ? 77.412 -18.648 100.097 1.00 92.04 1211 GLU D O 1
ATOM 3887 N N . MET D 1 65 ? 77.493 -18.836 97.861 1.00 88.49 1212 MET D N 1
ATOM 3888 C CA . MET D 1 65 ? 78.838 -18.267 97.778 1.00 90.17 1212 MET D CA 1
ATOM 3889 C C . MET D 1 65 ? 78.843 -16.805 98.220 1.00 92.58 1212 MET D C 1
ATOM 3890 O O . MET D 1 65 ? 79.673 -16.396 99.033 1.00 98.56 1212 MET D O 1
ATOM 3895 N N . TRP D 1 66 ? 77.909 -16.026 97.680 1.00 86.19 1213 TRP D N 1
ATOM 3896 C CA . TRP D 1 66 ? 77.797 -14.612 98.019 1.00 86.16 1213 TRP D CA 1
ATOM 3897 C C . TRP D 1 66 ? 77.411 -14.403 99.483 1.00 87.88 1213 TRP D C 1
ATOM 3898 O O . TRP D 1 66 ? 77.705 -13.356 100.066 1.00 89.21 1213 TRP D O 1
ATOM 3909 N N . ARG D 1 67 ? 76.753 -15.400 100.070 1.00 86.97 1214 ARG D N 1
ATOM 3910 C CA . ARG D 1 67 ? 76.401 -15.360 101.487 1.00 89.12 1214 ARG D CA 1
ATOM 3911 C C . ARG D 1 67 ? 77.657 -15.306 102.359 1.00 91.43 1214 ARG D C 1
ATOM 3912 O O . ARG D 1 67 ? 77.704 -14.576 103.349 1.00 93.28 1214 ARG D O 1
ATOM 3920 N N . PHE D 1 68 ? 78.675 -16.069 101.971 1.00 91.09 1215 PHE D N 1
ATOM 3921 C CA . PHE D 1 68 ? 79.939 -16.107 102.701 1.00 94.42 1215 PHE D CA 1
ATOM 3922 C C . PHE D 1 68 ? 81.019 -15.223 102.071 1.00 96.02 1215 PHE D C 1
ATOM 3923 O O . PHE D 1 68 ? 82.208 -15.486 102.231 1.00 98.73 1215 PHE D O 1
ATOM 3931 N N . GLY D 1 69 ? 80.602 -14.180 101.359 1.00 95.59 1216 GLY D N 1
ATOM 3932 C CA . GLY D 1 69 ? 81.524 -13.231 100.755 1.00 98.27 1216 GLY D CA 1
ATOM 3933 C C . GLY D 1 69 ? 82.593 -13.777 99.817 1.00 99.58 1216 GLY D C 1
ATOM 3934 O O . GLY D 1 69 ? 83.588 -13.103 99.553 1.00 102.27 1216 GLY D O 1
ATOM 3935 N N . LEU D 1 70 ? 82.395 -14.988 99.306 1.00 99.34 1217 LEU D N 1
ATOM 3936 C CA . LEU D 1 70 ? 83.342 -15.596 98.370 1.00 101.41 1217 LEU D CA 1
ATOM 3937 C C . LEU D 1 70 ? 83.197 -15.033 96.956 1.00 103.65 1217 LEU D C 1
ATOM 3938 O O . LEU D 1 70 ? 82.672 -15.702 96.068 1.00 101.30 1217 LEU D O 1
ATOM 3943 N N . THR D 1 71 ? 83.665 -13.806 96.754 1.00 102.76 1218 THR D N 1
ATOM 3944 C CA . THR D 1 71 ? 83.502 -13.113 95.476 1.00 104.46 1218 THR D CA 1
ATOM 3945 C C . THR D 1 71 ? 84.342 -13.696 94.333 1.00 107.01 1218 THR D C 1
ATOM 3946 O O . THR D 1 71 ? 83.841 -13.889 93.226 1.00 106.08 1218 THR D O 1
ATOM 3950 N N . LYS D 1 72 ? 85.616 -13.963 94.605 1.00 111.68 1219 LYS D N 1
ATOM 3951 C CA . LYS D 1 72 ? 86.535 -14.525 93.612 1.00 114.73 1219 LYS D CA 1
ATOM 3952 C C . LYS D 1 72 ? 86.081 -15.899 93.109 1.00 113.85 1219 LYS D C 1
ATOM 3953 O O . LYS D 1 72 ? 86.069 -16.176 91.890 1.00 115.21 1219 LYS D O 1
ATOM 3959 N N . GLN D 1 73 ? 85.700 -16.745 94.064 1.00 111.17 1220 GLN D N 1
ATOM 3960 C CA . GLN D 1 73 ? 85.183 -18.075 93.784 1.00 109.90 1220 GLN D CA 1
ATOM 3961 C C . GLN D 1 73 ? 84.027 -17.974 92.799 1.00 107.35 1220 GLN D C 1
ATOM 3962 O O . GLN D 1 73 ? 83.976 -18.691 91.794 1.00 107.15 1220 GLN D O 1
ATOM 3968 N N . SER D 1 74 ? 83.117 -17.050 93.093 1.00 105.63 1221 SER D N 1
ATOM 3969 C CA . SER D 1 74 ? 81.954 -16.797 92.258 1.00 102.89 1221 SER D CA 1
ATOM 3970 C C . SER D 1 74 ? 82.356 -16.302 90.870 1.00 102.80 1221 SER D C 1
ATOM 3971 O O . SER D 1 74 ? 81.755 -16.697 89.872 1.00 100.76 1221 SER D O 1
ATOM 3974 N N . GLU D 1 75 ? 83.368 -15.438 90.813 1.00 105.42 1222 GLU D N 1
ATOM 3975 C CA . GLU D 1 75 ? 83.895 -14.958 89.537 1.00 106.65 1222 GLU D CA 1
ATOM 3976 C C . GLU D 1 75 ? 84.339 -16.108 88.641 1.00 106.65 1222 GLU D C 1
ATOM 3977 O O . GLU D 1 75 ? 83.857 -16.242 87.509 1.00 105.96 1222 GLU D O 1
ATOM 3983 N N . SER D 1 76 ? 85.253 -16.938 89.143 1.00 108.15 1223 SER D N 1
ATOM 3984 C CA . SER D 1 76 ? 85.751 -18.060 88.339 1.00 109.43 1223 SER D CA 1
ATOM 3985 C C . SER D 1 76 ? 84.610 -19.005 87.945 1.00 106.35 1223 SER D C 1
ATOM 3986 O O . SER D 1 76 ? 84.446 -19.365 86.763 1.00 105.71 1223 SER D O 1
ATOM 3989 N N . PHE D 1 77 ? 83.829 -19.382 88.955 1.00 104.59 1224 PHE D N 1
ATOM 3990 C CA . PHE D 1 77 ? 82.643 -20.223 88.810 1.00 101.85 1224 PHE D CA 1
ATOM 3991 C C . PHE D 1 77 ? 81.756 -19.787 87.638 1.00 99.87 1224 PHE D C 1
ATOM 3992 O O . PHE D 1 77 ? 81.450 -20.579 86.736 1.00 99.09 1224 PHE D O 1
ATOM 4000 N N . LEU D 1 78 ? 81.385 -18.511 87.634 1.00 99.58 1225 LEU D N 1
ATOM 4001 C CA . LEU D 1 78 ? 80.453 -17.984 86.644 1.00 99.02 1225 LEU D CA 1
ATOM 4002 C C . LEU D 1 78 ? 81.104 -17.751 85.285 1.00 100.70 1225 LEU D C 1
ATOM 4003 O O . LEU D 1 78 ? 80.437 -17.839 84.251 1.00 99.00 1225 LEU D O 1
ATOM 4008 N N . ALA D 1 79 ? 82.401 -17.450 85.285 1.00 103.77 1226 ALA D N 1
ATOM 4009 C CA . ALA D 1 79 ? 83.141 -17.358 84.032 1.00 105.13 1226 ALA D CA 1
ATOM 4010 C C . ALA D 1 79 ? 83.057 -18.693 83.302 1.00 105.40 1226 ALA D C 1
ATOM 4011 O O . ALA D 1 79 ? 82.658 -18.771 82.121 1.00 104.59 1226 ALA D O 1
ATOM 4013 N N . GLN D 1 80 ? 83.402 -19.750 84.032 1.00 107.80 1227 GLN D N 1
ATOM 4014 C CA . GLN D 1 80 ? 83.352 -21.087 83.466 1.00 110.15 1227 GLN D CA 1
ATOM 4015 C C . GLN D 1 80 ? 81.922 -21.483 83.102 1.00 104.93 1227 GLN D C 1
ATOM 4016 O O . GLN D 1 80 ? 81.711 -22.190 82.118 1.00 104.88 1227 GLN D O 1
ATOM 4022 N N . VAL D 1 81 ? 80.943 -21.026 83.881 1.00 100.30 1228 VAL D N 1
ATOM 4023 C CA . VAL D 1 81 ? 79.540 -21.271 83.535 1.00 96.56 1228 VAL D CA 1
ATOM 4024 C C . VAL D 1 81 ? 79.162 -20.666 82.174 1.00 96.20 1228 VAL D C 1
ATOM 4025 O O . VAL D 1 81 ? 78.630 -21.365 81.303 1.00 96.78 1228 VAL D O 1
ATOM 4029 N N . LEU D 1 82 ? 79.441 -19.375 81.995 1.00 94.64 1229 LEU D N 1
ATOM 4030 C CA . LEU D 1 82 ? 79.144 -18.684 80.740 1.00 91.69 1229 LEU D CA 1
ATOM 4031 C C . LEU D 1 82 ? 79.832 -19.363 79.560 1.00 92.94 1229 LEU D C 1
ATOM 4032 O O . LEU D 1 82 ? 79.185 -19.711 78.548 1.00 92.02 1229 LEU D O 1
ATOM 4037 N N . THR D 1 83 ? 81.142 -19.563 79.702 1.00 95.65 1230 THR D N 1
ATOM 4038 C CA . THR D 1 83 ? 81.929 -20.150 78.621 1.00 99.41 1230 THR D CA 1
ATOM 4039 C C . THR D 1 83 ? 81.404 -21.535 78.251 1.00 98.44 1230 THR D C 1
ATOM 4040 O O . THR D 1 83 ? 81.197 -21.840 77.070 1.00 97.20 1230 THR D O 1
ATOM 4044 N N . THR D 1 84 ? 81.174 -22.361 79.268 1.00 100.26 1231 THR D N 1
ATOM 4045 C CA . THR D 1 84 ? 80.679 -23.713 79.049 1.00 101.19 1231 THR D CA 1
ATOM 4046 C C . THR D 1 84 ? 79.314 -23.715 78.367 1.00 97.10 1231 THR D C 1
ATOM 4047 O O . THR D 1 84 ? 79.088 -24.504 77.455 1.00 98.42 1231 THR D O 1
ATOM 4051 N N . ILE D 1 85 ? 78.403 -22.848 78.804 1.00 89.92 1232 ILE D N 1
ATOM 4052 C CA . ILE D 1 85 ? 77.076 -22.812 78.187 1.00 86.16 1232 ILE D CA 1
ATOM 4053 C C . ILE D 1 85 ? 77.158 -22.412 76.715 1.00 84.52 1232 ILE D C 1
ATOM 4054 O O . ILE D 1 85 ? 76.610 -23.108 75.842 1.00 84.63 1232 ILE D O 1
ATOM 4059 N N . GLN D 1 86 ? 77.853 -21.309 76.434 1.00 83.44 1233 GLN D N 1
ATOM 4060 C CA . GLN D 1 86 ? 77.990 -20.872 75.044 1.00 85.78 1233 GLN D CA 1
ATOM 4061 C C . GLN D 1 86 ? 78.629 -21.958 74.174 1.00 90.52 1233 GLN D C 1
ATOM 4062 O O . GLN D 1 86 ? 78.200 -22.203 73.037 1.00 89.38 1233 GLN D O 1
ATOM 4068 N N . LYS D 1 87 ? 79.638 -22.624 74.727 1.00 96.17 1234 LYS D N 1
ATOM 4069 C CA . LYS D 1 87 ? 80.340 -23.681 74.009 1.00 100.73 1234 LYS D CA 1
ATOM 4070 C C . LYS D 1 87 ? 79.416 -24.864 73.719 1.00 98.56 1234 LYS D C 1
ATOM 4071 O O . LYS D 1 87 ? 79.448 -25.435 72.628 1.00 99.20 1234 LYS D O 1
ATOM 4077 N N . VAL D 1 88 ? 78.597 -25.225 74.702 1.00 94.65 1235 VAL D N 1
ATOM 4078 C CA . VAL D 1 88 ? 77.627 -26.304 74.549 1.00 93.37 1235 VAL D CA 1
ATOM 4079 C C . VAL D 1 88 ? 76.610 -25.985 73.456 1.00 90.78 1235 VAL D C 1
ATOM 4080 O O . VAL D 1 88 ? 76.325 -26.826 72.600 1.00 91.20 1235 VAL D O 1
ATOM 4084 N N . VAL D 1 89 ? 76.069 -24.769 73.482 1.00 87.89 1236 VAL D N 1
ATOM 4085 C CA . VAL D 1 89 ? 75.089 -24.367 72.472 1.00 85.44 1236 VAL D CA 1
ATOM 4086 C C . VAL D 1 89 ? 75.710 -24.334 71.073 1.00 86.14 1236 VAL D C 1
ATOM 4087 O O . VAL D 1 89 ? 75.073 -24.722 70.093 1.00 84.15 1236 VAL D O 1
ATOM 4091 N N . THR D 1 90 ? 76.963 -23.896 70.988 1.00 89.76 1237 THR D N 1
ATOM 4092 C CA . THR D 1 90 ? 77.661 -23.819 69.704 1.00 93.81 1237 THR D CA 1
ATOM 4093 C C . THR D 1 90 ? 77.852 -25.192 69.034 1.00 98.40 1237 THR D C 1
ATOM 4094 O O . THR D 1 90 ? 77.881 -25.292 67.805 1.00 99.87 1237 THR D O 1
ATOM 4098 N N . GLN D 1 91 ? 77.943 -26.254 69.830 1.00 101.10 1238 GLN D N 1
ATOM 4099 C CA . GLN D 1 91 ? 78.253 -27.576 69.281 1.00 104.11 1238 GLN D CA 1
ATOM 4100 C C . GLN D 1 91 ? 77.022 -28.437 68.982 1.00 99.62 1238 GLN D C 1
ATOM 4101 O O . GLN D 1 91 ? 77.152 -29.598 68.591 1.00 100.93 1238 GLN D O 1
ATOM 4107 N N . LEU D 1 92 ? 75.833 -27.868 69.151 1.00 94.58 1239 LEU D N 1
ATOM 4108 C CA . LEU D 1 92 ? 74.593 -28.604 68.915 1.00 93.45 1239 LEU D CA 1
ATOM 4109 C C . LEU D 1 92 ? 74.375 -28.911 67.435 1.00 97.40 1239 LEU D C 1
ATOM 4110 O O . LEU D 1 92 ? 74.692 -28.093 66.572 1.00 98.77 1239 LEU D O 1
ATOM 4115 N N . LYS D 1 93 ? 73.827 -30.092 67.153 1.00 99.68 1240 LYS D N 1
ATOM 4116 C CA . LYS D 1 93 ? 73.431 -30.469 65.795 1.00 100.14 1240 LYS D CA 1
ATOM 4117 C C . LYS D 1 93 ? 72.480 -31.663 65.821 1.00 101.16 1240 LYS D C 1
ATOM 4118 O O . LYS D 1 93 ? 72.411 -32.389 66.814 1.00 102.02 1240 LYS D O 1
ATOM 4124 N N . GLY D 1 94 ? 71.758 -31.865 64.722 1.00 101.33 1241 GLY D N 1
ATOM 4125 C CA . GLY D 1 94 ? 70.892 -33.022 64.575 1.00 103.23 1241 GLY D CA 1
ATOM 4126 C C . GLY D 1 94 ? 69.552 -32.893 65.272 1.00 102.15 1241 GLY D C 1
ATOM 4127 O O . GLY D 1 94 ? 69.066 -31.786 65.506 1.00 101.20 1241 GLY D O 1
ATOM 4128 N N . ASN D 1 95 ? 68.958 -34.037 65.607 1.00 104.01 1242 ASN D N 1
ATOM 4129 C CA . ASN D 1 95 ? 67.633 -34.091 66.223 1.00 103.60 1242 ASN D CA 1
ATOM 4130 C C . ASN D 1 95 ? 67.559 -33.350 67.550 1.00 101.96 1242 ASN D C 1
ATOM 4131 O O . ASN D 1 95 ? 66.474 -33.038 68.042 1.00 101.28 1242 ASN D O 1
ATOM 4136 N N . ASP D 1 96 ? 68.720 -33.079 68.132 1.00 102.24 1243 ASP D N 1
ATOM 4137 C CA . ASP D 1 96 ? 68.783 -32.411 69.420 1.00 100.66 1243 ASP D CA 1
ATOM 4138 C C . ASP D 1 96 ? 68.840 -30.892 69.281 1.00 92.07 1243 ASP D C 1
ATOM 4139 O O . ASP D 1 96 ? 68.829 -30.187 70.284 1.00 91.65 1243 ASP D O 1
ATOM 4144 N N . LEU D 1 97 ? 68.891 -30.388 68.048 1.00 86.04 1244 LEU D N 1
ATOM 4145 C CA . LEU D 1 97 ? 69.041 -28.948 67.824 1.00 78.96 1244 LEU D CA 1
ATOM 4146 C C . LEU D 1 97 ? 67.939 -28.126 68.487 1.00 73.97 1244 LEU D C 1
ATOM 4147 O O . LEU D 1 97 ? 68.221 -27.241 69.292 1.00 70.68 1244 LEU D O 1
ATOM 4152 N N . ILE D 1 98 ? 66.690 -28.412 68.138 1.00 74.49 1245 ILE D N 1
ATOM 4153 C CA . ILE D 1 98 ? 65.559 -27.678 68.701 1.00 74.39 1245 ILE D CA 1
ATOM 4154 C C . ILE D 1 98 ? 65.411 -27.856 70.220 1.00 74.45 1245 ILE D C 1
ATOM 4155 O O . ILE D 1 98 ? 65.372 -26.860 70.942 1.00 73.26 1245 ILE D O 1
ATOM 4160 N N . PRO D 1 99 ? 65.335 -29.110 70.719 1.00 76.02 1246 PRO D N 1
ATOM 4161 C CA . PRO D 1 99 ? 65.083 -29.216 72.162 1.00 75.58 1246 PRO D CA 1
ATOM 4162 C C . PRO D 1 99 ? 66.203 -28.657 73.040 1.00 77.92 1246 PRO D C 1
ATOM 4163 O O . PRO D 1 99 ? 65.910 -28.047 74.068 1.00 81.30 1246 PRO D O 1
ATOM 4167 N N . SER D 1 100 ? 67.456 -28.843 72.638 1.00 75.84 1247 SER D N 1
ATOM 4168 C CA . SER D 1 100 ? 68.581 -28.428 73.469 1.00 77.19 1247 SER D CA 1
ATOM 4169 C C . SER D 1 100 ? 68.690 -26.911 73.568 1.00 76.82 1247 SER D C 1
ATOM 4170 O O . SER D 1 100 ? 68.739 -26.362 74.670 1.00 79.65 1247 SER D O 1
ATOM 4173 N N . GLY D 1 101 ? 68.714 -26.241 72.420 1.00 73.62 1248 GLY D N 1
ATOM 4174 C CA . GLY D 1 101 ? 68.846 -24.796 72.382 1.00 71.07 1248 GLY D CA 1
ATOM 4175 C C . GLY D 1 101 ? 67.839 -24.128 73.296 1.00 70.39 1248 GLY D C 1
ATOM 4176 O O . GLY D 1 101 ? 68.216 -23.386 74.211 1.00 72.88 1248 GLY D O 1
ATOM 4177 N N . VAL D 1 102 ? 66.564 -24.439 73.078 1.00 67.82 1249 VAL D N 1
ATOM 4178 C CA . VAL D 1 102 ? 65.482 -23.893 73.887 1.00 67.05 1249 VAL D CA 1
ATOM 4179 C C . VAL D 1 102 ? 65.759 -24.121 75.368 1.00 67.18 1249 VAL D C 1
ATOM 4180 O O . VAL D 1 102 ? 65.629 -23.200 76.181 1.00 65.05 1249 VAL D O 1
ATOM 4184 N N . PHE D 1 103 ? 66.178 -25.344 75.694 1.00 70.90 1250 PHE D N 1
ATOM 4185 C CA . PHE D 1 103 ? 66.514 -25.726 77.061 1.00 66.78 1250 PHE D CA 1
ATOM 4186 C C . PHE D 1 103 ? 67.475 -24.692 77.643 1.00 64.41 1250 PHE D C 1
ATOM 4187 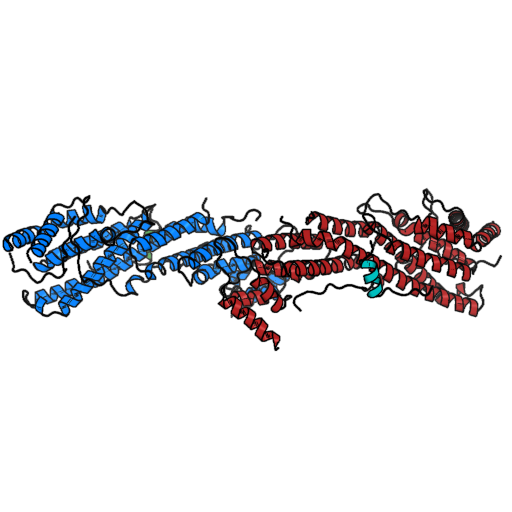O O . PHE D 1 103 ? 67.196 -24.071 78.682 1.00 62.10 1250 PHE D O 1
ATOM 4195 N N . TRP D 1 104 ? 68.568 -24.445 76.927 1.00 63.93 1251 TRP D N 1
ATOM 4196 C CA . TRP D 1 104 ? 69.564 -23.516 77.431 1.00 66.49 1251 TRP D CA 1
ATOM 4197 C C . TRP D 1 104 ? 69.001 -22.105 77.429 1.00 67.29 1251 TRP D C 1
ATOM 4198 O O . TRP D 1 104 ? 69.257 -21.327 78.353 1.00 68.70 1251 TRP D O 1
ATOM 4209 N N . LEU D 1 105 ? 68.188 -21.799 76.422 1.00 67.27 1252 LEU D N 1
ATOM 4210 C CA . LEU D 1 105 ? 67.541 -20.499 76.363 1.00 68.61 1252 LEU D CA 1
ATOM 4211 C C . LEU D 1 105 ? 66.699 -20.295 77.608 1.00 70.66 1252 LEU D C 1
ATOM 4212 O O . LEU D 1 105 ? 66.585 -19.176 78.108 1.00 71.03 1252 LEU D O 1
ATOM 4217 N N . ALA D 1 106 ? 66.122 -21.377 78.123 1.00 73.29 1253 ALA D N 1
ATOM 4218 C CA . ALA D 1 106 ? 65.350 -21.247 79.345 1.00 74.82 1253 ALA D CA 1
ATOM 4219 C C . ALA D 1 106 ? 66.310 -20.916 80.477 1.00 75.45 1253 ALA D C 1
ATOM 4220 O O . ALA D 1 106 ? 66.129 -19.933 81.200 1.00 78.86 1253 ALA D O 1
ATOM 4222 N N . ASN D 1 107 ? 67.376 -21.703 80.574 1.00 71.23 1254 ASN D N 1
ATOM 4223 C CA . ASN D 1 107 ? 68.239 -21.657 81.743 1.00 67.76 1254 ASN D CA 1
ATOM 4224 C C . ASN D 1 107 ? 68.960 -20.328 81.870 1.00 64.21 1254 ASN D C 1
ATOM 4225 O O . ASN D 1 107 ? 68.989 -19.728 82.953 1.00 61.93 1254 ASN D O 1
ATOM 4230 N N . VAL D 1 108 ? 69.523 -19.861 80.758 1.00 63.13 1255 VAL D N 1
ATOM 4231 C CA . VAL D 1 108 ? 70.157 -18.553 80.737 1.00 62.94 1255 VAL D CA 1
ATOM 4232 C C . VAL D 1 108 ? 69.142 -17.511 81.183 1.00 61.33 1255 VAL D C 1
ATOM 4233 O O . VAL D 1 108 ? 69.447 -16.640 82.008 1.00 60.56 1255 VAL D O 1
ATOM 4237 N N . ARG D 1 109 ? 67.913 -17.649 80.692 1.00 60.72 1256 ARG D N 1
ATOM 4238 C CA . ARG D 1 109 ? 66.886 -16.680 81.021 1.00 64.13 1256 ARG D CA 1
ATOM 4239 C C . ARG D 1 109 ? 66.612 -16.727 82.515 1.00 67.87 1256 ARG D C 1
ATOM 4240 O O . ARG D 1 109 ? 66.347 -15.701 83.139 1.00 69.91 1256 ARG D O 1
ATOM 4248 N N . GLU D 1 110 ? 66.705 -17.921 83.089 1.00 71.83 1257 GLU D N 1
ATOM 4249 C CA . GLU D 1 110 ? 66.508 -18.080 84.522 1.00 75.82 1257 GLU D CA 1
ATOM 4250 C C . GLU D 1 110 ? 67.673 -17.472 85.294 1.00 75.48 1257 GLU D C 1
ATOM 4251 O O . GLU D 1 110 ? 67.482 -16.900 86.367 1.00 75.52 1257 GLU D O 1
ATOM 4257 N N . LEU D 1 111 ? 68.878 -17.577 84.739 1.00 76.08 1258 LEU D N 1
ATOM 4258 C CA . LEU D 1 111 ? 70.058 -17.089 85.444 1.00 75.47 1258 LEU D CA 1
ATOM 4259 C C . LEU D 1 111 ? 70.094 -15.570 85.421 1.00 75.44 1258 LEU D C 1
ATOM 4260 O O . LEU D 1 111 ? 70.208 -14.926 86.472 1.00 77.06 1258 LEU D O 1
ATOM 4265 N N . TYR D 1 112 ? 69.989 -15.014 84.217 1.00 70.63 1259 TYR D N 1
ATOM 4266 C CA . TYR D 1 112 ? 69.946 -13.574 84.013 1.00 69.44 1259 TYR D CA 1
ATOM 4267 C C . TYR D 1 112 ? 68.964 -12.902 84.964 1.00 67.30 1259 TYR D C 1
ATOM 4268 O O . TYR D 1 112 ? 69.340 -12.009 85.738 1.00 67.98 1259 TYR D O 1
ATOM 4277 N N . SER D 1 113 ? 67.718 -13.366 84.924 1.00 65.33 1260 SER D N 1
ATOM 4278 C CA . SER D 1 113 ? 66.648 -12.814 85.747 1.00 68.12 1260 SER D CA 1
ATOM 4279 C C . SER D 1 113 ? 67.000 -12.781 87.234 1.00 71.28 1260 SER D C 1
ATOM 4280 O O . SER D 1 113 ? 66.529 -11.910 87.966 1.00 73.55 1260 SER D O 1
ATOM 4283 N N . PHE D 1 114 ? 67.834 -13.721 87.675 1.00 67.93 1261 PHE D N 1
ATOM 4284 C CA . PHE D 1 114 ? 68.262 -13.743 89.061 1.00 68.36 1261 PHE D CA 1
ATOM 4285 C C . PHE D 1 114 ? 69.357 -12.718 89.312 1.00 70.51 1261 PHE D C 1
ATOM 4286 O O . PHE D 1 114 ? 69.318 -11.994 90.314 1.00 68.40 1261 PHE D O 1
ATOM 4294 N N . VAL D 1 115 ? 70.339 -12.670 88.414 1.00 70.22 1262 VAL D N 1
ATOM 4295 C CA . VAL D 1 115 ? 71.454 -11.744 88.573 1.00 71.05 1262 VAL D CA 1
ATOM 4296 C C . VAL D 1 115 ? 70.899 -10.335 88.682 1.00 71.55 1262 VAL D C 1
ATOM 4297 O O . VAL D 1 115 ? 71.240 -9.579 89.593 1.00 74.27 1262 VAL D O 1
ATOM 4301 N N . VAL D 1 116 ? 70.009 -10.019 87.752 1.00 70.29 1263 VAL D N 1
ATOM 4302 C CA . VAL D 1 116 ? 69.250 -8.782 87.771 1.00 72.28 1263 VAL D CA 1
ATOM 4303 C C . VAL D 1 116 ? 68.612 -8.604 89.144 1.00 72.32 1263 VAL D C 1
ATOM 4304 O O . VAL D 1 116 ? 68.859 -7.606 89.832 1.00 73.99 1263 VAL D O 1
ATOM 4308 N N . PHE D 1 117 ? 67.837 -9.606 89.554 1.00 70.10 1264 PHE D N 1
ATOM 4309 C CA . PHE D 1 117 ? 67.159 -9.595 90.844 1.00 71.65 1264 PHE D CA 1
ATOM 4310 C C . PHE D 1 117 ? 68.139 -9.367 91.988 1.00 79.73 1264 PHE D C 1
ATOM 4311 O O . PHE D 1 117 ? 67.790 -8.760 93.006 1.00 74.56 1264 PHE D O 1
ATOM 4319 N N . ALA D 1 118 ? 69.368 -9.851 91.821 1.00 77.95 1265 ALA D N 1
ATOM 4320 C CA . ALA D 1 118 ? 70.378 -9.665 92.851 1.00 76.67 1265 ALA D CA 1
ATOM 4321 C C . ALA D 1 118 ? 70.784 -8.201 92.890 1.00 76.18 1265 ALA D C 1
ATOM 4322 O O . ALA D 1 118 ? 70.776 -7.577 93.958 1.00 76.24 1265 ALA D O 1
ATOM 4324 N N . LEU D 1 119 ? 71.113 -7.657 91.719 1.00 74.37 1266 LEU D N 1
ATOM 4325 C CA . LEU D 1 119 ? 71.641 -6.301 91.627 1.00 76.87 1266 LEU D CA 1
ATOM 4326 C C . LEU D 1 119 ? 70.689 -5.343 92.319 1.00 78.49 1266 LEU D C 1
ATOM 4327 O O . LEU D 1 119 ? 71.077 -4.616 93.242 1.00 80.84 1266 LEU D O 1
ATOM 4332 N N . ASN D 1 120 ? 69.429 -5.403 91.898 1.00 77.50 1267 ASN D N 1
ATOM 4333 C CA . ASN D 1 120 ? 68.373 -4.579 92.459 1.00 79.70 1267 ASN D CA 1
ATOM 4334 C C . ASN D 1 120 ? 68.377 -4.632 93.978 1.00 84.56 1267 ASN D C 1
ATOM 4335 O O . ASN D 1 120 ? 68.268 -3.601 94.635 1.00 83.82 1267 ASN D O 1
ATOM 4340 N N . SER D 1 121 ? 68.496 -5.836 94.532 1.00 84.80 1268 SER D N 1
ATOM 4341 C CA . SER D 1 121 ? 68.535 -5.993 95.982 1.00 86.06 1268 SER D CA 1
ATOM 4342 C C . SER D 1 121 ? 69.742 -5.276 96.580 1.00 86.42 1268 SER D C 1
ATOM 4343 O O . SER D 1 121 ? 69.602 -4.467 97.504 1.00 87.40 1268 SER D O 1
ATOM 4346 N N . ILE D 1 122 ? 70.918 -5.554 96.020 1.00 86.98 1269 ILE D N 1
ATOM 4347 C CA . ILE D 1 122 ? 72.180 -5.044 96.557 1.00 90.90 1269 ILE D CA 1
ATOM 4348 C C . ILE D 1 122 ? 72.192 -3.521 96.634 1.00 93.55 1269 ILE D C 1
ATOM 4349 O O . ILE D 1 122 ? 72.795 -2.934 97.537 1.00 96.00 1269 ILE D O 1
ATOM 4354 N N . LEU D 1 123 ? 71.503 -2.885 95.694 1.00 92.91 1270 LEU D N 1
ATOM 4355 C CA . LEU D 1 123 ? 71.461 -1.435 95.646 1.00 97.26 1270 LEU D CA 1
ATOM 4356 C C . LEU D 1 123 ? 70.329 -0.894 96.512 1.00 100.65 1270 LEU D C 1
ATOM 4357 O O . LEU D 1 123 ? 70.422 0.211 97.046 1.00 93.98 1270 LEU D O 1
ATOM 4362 N N . THR D 1 124 ? 69.271 -1.684 96.671 1.00 100.39 1271 THR D N 1
ATOM 4363 C CA . THR D 1 124 ? 68.047 -1.169 97.278 1.00 103.69 1271 THR D CA 1
ATOM 4364 C C . THR D 1 124 ? 67.991 -1.411 98.778 1.00 106.44 1271 THR D C 1
ATOM 4365 O O . THR D 1 124 ? 67.710 -0.496 99.548 1.00 110.02 1271 THR D O 1
ATOM 4369 N N . GLU D 1 125 ? 68.259 -2.642 99.195 1.00 106.11 1272 GLU D N 1
ATOM 4370 C CA . GLU D 1 125 ? 68.119 -2.989 100.601 1.00 110.30 1272 GLU D CA 1
ATOM 4371 C C . GLU D 1 125 ? 69.442 -2.809 101.346 1.00 109.39 1272 GLU D C 1
ATOM 4372 O O . GLU D 1 125 ? 70.471 -3.372 100.971 1.00 106.55 1272 GLU D O 1
ATOM 4378 N N . GLU D 1 126 ? 69.388 -2.006 102.404 1.00 112.56 1273 GLU D N 1
ATOM 4379 C CA . GLU D 1 126 ? 70.571 -1.592 103.152 1.00 116.04 1273 GLU D CA 1
ATOM 4380 C C . GLU D 1 126 ? 71.227 -2.746 103.904 1.00 117.41 1273 GLU D C 1
ATOM 4381 O O . GLU D 1 126 ? 72.424 -2.708 104.182 1.00 116.32 1273 GLU D O 1
ATOM 4387 N N . THR D 1 127 ? 70.434 -3.762 104.231 1.00 122.05 1274 THR D N 1
ATOM 4388 C CA . THR D 1 127 ? 70.906 -4.925 104.983 1.00 125.07 1274 THR D CA 1
ATOM 4389 C C . THR D 1 127 ? 72.164 -5.562 104.377 1.00 124.38 1274 THR D C 1
ATOM 4390 O O . THR D 1 127 ? 73.003 -6.104 105.096 1.00 125.65 1274 THR D O 1
ATOM 4394 N N . PHE D 1 128 ? 72.310 -5.470 103.059 1.00 121.26 1275 PHE D N 1
ATOM 4395 C CA . PHE D 1 128 ? 73.441 -6.095 102.377 1.00 120.07 1275 PHE D CA 1
ATOM 4396 C C . PHE D 1 128 ? 74.742 -5.299 102.521 1.00 122.52 1275 PHE D C 1
ATOM 4397 O O . PHE D 1 128 ? 75.748 -5.625 101.893 1.00 122.35 1275 PHE D O 1
ATOM 4405 N N . LYS D 1 129 ? 74.720 -4.263 103.354 1.00 125.29 1276 LYS D N 1
ATOM 4406 C CA . LYS D 1 129 ? 75.908 -3.456 103.621 1.00 127.53 1276 LYS D CA 1
ATOM 4407 C C . LYS D 1 129 ? 76.454 -3.720 105.021 1.00 131.43 1276 LYS D C 1
ATOM 4408 O O . LYS D 1 129 ? 77.527 -3.237 105.380 1.00 133.55 1276 LYS D O 1
ATOM 4414 N N . ASN D 1 130 ? 75.704 -4.489 105.802 1.00 133.63 1277 ASN D N 1
ATOM 4415 C CA . ASN D 1 130 ? 75.982 -4.672 107.222 1.00 139.59 1277 ASN D CA 1
ATOM 4416 C C . ASN D 1 130 ? 77.336 -5.305 107.533 1.00 144.67 1277 ASN D C 1
ATOM 4417 O O . ASN D 1 130 ? 78.104 -4.779 108.340 1.00 155.21 1277 ASN D O 1
ATOM 4422 N N . GLY D 1 131 ? 77.626 -6.431 106.892 1.00 137.94 1278 GLY D N 1
ATOM 4423 C CA . GLY D 1 131 ? 78.794 -7.220 107.239 1.00 133.75 1278 GLY D CA 1
ATOM 4424 C C . GLY D 1 131 ? 80.047 -6.981 106.417 1.00 129.72 1278 GLY D C 1
ATOM 4425 O O . GLY D 1 131 ? 81.017 -7.729 106.540 1.00 130.24 1278 GLY D O 1
ATOM 4426 N N . MET D 1 132 ? 80.040 -5.948 105.582 1.00 126.19 1279 MET D N 1
ATOM 4427 C CA . MET D 1 132 ? 81.178 -5.697 104.702 1.00 123.17 1279 MET D CA 1
ATOM 4428 C C . MET D 1 132 ? 81.618 -4.233 104.678 1.00 125.71 1279 MET D C 1
ATOM 4429 O O . MET D 1 132 ? 80.842 -3.329 104.996 1.00 124.99 1279 MET D O 1
ATOM 4434 N N . THR D 1 133 ? 82.881 -4.014 104.317 1.00 129.37 1280 THR D N 1
ATOM 4435 C CA . THR D 1 133 ? 83.436 -2.669 104.212 1.00 134.58 1280 THR D CA 1
ATOM 4436 C C . THR D 1 133 ? 82.894 -1.959 102.976 1.00 138.61 1280 THR D C 1
ATOM 4437 O O . THR D 1 133 ? 82.194 -2.559 102.159 1.00 140.89 1280 THR D O 1
ATOM 4441 N N . ASP D 1 134 ? 83.222 -0.678 102.847 1.00 139.57 1281 ASP D N 1
ATOM 4442 C CA . ASP D 1 134 ? 82.705 0.152 101.765 1.00 143.43 1281 ASP D CA 1
ATOM 4443 C C . ASP D 1 134 ? 83.157 -0.325 100.380 1.00 140.56 1281 ASP D C 1
ATOM 4444 O O . ASP D 1 134 ? 82.359 -0.388 99.436 1.00 138.97 1281 ASP D O 1
ATOM 4449 N N . GLU D 1 135 ? 84.432 -0.685 100.266 1.00 139.22 1282 GLU D N 1
ATOM 4450 C CA . GLU D 1 135 ? 85.008 -1.006 98.965 1.00 137.14 1282 GLU D CA 1
ATOM 4451 C C . GLU D 1 135 ? 84.751 -2.459 98.579 1.00 130.55 1282 GLU D C 1
ATOM 4452 O O . GLU D 1 135 ? 84.747 -2.804 97.395 1.00 129.75 1282 GLU D O 1
ATOM 4458 N N . GLU D 1 136 ? 84.527 -3.304 99.580 1.00 126.37 1283 GLU D N 1
ATOM 4459 C CA . GLU D 1 136 ? 84.103 -4.677 99.336 1.00 120.46 1283 GLU D CA 1
ATOM 4460 C C . GLU D 1 136 ? 82.704 -4.657 98.730 1.00 113.60 1283 GLU D C 1
ATOM 4461 O O . GLU D 1 136 ? 82.407 -5.408 97.800 1.00 110.32 1283 GLU D O 1
ATOM 4467 N N . TYR D 1 137 ? 81.853 -3.789 99.269 1.00 111.86 1284 TYR D N 1
ATOM 4468 C CA . TYR D 1 137 ? 80.524 -3.549 98.716 1.00 108.81 1284 TYR D CA 1
ATOM 4469 C C . TYR D 1 137 ? 80.614 -2.952 97.314 1.00 111.17 1284 TYR D C 1
ATOM 4470 O O . TYR D 1 137 ? 79.854 -3.325 96.416 1.00 107.05 1284 TYR D O 1
ATOM 4479 N N . LYS D 1 138 ? 81.542 -2.013 97.144 1.00 116.63 1285 LYS D N 1
ATOM 4480 C CA . LYS D 1 138 ? 81.765 -1.377 95.848 1.00 118.70 1285 LYS D CA 1
ATOM 4481 C C . LYS D 1 138 ? 82.101 -2.412 94.768 1.00 115.36 1285 LYS D C 1
ATOM 4482 O O . LYS D 1 138 ? 81.468 -2.456 93.706 1.00 114.02 1285 LYS D O 1
ATOM 4488 N N . GLU D 1 139 ? 83.079 -3.263 95.064 1.00 116.31 1286 GLU D N 1
ATOM 4489 C CA . GLU D 1 139 ? 83.523 -4.285 94.126 1.00 115.88 1286 GLU D CA 1
ATOM 4490 C C . GLU D 1 139 ? 82.463 -5.369 93.970 1.00 110.82 1286 GLU D C 1
ATOM 4491 O O . GLU D 1 139 ? 82.401 -6.043 92.940 1.00 108.95 1286 GLU D O 1
ATOM 4497 N N . TYR D 1 140 ? 81.629 -5.528 94.994 1.00 104.53 1287 TYR D N 1
ATOM 4498 C CA . TYR D 1 140 ? 80.506 -6.457 94.932 1.00 104.16 1287 TYR D CA 1
ATOM 4499 C C . TYR D 1 140 ? 79.489 -5.997 93.879 1.00 89.61 1287 TYR D C 1
ATOM 4500 O O . TYR D 1 140 ? 79.124 -6.755 92.967 1.00 97.78 1287 TYR D O 1
ATOM 4509 N N . VAL D 1 141 ? 79.048 -4.748 94.014 1.00 85.32 1288 VAL D N 1
ATOM 4510 C CA . VAL D 1 141 ? 78.154 -4.114 93.050 1.00 86.38 1288 VAL D CA 1
ATOM 4511 C C . VAL D 1 141 ? 78.744 -4.168 91.646 1.00 88.63 1288 VAL D C 1
ATOM 4512 O O . VAL D 1 141 ? 78.056 -4.530 90.680 1.00 86.32 1288 VAL D O 1
ATOM 4516 N N . SER D 1 142 ? 80.026 -3.820 91.547 1.00 92.76 1289 SER D N 1
ATOM 4517 C CA . SER D 1 142 ? 80.740 -3.865 90.274 1.00 96.55 1289 SER D CA 1
ATOM 4518 C C . SER D 1 142 ? 80.642 -5.256 89.637 1.00 92.96 1289 SER D C 1
ATOM 4519 O O . SER D 1 142 ? 80.290 -5.404 88.457 1.00 91.80 1289 SER D O 1
ATOM 4522 N N . LEU D 1 143 ? 80.933 -6.266 90.450 1.00 92.27 1290 LEU D N 1
ATOM 4523 C CA . LEU D 1 143 ? 80.872 -7.665 90.049 1.00 89.19 1290 LEU D CA 1
ATOM 4524 C C . LEU D 1 143 ? 79.502 -8.065 89.518 1.00 84.91 1290 LEU D C 1
ATOM 4525 O O . LEU D 1 143 ? 79.385 -8.569 88.397 1.00 83.38 1290 LEU D O 1
ATOM 4530 N N . VAL D 1 144 ? 78.468 -7.854 90.328 1.00 84.93 1291 VAL D N 1
ATOM 4531 C CA . VAL D 1 144 ? 77.122 -8.271 89.941 1.00 83.99 1291 VAL D CA 1
ATOM 4532 C C . VAL D 1 144 ? 76.651 -7.536 88.683 1.00 85.51 1291 VAL D C 1
ATOM 4533 O O . VAL D 1 144 ? 75.997 -8.127 87.822 1.00 84.48 1291 VAL D O 1
ATOM 4537 N N . THR D 1 145 ? 77.000 -6.256 88.574 1.00 89.20 1292 THR D N 1
ATOM 4538 C CA . THR D 1 145 ? 76.687 -5.468 87.381 1.00 93.46 1292 THR D CA 1
ATOM 4539 C C . THR D 1 145 ? 77.317 -6.080 86.125 1.00 97.61 1292 THR D C 1
ATOM 4540 O O . THR D 1 145 ? 76.628 -6.347 85.107 1.00 96.66 1292 THR D O 1
ATOM 4544 N N . GLU D 1 146 ? 78.629 -6.313 86.202 1.00 101.64 1293 GLU D N 1
ATOM 4545 C CA . GLU D 1 146 ? 79.340 -6.866 85.057 1.00 106.56 1293 GLU D CA 1
ATOM 4546 C C . GLU D 1 146 ? 78.772 -8.237 84.705 1.00 101.26 1293 GLU D C 1
ATOM 4547 O O . GLU D 1 146 ? 78.721 -8.619 83.534 1.00 100.83 1293 GLU D O 1
ATOM 4553 N N . LEU D 1 147 ? 78.299 -8.951 85.721 1.00 97.55 1294 LEU D N 1
ATOM 4554 C CA . LEU D 1 147 ? 77.677 -10.250 85.510 1.00 94.00 1294 LEU D CA 1
ATOM 4555 C C . LEU D 1 147 ? 76.352 -10.116 84.755 1.00 91.44 1294 LEU D C 1
ATOM 4556 O O . LEU D 1 147 ? 76.045 -10.921 83.869 1.00 89.04 1294 LEU D O 1
ATOM 4561 N N . LYS D 1 148 ? 75.570 -9.102 85.113 1.00 90.95 1295 LYS D N 1
ATOM 4562 C CA . LYS D 1 148 ? 74.326 -8.820 84.408 1.00 89.24 1295 LYS D CA 1
ATOM 4563 C C . LYS D 1 148 ? 74.606 -8.567 82.931 1.00 89.31 1295 LYS D C 1
ATOM 4564 O O . LYS D 1 148 ? 73.983 -9.186 82.051 1.00 88.23 1295 LYS D O 1
ATOM 4570 N N . ASP D 1 149 ? 75.558 -7.675 82.658 1.00 90.78 1296 ASP D N 1
ATOM 4571 C CA . ASP D 1 149 ? 75.914 -7.398 81.262 1.00 92.42 1296 ASP D CA 1
ATOM 4572 C C . ASP D 1 149 ? 76.377 -8.661 80.525 1.00 92.66 1296 ASP D C 1
ATOM 4573 O O . ASP D 1 149 ? 75.989 -8.911 79.373 1.00 91.45 1296 ASP D O 1
ATOM 4578 N N . ASP D 1 150 ? 77.189 -9.465 81.202 1.00 96.47 1297 ASP D N 1
ATOM 4579 C CA . ASP D 1 150 ? 77.721 -10.686 80.609 1.00 97.93 1297 ASP D CA 1
ATOM 4580 C C . ASP D 1 150 ? 76.632 -11.707 80.298 1.00 93.83 1297 ASP D C 1
ATOM 4581 O O . ASP D 1 150 ? 76.738 -12.452 79.326 1.00 93.17 1297 ASP D O 1
ATOM 4586 N N . PHE D 1 151 ? 75.584 -11.742 81.116 1.00 90.75 1298 PHE D N 1
ATOM 4587 C CA . PHE D 1 151 ? 74.474 -12.649 80.848 1.00 86.69 1298 PHE D CA 1
ATOM 4588 C C . PHE D 1 151 ? 73.578 -12.109 79.738 1.00 87.25 1298 PHE D C 1
ATOM 4589 O O . PHE D 1 151 ? 72.980 -12.892 78.991 1.00 87.14 1298 PHE D O 1
ATOM 4597 N N . GLU D 1 152 ? 73.480 -10.783 79.627 1.00 88.39 1299 GLU D N 1
ATOM 4598 C CA . GLU D 1 152 ? 72.853 -10.183 78.445 1.00 88.25 1299 GLU D CA 1
ATOM 4599 C C . GLU D 1 152 ? 73.555 -10.690 77.186 1.00 83.47 1299 GLU D C 1
ATOM 4600 O O . GLU D 1 152 ? 72.922 -11.209 76.249 1.00 82.41 1299 GLU D O 1
ATOM 4606 N N . ALA D 1 153 ? 74.878 -10.539 77.190 1.00 82.17 1300 ALA D N 1
ATOM 4607 C CA . ALA D 1 153 ? 75.717 -11.004 76.093 1.00 82.62 1300 ALA D CA 1
ATOM 4608 C C . ALA D 1 153 ? 75.526 -12.493 75.809 1.00 82.03 1300 ALA D C 1
ATOM 4609 O O . ALA D 1 153 ? 75.410 -12.888 74.654 1.00 84.44 1300 ALA D O 1
ATOM 4611 N N . LEU D 1 154 ? 75.499 -13.315 76.856 1.00 79.34 1301 LEU D N 1
ATOM 4612 C CA . LEU D 1 154 ? 75.342 -14.760 76.685 1.00 74.58 1301 LEU D CA 1
ATOM 4613 C C . LEU D 1 154 ? 73.997 -15.119 76.053 1.00 71.66 1301 LEU D C 1
ATOM 4614 O O . LEU D 1 154 ? 73.935 -15.932 75.122 1.00 71.99 1301 LEU D O 1
ATOM 4619 N N . SER D 1 155 ? 72.926 -14.528 76.577 1.00 69.30 1302 SER D N 1
ATOM 4620 C CA . SER D 1 155 ? 71.590 -14.734 76.026 1.00 67.39 1302 SER D CA 1
ATOM 4621 C C . SER D 1 155 ? 71.565 -14.379 74.538 1.00 68.12 1302 SER D C 1
ATOM 4622 O O . SER D 1 155 ? 71.156 -15.190 73.691 1.00 67.45 1302 SER D O 1
ATOM 4625 N N . TYR D 1 156 ? 72.035 -13.171 74.232 1.00 69.81 1303 TYR D N 1
ATOM 4626 C CA . TYR D 1 156 ? 72.143 -12.706 72.850 1.00 71.54 1303 TYR D CA 1
ATOM 4627 C C . TYR D 1 156 ? 72.879 -13.724 71.969 1.00 71.34 1303 TYR D C 1
ATOM 4628 O O . TYR D 1 156 ? 72.392 -14.132 70.898 1.00 70.81 1303 TYR D O 1
ATOM 4637 N N . ASN D 1 157 ? 74.039 -14.153 72.456 1.00 70.59 1304 ASN D N 1
ATOM 4638 C CA . ASN D 1 157 ? 74.907 -15.069 71.732 1.00 70.73 1304 ASN D CA 1
ATOM 4639 C C . ASN D 1 157 ? 74.265 -16.417 71.432 1.00 69.43 1304 ASN D C 1
ATOM 4640 O O . ASN D 1 157 ? 74.230 -16.840 70.275 1.00 70.08 1304 ASN D O 1
ATOM 4645 N N . ILE D 1 158 ? 73.761 -17.101 72.455 1.00 67.91 1305 ILE D N 1
ATOM 4646 C CA . ILE D 1 158 ? 73.214 -18.431 72.215 1.00 68.65 1305 ILE D CA 1
ATOM 4647 C C . ILE D 1 158 ? 71.915 -18.339 71.418 1.00 69.18 1305 ILE D C 1
ATOM 4648 O O . ILE D 1 158 ? 71.614 -19.237 70.621 1.00 69.72 1305 ILE D O 1
ATOM 4653 N N . TYR D 1 159 ? 71.159 -17.256 71.604 1.00 69.58 1306 TYR D N 1
ATOM 4654 C CA . TYR D 1 159 ? 69.977 -17.058 70.768 1.00 68.18 1306 TYR D CA 1
ATOM 4655 C C . TYR D 1 159 ? 70.367 -16.963 69.299 1.00 68.76 1306 TYR D C 1
ATOM 4656 O O . TYR D 1 159 ? 69.809 -17.671 68.463 1.00 73.79 1306 TYR D O 1
ATOM 4665 N N . ASN D 1 160 ? 71.318 -16.090 68.975 1.00 65.31 1307 ASN D N 1
ATOM 4666 C CA . ASN D 1 160 ? 71.690 -15.921 67.572 1.00 66.20 1307 ASN D CA 1
ATOM 4667 C C . ASN D 1 160 ? 72.359 -17.153 66.965 1.00 67.36 1307 ASN D C 1
ATOM 4668 O O . ASN D 1 160 ? 72.128 -17.484 65.793 1.00 68.40 1307 ASN D O 1
ATOM 4673 N N . ILE D 1 161 ? 73.171 -17.840 67.760 1.00 67.43 1308 ILE D N 1
ATOM 4674 C CA . ILE D 1 161 ? 73.835 -19.050 67.289 1.00 69.37 1308 ILE D CA 1
ATOM 4675 C C . ILE D 1 161 ? 72.801 -20.129 66.979 1.00 68.87 1308 ILE D C 1
ATOM 4676 O O . ILE D 1 161 ? 72.804 -20.732 65.892 1.00 67.32 1308 ILE D O 1
ATOM 4681 N N . TRP D 1 162 ? 71.908 -20.357 67.939 1.00 68.17 1309 TRP D N 1
ATOM 4682 C CA . TRP D 1 162 ? 70.854 -21.347 67.781 1.00 68.28 1309 TRP D CA 1
ATOM 4683 C C . TRP D 1 162 ? 69.948 -21.023 66.593 1.00 70.75 1309 TRP D C 1
ATOM 4684 O O . TRP D 1 162 ? 69.603 -21.906 65.809 1.00 71.11 1309 TRP D O 1
ATOM 4695 N N . LEU D 1 163 ? 69.568 -19.756 66.460 1.00 73.12 1310 LEU D N 1
ATOM 4696 C CA . LEU D 1 163 ? 68.725 -19.330 65.349 1.00 75.88 1310 LEU D CA 1
ATOM 4697 C C . LEU D 1 163 ? 69.432 -19.553 64.007 1.00 78.94 1310 LEU D C 1
ATOM 4698 O O . LEU D 1 163 ? 68.801 -19.949 63.017 1.00 80.36 1310 LEU D O 1
ATOM 4703 N N . LYS D 1 164 ? 70.740 -19.306 63.978 1.00 78.19 1311 LYS D N 1
ATOM 4704 C CA . LYS D 1 164 ? 71.520 -19.539 62.767 1.00 79.48 1311 LYS D CA 1
ATOM 4705 C C . LYS D 1 164 ? 71.541 -21.025 62.418 1.00 79.24 1311 LYS D C 1
ATOM 4706 O O . LYS D 1 164 ? 71.411 -21.404 61.246 1.00 79.79 1311 LYS D O 1
ATOM 4712 N N . LYS D 1 165 ? 71.694 -21.865 63.440 1.00 78.63 1312 LYS D N 1
ATOM 4713 C CA . LYS D 1 165 ? 71.647 -23.310 63.238 1.00 77.13 1312 LYS D CA 1
ATOM 4714 C C . LYS D 1 165 ? 70.289 -23.747 62.697 1.00 77.53 1312 LYS D C 1
ATOM 4715 O O . LYS D 1 165 ? 70.208 -24.623 61.830 1.00 78.79 1312 LYS D O 1
ATOM 4721 N N . LEU D 1 166 ? 69.228 -23.132 63.212 1.00 75.91 1313 LEU D N 1
ATOM 4722 C CA . LEU D 1 166 ? 67.878 -23.406 62.735 1.00 75.50 1313 LEU D CA 1
ATOM 4723 C C . LEU D 1 166 ? 67.755 -23.059 61.259 1.00 76.44 1313 LEU D C 1
ATOM 4724 O O . LEU D 1 166 ? 67.223 -23.847 60.473 1.00 77.45 1313 LEU D O 1
ATOM 4729 N N . GLN D 1 167 ? 68.245 -21.877 60.891 1.00 75.78 1314 GLN D N 1
ATOM 4730 C CA . GLN D 1 167 ? 68.298 -21.483 59.488 1.00 77.38 1314 GLN D CA 1
ATOM 4731 C C . GLN D 1 167 ? 69.021 -22.536 58.653 1.00 80.60 1314 GLN D C 1
ATOM 4732 O O . GLN D 1 167 ? 68.556 -22.914 57.578 1.00 81.34 1314 GLN D O 1
ATOM 4738 N N . LYS D 1 168 ? 70.150 -23.017 59.164 1.00 83.33 1315 LYS D N 1
ATOM 4739 C CA . LYS D 1 168 ? 70.921 -24.043 58.469 1.00 85.51 1315 LYS D CA 1
ATOM 4740 C C . LYS D 1 168 ? 70.121 -25.333 58.267 1.00 86.81 1315 LYS D C 1
ATOM 4741 O O . LYS D 1 168 ? 70.179 -25.941 57.200 1.00 88.06 1315 LYS D O 1
ATOM 4743 N N . GLN D 1 169 ? 69.373 -25.746 59.286 1.00 87.29 1316 GLN D N 1
ATOM 4744 C CA . GLN D 1 169 ? 68.581 -26.974 59.198 1.00 86.77 1316 GLN D CA 1
ATOM 4745 C C . GLN D 1 169 ? 67.366 -26.819 58.293 1.00 85.89 1316 GLN D C 1
ATOM 4746 O O . GLN D 1 169 ? 66.890 -27.798 57.721 1.00 87.01 1316 GLN D O 1
ATOM 4752 N N . LEU D 1 170 ? 66.854 -25.597 58.182 1.00 86.19 1317 LEU D N 1
ATOM 4753 C CA . LEU D 1 170 ? 65.730 -25.322 57.291 1.00 90.88 1317 LEU D CA 1
ATOM 4754 C C . LEU D 1 170 ? 66.172 -25.266 55.829 1.00 97.61 1317 LEU D C 1
ATOM 4755 O O . LEU D 1 170 ? 65.461 -25.741 54.946 1.00 97.49 1317 LEU D O 1
ATOM 4760 N N . GLN D 1 171 ? 67.343 -24.671 55.605 1.00 104.96 1318 GLN D N 1
ATOM 4761 C CA . GLN D 1 171 ? 67.955 -24.487 54.283 1.00 113.56 1318 GLN D CA 1
ATOM 4762 C C . GLN D 1 171 ? 67.656 -25.572 53.248 1.00 121.48 1318 GLN D C 1
ATOM 4763 O O . GLN D 1 171 ? 67.109 -25.290 52.182 1.00 122.92 1318 GLN D O 1
ATOM 4769 N N . LYS D 1 172 ? 68.017 -26.810 53.568 1.00 128.20 1319 LYS D N 1
ATOM 4770 C CA . LYS D 1 172 ? 67.868 -27.925 52.637 1.00 132.57 1319 LYS D CA 1
ATOM 4771 C C . LYS D 1 172 ? 66.405 -28.286 52.403 1.00 128.96 1319 LYS D C 1
ATOM 4772 O O . LYS D 1 172 ? 65.930 -28.300 51.266 1.00 128.92 1319 LYS D O 1
ATOM 4778 N N . LYS D 1 173 ? 65.706 -28.584 53.492 1.00 119.49 1320 LYS D N 1
ATOM 4779 C CA . LYS D 1 173 ? 64.312 -29.013 53.450 1.00 112.54 1320 LYS D CA 1
ATOM 4780 C C . LYS D 1 173 ? 63.396 -28.034 52.715 1.00 106.92 1320 LYS D C 1
ATOM 4781 O O . LYS D 1 173 ? 62.556 -28.442 51.913 1.00 104.92 1320 LYS D O 1
ATOM 4787 N N . ALA D 1 174 ? 63.570 -26.743 52.984 1.00 106.89 1321 ALA D N 1
ATOM 4788 C CA . ALA D 1 174 ? 62.614 -25.730 52.542 1.00 113.12 1321 ALA D CA 1
ATOM 4789 C C . ALA D 1 174 ? 62.579 -25.537 51.029 1.00 113.13 1321 ALA D C 1
ATOM 4790 O O . ALA D 1 174 ? 61.511 -25.354 50.448 1.00 119.30 1321 ALA D O 1
ATOM 4792 N N . ILE D 1 175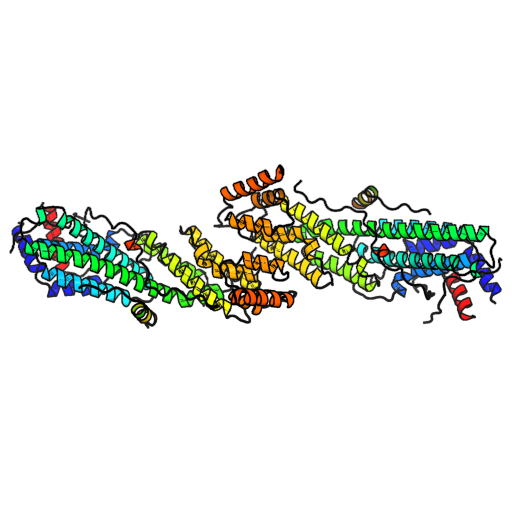 ? 63.742 -25.580 50.392 1.00 104.36 1322 ILE D N 1
ATOM 4793 C CA . ILE D 1 175 ? 63.823 -25.355 48.954 1.00 106.33 1322 ILE D CA 1
ATOM 4794 C C . ILE D 1 175 ? 63.136 -26.475 48.180 1.00 105.90 1322 ILE D C 1
ATOM 4795 O O . ILE D 1 175 ? 62.370 -26.224 47.245 1.00 106.08 1322 ILE D O 1
ATOM 4800 N N . ASN D 1 176 ? 63.397 -27.712 48.583 1.00 102.21 1323 ASN D N 1
ATOM 4801 C CA . ASN D 1 176 ? 62.785 -28.857 47.933 1.00 100.94 1323 ASN D CA 1
ATOM 4802 C C . ASN D 1 176 ? 61.294 -28.925 48.252 1.00 97.77 1323 ASN D C 1
ATOM 4803 O O . ASN D 1 176 ? 60.479 -29.231 47.384 1.00 100.04 1323 ASN D O 1
ATOM 4808 N N . ALA D 1 177 ? 60.937 -28.608 49.492 1.00 93.62 1324 ALA D N 1
ATOM 4809 C CA . ALA D 1 177 ? 59.549 -28.728 49.932 1.00 93.12 1324 ALA D CA 1
ATOM 4810 C C . ALA D 1 177 ? 58.628 -27.653 49.356 1.00 92.25 1324 ALA D C 1
ATOM 4811 O O . ALA D 1 177 ? 57.455 -27.912 49.089 1.00 92.54 1324 ALA D O 1
ATOM 4813 N N . VAL D 1 178 ? 59.157 -26.451 49.168 1.00 91.78 1325 VAL D N 1
ATOM 4814 C CA . VAL D 1 178 ? 58.329 -25.318 48.768 1.00 91.41 1325 VAL D CA 1
ATOM 4815 C C . VAL D 1 178 ? 58.359 -25.089 47.259 1.00 92.98 1325 VAL D C 1
ATOM 4816 O O . VAL D 1 178 ? 57.322 -24.858 46.636 1.00 93.09 1325 VAL D O 1
ATOM 4820 N N . VAL D 1 179 ? 59.550 -25.161 46.676 1.00 84.25 1326 VAL D N 1
ATOM 4821 C CA . VAL D 1 179 ? 59.727 -24.861 45.260 1.00 86.81 1326 VAL D CA 1
ATOM 4822 C C . VAL D 1 179 ? 59.500 -26.071 44.350 1.00 91.42 1326 VAL D C 1
ATOM 4823 O O . VAL D 1 179 ? 58.781 -25.977 43.356 1.00 95.21 1326 VAL D O 1
ATOM 4827 N N . ILE D 1 180 ? 60.097 -27.205 44.699 1.00 91.96 1327 ILE D N 1
ATOM 4828 C CA . ILE D 1 180 ? 60.109 -28.369 43.816 1.00 97.03 1327 ILE D CA 1
ATOM 4829 C C . ILE D 1 180 ? 58.977 -29.365 44.102 1.00 101.42 1327 ILE D C 1
ATOM 4830 O O . ILE D 1 180 ? 58.503 -30.051 43.196 1.00 103.26 1327 ILE D O 1
ATOM 4835 N N . SER D 1 181 ? 58.536 -29.438 45.354 1.00 105.11 1328 SER D N 1
ATOM 4836 C CA . SER D 1 181 ? 57.512 -30.407 45.743 1.00 110.02 1328 SER D CA 1
ATOM 4837 C C . SER D 1 181 ? 56.191 -30.188 45.022 1.00 112.97 1328 SER D C 1
ATOM 4838 O O . SER D 1 181 ? 55.754 -29.054 44.827 1.00 110.30 1328 SER D O 1
ATOM 4841 N N . GLU D 1 182 ? 55.562 -31.293 44.635 1.00 119.97 1329 GLU D N 1
ATOM 4842 C CA . GLU D 1 182 ? 54.294 -31.262 43.922 1.00 125.13 1329 GLU D CA 1
ATOM 4843 C C . GLU D 1 182 ? 53.189 -31.942 44.722 1.00 132.58 1329 GLU D C 1
ATOM 4844 O O . GLU D 1 182 ? 53.134 -33.168 44.801 1.00 138.15 1329 GLU D O 1
ATOM 4850 N N . SER D 1 183 ? 52.320 -31.139 45.328 1.00 133.11 1330 SER D N 1
ATOM 4851 C CA . SER D 1 183 ? 51.207 -31.669 46.105 1.00 139.26 1330 SER D CA 1
ATOM 4852 C C . SER D 1 183 ? 50.124 -32.238 45.193 1.00 143.55 1330 SER D C 1
ATOM 4853 O O . SER D 1 183 ? 49.151 -32.828 45.662 1.00 146.97 1330 SER D O 1
ATOM 4856 N N . GLU D 1 199 ? 63.900 -37.025 49.744 1.00 146.40 1352 GLU D N 1
ATOM 4857 C CA . GLU D 1 199 ? 63.106 -35.917 49.227 1.00 142.21 1352 GLU D CA 1
ATOM 4858 C C . GLU D 1 199 ? 62.183 -35.345 50.296 1.00 133.42 1352 GLU D C 1
ATOM 4859 O O . GLU D 1 199 ? 61.559 -36.090 51.051 1.00 134.82 1352 GLU D O 1
ATOM 4865 N N . TYR D 1 200 ? 62.101 -34.020 50.356 1.00 118.95 1353 TYR D N 1
ATOM 4866 C CA . TYR D 1 200 ? 61.283 -33.352 51.364 1.00 109.98 1353 TYR D CA 1
ATOM 4867 C C . TYR D 1 200 ? 59.965 -32.820 50.807 1.00 105.97 1353 TYR D C 1
ATOM 4868 O O . TYR D 1 200 ? 59.886 -32.419 49.647 1.00 104.82 1353 TYR D O 1
ATOM 4877 N N . THR D 1 201 ? 58.936 -32.816 51.652 1.00 104.40 1354 THR D N 1
ATOM 4878 C CA . THR D 1 201 ? 57.640 -32.238 51.304 1.00 101.44 1354 THR D CA 1
ATOM 4879 C C . THR D 1 201 ? 57.258 -31.167 52.323 1.00 97.78 1354 THR D C 1
ATOM 4880 O O . THR D 1 201 ? 58.045 -30.845 53.213 1.00 98.73 1354 THR D O 1
ATOM 4884 N N . MET D 1 202 ? 56.051 -30.622 52.205 1.00 94.37 1355 MET D N 1
ATOM 4885 C CA . MET D 1 202 ? 55.607 -29.576 53.123 1.00 92.64 1355 MET D CA 1
ATOM 4886 C C . MET D 1 202 ? 55.383 -30.102 54.537 1.00 96.75 1355 MET D C 1
ATOM 4887 O O . MET D 1 202 ? 55.485 -29.350 55.510 1.00 94.94 1355 MET D O 1
ATOM 4892 N N . ASP D 1 203 ? 55.074 -31.391 54.645 1.00 103.57 1356 ASP D N 1
ATOM 4893 C CA . ASP D 1 203 ? 54.867 -32.025 55.942 1.00 105.31 1356 ASP D CA 1
ATOM 4894 C C . ASP D 1 203 ? 56.128 -31.950 56.794 1.00 102.08 1356 ASP D C 1
ATOM 4895 O O . ASP D 1 203 ? 56.048 -31.863 58.015 1.00 104.61 1356 ASP D O 1
ATOM 4900 N N . ASP D 1 204 ? 57.287 -31.966 56.142 1.00 95.45 1357 ASP D N 1
ATOM 4901 C CA . ASP D 1 204 ? 58.565 -31.871 56.843 1.00 93.49 1357 ASP D CA 1
ATOM 4902 C C . ASP D 1 204 ? 58.754 -30.488 57.459 1.00 86.66 1357 ASP D C 1
ATOM 4903 O O . ASP D 1 204 ? 59.117 -30.366 58.627 1.00 85.51 1357 ASP D O 1
ATOM 4908 N N . ILE D 1 205 ? 58.513 -29.456 56.654 1.00 82.99 1358 ILE D N 1
ATOM 4909 C CA . ILE D 1 205 ? 58.557 -28.066 57.106 1.00 77.80 1358 ILE D CA 1
ATOM 4910 C C . ILE D 1 205 ? 57.596 -27.836 58.266 1.00 76.72 1358 ILE D C 1
ATOM 4911 O O . ILE D 1 205 ? 57.976 -27.314 59.328 1.00 76.67 1358 ILE D O 1
ATOM 4916 N N . LEU D 1 206 ? 56.341 -28.220 58.046 1.00 76.25 1359 LEU D N 1
ATOM 4917 C CA . LEU D 1 206 ? 55.313 -28.097 59.070 1.00 75.72 1359 LEU D CA 1
ATOM 4918 C C . LEU D 1 206 ? 55.695 -28.853 60.342 1.00 77.12 1359 LEU D C 1
ATOM 4919 O O . LEU D 1 206 ? 55.377 -28.413 61.437 1.00 76.95 1359 LEU D O 1
ATOM 4924 N N . THR D 1 207 ? 56.380 -29.984 60.194 1.00 75.39 1360 THR D N 1
ATOM 4925 C CA . THR D 1 207 ? 56.830 -30.759 61.345 1.00 76.48 1360 THR D CA 1
ATOM 4926 C C . THR D 1 207 ? 57.926 -30.000 62.099 1.00 74.97 1360 THR D C 1
ATOM 4927 O O . THR D 1 207 ? 57.947 -29.977 63.331 1.00 75.81 1360 THR D O 1
ATOM 4931 N N . PHE D 1 208 ? 58.831 -29.386 61.345 1.00 72.62 1361 PHE D N 1
ATOM 4932 C CA . PHE D 1 208 ? 59.879 -28.537 61.901 1.00 71.41 1361 PHE D CA 1
ATOM 4933 C C . PHE D 1 208 ? 59.281 -27.417 62.763 1.00 71.66 1361 PHE D C 1
ATOM 4934 O O . PHE D 1 208 ? 59.630 -27.246 63.953 1.00 70.64 1361 PHE D O 1
ATOM 4942 N N . PHE D 1 209 ? 58.352 -26.670 62.174 1.00 71.97 1362 PHE D N 1
ATOM 4943 C CA . PHE D 1 209 ? 57.736 -25.567 62.900 1.00 71.12 1362 PHE D CA 1
ATOM 4944 C C . PHE D 1 209 ? 56.869 -26.046 64.072 1.00 73.51 1362 PHE D C 1
ATOM 4945 O O . PHE D 1 209 ? 56.819 -25.397 65.123 1.00 74.65 1362 PHE D O 1
ATOM 4953 N N . ASN D 1 210 ? 56.212 -27.191 63.903 1.00 74.30 1363 ASN D N 1
ATOM 4954 C CA . ASN D 1 210 ? 55.462 -27.818 64.990 1.00 76.25 1363 ASN D CA 1
ATOM 4955 C C . ASN D 1 210 ? 56.380 -28.114 66.157 1.00 77.76 1363 ASN D C 1
ATOM 4956 O O . ASN D 1 210 ? 56.005 -27.957 67.316 1.00 78.69 1363 ASN D O 1
ATOM 4961 N N . SER D 1 211 ? 57.589 -28.556 65.829 1.00 78.85 1364 SER D N 1
ATOM 4962 C CA . SER D 1 211 ? 58.572 -28.939 66.829 1.00 79.65 1364 SER D CA 1
ATOM 4963 C C . SER D 1 211 ? 59.041 -27.705 67.574 1.00 77.91 1364 SER D C 1
ATOM 4964 O O . SER D 1 211 ? 59.143 -27.716 68.805 1.00 74.18 1364 SER D O 1
ATOM 4967 N N . ILE D 1 212 ? 59.298 -26.633 66.825 1.00 75.59 1365 ILE D N 1
ATOM 4968 C CA . ILE D 1 212 ? 59.655 -25.359 67.450 1.00 73.20 1365 ILE D CA 1
ATOM 4969 C C . ILE D 1 212 ? 58.571 -24.892 68.425 1.00 72.46 1365 ILE D C 1
ATOM 4970 O O . ILE D 1 212 ? 58.839 -24.682 69.621 1.00 73.39 1365 ILE D O 1
ATOM 4975 N N . TYR D 1 213 ? 57.352 -24.758 67.904 1.00 71.12 1366 TYR D N 1
ATOM 4976 C CA . TYR D 1 213 ? 56.187 -24.345 68.685 1.00 71.45 1366 TYR D CA 1
ATOM 4977 C C . TYR D 1 213 ? 55.999 -25.173 69.962 1.00 75.27 1366 TYR D C 1
ATOM 4978 O O . TYR D 1 213 ? 55.949 -24.623 71.064 1.00 75.66 1366 TYR D O 1
ATOM 4987 N N . TRP D 1 214 ? 55.906 -26.490 69.816 1.00 74.06 1367 TRP D N 1
ATOM 4988 C CA . TRP D 1 214 ? 55.631 -27.354 70.961 1.00 77.45 1367 TRP D CA 1
ATOM 4989 C C . TRP D 1 214 ? 56.773 -27.362 71.971 1.00 79.22 1367 TRP D C 1
ATOM 4990 O O . TRP D 1 214 ? 56.534 -27.355 73.181 1.00 78.41 1367 TRP D O 1
ATOM 5001 N N . CYS D 1 215 ? 58.008 -27.390 71.478 1.00 79.49 1368 CYS D N 1
ATOM 5002 C CA . CYS D 1 215 ? 59.166 -27.292 72.359 1.00 79.96 1368 CYS D CA 1
ATOM 5003 C C . CYS D 1 215 ? 59.116 -26.009 73.193 1.00 80.91 1368 CYS D C 1
ATOM 5004 O O . CYS D 1 215 ? 59.169 -26.063 74.420 1.00 82.22 1368 CYS D O 1
ATOM 5007 N N . MET D 1 216 ? 59.009 -24.858 72.532 1.00 79.44 1369 MET D N 1
ATOM 5008 C CA . MET D 1 216 ? 58.949 -23.592 73.266 1.00 80.33 1369 MET D CA 1
ATOM 5009 C C . MET D 1 216 ? 57.755 -23.510 74.218 1.00 82.32 1369 MET D C 1
ATOM 5010 O O . MET D 1 216 ? 57.847 -22.908 75.285 1.00 83.00 1369 MET D O 1
ATOM 5015 N N . LYS D 1 217 ? 56.639 -24.116 73.834 1.00 84.31 1370 LYS D N 1
ATOM 5016 C CA . LYS D 1 217 ? 55.448 -24.103 74.672 1.00 87.67 1370 LYS D CA 1
ATOM 5017 C C . LYS D 1 217 ? 55.660 -24.921 75.938 1.00 88.59 1370 LYS D C 1
ATOM 5018 O O . LYS D 1 217 ? 55.280 -24.503 77.032 1.00 90.69 1370 LYS D O 1
ATOM 5024 N N . SER D 1 218 ? 56.282 -26.084 75.778 1.00 87.84 1371 SER D N 1
ATOM 5025 C CA . SER D 1 218 ? 56.451 -27.028 76.875 1.00 90.20 1371 SER D CA 1
ATOM 5026 C C . SER D 1 218 ? 57.597 -26.634 77.802 1.00 91.83 1371 SER D C 1
ATOM 5027 O O . SER D 1 218 ? 57.657 -27.080 78.947 1.00 94.17 1371 SER D O 1
ATOM 5030 N N . PHE D 1 219 ? 58.502 -25.798 77.302 1.00 91.33 1372 PHE D N 1
ATOM 5031 C CA . PHE D 1 219 ? 59.639 -25.336 78.093 1.00 89.59 1372 PHE D CA 1
ATOM 5032 C C . PHE D 1 219 ? 59.374 -23.953 78.686 1.00 88.41 1372 PHE D C 1
ATOM 5033 O O . PHE D 1 219 ? 60.298 -23.270 79.126 1.00 87.24 1372 PHE D O 1
ATOM 5041 N N . HIS D 1 220 ? 58.099 -23.571 78.709 1.00 85.21 1373 HIS D N 1
ATOM 5042 C CA . HIS D 1 220 ? 57.643 -22.314 79.301 1.00 86.70 1373 HIS D CA 1
ATOM 5043 C C . HIS D 1 220 ? 58.370 -21.085 78.759 1.00 86.49 1373 HIS D C 1
ATOM 5044 O O . HIS D 1 220 ? 58.713 -20.172 79.508 1.00 87.95 1373 HIS D O 1
ATOM 5051 N N . ILE D 1 221 ? 58.592 -21.062 77.451 1.00 86.87 1374 ILE D N 1
ATOM 5052 C CA . ILE D 1 221 ? 59.240 -19.928 76.809 1.00 87.25 1374 ILE D CA 1
ATOM 5053 C C . ILE D 1 221 ? 58.200 -18.863 76.460 1.00 88.99 1374 ILE D C 1
ATOM 5054 O O . ILE D 1 221 ? 57.086 -19.183 76.040 1.00 87.86 1374 ILE D O 1
ATOM 5059 N N . GLU D 1 222 ? 58.569 -17.601 76.651 1.00 92.43 1375 GLU D N 1
ATOM 5060 C CA . GLU D 1 222 ? 57.676 -16.477 76.400 1.00 95.44 1375 GLU D CA 1
ATOM 5061 C C . GLU D 1 222 ? 57.356 -16.330 74.910 1.00 94.46 1375 GLU D C 1
ATOM 5062 O O . GLU D 1 222 ? 58.213 -16.547 74.054 1.00 90.66 1375 GLU D O 1
ATOM 5068 N N . ASN D 1 223 ? 56.116 -15.948 74.619 1.00 108.11 1376 ASN D N 1
ATOM 5069 C CA . ASN D 1 223 ? 55.569 -15.986 73.264 1.00 109.84 1376 ASN D CA 1
ATOM 5070 C C . ASN D 1 223 ? 56.298 -15.110 72.240 1.00 105.17 1376 ASN D C 1
ATOM 5071 O O . ASN D 1 223 ? 56.449 -15.498 71.073 1.00 102.91 1376 ASN D O 1
ATOM 5076 N N . GLU D 1 224 ? 56.750 -13.937 72.678 1.00 101.56 1377 GLU D N 1
ATOM 5077 C CA . GLU D 1 224 ? 57.429 -12.988 71.796 1.00 98.40 1377 GLU D CA 1
ATOM 5078 C C . GLU D 1 224 ? 58.659 -13.604 71.129 1.00 93.60 1377 GLU D C 1
ATOM 5079 O O . GLU D 1 224 ? 58.966 -13.314 69.966 1.00 90.04 1377 GLU D O 1
ATOM 5085 N N . VAL D 1 225 ? 59.347 -14.467 71.872 1.00 93.77 1378 VAL D N 1
ATOM 5086 C CA . VAL D 1 225 ? 60.514 -15.178 71.363 1.00 90.57 1378 VAL D CA 1
ATOM 5087 C C . VAL D 1 225 ? 60.122 -16.105 70.217 1.00 86.06 1378 VAL D C 1
ATOM 5088 O O . VAL D 1 225 ? 60.813 -16.187 69.197 1.00 78.37 1378 VAL D O 1
ATOM 5092 N N . PHE D 1 226 ? 59.000 -16.794 70.399 1.00 84.87 1379 PHE D N 1
ATOM 5093 C CA . PHE D 1 226 ? 58.446 -17.676 69.381 1.00 82.87 1379 PHE D CA 1
ATOM 5094 C C . PHE D 1 226 ? 58.096 -16.887 68.121 1.00 82.38 1379 PHE D C 1
ATOM 5095 O O . PHE D 1 226 ? 58.484 -17.270 67.003 1.00 83.01 1379 PHE D O 1
ATOM 5103 N N . HIS D 1 227 ? 57.369 -15.785 68.310 1.00 80.22 1380 HIS D N 1
ATOM 5104 C CA A HIS D 1 227 ? 57.012 -14.900 67.205 0.51 76.99 1380 HIS D CA 1
ATOM 5105 C CA B HIS D 1 227 ? 57.010 -14.905 67.202 0.49 76.98 1380 HIS D CA 1
ATOM 5106 C C . HIS D 1 227 ? 58.249 -14.450 66.434 1.00 75.70 1380 HIS D C 1
ATOM 5107 O O . HIS D 1 227 ? 58.259 -14.451 65.201 1.00 74.26 1380 HIS D O 1
ATOM 5120 N N . ALA D 1 228 ? 59.292 -14.077 67.168 1.00 76.54 1381 ALA D N 1
ATOM 5121 C CA . ALA D 1 228 ? 60.529 -13.599 66.555 1.00 79.48 1381 ALA D CA 1
ATOM 5122 C C . ALA D 1 228 ? 61.225 -14.689 65.747 1.00 74.73 1381 ALA D C 1
ATOM 5123 O O . ALA D 1 228 ? 61.637 -14.464 64.604 1.00 73.74 1381 ALA D O 1
ATOM 5125 N N . VAL D 1 229 ? 61.350 -15.868 66.348 1.00 77.57 1382 VAL D N 1
ATOM 5126 C CA . VAL D 1 229 ? 62.026 -16.995 65.710 1.00 77.68 1382 VAL D CA 1
ATOM 5127 C C . VAL D 1 229 ? 61.319 -17.412 64.423 1.00 73.03 1382 VAL D C 1
ATOM 5128 O O . VAL D 1 229 ? 61.951 -17.546 63.360 1.00 72.27 1382 VAL D O 1
ATOM 5132 N N . VAL D 1 230 ? 60.008 -17.615 64.519 1.00 72.99 1383 VAL D N 1
ATOM 5133 C CA . VAL D 1 230 ? 59.248 -18.046 63.355 1.00 71.98 1383 VAL D CA 1
ATOM 5134 C C . VAL D 1 230 ? 59.215 -16.961 62.278 1.00 71.49 1383 VAL D C 1
ATOM 5135 O O . VAL D 1 230 ? 59.330 -17.266 61.092 1.00 69.95 1383 VAL D O 1
ATOM 5139 N N . THR D 1 231 ? 59.058 -15.703 62.685 1.00 71.98 1384 THR D N 1
ATOM 5140 C CA . THR D 1 231 ? 59.133 -14.591 61.738 1.00 70.70 1384 THR D CA 1
ATOM 5141 C C . THR D 1 231 ? 60.451 -14.604 60.964 1.00 71.91 1384 THR D C 1
ATOM 5142 O O . THR D 1 231 ? 60.468 -14.508 59.727 1.00 73.03 1384 THR D O 1
ATOM 5146 N N . THR D 1 232 ? 61.551 -14.748 61.699 1.00 72.04 1385 THR D N 1
ATOM 5147 C CA . THR D 1 232 ? 62.876 -14.736 61.094 1.00 73.16 1385 THR D CA 1
ATOM 5148 C C . THR D 1 232 ? 63.008 -15.879 60.098 1.00 74.03 1385 THR D C 1
ATOM 5149 O O . THR D 1 232 ? 63.387 -15.666 58.936 1.00 75.66 1385 THR D O 1
ATOM 5153 N N . LEU D 1 233 ? 62.678 -17.087 60.552 1.00 73.97 1386 LEU D N 1
ATOM 5154 C CA . LEU D 1 233 ? 62.769 -18.269 59.694 1.00 72.90 1386 LEU D CA 1
ATOM 5155 C C . LEU D 1 233 ? 61.901 -18.155 58.439 1.00 71.97 1386 LEU D C 1
ATOM 5156 O O . LEU D 1 233 ? 62.316 -18.567 57.359 1.00 70.47 1386 LEU D O 1
ATOM 5161 N N . LEU D 1 234 ? 60.699 -17.605 58.585 1.00 72.22 1387 LEU D N 1
ATOM 5162 C CA . LEU D 1 234 ? 59.799 -17.421 57.452 1.00 71.08 1387 LEU D CA 1
ATOM 5163 C C . LEU D 1 234 ? 60.365 -16.431 56.450 1.00 72.94 1387 LEU D C 1
ATOM 5164 O O . LEU D 1 234 ? 60.291 -16.664 55.243 1.00 74.34 1387 LEU D O 1
ATOM 5169 N N . ASN D 1 235 ? 60.910 -15.320 56.941 1.00 73.92 1388 ASN D N 1
ATOM 5170 C CA . ASN D 1 235 ? 61.576 -14.374 56.048 1.00 74.80 1388 ASN D CA 1
ATOM 5171 C C . ASN D 1 235 ? 62.712 -15.065 55.291 1.00 76.22 1388 ASN D C 1
ATOM 5172 O O . ASN D 1 235 ? 62.892 -14.871 54.077 1.00 76.73 1388 ASN D O 1
ATOM 5177 N N . TYR D 1 236 ? 63.451 -15.900 56.016 1.00 77.39 1389 TYR D N 1
ATOM 5178 C CA . TYR D 1 236 ? 64.570 -16.637 55.443 1.00 78.73 1389 TYR D CA 1
ATOM 5179 C C . TYR D 1 236 ? 64.112 -17.573 54.313 1.00 79.37 1389 TYR D C 1
ATOM 5180 O O . TYR D 1 236 ? 64.706 -17.601 53.225 1.00 80.87 1389 TYR D O 1
ATOM 5189 N N . VAL D 1 237 ? 63.046 -18.323 54.581 1.00 77.97 1390 VAL D N 1
ATOM 5190 C CA . VAL D 1 237 ? 62.447 -19.230 53.609 1.00 76.49 1390 VAL D CA 1
ATOM 5191 C C . VAL D 1 237 ? 61.975 -18.472 52.376 1.00 76.31 1390 VAL D C 1
ATOM 5192 O O . VAL D 1 237 ? 62.275 -18.865 51.252 1.00 76.75 1390 VAL D O 1
ATOM 5196 N N . ASP D 1 238 ? 61.235 -17.389 52.596 1.00 75.98 1391 ASP D N 1
ATOM 5197 C CA . ASP D 1 238 ? 60.788 -16.528 51.508 1.00 79.25 1391 ASP D CA 1
ATOM 5198 C C . ASP D 1 238 ? 61.970 -16.131 50.629 1.00 79.95 1391 ASP D C 1
ATOM 5199 O O . ASP D 1 238 ? 61.902 -16.209 49.391 1.00 81.74 1391 ASP D O 1
ATOM 5204 N N . ALA D 1 239 ? 63.071 -15.758 51.275 1.00 79.39 1392 ALA D N 1
ATOM 5205 C CA . ALA D 1 239 ? 64.242 -15.291 50.541 1.00 80.34 1392 ALA D CA 1
ATOM 5206 C C . ALA D 1 239 ? 64.888 -16.399 49.706 1.00 80.23 1392 ALA D C 1
ATOM 5207 O O . ALA D 1 239 ? 65.026 -16.264 48.482 1.00 80.30 1392 ALA D O 1
ATOM 5209 N N . ILE D 1 240 ? 65.267 -17.497 50.355 1.00 80.47 1393 ILE D N 1
ATOM 5210 C CA . ILE D 1 240 ? 65.978 -18.565 49.651 1.00 82.33 1393 ILE D CA 1
ATOM 5211 C C . ILE D 1 240 ? 65.114 -19.233 48.573 1.00 82.60 1393 ILE D C 1
ATOM 5212 O O . ILE D 1 240 ? 65.606 -19.602 47.497 1.00 82.71 1393 ILE D O 1
ATOM 5217 N N . CYS D 1 241 ? 63.821 -19.362 48.853 1.00 82.84 1394 CYS D N 1
ATOM 5218 C CA . CYS D 1 241 ? 62.911 -20.007 47.922 1.00 83.66 1394 CYS D CA 1
ATOM 5219 C C . CYS D 1 241 ? 62.613 -19.100 46.738 1.00 85.19 1394 CYS D C 1
ATOM 5220 O O . CYS D 1 241 ? 62.494 -19.579 45.610 1.00 85.62 1394 CYS D O 1
ATOM 5223 N N . PHE D 1 242 ? 62.498 -17.795 46.981 1.00 86.94 1395 PHE D N 1
ATOM 5224 C CA . PHE D 1 242 ? 62.372 -16.875 45.855 1.00 89.58 1395 PHE D CA 1
ATOM 5225 C C . PHE D 1 242 ? 63.631 -16.943 44.994 1.00 91.38 1395 PHE D C 1
ATOM 5226 O O . PHE D 1 242 ? 63.552 -16.997 43.760 1.00 92.09 1395 PHE D O 1
ATOM 5234 N N . ASN D 1 243 ? 64.790 -16.952 45.650 1.00 91.79 1396 ASN D N 1
ATOM 5235 C CA . ASN D 1 243 ? 66.059 -17.014 44.931 1.00 93.84 1396 ASN D CA 1
ATOM 5236 C C . ASN D 1 243 ? 66.234 -18.329 44.177 1.00 94.95 1396 ASN D C 1
ATOM 5237 O O . ASN D 1 243 ? 67.039 -18.415 43.251 1.00 96.18 1396 ASN D O 1
ATOM 5242 N N . GLU D 1 244 ? 65.486 -19.355 44.574 1.00 95.64 1397 GLU D N 1
ATOM 5243 C CA . GLU D 1 244 ? 65.461 -20.592 43.796 1.00 98.67 1397 GLU D CA 1
ATOM 5244 C C . GLU D 1 244 ? 64.496 -20.501 42.616 1.00 97.77 1397 GLU D C 1
ATOM 5245 O O . GLU D 1 244 ? 64.793 -20.990 41.527 1.00 98.41 1397 GLU D O 1
ATOM 5251 N N . LEU D 1 245 ? 63.340 -19.883 42.840 1.00 95.98 1398 LEU D N 1
ATOM 5252 C CA . LEU D 1 245 ? 62.338 -19.730 41.789 1.00 95.91 1398 LEU D CA 1
ATOM 5253 C C . LEU D 1 245 ? 62.806 -18.864 40.625 1.00 99.54 1398 LEU D C 1
ATOM 5254 O O . LEU D 1 245 ? 62.649 -19.244 39.464 1.00 102.17 1398 LEU D O 1
ATOM 5259 N N . ILE D 1 246 ? 63.385 -17.705 40.929 1.00 99.45 1399 ILE D N 1
ATOM 5260 C CA . ILE D 1 246 ? 63.700 -16.734 39.880 1.00 102.04 1399 ILE D CA 1
ATOM 5261 C C . ILE D 1 246 ? 64.850 -17.178 38.964 1.00 106.55 1399 ILE D C 1
ATOM 5262 O O . ILE D 1 246 ? 65.196 -16.482 38.009 1.00 107.23 1399 ILE D O 1
ATOM 5267 N N . MET D 1 247 ? 65.420 -18.349 39.234 1.00 110.18 1400 MET D N 1
ATOM 5268 C CA . MET D 1 247 ? 66.495 -18.881 38.400 1.00 118.61 1400 MET D CA 1
ATOM 5269 C C . MET D 1 247 ? 66.056 -20.121 37.624 1.00 124.08 1400 MET D C 1
ATOM 5270 O O . MET D 1 247 ? 66.724 -20.540 36.680 1.00 125.82 1400 MET D O 1
ATOM 5275 N N . LYS D 1 248 ? 64.935 -20.706 38.032 1.00 128.53 1401 LYS D N 1
ATOM 5276 C CA . LYS D 1 248 ? 64.358 -21.845 37.323 1.00 135.55 1401 LYS D CA 1
ATOM 5277 C C . LYS D 1 248 ? 63.868 -21.429 35.934 1.00 146.26 1401 LYS D C 1
ATOM 5278 O O . LYS D 1 248 ? 63.028 -20.538 35.807 1.00 146.93 1401 LYS D O 1
ATOM 5284 N N . ARG D 1 249 ? 64.389 -22.074 34.894 1.00 155.84 1402 ARG D N 1
ATOM 5285 C CA . ARG D 1 249 ? 64.123 -21.626 33.530 1.00 160.36 1402 ARG D CA 1
ATOM 5286 C C . ARG D 1 249 ? 63.023 -22.426 32.826 1.00 158.29 1402 ARG D C 1
ATOM 5287 O O . ARG D 1 249 ? 62.092 -21.847 32.266 1.00 159.37 1402 ARG D O 1
ATOM 5295 N N . ASN D 1 250 ? 63.129 -23.751 32.854 1.00 148.45 1403 ASN D N 1
ATOM 5296 C CA . ASN D 1 250 ? 62.134 -24.612 32.216 1.00 139.83 1403 ASN D CA 1
ATOM 5297 C C . ASN D 1 250 ? 61.159 -25.161 33.247 1.00 128.61 1403 ASN D C 1
ATOM 5298 O O . ASN D 1 250 ? 60.800 -26.338 33.225 1.00 128.66 1403 ASN D O 1
ATOM 5303 N N . PHE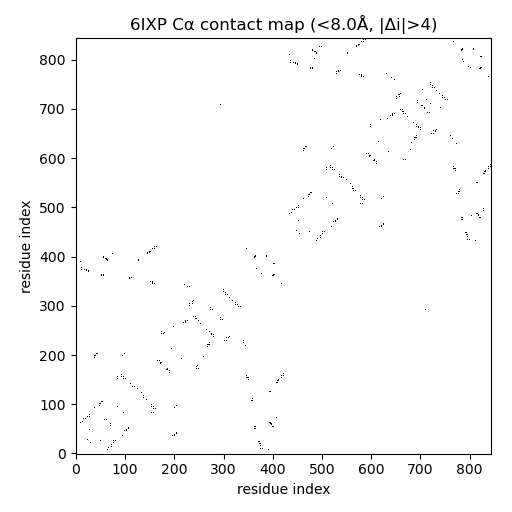 D 1 251 ? 60.739 -24.288 34.152 1.00 118.40 1404 PHE D N 1
ATOM 5304 C CA . PHE D 1 251 ? 60.049 -24.705 35.361 1.00 109.53 1404 PHE D CA 1
ATOM 5305 C C . PHE D 1 251 ? 58.821 -23.836 35.635 1.00 102.90 1404 PHE D C 1
ATOM 5306 O O . PHE D 1 251 ? 57.780 -24.331 36.072 1.00 101.69 1404 PHE D O 1
ATOM 5314 N N . LEU D 1 252 ? 58.944 -22.543 35.349 1.00 98.11 1405 LEU D N 1
ATOM 5315 C CA . LEU D 1 252 ? 57.927 -21.574 35.737 1.00 93.26 1405 LEU D CA 1
ATOM 5316 C C . LEU D 1 252 ? 56.701 -21.628 34.841 1.00 92.86 1405 LEU D C 1
ATOM 5317 O O . LEU D 1 252 ? 56.765 -21.300 33.657 1.00 96.16 1405 LEU D O 1
ATOM 5322 N N . SER D 1 253 ? 55.580 -22.044 35.418 1.00 89.21 1406 SER D N 1
ATOM 5323 C CA . SER D 1 253 ? 54.346 -22.177 34.664 1.00 87.46 1406 SER D CA 1
ATOM 5324 C C . SER D 1 253 ? 53.139 -21.871 35.536 1.00 84.53 1406 SER D C 1
ATOM 5325 O O . SER D 1 253 ? 53.275 -21.578 36.723 1.00 84.07 1406 SER D O 1
ATOM 5328 N N . TRP D 1 254 ? 51.958 -21.949 34.936 1.00 83.83 1407 TRP D N 1
ATOM 5329 C CA . TRP D 1 254 ? 50.711 -21.666 35.632 1.00 84.04 1407 TRP D CA 1
ATOM 5330 C C . TRP D 1 254 ? 50.354 -22.775 36.625 1.00 83.72 1407 TRP D C 1
ATOM 5331 O O . TRP D 1 254 ? 49.918 -22.505 37.752 1.00 80.18 1407 TRP D O 1
ATOM 5342 N N . LYS D 1 255 ? 50.568 -24.018 36.206 1.00 87.19 1408 LYS D N 1
ATOM 5343 C CA . LYS D 1 255 ? 50.337 -25.181 37.057 1.00 90.15 1408 LYS D CA 1
ATOM 5344 C C . LYS D 1 255 ? 51.280 -25.137 38.257 1.00 86.64 1408 LYS D C 1
ATOM 5345 O O . LYS D 1 255 ? 50.871 -25.320 39.416 1.00 84.76 1408 LYS D O 1
ATOM 5351 N N . ARG D 1 256 ? 52.549 -24.874 37.959 1.00 87.46 1409 ARG D N 1
ATOM 5352 C CA . ARG D 1 256 ? 53.572 -24.705 38.977 1.00 89.05 1409 ARG D CA 1
ATOM 5353 C C . ARG D 1 256 ? 53.201 -23.588 39.950 1.00 86.31 1409 ARG D C 1
ATOM 5354 O O . ARG D 1 256 ? 53.362 -23.733 41.163 1.00 85.75 1409 ARG D O 1
ATOM 5362 N N . GLY D 1 257 ? 52.700 -22.479 39.412 1.00 84.76 1410 GLY D N 1
ATOM 5363 C CA . GLY D 1 257 ? 52.229 -21.382 40.237 1.00 84.47 1410 GLY D CA 1
ATOM 5364 C C . GLY D 1 257 ? 51.131 -21.842 41.178 1.00 86.22 1410 GLY D C 1
ATOM 5365 O O . GLY D 1 257 ? 51.086 -21.448 42.350 1.00 86.67 1410 GLY D O 1
ATOM 5366 N N . LEU D 1 258 ? 50.248 -22.689 40.655 1.00 87.38 1411 LEU D N 1
ATOM 5367 C CA . LEU D 1 258 ? 49.142 -23.237 41.434 1.00 88.78 1411 LEU D CA 1
ATOM 5368 C C . LEU D 1 258 ? 49.660 -24.066 42.616 1.00 90.46 1411 LEU D C 1
ATOM 5369 O O . LEU D 1 258 ? 49.238 -23.870 43.771 1.00 91.89 1411 LEU D O 1
ATOM 5374 N N . GLN D 1 259 ? 50.593 -24.973 42.336 1.00 90.96 1412 GLN D N 1
ATOM 5375 C CA . GLN D 1 259 ? 51.127 -25.833 43.396 1.00 96.29 1412 GLN D CA 1
ATOM 5376 C C . GLN D 1 259 ? 51.913 -25.034 44.449 1.00 95.55 1412 GLN D C 1
ATOM 5377 O O . GLN D 1 259 ? 51.744 -25.241 45.664 1.00 96.30 1412 GLN D O 1
ATOM 5383 N N . LEU D 1 260 ? 52.755 -24.117 43.975 1.00 93.96 1413 LEU D N 1
ATOM 5384 C CA . LEU D 1 260 ? 53.478 -23.198 44.849 1.00 92.60 1413 LEU D CA 1
ATOM 5385 C C . LEU D 1 260 ? 52.520 -22.476 45.785 1.00 93.02 1413 LEU D C 1
ATOM 5386 O O . LEU D 1 260 ? 52.732 -22.424 47.008 1.00 95.98 1413 LEU D O 1
ATOM 5391 N N . ASN D 1 261 ? 51.454 -21.934 45.202 1.00 90.27 1414 ASN D N 1
ATOM 5392 C CA . ASN D 1 261 ? 50.424 -21.284 45.992 1.00 86.30 1414 ASN D CA 1
ATOM 5393 C C . ASN D 1 261 ? 49.846 -22.216 47.044 1.00 85.33 1414 ASN D C 1
ATOM 5394 O O . ASN D 1 261 ? 49.634 -21.798 48.176 1.00 84.58 1414 ASN D O 1
ATOM 5399 N N . TYR D 1 262 ? 49.586 -23.471 46.679 1.00 81.84 1415 TYR D N 1
ATOM 5400 C CA . TYR D 1 262 ? 49.070 -24.416 47.673 1.00 81.20 1415 TYR D CA 1
ATOM 5401 C C . TYR D 1 262 ? 50.036 -24.598 48.850 1.00 79.32 1415 TYR D C 1
ATOM 5402 O O . TYR D 1 262 ? 49.629 -24.564 50.019 1.00 78.72 1415 TYR D O 1
ATOM 5411 N N . ASN D 1 263 ? 51.312 -24.796 48.534 1.00 77.71 1416 ASN D N 1
ATOM 5412 C CA . ASN D 1 263 ? 52.343 -24.956 49.557 1.00 76.82 1416 ASN D CA 1
ATOM 5413 C C . ASN D 1 263 ? 52.429 -23.769 50.532 1.00 77.21 1416 ASN D C 1
ATOM 5414 O O . ASN D 1 263 ? 52.307 -23.905 51.787 1.00 77.33 1416 ASN D O 1
ATOM 5419 N N . VAL D 1 264 ? 52.631 -22.595 49.937 1.00 76.88 1417 VAL D N 1
ATOM 5420 C CA . VAL D 1 264 ? 52.763 -21.372 50.712 1.00 76.85 1417 VAL D CA 1
ATOM 5421 C C . VAL D 1 264 ? 51.504 -21.163 51.542 1.00 80.83 1417 VAL D C 1
ATOM 5422 O O . VAL D 1 264 ? 51.565 -20.719 52.692 1.00 78.87 1417 VAL D O 1
ATOM 5426 N N . THR D 1 265 ? 50.364 -21.520 50.958 1.00 85.01 1418 THR D N 1
ATOM 5427 C CA . THR D 1 265 ? 49.095 -21.456 51.664 1.00 88.11 1418 THR D CA 1
ATOM 5428 C C . THR D 1 265 ? 49.133 -22.361 52.881 1.00 90.85 1418 THR D C 1
ATOM 5429 O O . THR D 1 265 ? 48.631 -21.986 53.928 1.00 90.19 1418 THR D O 1
ATOM 5433 N N . ARG D 1 266 ? 49.742 -23.540 52.758 1.00 87.47 1419 ARG D N 1
ATOM 5434 C CA . ARG D 1 266 ? 49.869 -24.419 53.922 1.00 87.46 1419 ARG D CA 1
ATOM 5435 C C . ARG D 1 266 ? 50.672 -23.741 55.031 1.00 86.31 1419 ARG D C 1
ATOM 5436 O O . ARG D 1 266 ? 50.244 -23.728 56.203 1.00 85.88 1419 ARG D O 1
ATOM 5444 N N . LEU D 1 267 ? 51.819 -23.160 54.670 1.00 85.97 1420 LEU D N 1
ATOM 5445 C CA . LEU D 1 267 ? 52.577 -22.395 55.681 1.00 85.83 1420 LEU D CA 1
ATOM 5446 C C . LEU D 1 267 ? 51.744 -21.295 56.361 1.00 86.65 1420 LEU D C 1
ATOM 5447 O O . LEU D 1 267 ? 51.723 -21.176 57.600 1.00 86.32 1420 LEU D O 1
ATOM 5452 N N . GLU D 1 268 ? 51.057 -20.503 55.542 1.00 87.64 1421 GLU D N 1
ATOM 5453 C CA . GLU D 1 268 ? 50.180 -19.446 56.034 1.00 90.85 1421 GLU D CA 1
ATOM 5454 C C . GLU D 1 268 ? 49.148 -19.978 57.012 1.00 91.32 1421 GLU D C 1
ATOM 5455 O O . GLU D 1 268 ? 48.888 -19.364 58.041 1.00 92.00 1421 GLU D O 1
ATOM 5461 N N . GLU D 1 269 ? 48.545 -21.112 56.672 1.00 91.85 1422 GLU D N 1
ATOM 5462 C CA . GLU D 1 269 ? 47.525 -21.707 57.518 1.00 94.73 1422 GLU D CA 1
ATOM 5463 C C . GLU D 1 269 ? 48.127 -22.116 58.854 1.00 91.66 1422 GLU D C 1
ATOM 5464 O O . GLU D 1 269 ? 47.506 -21.937 59.912 1.00 91.85 1422 GLU D O 1
ATOM 5470 N N . TRP D 1 270 ? 49.345 -22.653 58.801 1.00 87.86 1423 TRP D N 1
ATOM 5471 C CA . TRP D 1 270 ? 50.048 -23.014 60.027 1.00 85.37 1423 TRP D CA 1
ATOM 5472 C C . TRP D 1 270 ? 50.230 -21.781 60.909 1.00 83.44 1423 TRP D C 1
ATOM 5473 O O . TRP D 1 270 ? 49.989 -21.824 62.129 1.00 84.51 1423 TRP D O 1
ATOM 5484 N N . CYS D 1 271 ? 50.635 -20.674 60.290 1.00 80.20 1424 CYS D N 1
ATOM 5485 C CA . CYS D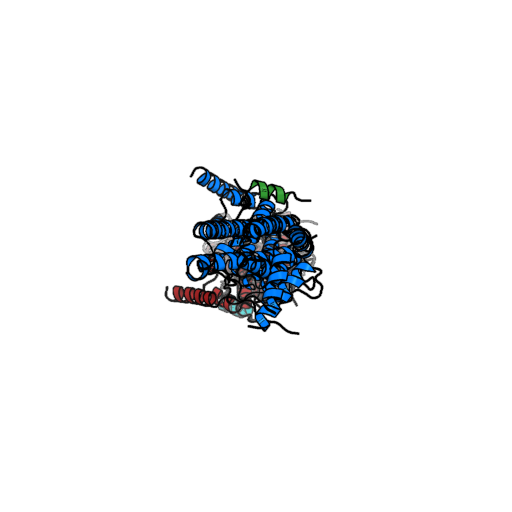 1 271 ? 50.796 -19.427 61.039 1.00 78.50 1424 CYS D CA 1
ATOM 5486 C C . CYS D 1 271 ? 49.485 -18.970 61.666 1.00 82.40 1424 CYS D C 1
ATOM 5487 O O . CYS D 1 271 ? 49.438 -18.647 62.852 1.00 84.49 1424 CYS D O 1
ATOM 5490 N N . LYS D 1 272 ? 48.425 -18.954 60.865 1.00 85.09 1425 LYS D N 1
ATOM 5491 C CA . LYS D 1 272 ? 47.105 -18.544 61.330 1.00 88.95 1425 LYS D CA 1
ATOM 5492 C C . LYS D 1 272 ? 46.641 -19.383 62.514 1.00 89.78 1425 LYS D C 1
ATOM 5493 O O . LYS D 1 272 ? 46.001 -18.866 63.429 1.00 89.95 1425 LYS D O 1
ATOM 5499 N N . THR D 1 273 ? 46.966 -20.674 62.503 1.00 91.07 1426 THR D N 1
ATOM 5500 C CA . THR D 1 273 ? 46.483 -21.555 63.563 1.00 96.24 1426 THR D CA 1
ATOM 5501 C C . THR D 1 273 ? 47.434 -21.613 64.758 1.00 97.95 1426 THR D C 1
ATOM 5502 O O . THR D 1 273 ? 47.086 -22.163 65.805 1.00 101.37 1426 THR D O 1
ATOM 5506 N N . HIS D 1 274 ? 48.631 -21.049 64.614 1.00 95.03 1427 HIS D N 1
ATOM 5507 C CA . HIS D 1 274 ? 49.556 -21.028 65.744 1.00 92.84 1427 HIS D CA 1
ATOM 5508 C C . HIS D 1 274 ? 49.822 -19.617 66.268 1.00 95.57 1427 HIS D C 1
ATOM 5509 O O . HIS D 1 274 ? 50.918 -19.323 66.749 1.00 96.40 1427 HIS D O 1
ATOM 5516 N N . GLY D 1 275 ? 48.809 -18.755 66.179 1.00 96.44 1428 GLY D N 1
ATOM 5517 C CA . GLY D 1 275 ? 48.824 -17.474 66.866 1.00 98.35 1428 GLY D CA 1
ATOM 5518 C C . GLY D 1 275 ? 49.622 -16.354 66.228 1.00 97.17 1428 GLY D C 1
ATOM 5519 O O . GLY D 1 275 ? 49.834 -15.308 66.840 1.00 97.75 1428 GLY D O 1
ATOM 5520 N N . LEU D 1 276 ? 50.063 -16.562 64.996 1.00 96.91 1429 LEU D N 1
ATOM 5521 C CA . LEU D 1 276 ? 50.859 -15.556 64.306 1.00 98.21 1429 LEU D CA 1
ATOM 5522 C C . LEU D 1 276 ? 49.994 -14.701 63.390 1.00 102.04 1429 LEU D C 1
ATOM 5523 O O . LEU D 1 276 ? 49.434 -15.189 62.407 1.00 100.90 1429 LEU D O 1
ATOM 5528 N N . THR D 1 277 ? 49.891 -13.421 63.725 1.00 107.69 1430 THR D N 1
ATOM 5529 C CA . THR D 1 277 ? 49.078 -12.483 62.962 1.00 110.89 1430 THR D CA 1
ATOM 5530 C C . THR D 1 277 ? 49.738 -12.078 61.649 1.00 106.43 1430 THR D C 1
ATOM 5531 O O . THR D 1 277 ? 49.059 -11.889 60.644 1.00 106.94 1430 THR D O 1
ATOM 5535 N N . ASP D 1 278 ? 51.061 -11.944 61.660 1.00 101.96 1431 ASP D N 1
ATOM 5536 C CA . ASP D 1 278 ? 51.791 -11.429 60.502 1.00 100.91 1431 ASP D CA 1
ATOM 5537 C C . ASP D 1 278 ? 52.525 -12.517 59.711 1.00 96.48 1431 ASP D C 1
ATOM 5538 O O . ASP D 1 278 ? 53.615 -12.283 59.190 1.00 94.49 1431 ASP D O 1
ATOM 5543 N N . GLY D 1 279 ? 51.921 -13.698 59.617 1.00 95.53 1432 GLY D N 1
ATOM 5544 C CA . GLY D 1 279 ? 52.494 -14.795 58.854 1.00 92.91 1432 GLY D CA 1
ATOM 5545 C C . GLY D 1 279 ? 52.549 -14.530 57.359 1.00 90.28 1432 GLY D C 1
ATOM 5546 O O . GLY D 1 279 ? 53.610 -14.625 56.739 1.00 88.18 1432 GLY D O 1
ATOM 5547 N N . THR D 1 280 ? 51.390 -14.226 56.780 1.00 89.94 1433 THR D N 1
ATOM 5548 C CA . THR D 1 280 ? 51.265 -13.845 55.371 1.00 86.51 1433 THR D CA 1
ATOM 5549 C C . THR D 1 280 ? 52.297 -12.789 54.940 1.00 85.75 1433 THR D C 1
ATOM 5550 O O . THR D 1 280 ? 52.880 -12.880 53.857 1.00 83.92 1433 THR D O 1
ATOM 5554 N N . GLU D 1 281 ? 52.520 -11.798 55.801 1.00 86.73 1434 GLU D N 1
ATOM 5555 C CA . GLU D 1 281 ? 53.437 -10.696 55.508 1.00 86.42 1434 GLU D CA 1
ATOM 5556 C C . GLU D 1 281 ? 54.883 -11.153 55.309 1.00 84.73 1434 GLU D C 1
ATOM 5557 O O . GLU D 1 281 ? 55.647 -10.526 54.574 1.00 82.59 1434 GLU D O 1
ATOM 5559 N N . CYS D 1 282 ? 55.254 -12.245 55.967 1.00 86.08 1435 CYS D N 1
ATOM 5560 C CA . CYS D 1 282 ? 56.608 -12.779 55.869 1.00 87.29 1435 CYS D CA 1
ATOM 5561 C C . CYS D 1 282 ? 56.864 -13.568 54.580 1.00 87.32 1435 CYS D C 1
ATOM 5562 O O . CYS D 1 282 ? 58.017 -13.785 54.207 1.00 87.89 1435 CYS D O 1
ATOM 5565 N N . LEU D 1 283 ? 55.798 -13.995 53.904 1.00 87.15 1436 LEU D N 1
ATOM 5566 C CA . LEU D 1 283 ? 55.928 -14.817 52.695 1.00 86.36 1436 LEU D CA 1
ATOM 5567 C C . LEU D 1 283 ? 55.487 -14.097 51.417 1.00 89.27 1436 LEU D C 1
ATOM 5568 O O . LEU D 1 283 ? 55.102 -14.734 50.425 1.00 88.19 1436 LEU D O 1
ATOM 5573 N N . GLN D 1 284 ? 55.567 -12.769 51.447 1.00 92.90 1437 GLN D N 1
ATOM 5574 C CA . GLN D 1 284 ? 55.041 -11.924 50.378 1.00 94.84 1437 GLN D CA 1
ATOM 5575 C C . GLN D 1 284 ? 55.612 -12.222 48.994 1.00 91.64 1437 GLN D C 1
ATOM 5576 O O . GLN D 1 284 ? 54.867 -12.272 48.018 1.00 91.10 1437 GLN D O 1
ATOM 5582 N N . HIS D 1 285 ? 56.923 -12.414 48.903 1.00 89.93 1438 HIS D N 1
ATOM 5583 C CA . HIS D 1 285 ? 57.560 -12.615 47.607 1.00 89.72 1438 HIS D CA 1
ATOM 5584 C C . HIS D 1 285 ? 57.122 -13.929 46.962 1.00 90.03 1438 HIS D C 1
ATOM 5585 O O . HIS D 1 285 ? 56.864 -13.985 45.755 1.00 90.17 1438 HIS D O 1
ATOM 5592 N N . LEU D 1 286 ? 57.023 -14.981 47.769 1.00 88.66 1439 LEU D N 1
ATOM 5593 C CA . LEU D 1 286 ? 56.569 -16.270 47.267 1.00 85.06 1439 LEU D CA 1
ATOM 5594 C C . LEU D 1 286 ? 55.090 -16.227 46.893 1.00 82.71 1439 LEU D C 1
ATOM 5595 O O . LEU D 1 286 ? 54.700 -16.720 45.832 1.00 85.23 1439 LEU D O 1
ATOM 5600 N N . ILE D 1 287 ? 54.275 -15.630 47.761 1.00 78.04 1440 ILE D N 1
ATOM 5601 C CA . ILE D 1 287 ? 52.843 -15.494 47.493 1.00 76.86 1440 ILE D CA 1
ATOM 5602 C C . ILE D 1 287 ? 52.594 -14.760 46.180 1.00 75.72 1440 ILE D C 1
ATOM 5603 O O . ILE D 1 287 ? 51.810 -15.208 45.336 1.00 74.97 1440 ILE D O 1
ATOM 5608 N N . GLN D 1 288 ? 53.281 -13.634 46.013 1.00 74.94 1441 GLN D N 1
ATOM 5609 C CA . GLN D 1 288 ? 53.120 -12.797 44.830 1.00 73.38 1441 GLN D CA 1
ATOM 5610 C C . GLN D 1 288 ? 53.708 -13.450 43.578 1.00 73.85 1441 GLN D C 1
ATOM 5611 O O . GLN D 1 288 ? 53.206 -13.242 42.478 1.00 73.23 1441 GLN D O 1
ATOM 5617 N N . THR D 1 289 ? 54.774 -14.227 43.742 1.00 74.08 1442 THR D N 1
ATOM 5618 C CA . THR D 1 289 ? 55.315 -14.992 42.623 1.00 75.49 1442 THR D CA 1
ATOM 5619 C C . THR D 1 289 ? 54.292 -16.037 42.171 1.00 76.59 1442 THR D C 1
ATOM 5620 O O . THR D 1 289 ? 54.122 -16.280 40.977 1.00 78.56 1442 THR D O 1
ATOM 5624 N N . ALA D 1 290 ? 53.610 -16.651 43.133 1.00 76.59 1443 ALA D N 1
ATOM 5625 C CA . ALA D 1 290 ? 52.538 -17.591 42.826 1.00 77.24 1443 ALA D CA 1
ATOM 5626 C C . ALA D 1 290 ? 51.378 -16.882 42.132 1.00 77.14 1443 ALA D C 1
ATOM 5627 O O . ALA D 1 290 ? 50.741 -17.444 41.241 1.00 80.00 1443 ALA D O 1
ATOM 5629 N N . LYS D 1 291 ? 51.102 -15.652 42.552 1.00 76.65 1444 LYS D N 1
ATOM 5630 C CA . LYS D 1 291 ? 50.019 -14.861 41.973 1.00 79.42 1444 LYS D CA 1
ATOM 5631 C C . LYS D 1 291 ? 50.318 -14.450 40.529 1.00 81.45 1444 LYS D C 1
ATOM 5632 O O . LYS D 1 291 ? 49.427 -14.441 39.681 1.00 83.63 1444 LYS D O 1
ATOM 5634 N N . LEU D 1 292 ? 51.577 -14.118 40.262 1.00 81.20 1445 LEU D N 1
ATOM 5635 C CA . LEU D 1 292 ? 52.025 -13.741 38.924 1.00 81.86 1445 LEU D CA 1
ATOM 5636 C C . LEU D 1 292 ? 51.801 -14.859 37.922 1.00 82.86 1445 LEU D C 1
ATOM 5637 O O . LEU D 1 292 ? 51.238 -14.643 36.847 1.00 84.33 1445 LEU D O 1
ATOM 5642 N N . LEU D 1 293 ? 52.255 -16.053 38.282 1.00 82.60 1446 LEU D N 1
ATOM 5643 C CA . LEU D 1 293 ? 52.216 -17.208 37.394 1.00 85.71 1446 LEU D CA 1
ATOM 5644 C C . LEU D 1 293 ? 50.796 -17.628 37.017 1.00 87.68 1446 LEU D C 1
ATOM 5645 O O . LEU D 1 293 ? 50.606 -18.453 36.131 1.00 88.96 1446 LEU D O 1
ATOM 5650 N N . GLN D 1 294 ? 49.803 -17.050 37.684 1.00 89.17 1447 GLN D N 1
ATOM 5651 C CA . GLN D 1 294 ? 48.416 -17.451 37.481 1.00 92.14 1447 GLN D CA 1
ATOM 5652 C C . GLN D 1 294 ? 47.568 -16.388 36.777 1.00 91.06 1447 GLN D C 1
ATOM 5653 O O . GLN D 1 294 ? 46.830 -16.703 35.840 1.00 92.46 1447 GLN D O 1
ATOM 5659 N N . VAL D 1 295 ? 47.677 -15.138 37.221 1.00 87.79 1448 VAL D N 1
ATOM 5660 C CA . VAL D 1 295 ? 46.922 -14.036 36.623 1.00 87.23 1448 VAL D CA 1
ATOM 5661 C C . VAL D 1 295 ? 47.255 -13.836 35.149 1.00 88.68 1448 VAL D C 1
ATOM 5662 O O . VAL D 1 295 ? 48.345 -14.186 34.694 1.00 88.44 1448 VAL D O 1
ATOM 5666 N N . ARG D 1 296 ? 46.299 -13.287 34.406 1.00 90.21 1449 ARG D N 1
ATOM 5667 C CA . ARG D 1 296 ? 46.477 -13.055 32.978 1.00 91.65 1449 ARG D CA 1
ATOM 5668 C C . ARG D 1 296 ? 47.623 -12.088 32.714 1.00 93.66 1449 ARG D C 1
ATOM 5669 O O . ARG D 1 296 ? 47.772 -11.076 33.401 1.00 92.86 1449 ARG D O 1
ATOM 5677 N N . LYS D 1 297 ? 48.431 -12.416 31.712 1.00 97.08 1450 LYS D N 1
ATOM 5678 C CA . LYS D 1 297 ? 49.561 -11.588 31.318 1.00 99.33 1450 LYS D CA 1
ATOM 5679 C C . LYS D 1 297 ? 49.496 -11.341 29.815 1.00 103.42 1450 LYS D C 1
ATOM 5680 O O . LYS D 1 297 ? 50.513 -11.358 29.118 1.00 103.62 1450 LYS D O 1
ATOM 5686 N N . TYR D 1 298 ? 48.278 -11.125 29.327 1.00 106.66 1451 TYR D N 1
ATOM 5687 C CA . TYR D 1 298 ? 48.023 -10.967 27.901 1.00 110.88 1451 TYR D CA 1
ATOM 5688 C C . TYR D 1 298 ? 47.849 -9.501 27.505 1.00 112.33 1451 TYR D C 1
ATOM 5689 O O . TYR D 1 298 ? 48.454 -9.038 26.540 1.00 113.93 1451 TYR D O 1
ATOM 5698 N N . THR D 1 299 ? 47.013 -8.779 28.246 1.00 112.62 1452 THR D N 1
ATOM 5699 C CA . THR D 1 299 ? 46.764 -7.360 27.987 1.00 113.42 1452 THR D CA 1
ATOM 5700 C C . THR D 1 299 ? 47.737 -6.476 28.774 1.00 112.71 1452 THR D C 1
ATOM 5701 O O . THR D 1 299 ? 48.298 -6.907 29.779 1.00 112.84 1452 THR D O 1
ATOM 5705 N N . ILE D 1 300 ? 47.940 -5.243 28.319 1.00 112.38 1453 ILE D N 1
ATOM 5706 C CA . ILE D 1 300 ? 48.766 -4.283 29.050 1.00 109.41 1453 ILE D CA 1
ATOM 5707 C C . ILE D 1 300 ? 48.087 -3.879 30.362 1.00 108.49 1453 ILE D C 1
ATOM 5708 O O . ILE D 1 300 ? 48.754 -3.649 31.379 1.00 108.68 1453 ILE D O 1
ATOM 5713 N N . GLU D 1 301 ? 46.757 -3.826 30.342 1.00 107.98 1454 GLU D N 1
ATOM 5714 C CA . GLU D 1 301 ? 45.975 -3.625 31.558 1.00 107.20 1454 GLU D CA 1
ATOM 5715 C C . GLU D 1 301 ? 46.294 -4.726 32.565 1.00 104.83 1454 GLU D C 1
ATOM 5716 O O . GLU D 1 301 ? 46.514 -4.464 33.750 1.00 104.42 1454 GLU D O 1
ATOM 5722 N N . ASP D 1 302 ? 46.330 -5.958 32.068 1.00 102.04 1455 ASP D N 1
ATOM 5723 C CA . ASP D 1 302 ? 46.650 -7.124 32.878 1.00 98.62 1455 ASP D CA 1
ATOM 5724 C C . ASP D 1 302 ? 48.024 -6.992 33.526 1.00 95.88 1455 ASP D C 1
ATOM 5725 O O . ASP D 1 302 ? 48.231 -7.445 34.648 1.00 93.37 1455 ASP D O 1
ATOM 5730 N N . ILE D 1 303 ? 48.959 -6.382 32.804 1.00 96.49 1456 ILE D N 1
ATOM 5731 C CA . ILE D 1 303 ? 50.308 -6.174 33.314 1.00 97.14 1456 ILE D CA 1
ATOM 5732 C C . ILE D 1 303 ? 50.345 -5.049 34.348 1.00 102.86 1456 ILE D C 1
ATOM 5733 O O . ILE D 1 303 ? 51.108 -5.118 35.305 1.00 104.50 1456 ILE D O 1
ATOM 5738 N N . ASP D 1 304 ? 49.543 -4.005 34.157 1.00 105.72 1457 ASP D N 1
ATOM 5739 C CA . ASP D 1 304 ? 49.449 -2.957 35.174 1.00 109.15 1457 ASP D CA 1
ATOM 5740 C C . ASP D 1 304 ? 48.866 -3.529 36.470 1.00 110.80 1457 ASP D C 1
ATOM 5741 O O . ASP D 1 304 ? 49.320 -3.207 37.584 1.00 111.14 1457 ASP D O 1
ATOM 5743 N N . ILE D 1 305 ? 47.886 -4.415 36.314 1.00 103.83 1458 ILE D N 1
ATOM 5744 C CA . ILE D 1 305 ? 47.265 -5.069 37.458 1.00 98.49 1458 ILE D CA 1
ATOM 5745 C C . ILE D 1 305 ? 48.277 -5.997 38.115 1.00 92.88 1458 ILE D C 1
ATOM 5746 O O . ILE D 1 305 ? 48.331 -6.096 39.335 1.00 91.86 1458 ILE D O 1
ATOM 5751 N N . LEU D 1 306 ? 49.078 -6.668 37.296 1.00 88.56 1459 LEU D N 1
ATOM 5752 C CA . LEU D 1 306 ? 50.167 -7.496 37.789 1.00 84.64 1459 LEU D CA 1
ATOM 5753 C C . LEU D 1 306 ? 51.157 -6.653 38.590 1.00 82.99 1459 LEU D C 1
ATOM 5754 O O . LEU D 1 306 ? 51.734 -7.119 39.571 1.00 75.07 1459 LEU D O 1
ATOM 5759 N N . ARG D 1 307 ? 51.346 -5.412 38.156 1.00 88.48 1460 ARG D N 1
ATOM 5760 C CA . ARG D 1 307 ? 52.228 -4.476 38.833 1.00 93.11 1460 ARG D CA 1
ATOM 5761 C C . ARG D 1 307 ? 51.634 -4.086 40.179 1.00 96.63 1460 ARG D C 1
ATOM 5762 O O . ARG D 1 307 ? 52.366 -3.866 41.149 1.00 96.50 1460 ARG D O 1
ATOM 5764 N N . GLY D 1 308 ? 50.306 -4.014 40.241 1.00 99.51 1461 GLY D N 1
ATOM 5765 C CA . GLY D 1 308 ? 49.649 -3.610 41.474 1.00 99.61 1461 GLY D CA 1
ATOM 5766 C C . GLY D 1 308 ? 49.520 -4.731 42.490 1.00 97.37 1461 GLY D C 1
ATOM 5767 O O . GLY D 1 308 ? 49.508 -4.486 43.695 1.00 98.21 1461 GLY D O 1
ATOM 5768 N N . ILE D 1 309 ? 49.419 -5.962 42.000 1.00 95.54 1462 ILE D N 1
ATOM 5769 C CA . ILE D 1 309 ? 49.355 -7.149 42.846 1.00 93.89 1462 ILE D CA 1
ATOM 5770 C C . ILE D 1 309 ? 50.703 -7.471 43.490 1.00 94.76 1462 ILE D C 1
ATOM 5771 O O . ILE D 1 309 ? 50.784 -7.727 44.693 1.00 95.38 1462 ILE D O 1
ATOM 5776 N N . CYS D 1 310 ? 51.755 -7.468 42.677 1.00 94.55 1463 CYS D N 1
ATOM 5777 C CA . CYS D 1 310 ? 53.094 -7.807 43.143 1.00 92.83 1463 CYS D CA 1
ATOM 5778 C C . CYS D 1 310 ? 53.812 -6.581 43.694 1.00 97.78 1463 CYS D C 1
ATOM 5779 O O . CYS D 1 310 ? 54.881 -6.205 43.210 1.00 100.47 1463 CYS D O 1
ATOM 5782 N N . TYR D 1 311 ? 53.220 -5.966 44.715 1.00 98.98 1464 TYR D N 1
ATOM 5783 C CA . TYR D 1 311 ? 53.740 -4.727 45.285 1.00 100.61 1464 TYR D CA 1
ATOM 5784 C C . TYR D 1 311 ? 55.033 -4.908 46.085 1.00 99.48 1464 TYR D C 1
ATOM 5785 O O . TYR D 1 311 ? 55.539 -3.952 46.671 1.00 100.35 1464 TYR D O 1
ATOM 5794 N N . SER D 1 312 ? 55.573 -6.122 46.098 1.00 98.25 1465 SER D N 1
ATOM 5795 C CA . SER D 1 312 ? 56.815 -6.395 46.817 1.00 97.34 1465 SER D CA 1
ATOM 5796 C C . SER D 1 312 ? 57.905 -6.882 45.867 1.00 99.15 1465 SER D C 1
ATOM 5797 O O . SER D 1 312 ? 58.978 -7.301 46.304 1.00 98.53 1465 SER D O 1
ATOM 5800 N N . LEU D 1 313 ? 57.623 -6.824 44.567 1.00 100.43 1466 LEU D N 1
ATOM 5801 C CA . LEU D 1 313 ? 58.573 -7.274 43.554 1.00 100.24 1466 LEU D CA 1
ATOM 5802 C C . LEU D 1 313 ? 59.015 -6.135 42.638 1.00 102.21 1466 LEU D C 1
ATOM 5803 O O . LEU D 1 313 ? 58.184 -5.421 42.074 1.00 103.04 1466 LEU D O 1
ATOM 5808 N N . THR D 1 314 ? 60.327 -5.977 42.488 1.00 102.01 1467 THR D N 1
ATOM 5809 C CA . THR D 1 314 ? 60.880 -4.968 41.592 1.00 104.59 1467 THR D CA 1
ATOM 5810 C C . THR D 1 314 ? 60.595 -5.331 40.136 1.00 105.31 1467 THR D C 1
ATOM 5811 O O . THR D 1 314 ? 60.506 -6.512 39.798 1.00 105.05 1467 THR D O 1
ATOM 5815 N N . PRO D 1 315 ? 60.432 -4.313 39.273 1.00 106.50 1468 PRO D N 1
ATOM 5816 C CA . PRO D 1 315 ? 60.163 -4.521 37.845 1.00 106.76 1468 PRO D CA 1
ATOM 5817 C C . PRO D 1 315 ? 61.157 -5.468 37.173 1.00 106.84 1468 PRO D C 1
ATOM 5818 O O . PRO D 1 315 ? 60.783 -6.179 36.241 1.00 107.03 1468 PRO D O 1
ATOM 5822 N N . ALA D 1 316 ? 62.402 -5.470 37.640 1.00 105.62 1469 ALA D N 1
ATOM 5823 C CA . ALA D 1 316 ? 63.419 -6.368 37.105 1.00 106.20 1469 ALA D CA 1
ATOM 5824 C C . ALA D 1 316 ? 63.055 -7.819 37.404 1.00 102.80 1469 ALA D C 1
ATOM 5825 O O . ALA D 1 316 ? 63.235 -8.706 36.565 1.00 103.06 1469 ALA D O 1
ATOM 5827 N N . GLN D 1 317 ? 62.542 -8.049 38.609 1.00 99.31 1470 GLN D N 1
ATOM 5828 C CA . GLN D 1 317 ? 62.108 -9.378 39.022 1.00 95.74 1470 GLN D CA 1
ATOM 5829 C C . GLN D 1 317 ? 60.875 -9.808 38.235 1.00 93.61 1470 GLN D C 1
ATOM 5830 O O . GLN D 1 317 ? 60.743 -10.974 37.865 1.00 92.56 1470 GLN D O 1
ATOM 5836 N N . LEU D 1 318 ? 59.970 -8.863 37.995 1.00 93.98 1471 LEU D N 1
ATOM 5837 C CA . LEU D 1 318 ? 58.806 -9.106 37.149 1.00 93.35 1471 LEU D CA 1
ATOM 5838 C C . LEU D 1 318 ? 59.239 -9.554 35.761 1.00 95.32 1471 LEU D C 1
ATOM 5839 O O . LEU D 1 318 ? 58.771 -10.573 35.253 1.00 94.52 1471 LEU D O 1
ATOM 5844 N N . GLN D 1 319 ? 60.139 -8.783 35.159 1.00 98.39 1472 GLN D N 1
ATOM 5845 C CA . GLN D 1 319 ? 60.685 -9.103 33.846 1.00 102.06 1472 GLN D CA 1
ATOM 5846 C C . GLN D 1 319 ? 61.333 -10.482 33.843 1.00 102.25 1472 GLN D C 1
ATOM 5847 O O . GLN D 1 319 ? 61.161 -11.248 32.900 1.00 103.00 1472 GLN D O 1
ATOM 5853 N N . LYS D 1 320 ? 62.075 -10.792 34.903 1.00 102.41 1473 LYS D N 1
ATOM 5854 C CA . LYS D 1 320 ? 62.717 -12.098 35.046 1.00 101.61 1473 LYS D CA 1
ATOM 5855 C C . LYS D 1 320 ? 61.712 -13.246 35.067 1.00 98.50 1473 LYS D C 1
ATOM 5856 O O . LYS D 1 320 ? 61.857 -14.224 34.333 1.00 98.70 1473 LYS D O 1
ATOM 5862 N N . LEU D 1 321 ? 60.707 -13.131 35.929 1.00 95.95 1474 LEU D N 1
ATOM 5863 C CA . LEU D 1 321 ? 59.702 -14.177 36.087 1.00 95.99 1474 LEU D CA 1
ATOM 5864 C C . LEU D 1 321 ? 58.869 -14.367 34.818 1.00 98.87 1474 LEU D C 1
ATOM 5865 O O . LEU D 1 321 ? 58.590 -15.495 34.411 1.00 98.96 1474 LEU D O 1
ATOM 5870 N N . ILE D 1 322 ? 58.475 -13.260 34.197 1.00 100.62 1475 ILE D N 1
ATOM 5871 C CA . ILE D 1 322 ? 57.704 -13.311 32.960 1.00 100.92 1475 ILE D CA 1
ATOM 5872 C C . ILE D 1 322 ? 58.514 -13.895 31.799 1.00 106.02 1475 ILE D C 1
ATOM 5873 O O . ILE D 1 322 ? 58.019 -14.735 31.049 1.00 107.65 1475 ILE D O 1
ATOM 5878 N N . SER D 1 323 ? 59.762 -13.457 31.660 1.00 109.17 1476 SER D N 1
ATOM 5879 C CA . SER D 1 323 ? 60.617 -13.902 30.561 1.00 115.52 1476 SER D CA 1
ATOM 5880 C C . SER D 1 323 ? 60.993 -15.379 30.650 1.00 118.31 1476 SER D C 1
ATOM 5881 O O . SER D 1 323 ? 61.516 -15.949 29.692 1.00 124.01 1476 SER D O 1
ATOM 5884 N N . GLN D 1 324 ? 60.737 -15.996 31.798 1.00 115.34 1477 GLN D N 1
ATOM 5885 C CA . GLN D 1 324 ? 61.021 -17.417 31.965 1.00 117.66 1477 GLN D CA 1
ATOM 5886 C C . GLN D 1 324 ? 59.738 -18.211 32.187 1.00 111.91 1477 GLN D C 1
ATOM 5887 O O . GLN D 1 324 ? 59.766 -19.328 32.701 1.00 111.97 1477 GLN D O 1
ATOM 5893 N N . TYR D 1 325 ? 58.617 -17.631 31.775 1.00 106.38 1478 TYR D N 1
ATOM 5894 C CA . TYR D 1 325 ? 57.316 -18.279 31.883 1.00 103.43 1478 TYR D CA 1
ATOM 5895 C C . TYR D 1 325 ? 57.142 -19.333 30.798 1.00 105.44 1478 TYR D C 1
ATOM 5896 O O . TYR D 1 325 ? 57.233 -19.028 29.610 1.00 107.25 1478 TYR D O 1
ATOM 5905 N N . GLN D 1 326 ? 56.899 -20.573 31.211 1.00 105.24 1479 GLN D N 1
ATOM 5906 C CA . GLN D 1 326 ? 56.719 -21.665 30.265 1.00 107.18 1479 GLN D CA 1
ATOM 5907 C C . GLN D 1 326 ? 55.241 -21.887 29.960 1.00 104.19 1479 GLN D C 1
ATOM 5908 O O . GLN D 1 326 ? 54.467 -22.281 30.835 1.00 102.25 1479 GLN D O 1
ATOM 5914 N N . VAL D 1 327 ? 54.854 -21.628 28.713 1.00 103.13 1480 VAL D N 1
ATOM 5915 C CA . VAL D 1 327 ? 53.467 -21.794 28.303 1.00 101.16 1480 VAL D CA 1
ATOM 5916 C C . VAL D 1 327 ? 53.120 -23.274 28.149 1.00 101.06 1480 VAL D C 1
ATOM 5917 O O . VAL D 1 327 ? 53.971 -24.091 27.793 1.00 100.10 1480 VAL D O 1
ATOM 5921 N N . ALA D 1 328 ? 51.862 -23.610 28.412 1.00 102.53 1481 ALA D N 1
ATOM 5922 C CA . ALA D 1 328 ? 51.412 -24.993 28.345 1.00 107.17 1481 ALA D CA 1
ATOM 5923 C C . ALA D 1 328 ? 50.687 -25.289 27.038 1.00 110.58 1481 ALA D C 1
ATOM 5924 O O . ALA D 1 328 ? 50.594 -24.429 26.162 1.00 110.83 1481 ALA D O 1
ATOM 5926 N N . ASP D 1 329 ? 50.175 -26.511 26.918 1.00 110.87 1482 ASP D N 1
ATOM 5927 C CA . ASP D 1 329 ? 49.374 -26.901 25.763 1.00 114.28 1482 ASP D CA 1
ATOM 5928 C C . ASP D 1 329 ? 48.113 -26.054 25.675 1.00 111.92 1482 ASP D C 1
ATOM 5929 O O . ASP D 1 329 ? 47.527 -25.691 26.697 1.00 109.90 1482 ASP D O 1
ATOM 5934 N N . TYR D 1 330 ? 47.717 -25.737 24.446 1.00 111.37 1483 TYR D N 1
ATOM 5935 C CA . TYR D 1 330 ? 46.539 -24.921 24.162 1.00 108.79 1483 TYR D CA 1
ATOM 5936 C C . TYR D 1 330 ? 46.519 -23.586 24.900 1.00 104.86 1483 TYR D C 1
ATOM 5937 O O . TYR D 1 330 ? 45.451 -23.028 25.155 1.00 104.09 1483 TYR D O 1
ATOM 5946 N N . GLU D 1 331 ? 47.698 -23.093 25.265 1.00 102.56 1484 GLU D N 1
ATOM 5947 C CA . GLU D 1 331 ? 47.816 -21.797 25.916 1.00 99.71 1484 GLU D CA 1
ATOM 5948 C C . GLU D 1 331 ? 48.476 -20.808 24.961 1.00 96.97 1484 GLU D C 1
ATOM 5949 O O . GLU D 1 331 ? 49.525 -21.102 24.387 1.00 94.35 1484 GLU D O 1
ATOM 5955 N N . SER D 1 332 ? 47.849 -19.651 24.770 1.00 97.17 1485 SER D N 1
ATOM 5956 C CA . SER D 1 332 ? 48.398 -18.629 23.883 1.00 98.02 1485 SER D CA 1
ATOM 5957 C C . SER D 1 332 ? 49.612 -17.971 24.539 1.00 97.06 1485 SER D C 1
ATOM 5958 O O . SER D 1 332 ? 49.532 -17.518 25.681 1.00 93.68 1485 SER D O 1
ATOM 5961 N N . PRO D 1 333 ? 50.748 -17.948 23.824 1.00 100.75 1486 PRO D N 1
ATOM 5962 C CA . PRO D 1 333 ? 52.020 -17.407 24.319 1.00 101.71 1486 PRO D CA 1
ATOM 5963 C C . PRO D 1 333 ? 51.913 -15.967 24.808 1.00 104.13 1486 PRO D C 1
ATOM 5964 O O . PRO D 1 333 ? 51.002 -15.248 24.397 1.00 105.90 1486 PRO D O 1
ATOM 5968 N N . ILE D 1 334 ? 52.840 -15.559 25.672 1.00 104.60 1487 ILE D N 1
ATOM 5969 C CA . ILE D 1 334 ? 52.931 -14.171 26.109 1.00 103.86 1487 ILE D CA 1
ATOM 5970 C C . ILE D 1 334 ? 53.252 -13.267 24.927 1.00 106.53 1487 ILE D C 1
ATOM 5971 O O . ILE D 1 334 ? 54.305 -13.416 24.306 1.00 107.96 1487 ILE D O 1
ATOM 5976 N N . PRO D 1 335 ? 52.336 -12.343 24.599 1.00 108.37 1488 PRO D N 1
ATOM 5977 C CA . PRO D 1 335 ? 52.508 -11.415 23.475 1.00 111.12 1488 PRO D CA 1
ATOM 5978 C C . PRO D 1 335 ? 53.832 -10.658 23.552 1.00 113.17 1488 PRO D C 1
ATOM 5979 O O . PRO D 1 335 ? 54.238 -10.247 24.640 1.00 112.19 1488 PRO D O 1
ATOM 5983 N N . GLN D 1 336 ? 54.497 -10.482 22.415 1.00 117.73 1489 GLN D N 1
ATOM 5984 C CA . GLN D 1 336 ? 55.776 -9.778 22.380 1.00 122.37 1489 GLN D CA 1
ATOM 5985 C C . GLN D 1 336 ? 55.606 -8.302 22.733 1.00 125.98 1489 GLN D C 1
ATOM 5986 O O . GLN D 1 336 ? 56.534 -7.661 23.223 1.00 126.06 1489 GLN D O 1
ATOM 5992 N N . GLU D 1 337 ? 54.413 -7.774 22.476 1.00 130.41 1490 GLU D N 1
ATOM 5993 C CA . GLU D 1 337 ? 54.066 -6.407 22.844 1.00 132.87 1490 GLU D CA 1
ATOM 5994 C C . GLU D 1 337 ? 54.122 -6.240 24.359 1.00 126.54 1490 GLU D C 1
ATOM 5995 O O . GLU D 1 337 ? 54.431 -5.163 24.872 1.00 126.28 1490 GLU D O 1
ATOM 6001 N N . ILE D 1 338 ? 53.821 -7.324 25.064 1.00 119.07 1491 ILE D N 1
ATOM 6002 C CA . ILE D 1 338 ? 53.780 -7.325 26.519 1.00 113.83 1491 ILE D CA 1
ATOM 6003 C C . ILE D 1 338 ? 55.185 -7.421 27.101 1.00 112.38 1491 ILE D C 1
ATOM 6004 O O . ILE D 1 338 ? 55.512 -6.732 28.066 1.00 110.59 1491 ILE D O 1
ATOM 6009 N N . LEU D 1 339 ? 56.012 -8.280 26.515 1.00 113.73 1492 LEU D N 1
ATOM 6010 C CA . LEU D 1 339 ? 57.419 -8.355 26.890 1.00 115.79 1492 LEU D CA 1
ATOM 6011 C C . LEU D 1 339 ? 58.084 -7.003 26.653 1.00 121.51 1492 LEU D C 1
ATOM 6012 O O . LEU D 1 339 ? 58.895 -6.540 27.461 1.00 125.64 1492 LEU D O 1
ATOM 6017 N N . ARG D 1 340 ? 57.719 -6.374 25.538 1.00 122.90 1493 ARG D N 1
ATOM 6018 C CA . ARG D 1 340 ? 58.185 -5.031 25.207 1.00 126.84 1493 ARG D CA 1
ATOM 6019 C C . ARG D 1 340 ? 57.754 -4.026 26.266 1.00 123.02 1493 ARG D C 1
ATOM 6020 O O . ARG D 1 340 ? 58.574 -3.260 26.757 1.00 125.17 1493 ARG D O 1
ATOM 6028 N N . TYR D 1 341 ? 56.467 -4.031 26.608 1.00 118.92 1494 TYR D N 1
ATOM 6029 C CA . TYR D 1 341 ? 55.937 -3.126 27.629 1.00 117.05 1494 TYR D CA 1
ATOM 6030 C C . TYR D 1 341 ? 56.627 -3.298 28.983 1.00 115.52 1494 TYR D C 1
ATOM 6031 O O . TYR D 1 341 ? 56.929 -2.315 29.665 1.00 116.23 1494 TYR D O 1
ATOM 6040 N N . VAL D 1 342 ? 56.884 -4.546 29.363 1.00 113.66 1495 VAL D N 1
ATOM 6041 C CA . VAL D 1 342 ? 57.506 -4.845 30.651 1.00 113.30 1495 VAL D CA 1
ATOM 6042 C C . VAL D 1 342 ? 58.956 -4.376 30.655 1.00 118.75 1495 VAL D C 1
ATOM 6043 O O . VAL D 1 342 ? 59.409 -3.716 31.599 1.00 116.20 1495 VAL D O 1
ATOM 6047 N N . ALA D 1 343 ? 59.677 -4.701 29.585 1.00 127.15 1496 ALA D N 1
ATOM 6048 C CA . ALA D 1 343 ? 61.048 -4.230 29.428 1.00 141.97 1496 ALA D CA 1
ATOM 6049 C C . ALA D 1 343 ? 61.090 -2.704 29.349 1.00 148.47 1496 ALA D C 1
ATOM 6050 O O . ALA D 1 343 ? 62.128 -2.091 29.595 1.00 156.20 1496 ALA D O 1
ATOM 6052 N N . ASP D 1 344 ? 59.952 -2.103 29.011 1.00 145.16 1497 ASP D N 1
ATOM 6053 C CA . ASP D 1 344 ? 59.824 -0.652 28.925 1.00 151.06 1497 ASP D CA 1
ATOM 6054 C C . ASP D 1 344 ? 59.528 -0.033 30.287 1.00 152.41 1497 ASP D C 1
ATOM 6055 O O . ASP D 1 344 ? 59.850 1.129 30.518 1.00 158.99 1497 ASP D O 1
ATOM 6060 N N . ILE D 1 345 ? 58.899 -0.796 31.179 1.00 143.56 1498 ILE D N 1
ATOM 6061 C CA . ILE D 1 345 ? 58.695 -0.320 32.546 1.00 138.46 1498 ILE D CA 1
ATOM 6062 C C . ILE D 1 345 ? 59.997 -0.467 33.325 1.00 136.66 1498 ILE D C 1
ATOM 6063 O O . ILE D 1 345 ? 60.348 0.384 34.150 1.00 135.40 1498 ILE D O 1
ATOM 6068 N N . VAL D 1 346 ? 60.725 -1.540 33.034 1.00 139.83 1499 VAL D N 1
ATOM 6069 C CA . VAL D 1 346 ? 62.047 -1.733 33.612 1.00 150.12 1499 VAL D CA 1
ATOM 6070 C C . VAL D 1 346 ? 62.984 -0.641 33.105 1.00 162.93 1499 VAL D C 1
ATOM 6071 O O . VAL D 1 346 ? 63.729 -0.042 33.879 1.00 176.30 1499 VAL D O 1
ATOM 6075 N N . LYS D 1 347 ? 62.933 -0.386 31.799 1.00 157.52 1500 LYS D N 1
ATOM 6076 C CA . LYS D 1 347 ? 63.663 0.724 31.190 1.00 165.21 1500 LYS D CA 1
ATOM 6077 C C . LYS D 1 347 ? 63.320 2.057 31.852 1.00 167.97 1500 LYS D C 1
ATOM 6078 O O . LYS D 1 347 ? 64.207 2.840 32.194 1.00 171.02 1500 LYS D O 1
ATOM 6084 N N . LYS D 1 348 ? 62.024 2.301 32.022 1.00 168.49 1501 LYS D N 1
ATOM 6085 C CA . LYS D 1 348 ? 61.523 3.543 32.602 1.00 172.13 1501 LYS D CA 1
ATOM 6086 C C . LYS D 1 348 ? 62.032 3.761 34.022 1.00 173.15 1501 LYS D C 1
ATOM 6087 O O . LYS D 1 348 ? 62.506 4.847 34.357 1.00 179.19 1501 LYS D O 1
ATOM 6093 N N . GLU D 1 349 ? 61.938 2.726 34.852 1.00 169.12 1502 GLU D N 1
ATOM 6094 C CA . GLU D 1 349 ? 62.252 2.877 36.269 1.00 168.72 1502 GLU D CA 1
ATOM 6095 C C . GLU D 1 349 ? 63.708 2.531 36.572 1.00 168.55 1502 GLU D C 1
ATOM 6096 O O . GLU D 1 349 ? 64.129 2.545 37.729 1.00 167.65 1502 GLU D O 1
ATOM 6102 N N . ALA D 1 350 ? 64.475 2.225 35.530 1.00 168.43 1503 ALA D N 1
ATOM 6103 C CA . ALA D 1 350 ? 65.915 2.050 35.678 1.00 169.93 1503 ALA D CA 1
ATOM 6104 C C . ALA D 1 350 ? 66.587 3.409 35.833 1.00 172.95 1503 ALA D C 1
ATOM 6105 O O . ALA D 1 350 ? 67.441 3.596 36.698 1.00 176.34 1503 ALA D O 1
ATOM 6107 N N . ALA D 1 351 ? 66.194 4.355 34.984 1.00 172.13 1504 ALA D N 1
ATOM 6108 C CA . ALA D 1 351 ? 66.705 5.719 35.054 1.00 172.48 1504 ALA D CA 1
ATOM 6109 C C . ALA D 1 351 ? 66.183 6.431 36.299 1.00 169.59 1504 ALA D C 1
ATOM 6110 O O . ALA D 1 351 ? 66.954 7.004 37.068 1.00 171.68 1504 ALA D O 1
ATOM 6112 N N . LEU D 1 352 ? 64.866 6.398 36.482 1.00 164.79 1505 LEU D N 1
ATOM 6113 C CA . LEU D 1 352 ? 64.230 7.009 37.645 1.00 163.65 1505 LEU D CA 1
ATOM 6114 C C . LEU D 1 352 ? 64.625 6.292 38.932 1.00 160.26 1505 LEU D C 1
ATOM 6115 O O . LEU D 1 352 ? 65.607 6.652 39.581 1.00 162.29 1505 LEU D O 1
ATOM 6120 N N . SER D 1 367 ? 69.539 -5.140 42.409 1.00 144.30 1520 SER D N 1
ATOM 6121 C CA . SER D 1 367 ? 69.706 -6.548 42.067 1.00 142.88 1520 SER D CA 1
ATOM 6122 C C . SER D 1 367 ? 68.355 -7.254 41.965 1.00 138.13 1520 SER D C 1
ATOM 6123 O O . SER D 1 367 ? 67.335 -6.725 42.407 1.00 139.46 1520 SER D O 1
ATOM 6126 N N . ILE D 1 368 ? 68.355 -8.447 41.377 1.00 130.72 1521 ILE D N 1
ATOM 6127 C CA . ILE D 1 368 ? 67.129 -9.225 41.220 1.00 122.52 1521 ILE D CA 1
ATOM 6128 C C . ILE D 1 368 ? 66.939 -10.199 42.382 1.00 115.95 1521 ILE D C 1
ATOM 6129 O O . ILE D 1 368 ? 65.822 -10.633 42.666 1.00 112.89 1521 ILE D O 1
ATOM 6134 N N . PHE D 1 369 ? 68.041 -10.546 43.042 1.00 113.06 1522 PHE D N 1
ATOM 6135 C CA . PHE D 1 369 ? 68.009 -11.454 44.183 1.00 106.72 1522 PHE D CA 1
ATOM 6136 C C . PHE D 1 369 ? 67.617 -10.744 45.473 1.00 102.48 1522 PHE D C 1
ATOM 6137 O O . PHE D 1 369 ? 67.983 -9.590 45.695 1.00 103.75 1522 PHE D O 1
ATOM 6145 N N . ILE D 1 370 ? 66.867 -11.438 46.321 1.00 97.93 1523 ILE D N 1
ATOM 6146 C CA . ILE D 1 370 ? 66.617 -10.963 47.674 1.00 96.68 1523 ILE D CA 1
ATOM 6147 C C . ILE D 1 370 ? 67.688 -11.506 48.611 1.00 96.01 1523 ILE D C 1
ATOM 6148 O O . ILE D 1 370 ? 67.797 -12.717 48.803 1.00 94.84 1523 ILE D O 1
ATOM 6153 N N . THR D 1 371 ? 68.481 -10.613 49.191 1.00 97.00 1524 THR D N 1
ATOM 6154 C CA . THR D 1 371 ? 69.565 -11.034 50.069 1.00 98.90 1524 THR D CA 1
ATOM 6155 C C . THR D 1 371 ? 69.025 -11.373 51.457 1.00 95.88 1524 THR D C 1
ATOM 6156 O O . THR D 1 371 ? 68.457 -10.517 52.138 1.00 93.70 1524 THR D O 1
ATOM 6160 N N . PRO D 1 372 ? 69.211 -12.633 51.881 1.00 95.22 1525 PRO D N 1
ATOM 6161 C CA . PRO D 1 372 ? 68.668 -13.134 53.149 1.00 94.36 1525 PRO D CA 1
ATOM 6162 C C . PRO D 1 372 ? 69.381 -12.531 54.351 1.00 96.90 1525 PRO D C 1
ATOM 6163 O O . PRO D 1 372 ? 70.611 -12.460 54.371 1.00 98.25 1525 PRO D O 1
ATOM 6167 N N . GLU D 1 373 ? 68.600 -12.088 55.331 1.00 98.65 1526 GLU D N 1
ATOM 6168 C CA . GLU D 1 373 ? 69.135 -11.507 56.554 1.00 101.69 1526 GLU D CA 1
ATOM 6169 C C . GLU D 1 373 ? 69.990 -12.546 57.283 1.00 101.37 1526 GLU D C 1
ATOM 6170 O O . GLU D 1 373 ? 69.520 -13.646 57.580 1.00 100.43 1526 GLU D O 1
ATOM 6176 N N . THR D 1 374 ? 71.243 -12.199 57.570 1.00 102.43 1527 THR D N 1
ATOM 6177 C CA . THR D 1 374 ? 72.202 -13.181 58.076 1.00 103.20 1527 THR D CA 1
ATOM 6178 C C . THR D 1 374 ? 72.402 -13.138 59.587 1.00 104.42 1527 THR D C 1
ATOM 6179 O O . THR D 1 374 ? 73.058 -14.012 60.154 1.00 106.43 1527 THR D O 1
ATOM 6183 N N . GLY D 1 375 ? 71.833 -12.131 60.240 1.00 102.79 1528 GLY D N 1
ATOM 6184 C CA . GLY D 1 375 ? 72.078 -11.920 61.655 1.00 101.36 1528 GLY D CA 1
ATOM 6185 C C . GLY D 1 375 ? 73.397 -11.198 61.869 1.00 103.20 1528 GLY D C 1
ATOM 6186 O O . GLY D 1 375 ? 74.102 -10.899 60.907 1.00 106.07 1528 GLY D O 1
ATOM 6187 N N . PRO D 1 376 ? 73.747 -10.912 63.133 1.00 102.07 1529 PRO D N 1
ATOM 6188 C CA . PRO D 1 376 ? 72.993 -11.273 64.338 1.00 99.73 1529 PRO D CA 1
ATOM 6189 C C . PRO D 1 376 ? 71.744 -10.419 64.543 1.00 98.55 1529 PRO D C 1
ATOM 6190 O O . PRO D 1 376 ? 71.715 -9.259 64.136 1.00 100.67 1529 PRO D O 1
ATOM 6194 N N . PHE D 1 377 ? 70.718 -11.008 65.147 1.00 95.58 1530 PHE D N 1
ATOM 6195 C CA . PHE D 1 377 ? 69.454 -10.317 65.368 1.00 84.55 1530 PHE D CA 1
ATOM 6196 C C . PHE D 1 377 ? 69.302 -9.875 66.818 1.00 96.75 1530 PHE D C 1
ATOM 6197 O O . PHE D 1 377 ? 70.027 -10.335 67.703 1.00 98.65 1530 PHE D O 1
ATOM 6205 N N . THR D 1 378 ? 68.354 -8.974 67.049 1.00 95.26 1531 THR D N 1
ATOM 6206 C CA . THR D 1 378 ? 68.033 -8.525 68.395 1.00 93.31 1531 THR D CA 1
ATOM 6207 C C . THR D 1 378 ? 67.446 -9.673 69.208 1.00 90.81 1531 THR D C 1
ATOM 6208 O O . THR D 1 378 ? 66.585 -10.411 68.730 1.00 88.68 1531 THR D O 1
ATOM 6212 N N . ASP D 1 379 ? 67.938 -9.827 70.432 1.00 92.13 1532 ASP D N 1
ATOM 6213 C CA . ASP D 1 379 ? 67.425 -10.822 71.359 1.00 92.29 1532 ASP D CA 1
ATOM 6214 C C . ASP D 1 379 ? 66.002 -10.451 71.772 1.00 91.25 1532 ASP D C 1
ATOM 6215 O O . ASP D 1 379 ? 65.781 -9.391 72.354 1.00 95.48 1532 ASP D O 1
ATOM 6220 N N . PRO D 1 380 ? 65.028 -11.312 71.447 1.00 90.53 1533 PRO D N 1
ATOM 6221 C CA . PRO D 1 380 ? 63.631 -11.067 71.823 1.00 90.85 1533 PRO D CA 1
ATOM 6222 C C . PRO D 1 380 ? 63.441 -11.017 73.337 1.00 90.77 1533 PRO D C 1
ATOM 6223 O O . PRO D 1 380 ? 62.588 -10.268 73.817 1.00 92.24 1533 PRO D O 1
ATOM 6227 N N . PHE D 1 381 ? 64.235 -11.793 74.072 1.00 89.29 1534 PHE D N 1
ATOM 6228 C CA . PHE D 1 381 ? 64.176 -11.793 75.531 1.00 87.41 1534 PHE D CA 1
ATOM 6229 C C . PHE D 1 381 ? 64.481 -10.424 76.125 1.00 87.01 1534 PHE D C 1
ATOM 6230 O O . PHE D 1 381 ? 64.047 -10.113 77.234 1.00 87.67 1534 PHE D O 1
ATOM 6238 N N . SER D 1 382 ? 65.241 -9.616 75.390 1.00 86.73 1535 SER D N 1
ATOM 6239 C CA . SER D 1 382 ? 65.602 -8.279 75.846 1.00 87.12 1535 SER D CA 1
ATOM 6240 C C . SER D 1 382 ? 64.487 -7.275 75.589 1.00 89.58 1535 SER D C 1
ATOM 6241 O O . SER D 1 382 ? 64.632 -6.093 75.889 1.00 90.39 1535 SER D O 1
ATOM 6244 N N . LEU D 1 383 ? 63.374 -7.746 75.037 1.00 92.70 1536 LEU D N 1
ATOM 6245 C CA . LEU D 1 383 ? 62.274 -6.859 74.682 1.00 95.91 1536 LEU D CA 1
ATOM 6246 C C . LEU D 1 383 ? 61.053 -7.139 75.547 1.00 98.66 1536 LEU D C 1
ATOM 6247 O O . LEU D 1 383 ? 59.941 -6.707 75.234 1.00 99.90 1536 LEU D O 1
ATOM 6252 N N . ILE D 1 384 ? 61.276 -7.871 76.633 1.00 98.83 1537 ILE D N 1
ATOM 6253 C CA . ILE D 1 384 ? 60.225 -8.209 77.585 1.00 102.38 1537 ILE D CA 1
ATOM 6254 C C . ILE D 1 384 ? 60.756 -8.149 79.017 1.00 103.08 1537 ILE D C 1
ATOM 6255 O O . ILE D 1 384 ? 61.968 -8.104 79.238 1.00 85.28 1537 ILE D O 1
ATOM 6260 N N . LYS D 1 385 ? 59.846 -8.161 79.986 1.00 106.64 1538 LYS D N 1
ATOM 6261 C CA . LYS D 1 385 ? 60.227 -8.099 81.393 1.00 107.72 1538 LYS D CA 1
ATOM 6262 C C . LYS D 1 385 ? 60.897 -9.394 81.843 1.00 110.78 1538 LYS D C 1
ATOM 6263 O O . LYS D 1 385 ? 60.525 -10.482 81.402 1.00 114.52 1538 LYS D O 1
ATOM 6265 N N . THR D 1 386 ? 61.890 -9.272 82.715 1.00 109.82 1539 THR D N 1
ATOM 6266 C CA . THR D 1 386 ? 62.567 -10.442 83.262 1.00 111.31 1539 THR D CA 1
ATOM 6267 C C . THR D 1 386 ? 61.622 -11.245 84.150 1.00 114.14 1539 THR D C 1
ATOM 6268 O O . THR D 1 386 ? 60.597 -10.734 84.601 1.00 115.00 1539 THR D O 1
ATOM 6272 N N . ARG D 1 387 ? 61.960 -12.511 84.376 1.00 114.47 1540 ARG D N 1
ATOM 6273 C CA . ARG D 1 387 ? 61.181 -13.368 85.263 1.00 116.73 1540 ARG D CA 1
ATOM 6274 C C . ARG D 1 387 ? 61.356 -12.954 86.724 1.00 120.98 1540 ARG D C 1
ATOM 6275 O O . ARG D 1 387 ? 62.482 -12.812 87.206 1.00 121.20 1540 ARG D O 1
ATOM 6283 N N . LYS D 1 388 ? 60.241 -12.756 87.423 1.00 124.81 1541 LYS D N 1
ATOM 6284 C CA . LYS D 1 388 ? 60.277 -12.396 88.837 1.00 126.10 1541 LYS D CA 1
ATOM 6285 C C . LYS D 1 388 ? 60.857 -13.539 89.665 1.00 128.28 1541 LYS D C 1
ATOM 6286 O O . LYS D 1 388 ? 60.783 -14.701 89.267 1.00 128.64 1541 LYS D O 1
ATOM 6292 N N . PHE D 1 389 ? 61.431 -13.209 90.818 1.00 131.55 1542 PHE D N 1
ATOM 6293 C CA . PHE D 1 389 ? 62.084 -14.212 91.650 1.00 135.59 1542 PHE D CA 1
ATOM 6294 C C . PHE D 1 389 ? 61.610 -14.159 93.098 1.00 138.94 1542 PHE D C 1
ATOM 6295 O O . PHE D 1 389 ? 62.363 -13.780 93.994 1.00 139.67 1542 PHE D O 1
ATOM 6303 N N . ASP D 1 390 ? 60.359 -14.548 93.320 1.00 141.41 1543 ASP D N 1
ATOM 6304 C CA . ASP D 1 390 ? 59.794 -14.589 94.662 1.00 144.12 1543 ASP D CA 1
ATOM 6305 C C . ASP D 1 390 ? 60.442 -15.699 95.484 1.00 137.20 1543 ASP D C 1
ATOM 6306 O O . ASP D 1 390 ? 60.741 -15.518 96.664 1.00 137.63 1543 ASP D O 1
ATOM 6311 N N . GLN D 1 391 ? 60.662 -16.845 94.851 1.00 127.45 1544 GLN D N 1
ATOM 6312 C CA . GLN D 1 391 ? 61.198 -18.012 95.541 1.00 120.01 1544 GLN D CA 1
ATOM 6313 C C . GLN D 1 391 ? 62.080 -18.855 94.627 1.00 113.97 1544 GLN D C 1
ATOM 6314 O O . GLN D 1 391 ? 61.969 -18.788 93.406 1.00 114.49 1544 GLN D O 1
ATOM 6320 N N . VAL D 1 392 ? 62.965 -19.640 95.229 1.00 109.51 1545 VAL D N 1
ATOM 6321 C CA . VAL D 1 392 ? 63.784 -20.591 94.486 1.00 106.41 1545 VAL D CA 1
ATOM 6322 C C . VAL D 1 392 ? 63.680 -21.968 95.130 1.00 106.80 1545 VAL D C 1
ATOM 6323 O O . VAL D 1 392 ? 63.908 -22.122 96.327 1.00 108.61 1545 VAL D O 1
ATOM 6327 N N . GLU D 1 393 ? 63.340 -22.968 94.328 1.00 105.67 1546 GLU D N 1
ATOM 6328 C CA . GLU D 1 393 ? 63.094 -24.307 94.844 1.00 109.00 1546 GLU D CA 1
ATOM 6329 C C . GLU D 1 393 ? 64.355 -25.162 94.813 1.00 108.74 1546 GLU D C 1
ATOM 6330 O O . GLU D 1 393 ? 64.977 -25.337 93.763 1.00 109.02 1546 GLU D O 1
ATOM 6336 N N . ALA D 1 394 ? 64.727 -25.692 95.975 1.00 107.50 1547 ALA D N 1
ATOM 6337 C CA . ALA D 1 394 ? 65.892 -26.557 96.084 1.00 106.97 1547 ALA D CA 1
ATOM 6338 C C . ALA D 1 394 ? 65.560 -27.943 95.550 1.00 107.53 1547 ALA D C 1
ATOM 6339 O O . ALA D 1 394 ? 64.775 -28.680 96.146 1.00 109.64 1547 ALA D O 1
ATOM 6341 N N . TYR D 1 395 ? 66.159 -28.288 94.416 1.00 105.47 1548 TYR D N 1
ATOM 6342 C CA . TYR D 1 395 ? 65.852 -29.538 93.740 1.00 105.54 1548 TYR D CA 1
ATOM 6343 C C . TYR D 1 395 ? 66.993 -29.987 92.841 1.00 108.58 1548 TYR D C 1
ATOM 6344 O O . TYR D 1 395 ? 67.440 -29.251 91.961 1.00 106.46 1548 TYR D O 1
ATOM 6353 N N . ILE D 1 396 ? 67.462 -31.205 93.078 1.00 115.61 1549 ILE D N 1
ATOM 6354 C CA . ILE D 1 396 ? 68.570 -31.759 92.322 1.00 121.32 1549 ILE D CA 1
ATOM 6355 C C . ILE D 1 396 ? 68.204 -33.173 91.853 1.00 121.41 1549 ILE D C 1
ATOM 6356 O O . ILE D 1 396 ? 68.293 -34.136 92.616 1.00 129.49 1549 ILE D O 1
ATOM 6361 N N . PRO D 1 397 ? 67.754 -33.281 90.590 1.00 119.21 1550 PRO D N 1
ATOM 6362 C CA . PRO D 1 397 ? 67.202 -34.462 89.910 1.00 120.81 1550 PRO D CA 1
ATOM 6363 C C . PRO D 1 397 ? 67.811 -35.795 90.337 1.00 119.85 1550 PRO D C 1
ATOM 6364 O O . PRO D 1 397 ? 69.032 -35.932 90.378 1.00 118.48 1550 PRO D O 1
ATOM 6368 N N . ALA D 1 398 ? 66.943 -36.749 90.664 1.00 120.93 1551 ALA D N 1
ATOM 6369 C CA . ALA D 1 398 ? 67.331 -38.073 91.150 1.00 122.78 1551 ALA D CA 1
ATOM 6370 C C . ALA D 1 398 ? 68.448 -38.723 90.332 1.00 124.44 1551 ALA D C 1
ATOM 6371 O O . ALA D 1 398 ? 69.335 -39.374 90.884 1.00 126.57 1551 ALA D O 1
ATOM 6373 N N . TRP D 1 399 ? 68.397 -38.543 89.017 1.00 124.52 1552 TRP D N 1
ATOM 6374 C CA . TRP D 1 399 ? 69.354 -39.175 88.114 1.00 128.91 1552 TRP D CA 1
ATOM 6375 C C . TRP D 1 399 ? 70.706 -38.461 88.056 1.00 132.80 1552 TRP D C 1
ATOM 6376 O O . TRP D 1 399 ? 71.623 -38.924 87.378 1.00 133.09 1552 TRP D O 1
ATOM 6387 N N . LEU D 1 400 ? 70.834 -37.340 88.762 1.00 137.51 1553 LEU D N 1
ATOM 6388 C CA . LEU D 1 400 ? 72.058 -36.541 88.692 1.00 131.78 1553 LEU D CA 1
ATOM 6389 C C . LEU D 1 400 ? 73.177 -37.081 89.572 1.00 129.95 1553 LEU D C 1
ATOM 6390 O O . LEU D 1 400 ? 72.938 -37.585 90.669 1.00 131.30 1553 LEU D O 1
ATOM 6395 N N . SER D 1 401 ? 74.405 -36.965 89.076 1.00 127.43 1554 SER D N 1
ATOM 6396 C CA . SER D 1 401 ? 75.583 -37.378 89.825 1.00 126.69 1554 SER D CA 1
ATOM 6397 C C . SER D 1 401 ? 76.459 -36.174 90.169 1.00 121.26 1554 SER D C 1
ATOM 6398 O O . SER D 1 401 ? 77.466 -35.917 89.507 1.00 120.06 1554 SER D O 1
ATOM 6401 N N . LEU D 1 402 ? 76.066 -35.436 91.203 1.00 117.80 1555 LEU D N 1
ATOM 6402 C CA . LEU D 1 402 ? 76.840 -34.291 91.677 1.00 115.65 1555 LEU D CA 1
ATOM 6403 C C . LEU D 1 402 ? 76.908 -34.289 93.200 1.00 116.45 1555 LEU D C 1
ATOM 6404 O O . LEU D 1 402 ? 76.036 -33.723 93.853 1.00 115.07 1555 LEU D O 1
ATOM 6409 N N . PRO D 1 403 ? 77.952 -34.908 93.769 1.00 118.88 1556 PRO D N 1
ATOM 6410 C CA . PRO D 1 403 ? 78.065 -35.080 95.225 1.00 119.59 1556 PRO D CA 1
ATOM 6411 C C . PRO D 1 403 ? 78.189 -33.772 96.013 1.00 118.98 1556 PRO D C 1
ATOM 6412 O O . PRO D 1 403 ? 77.378 -33.517 96.911 1.00 116.82 1556 PRO D O 1
ATOM 6416 N N . SER D 1 404 ? 79.184 -32.956 95.675 1.00 121.86 1557 SER D N 1
ATOM 6417 C CA . SER D 1 404 ? 79.457 -31.723 96.413 1.00 118.50 1557 SER D CA 1
ATOM 6418 C C . SER D 1 404 ? 78.314 -30.721 96.298 1.00 113.66 1557 SER D C 1
ATOM 6419 O O . SER D 1 404 ? 77.883 -30.135 97.296 1.00 113.61 1557 SER D O 1
ATOM 6422 N N . THR D 1 405 ? 77.830 -30.531 95.075 1.00 108.02 1558 THR D N 1
ATOM 6423 C CA . THR D 1 405 ? 76.746 -29.595 94.821 1.00 103.58 1558 THR D CA 1
ATOM 6424 C C . THR D 1 405 ? 75.481 -30.018 95.559 1.00 103.17 1558 THR D C 1
ATOM 6425 O O . THR D 1 405 ? 74.795 -29.189 96.165 1.00 101.69 1558 THR D O 1
ATOM 6429 N N . LYS D 1 406 ? 75.186 -31.314 95.519 1.00 104.46 1559 LYS D N 1
ATOM 6430 C CA . LYS D 1 406 ? 74.019 -31.844 96.208 1.00 104.45 1559 LYS D CA 1
ATOM 6431 C C . LYS D 1 406 ? 74.177 -31.657 97.707 1.00 106.87 1559 LYS D C 1
ATOM 6432 O O . LYS D 1 406 ? 73.205 -31.390 98.408 1.00 106.50 1559 LYS D O 1
ATOM 6438 N N . ARG D 1 407 ? 75.407 -31.794 98.195 1.00 109.65 1560 ARG D N 1
ATOM 6439 C CA . ARG D 1 407 ? 75.671 -31.587 99.614 1.00 110.15 1560 ARG D CA 1
ATOM 6440 C C . ARG D 1 407 ? 75.380 -30.143 99.994 1.00 103.23 1560 ARG D C 1
ATOM 6441 O O . ARG D 1 407 ? 74.752 -29.875 101.016 1.00 101.68 1560 ARG D O 1
ATOM 6449 N N . ILE D 1 408 ? 75.836 -29.218 99.157 1.00 98.42 1561 ILE D N 1
ATOM 6450 C CA . ILE D 1 408 ? 75.606 -27.798 99.390 1.00 95.89 1561 ILE D CA 1
ATOM 6451 C C . ILE D 1 408 ? 74.114 -27.469 99.408 1.00 97.90 1561 ILE D C 1
ATOM 6452 O O . ILE D 1 408 ? 73.615 -26.859 100.357 1.00 98.09 1561 ILE D O 1
ATOM 6457 N N . VAL D 1 409 ? 73.405 -27.886 98.363 1.00 100.06 1562 VAL D N 1
ATOM 6458 C CA . VAL D 1 409 ? 71.978 -27.601 98.243 1.00 100.95 1562 VAL D CA 1
ATOM 6459 C C . VAL D 1 409 ? 71.187 -28.225 99.393 1.00 104.55 1562 VAL D C 1
ATOM 6460 O O . VAL D 1 409 ? 70.260 -27.611 99.925 1.00 104.34 1562 VAL D O 1
ATOM 6464 N N . ASP D 1 410 ? 71.572 -29.435 99.788 1.00 108.98 1563 ASP D N 1
ATOM 6465 C CA . ASP D 1 410 ? 70.913 -30.118 100.897 1.00 114.11 1563 ASP D CA 1
ATOM 6466 C C . ASP D 1 410 ? 71.167 -29.414 102.226 1.00 115.21 1563 ASP D C 1
ATOM 6467 O O . ASP D 1 410 ? 70.260 -29.295 103.047 1.00 118.76 1563 ASP D O 1
ATOM 6472 N N . LEU D 1 411 ? 72.398 -28.952 102.436 1.00 110.89 1564 LEU D N 1
ATOM 6473 C CA . LEU D 1 411 ? 72.730 -28.192 103.640 1.00 108.11 1564 LEU D CA 1
ATOM 6474 C C . LEU D 1 411 ? 71.914 -26.905 103.709 1.00 105.81 1564 LEU D C 1
ATOM 6475 O O . LEU D 1 411 ? 71.310 -26.597 104.742 1.00 107.16 1564 LEU D O 1
ATOM 6480 N N . VAL D 1 412 ? 71.902 -26.159 102.607 1.00 103.26 1565 VAL D N 1
ATOM 6481 C CA . VAL D 1 412 ? 71.110 -24.936 102.520 1.00 103.24 1565 VAL D CA 1
ATOM 6482 C C . VAL D 1 412 ? 69.646 -25.227 102.834 1.00 108.26 1565 VAL D C 1
ATOM 6483 O O . VAL D 1 412 ? 69.007 -24.502 103.600 1.00 106.98 1565 VAL D O 1
ATOM 6487 N N . ALA D 1 413 ? 69.133 -26.312 102.263 1.00 115.91 1566 ALA D N 1
ATOM 6488 C CA . ALA D 1 413 ? 67.749 -26.717 102.483 1.00 123.47 1566 ALA D CA 1
ATOM 6489 C C . ALA D 1 413 ? 67.483 -27.011 103.957 1.00 130.88 1566 ALA D C 1
ATOM 6490 O O . ALA D 1 413 ? 66.445 -26.627 104.488 1.00 133.00 1566 ALA D O 1
ATOM 6492 N N . GLN D 1 414 ? 68.423 -27.693 104.607 1.00 135.54 1567 GLN D N 1
ATOM 6493 C CA . GLN D 1 414 ? 68.344 -27.953 106.044 1.00 134.96 1567 GLN D CA 1
ATOM 6494 C C . GLN D 1 414 ? 68.266 -26.651 106.835 1.00 130.10 1567 GLN D C 1
ATOM 6495 O O . GLN D 1 414 ? 67.414 -26.493 107.719 1.00 131.78 1567 GLN D O 1
ATOM 6501 N N . GLN D 1 415 ? 69.163 -25.723 106.510 1.00 129.34 1568 GLN D N 1
ATOM 6502 C CA . GLN D 1 415 ? 69.220 -24.435 107.192 1.00 134.17 1568 GLN D CA 1
ATOM 6503 C C . GLN D 1 415 ? 67.912 -23.660 107.037 1.00 130.96 1568 GLN D C 1
ATOM 6504 O O . GLN D 1 415 ? 67.454 -23.019 107.981 1.00 139.23 1568 GLN D O 1
ATOM 6506 N N . VAL D 1 416 ? 67.314 -23.717 105.850 1.00 119.23 1569 VAL D N 1
ATOM 6507 C CA . VAL D 1 416 ? 66.015 -23.078 105.636 1.00 122.42 1569 VAL D CA 1
ATOM 6508 C C . VAL D 1 416 ? 64.889 -23.788 106.395 1.00 130.98 1569 VAL D C 1
ATOM 6509 O O . VAL D 1 416 ? 63.981 -23.139 106.916 1.00 133.17 1569 VAL D O 1
ATOM 6513 N N . VAL D 1 417 ? 64.954 -25.115 106.459 1.00 137.38 1570 VAL D N 1
ATOM 6514 C CA . VAL D 1 417 ? 63.960 -25.894 107.196 1.00 144.28 1570 VAL D CA 1
ATOM 6515 C C . VAL D 1 417 ? 63.979 -25.542 108.680 1.00 151.60 1570 VAL D C 1
ATOM 6516 O O . VAL D 1 417 ? 62.925 -25.395 109.303 1.00 155.81 1570 VAL D O 1
ATOM 6520 N N . GLN D 1 418 ? 65.176 -25.390 109.240 1.00 153.91 1571 GLN D N 1
ATOM 6521 C CA . GLN D 1 418 ? 65.299 -25.026 110.650 1.00 160.47 1571 GLN D CA 1
ATOM 6522 C C . GLN D 1 418 ? 64.701 -23.648 110.942 1.00 160.58 1571 GLN D C 1
ATOM 6523 O O . GLN D 1 418 ? 63.852 -23.505 111.823 1.00 165.90 1571 GLN D O 1
ATOM 6529 N N . ASP D 1 419 ? 65.145 -22.640 110.197 1.00 155.13 1572 ASP D N 1
ATOM 6530 C CA . ASP D 1 419 ? 64.606 -21.292 110.338 1.00 152.90 1572 ASP D CA 1
ATOM 6531 C C . ASP D 1 419 ? 63.159 -21.215 109.861 1.00 152.73 1572 ASP D C 1
ATOM 6532 O O . ASP D 1 419 ? 62.315 -20.593 110.506 1.00 153.16 1572 ASP D O 1
ATOM 6537 N N . ILE E 2 12 ? 85.768 -19.184 110.049 1.00 165.70 403 ILE E N 1
ATOM 6538 C CA . ILE E 2 12 ? 84.771 -18.880 109.031 1.00 162.17 403 ILE E CA 1
ATOM 6539 C C . ILE E 2 12 ? 84.070 -17.557 109.328 1.00 158.30 403 ILE E C 1
ATOM 6540 O O . ILE E 2 12 ? 83.702 -17.289 110.471 1.00 161.06 403 ILE E O 1
ATOM 6542 N N . PRO E 2 13 ? 83.885 -16.724 108.291 1.00 150.40 404 PRO E N 1
ATOM 6543 C CA . PRO E 2 13 ? 83.251 -15.406 108.412 1.00 151.73 404 PRO E CA 1
ATOM 6544 C C . PRO E 2 13 ? 81.783 -15.487 108.820 1.00 151.91 404 PRO E C 1
ATOM 6545 O O . PRO E 2 13 ? 81.151 -16.528 108.644 1.00 151.35 404 PRO E O 1
ATOM 6549 N N . CYS E 2 14 ? 81.255 -14.395 109.365 1.00 153.78 405 CYS E N 1
ATOM 6550 C CA . CYS E 2 14 ? 79.835 -14.307 109.684 1.00 153.56 405 CYS E CA 1
ATOM 6551 C C . CYS E 2 14 ? 79.005 -14.293 108.402 1.00 153.43 405 CYS E C 1
ATOM 6552 O O . CYS E 2 14 ? 79.390 -13.661 107.418 1.00 158.36 405 CYS E O 1
ATOM 6555 N N . PRO E 2 15 ? 77.861 -14.995 108.408 1.00 150.36 406 PRO E N 1
ATOM 6556 C CA . PRO E 2 15 ? 77.025 -15.125 107.207 1.00 147.44 406 PRO E CA 1
ATOM 6557 C C . PRO E 2 15 ? 76.087 -13.939 106.973 1.00 143.47 406 PRO E C 1
ATOM 6558 O O . PRO E 2 15 ? 75.339 -13.547 107.869 1.00 143.61 406 PRO E O 1
ATOM 6562 N N . LYS E 2 16 ? 76.135 -13.377 105.769 1.00 140.30 407 LYS E N 1
ATOM 6563 C CA . LYS E 2 16 ? 75.236 -12.293 105.392 1.00 137.63 407 LYS E CA 1
ATOM 6564 C C . LYS E 2 16 ? 73.853 -12.838 105.044 1.00 136.92 407 LYS E C 1
ATOM 6565 O O . LYS E 2 16 ? 73.643 -14.051 105.014 1.00 136.83 407 LYS E O 1
ATOM 6567 N N . THR E 2 17 ? 72.915 -11.936 104.775 1.00 101.78 408 THR E N 1
ATOM 6568 C CA . THR E 2 17 ? 71.562 -12.325 104.383 1.00 101.97 408 THR E CA 1
ATOM 6569 C C . THR E 2 17 ? 71.550 -13.046 103.035 1.00 100.82 408 THR E C 1
ATOM 6570 O O . THR E 2 17 ? 72.107 -12.555 102.051 1.00 97.24 408 THR E O 1
ATOM 6574 N N . ARG E 2 18 ? 70.886 -14.199 102.996 1.00 99.09 409 ARG E N 1
ATOM 6575 C CA . ARG E 2 18 ? 70.835 -15.024 101.795 1.00 97.29 409 ARG E CA 1
ATOM 6576 C C . ARG E 2 18 ? 69.925 -14.410 100.733 1.00 96.95 409 ARG E C 1
ATOM 6577 O O . ARG E 2 18 ? 68.733 -14.199 100.964 1.00 97.38 409 ARG E O 1
ATOM 6585 N N . LEU E 2 19 ? 70.501 -14.133 99.567 1.00 96.05 410 LEU E N 1
ATOM 6586 C CA . LEU E 2 19 ? 69.783 -13.493 98.469 1.00 97.87 410 LEU E CA 1
ATOM 6587 C C . LEU E 2 19 ? 68.632 -14.352 97.955 1.00 101.95 410 LEU E C 1
ATOM 6588 O O . LEU E 2 19 ? 67.486 -13.901 97.904 1.00 103.28 410 LEU E O 1
ATOM 6593 N N . ALA E 2 20 ? 68.944 -15.583 97.561 1.00 102.92 411 ALA E N 1
ATOM 6594 C CA . ALA E 2 20 ? 67.932 -16.507 97.063 1.00 103.99 411 ALA E CA 1
ATOM 6595 C C . ALA E 2 20 ? 67.002 -16.948 98.186 1.00 103.67 411 ALA E C 1
ATOM 6596 O O . ALA E 2 20 ? 67.452 -17.484 99.196 1.00 102.82 411 ALA E O 1
ATOM 6598 N N . ARG E 2 21 ? 65.705 -16.720 98.010 1.00 105.31 412 ARG E N 1
ATOM 6599 C CA . ARG E 2 21 ? 64.728 -17.127 99.012 1.00 105.55 412 ARG E CA 1
ATOM 6600 C C . ARG E 2 21 ? 64.329 -18.582 98.794 1.00 109.76 412 ARG E C 1
ATOM 6601 O O . ARG E 2 21 ? 63.291 -18.882 98.206 1.00 108.38 412 ARG E O 1
ATOM 6609 N N . VAL E 2 22 ? 65.173 -19.477 99.297 1.00 92.08 413 VAL E N 1
ATOM 6610 C CA . VAL E 2 22 ? 65.046 -20.909 99.064 1.00 97.54 413 VAL E CA 1
ATOM 6611 C C . VAL E 2 22 ? 63.789 -21.509 99.688 1.00 97.81 413 VAL E C 1
ATOM 6612 O O . VAL E 2 22 ? 63.521 -21.331 100.875 1.00 95.56 413 VAL E O 1
ATOM 6616 N N . SER E 2 23 ? 63.013 -22.209 98.865 1.00 110.41 414 SER E N 1
ATOM 6617 C CA . SER E 2 23 ? 61.774 -22.832 99.312 1.00 121.05 414 SER E CA 1
ATOM 6618 C C . SER E 2 23 ? 61.945 -24.336 99.490 1.00 128.35 414 SER E C 1
ATOM 6619 O O . SER E 2 23 ? 62.661 -24.985 98.728 1.00 130.04 414 SER E O 1
ATOM 6622 N N . VAL E 2 24 ? 61.282 -24.883 100.503 1.00 132.54 415 VAL E N 1
ATOM 6623 C CA . VAL E 2 24 ? 61.391 -26.302 100.818 1.00 139.23 415 VAL E CA 1
ATOM 6624 C C . VAL E 2 24 ? 60.651 -27.174 99.805 1.00 145.73 415 VAL E C 1
ATOM 6625 O O . VAL E 2 24 ? 59.801 -26.692 99.056 1.00 146.46 415 VAL E O 1
ATOM 6629 N N . LEU E 2 25 ? 60.989 -28.461 99.790 1.00 142.20 416 LEU E N 1
ATOM 6630 C CA . LEU E 2 25 ? 60.348 -29.423 98.898 1.00 142.00 416 LEU E CA 1
ATOM 6631 C C . LEU E 2 25 ? 60.480 -30.850 99.433 1.00 139.89 416 LEU E C 1
ATOM 6632 O O . LEU E 2 25 ? 61.508 -31.216 100.005 1.00 138.59 416 LEU E O 1
ATOM 6637 N N . ASP E 2 26 ? 59.435 -31.650 99.244 1.00 138.66 417 ASP E N 1
ATOM 6638 C CA . ASP E 2 26 ? 59.428 -33.031 99.718 1.00 133.36 417 ASP E CA 1
ATOM 6639 C C . ASP E 2 26 ? 58.694 -33.935 98.732 1.00 131.56 417 ASP E C 1
ATOM 6640 O O . ASP E 2 26 ? 57.840 -33.475 97.974 1.00 132.51 417 ASP E O 1
ATOM 6642 N N . LEU E 2 27 ? 59.025 -35.223 98.748 1.00 131.20 418 LEU E N 1
ATOM 6643 C CA . LEU E 2 27 ? 58.410 -36.178 97.833 1.00 136.11 418 LEU E CA 1
ATOM 6644 C C . LEU E 2 27 ? 57.874 -37.398 98.573 1.00 137.00 418 LEU E C 1
ATOM 6645 O O . LEU E 2 27 ? 57.212 -38.253 97.984 1.00 138.49 418 LEU E O 1
ATOM 6647 N N . THR F 2 17 ? 85.363 -12.650 83.005 1.00 151.52 408 THR F N 1
ATOM 6648 C CA . THR F 2 17 ? 84.225 -12.828 82.111 1.00 146.91 408 THR F CA 1
ATOM 6649 C C . THR F 2 17 ? 84.226 -11.775 81.004 1.00 143.83 408 THR F C 1
ATOM 6650 O O . THR F 2 17 ? 84.993 -11.880 80.044 1.00 145.57 408 THR F O 1
ATOM 6654 N N . ARG F 2 18 ? 83.373 -10.763 81.153 1.00 141.32 409 ARG F N 1
ATOM 6655 C CA . ARG F 2 18 ? 83.262 -9.665 80.190 1.00 137.02 409 ARG F CA 1
ATOM 6656 C C . ARG F 2 18 ? 83.026 -10.184 78.770 1.00 128.77 409 ARG F C 1
ATOM 6657 O O . ARG F 2 18 ? 83.758 -9.847 77.839 1.00 130.61 409 ARG F O 1
ATOM 6665 N N . LEU F 2 19 ? 81.989 -11.006 78.625 1.00 119.10 410 LEU F N 1
ATOM 6666 C CA . LEU F 2 19 ? 81.705 -11.726 77.384 1.00 111.03 410 LEU F CA 1
ATOM 6667 C C . LEU F 2 19 ? 81.388 -10.818 76.196 1.00 108.55 410 LEU F C 1
ATOM 6668 O O . LEU F 2 19 ? 80.677 -9.821 76.327 1.00 110.50 410 LEU F O 1
ATOM 6673 N N . ALA F 2 20 ? 81.924 -11.183 75.035 1.00 103.66 411 ALA F N 1
ATOM 6674 C CA . ALA F 2 20 ? 81.723 -10.418 73.813 1.00 99.83 411 ALA F CA 1
ATOM 6675 C C . ALA F 2 20 ? 80.573 -10.975 72.975 1.00 97.16 411 ALA F C 1
ATOM 6676 O O . ALA F 2 20 ? 80.479 -12.186 72.752 1.00 96.42 411 ALA F O 1
ATOM 6678 N N . ARG F 2 21 ? 79.697 -10.088 72.513 1.00 94.73 412 ARG F N 1
ATOM 6679 C CA . ARG F 2 21 ? 78.584 -10.498 71.668 1.00 90.52 412 ARG F CA 1
ATOM 6680 C C . ARG F 2 21 ? 79.066 -10.988 70.307 1.00 90.47 412 ARG F C 1
ATOM 6681 O O . ARG F 2 21 ? 80.117 -10.571 69.818 1.00 92.98 412 ARG F O 1
ATOM 6689 N N . VAL F 2 22 ? 78.292 -11.889 69.708 1.00 87.75 413 VAL F N 1
ATOM 6690 C CA . VAL F 2 22 ? 78.658 -12.489 68.432 1.00 87.73 413 VAL F CA 1
ATOM 6691 C C . VAL F 2 22 ? 78.457 -11.504 67.286 1.00 90.11 413 VAL F C 1
ATOM 6692 O O . VAL F 2 22 ? 77.526 -10.694 67.300 1.00 90.92 413 VAL F O 1
ATOM 6696 N N . SER F 2 23 ? 79.348 -11.578 66.302 1.00 90.91 414 SER F N 1
ATOM 6697 C CA . SER F 2 23 ? 79.311 -10.692 65.146 1.00 94.15 414 SER F CA 1
ATOM 6698 C C . SER F 2 23 ? 78.813 -11.421 63.904 1.00 95.70 414 SER F C 1
ATOM 6699 O O . SER F 2 23 ? 78.409 -12.581 63.976 1.00 94.19 414 SER F O 1
ATOM 6702 N N . VAL F 2 24 ? 78.831 -10.735 62.767 1.00 106.10 415 VAL F N 1
ATOM 6703 C CA . VAL F 2 24 ? 78.445 -11.355 61.506 1.00 106.45 415 VAL F CA 1
ATOM 6704 C C . VAL F 2 24 ? 79.441 -12.447 61.122 1.00 109.07 415 VAL F C 1
ATOM 6705 O O . VAL F 2 24 ? 79.053 -13.529 60.674 1.00 107.72 415 VAL F O 1
ATOM 6709 N N . LEU F 2 25 ? 80.725 -12.158 61.313 1.00 112.72 416 LEU F N 1
ATOM 6710 C CA . LEU F 2 25 ? 81.785 -13.098 60.966 1.00 116.25 416 LEU F CA 1
ATOM 6711 C C . LEU F 2 25 ? 81.705 -14.368 61.807 1.00 113.21 416 LEU F C 1
ATOM 6712 O O . LEU F 2 25 ? 81.942 -15.468 61.305 1.00 114.08 416 LEU F O 1
ATOM 6717 N N . ASP F 2 26 ? 81.362 -14.210 63.082 1.00 110.23 417 ASP F N 1
ATOM 6718 C CA . ASP F 2 26 ? 81.208 -15.348 63.984 1.00 107.86 417 ASP F CA 1
ATOM 6719 C C . ASP F 2 26 ? 80.075 -16.258 63.520 1.00 104.52 417 ASP F C 1
ATOM 6720 O O . ASP F 2 26 ? 80.226 -17.482 63.471 1.00 104.45 417 ASP F O 1
ATOM 6725 N N . LEU F 2 27 ? 78.939 -15.653 63.183 1.00 102.31 418 LEU F N 1
ATOM 6726 C CA . LEU F 2 27 ? 77.801 -16.402 62.662 1.00 100.42 418 LEU F CA 1
ATOM 6727 C C . LEU F 2 27 ? 78.142 -17.099 61.347 1.00 104.58 418 LEU F C 1
ATOM 6728 O O . LEU F 2 27 ? 77.682 -18.210 61.096 1.00 103.55 418 LEU F O 1
ATOM 6733 N N . LYS F 2 28 ? 78.942 -16.445 60.510 1.00 110.07 419 LYS F N 1
ATOM 6734 C CA . LYS F 2 28 ? 79.393 -17.067 59.269 1.00 116.35 419 LYS F CA 1
ATOM 6735 C C . LYS F 2 28 ? 80.296 -18.265 59.555 1.00 121.88 419 LYS F C 1
ATOM 6736 O O . LYS F 2 28 ? 80.268 -19.259 58.830 1.00 121.98 419 LYS F O 1
ATOM 6742 N N . LYS F 2 29 ? 81.094 -18.166 60.614 1.00 128.84 420 LYS F N 1
ATOM 6743 C CA . LYS F 2 29 ? 81.920 -19.286 61.055 1.00 136.92 420 LYS F CA 1
ATOM 6744 C C . LYS F 2 29 ? 81.051 -20.450 61.527 1.00 139.25 420 LYS F C 1
ATOM 6745 O O . LYS F 2 29 ? 81.358 -21.612 61.261 1.00 140.12 420 LYS F O 1
ATOM 6751 N N . ILE F 2 30 ? 79.971 -20.130 62.235 1.00 141.32 421 ILE F N 1
ATOM 6752 C CA . ILE F 2 30 ? 79.044 -21.148 62.725 1.00 140.29 421 ILE F CA 1
ATOM 6753 C C . ILE F 2 30 ? 78.277 -21.805 61.574 1.00 142.47 421 ILE F C 1
ATOM 6754 O O . ILE F 2 30 ? 77.959 -22.993 61.628 1.00 141.65 421 ILE F O 1
ATOM 6759 N N . GLU F 2 31 ? 77.995 -21.026 60.533 1.00 141.12 422 GLU F N 1
ATOM 6760 C CA . GLU F 2 31 ? 77.230 -21.503 59.381 1.00 141.41 422 GLU F CA 1
ATOM 6761 C C . GLU F 2 31 ? 77.851 -22.726 58.713 1.00 144.24 422 GLU F C 1
ATOM 6762 O O . GLU F 2 31 ? 77.155 -23.687 58.388 1.00 143.64 422 GLU F O 1
ATOM 6768 N N . GLU F 2 32 ? 79.164 -22.685 58.515 1.00 147.94 423 GLU F N 1
ATOM 6769 C CA . GLU F 2 32 ? 79.860 -23.724 57.764 1.00 151.53 423 GLU F CA 1
ATOM 6770 C C . GLU F 2 32 ? 80.345 -24.863 58.658 1.00 150.60 423 GLU F C 1
ATOM 6771 O O . GLU F 2 32 ? 81.223 -25.635 58.273 1.00 154.62 423 GLU F O 1
ATOM 6777 N N . GLN F 2 33 ? 79.769 -24.954 59.852 1.00 145.73 424 GLN F N 1
ATOM 6778 C CA . GLN F 2 33 ? 80.038 -26.059 60.768 1.00 144.57 424 GLN F CA 1
ATOM 6779 C C . GLN F 2 33 ? 79.680 -27.404 60.136 1.00 144.06 424 GLN F C 1
ATOM 6780 O O . GLN F 2 33 ? 78.634 -27.531 59.500 1.00 144.29 424 GLN F O 1
ATOM 6786 N N . PRO F 2 34 ? 80.559 -28.409 60.300 1.00 144.06 425 PRO F N 1
ATOM 6787 C CA . PRO F 2 34 ? 80.316 -29.762 59.781 1.00 144.54 425 PRO F CA 1
ATOM 6788 C C . PRO F 2 34 ? 79.040 -30.386 60.341 1.00 138.27 425 PRO F C 1
ATOM 6789 O O . PRO F 2 34 ? 78.264 -30.955 59.573 1.00 137.70 425 PRO F O 1
#

Sequence (844 aa):
NATQINEELYRLLEDTEILNQEITEGLLKGFEVPDAGVAIQLSKRDVVYPARILIIVLSEMWRFGLTKQSESFLAQVLTTIQKVVTQLKGNDLIPSGVFWLANVRELYSFVVFALNSILTEETFKNGMTDEEYKEYVSLVTELKDDFEALSYNIYNIWLKKLQKQLQKKAINAVVISESLPGFEYTMDDILTFFNSIYWCMKSFHIENEVFHHAVVTTLLNYVDAICFNELIMKRNFLSWKRGLQLNYNVTRLEEWCKTHGLTDGTECLQHLIQTAKLLQVRKYTIEDIDILRGICYSLTPAQLQKLISQYQVADYESPIPQEILRYVADIVKKEAALSIFITPETGPFTDPFSLIKTRKFDQVEAYIPAWLSLPSTKRIVDLVAQQVVQDIPCPKTRLARVSVLDLTRLARVSVLDLKKIEEQPNATQINEELYRLLEDTEILNQEITEGLLKGFEVPDAGVAIQLSKRDVVYPARILIIVLSEMWRFGLTKQSESFLAQVLTTIQKVVTQLKGNDLIPSGVFWLANVRELYSFVVFALNSILTEETFKNGMTDEEYKEYVSLVTELKDDFEALSYNIYNIWLKKLQKQLQKKAINAVVISESEYTMDDILTFFNSIYWCMKSFHIENEVFHHAVVTTLLNYVDAICFNELIMKRNFLSWKRGLQLNYNVTRLEEWCKTHGLTDGTECLQHLIQTAKLLQVRKYTIEDIDILRGICYSLTPAQLQKLISQYQVADYESPIPQEILRYVADIVKKEAALSIFITPETGPFTDPFSLIKTRKFDQVEAYIPAWLSLPSTKRIVDLVAQQVVQDIPCPKTRLARVSVLDLTRLARVSVLDLKKIEEQP

B-factor: mean 106.1, std 30.53, range [49.58, 246.7]

Organism: Saccharomyces cerevisiae (strain ATCC 204508 / S288c) (NCBI:txid559292)

Foldseek 3Di:
DLVVLLVVLVVLLVPLVQVLCQLLVQPQVVPDFPPVALLDADDLCNLQVSLLLLLLSLVSCVVVLVLVSSVVSVVSVLVSNLVNLLPDDDPCLQLVLLSSLSNLLSNLLVLVVVLCCLPPDPVVPPPDDPVSSVVVNVSSVVSNVSSLVSSLNSLLSSLLNLLVVCVPQLQCAQQVDFDDPPLVHHLVVVLVSLVRNLSNCVRNVHDVLQNQVSVLQSLLSSLQVNLVVLLVDFQRQALSSLVRSLVSLVVQVVSCVVSPHPCNCVSNLNSNLLSVLRHFDQADLVSVVVNCVSSVPADLVSVLSSLVRYDADPPGDHRDPVSNVVSVVVVVVVVVCDRHDDRDNDDDDNSSVVDDRDDPPDRDLDDDPPGDRVSSNSNSVSVVVVVVVD/DDDDDDDPDPDDDDDD/DPDDDDDPVNVVVVVPDD/DQVVLLVLLVVLLVPLVQVLCLLLVFPQVVPDFPPVALQDADDLCNLQVSLLLLLLSLVSCVVVLVLVSSVVSVVSVLVSNLVNLLPDDDPCLQLVLLSSLLNLLSNLLVLVVVLCCLVPPCVVVPPDDDVSSVVVNVSSVVSNVSSLVSSLNSLLSSLLNLLVVCLPQLQCAQQVDACVHHLVVVLVSLVRNLSNCVRNVHDVLQNQVSVLQSLLSSLQSNLVVLLPDQQRQALSSLVRSLVSLVVQVVSCVVSPHPCRCVSNLNSNLLSVLRHFDQADVVSVVVNCVSSVVADLVSVLSSLVRYDADPPGDHHDVVSNVVSVVVVVVVVVCDRHDDRDNDDDDRSSVVDDRDDPPDRDQDDDPPGDRPSSNSSSVSVVVVVVVD/DDDDDDDPDPDDDDDD/DPDDDDDPVNVVVVVPDD

GO terms:
  GO:0051015 actin filament binding (F, IDA)
  GO:0000146 microfilament motor activity (F, IDA)
  GO:0005516 calmodulin binding (F, IDA)
  GO:0031982 vesicle (C, IDA)
  GO:0043332 mating projection tip (C, IDA)
  GO:0000131 incipient cellular bud site (C, IDA)
  GO:0000329 fungal-type vacuole membrane (C, IDA)
  GO:0005934 cellular bud tip (C, IDA)
  GO:0005935 cellular bud neck (C, IDA)
  GO:0030133 transport vesicle (C, IDA)
  GO:0031941 filamentous actin (C, IDA)
  GO:0048312 intracellular distribution of mitochondria (P, IGI)
  GO:0006904 vesicle docking involved in exocytosis (P, IGI)
  GO:0007107 membrane addition at site of cytokinesis (P, IGI)
  GO:0000001 mitochondrion inheritance (P, IGI)
  GO:0000011 vacuole inheritance (P, IGI)
  GO:0032432 actin filament bundle (C, IMP)
  GO:0043332 mating projection tip (C, HDA)
  GO:0045033 peroxisome inheritance (P, IMP)
  GO:0034993 meiotic nuclear membrane microtubule tethering complex (C, IMP)

Nearest PDB structures (foldseek):
  6ixp-assembly1_C  TM=1.059E+00  e=1.410E-01  Saccharomyces cerevisiae S288C
  6ixp-assembly2_F  TM=1.050E+00  e=1.410E-01  Saccharomyces cerevisiae S288C
  6ixp-assembly1_A  TM=1.003E+00  e=4.532E-51  Saccharomyces cerevisiae S288C
  6ixp-assembly2_D  TM=1.002E+00  e=1.621E-49  Saccharomyces cerevisiae S288C
  6ixq-assembly1_A  TM=9.803E-01  e=2.553E-46  Saccharomyces cerevisiae S288C

Solvent-accessible surface area: 39164 Å² total; per-residue (Å²): 126,52,106,107,13,20,72,66,0,46,149,16,0,90,59,27,150,83,1,20,102,16,0,18,79,25,1,0,117,36,40,97,14,40,131,72,35,34,59,84,81,39,50,62,81,50,1,1,8,0,0,42,2,3,0,3,0,3,2,1,0,8,25,5,37,14,54,139,23,0,93,45,2,2,28,79,0,3,90,11,0,35,40,14,1,36,128,17,112,37,161,48,4,15,26,4,1,0,0,1,3,0,1,1,12,9,4,20,1,1,1,32,42,0,22,90,14,0,102,94,96,118,70,22,80,124,48,34,81,124,115,92,28,138,113,11,30,64,21,0,52,51,3,52,74,6,1,49,4,0,5,32,0,1,2,2,3,1,0,8,16,0,2,42,39,0,78,102,46,0,39,30,0,1,1,73,16,96,56,26,130,85,42,189,74,68,4,78,53,0,24,79,15,2,50,26,0,46,99,0,4,118,5,6,82,15,44,105,90,0,10,64,32,0,0,36,23,0,4,70,26,0,4,6,16,0,0,22,47,0,2,108,64,157,142,37,0,24,80,93,28,0,12,2,2,20,58,1,0,36,73,4,6,20,17,3,85,97,36,54,9,138,54,3,48,124,9,0,22,44,0,3,1,0,0,34,0,1,53,28,54,8,83,74,73,85,26,2,62,56,0,88,52,6,2,128,41,14,71,40,37,10,13,68,79,0,4,63,6,24,67,67,41,111,149,35,45,89,17,46,117,117,4,55,150,55,8,44,70,16,30,150,100,84,82,93,164,138,37,85,36,117,37,132,59,11,41,42,90,8,5,1,75,131,38,93,50,33,199,15,107,119,4,39,14,52,22,4,110,129,24,92,5,82,10,0,94,122,0,4,52,16,1,26,91,11,34,104,109,155,106,66,106,60,47,74,50,10,2,124,16,26,89,73,133,202,82,178,48,77,124,13,50,56,120,53,3,104,153,28,80,153,54,158,130,62,106,113,16,23,73,62,0,48,149,17,0,85,63,28,150,83,0,17,102,17,0,19,75,25,0,0,92,34,42,94,10,38,124,75,34,37,56,84,83,42,52,63,78,50,0,0,7,0,0,43,1,2,1,3,0,6,2,1,0,11,34,6,50,13,59,139,26,0,93,46,1,3,29,80,0,4,88,9,0,35,80,11,0,35,103,16,118,38,154,83,2,16,25,5,0,0,0,1,2,0,1,0,10,8,7,23,1,1,2,33,38,0,21,90,13,0,100,96,96,114,68,16,78,121,76,52,81,124,112,93,32,134,112,13,29,64,22,0,53,46,4,52,68,5,0,50,1,0,5,40,0,1,2,2,3,0,0,6,18,0,2,46,39,0,78,104,43,0,37,32,0,0,1,73,18,123,100,196,73,69,8,80,54,0,25,79,14,2,48,26,0,46,99,0,3,121,5,6,76,18,43,89,89,0,11,50,32,0,0,38,21,0,3,69,28,0,4,5,16,0,0,24,48,0,2,107,68,150,139,41,0,21,48,120,26,0,45,45,2,26,113,1,1,41,78,3,24,31,17,2,78,79,37,53,11,138,64,4,52,65,12,0,26,44,0,34,5,0,0,24,0,0,33,43,32,8,40,68,77,67,11,3,52,28,0,47,30,32,2,141,38,14,69,40,35,8,17,68,75,0,4,61,6,21,69,67,36,125,210,39,22,92,20,47,117,117,3,56,152,64,6,45,67,36,32,146,120,93,81,92,166,134,41,83,37,114,38,124,60,11,41,38,89,8,4,1,76,125,42,87,46,30,191,15,109,117,4,39,16,60,17,4,110,125,21,93,5,88,14,0,85,119,0,2,54,17,0,26,92,14,37,102,112,160,105,72,123,61,37,72,46,10,1,122,15,29,89,83,100,158,85,180,51,77,120,15,49,61,118,53,2,102,153,30,79,155,52,160

Secondary structure (DSSP, 8-state):
-HHHHHHHHHHHHH-HHHHHHHIIIIIIIT----TT-TTS---HHHHSHHHHHHHHHHHHHHHTT-HHHHHHHHHHHHHHHHHHHHT--GGGHHHHHHHHHHHHHHHHHHHHHHHHHHHH-GGGGTTS-HHHHHHHHHHHHHHHHHHHHHHHHHHHHHHHHHHHHHHHHHHIIIII---STT----HHHHHHHHHHHHHHHHHTT--HHHHHHHHHHHHHHHHHHHHHHHTT-SS---HHHHHHHHHHHHHHHHHHHHTT-TTHHHHTHHHHHHHHHTTS--SSHHHHHHHHHH-TTS-HHHHHHHHHT----TTPPPPPHHHHHHHHHHHHHHHH---SPPPP------GGGGSPPPP-S-EE----TT---HHHHHHHHHHHHHHHH-/-PPP---SS-EEP---/--PPPP-HHHHHHHHT--/-HHHHHHHHHHHHH-HHHHHHHIIIIIITT----TT-TTS---HHHHSHHHHHHHHHHHHHHHTT-HHHHHHHHHHHHHHHHHHHHT--GGGHHHHHHHHHHHHHHHHHHHHHHHHHHHH-GGGGTTS-HHHHHHHHHHHHHHHHHHHHHHHHHHHHHHHHHHHHHHHHHHIIIII------HHHHHHHHHHHHHHHHHTT--HHHHHHHHHHHHHHHHHHHHHHHTT-SS---HHHHHHHHHHHHHHHHHHHHTT-TTHHHHTHHHHHHHHHTTS--SSHHHHHHHHHH-TTS-HHHHHHHHHT----TT-PPPPHHHHHHHHHHHHHHHH---SPPPP--PPPPGGGGSPPPP-S-EE----TT---HHHHHHHHHHHHHHHH-/-PPP---SS-EEP---/--PPPP-HHHHHHHHT--

InterPro domains:
  IPR000048 IQ motif, EF-hand binding site [SM00015] (783-805)
  IPR000048 IQ motif, EF-hand binding site [SM00015] (806-828)
  IPR000048 IQ motif, EF-hand binding site [SM00015] (831-853)
  IPR000048 IQ motif, EF-hand binding site [SM00015] (902-924)
  IPR001609 Myosin head, motor domain-like [PF00063] (72-769)
  IPR001609 Myosin head, motor domain-like [PR00193] (100-119)
  IPR001609 Myosin head, motor domain-like [PR00193] (157-182)
  IPR001609 Myosin head, motor domain-like [PR00193] (210-237)
  IPR001609 Myosin head, motor domain-like [PR00193] (443-471)
  IPR001609 Myosin head, motor domain-like [PR00193] (496-524)
  IPR001609 Myosin head, motor domain-like [PS51456] (70-781)
  IPR001609 Myosin head, motor domain-like [SM00242] (64-782)
  IPR002710 Dilute domain [PF01843] (1382-1481)
  IPR002710 Dilute domain [PS51126] (1226-1501)
  IPR002710 Dilute domain [SM01132] (1381-1484)
  IPR004009 Myosin, SH3 domain [PS51844] (4-57)
  IPR027417 P-loop containing nucleoside triphosphate hydrolase [SSF52540] (44-826)
  IPR027417 P-loop containing nucleoside triphosphate hydrolase [SSF52540] (832-932)
  IPR036103 Class V myosin, motor domain [cd01380] (84-769)
  IPR036961 Kinesin motor domain superfamily [G3DSA:3.40.850.10] (73-700)

Radius of gyration: 45.74 Å; Cα contacts (8 Å, |Δi|>4): 1053; chains: 6; bounding box: 88×49×148 Å